Protein 8ZJB (pdb70)

InterPro domains:
  IPR000086 NUDIX hydrolase domain [PF00293] (176-229)
  IPR015797 NUDIX hydrolase-like domain superfamily [SSF55811] (171-240)
  IPR020084 NUDIX hydrolase, conserved site [PS00893] (206-227)

Solvent-accessible surface area: 60121 Å² total; per-residue (Å²): 117,54,30,42,105,42,5,72,94,2,50,68,120,2,63,74,136,23,100,110,79,36,81,63,77,36,4,36,99,36,82,22,18,55,54,28,4,58,70,15,23,129,118,23,47,193,73,13,41,146,119,0,68,123,39,0,88,74,6,0,52,41,14,2,31,4,23,22,78,49,21,97,28,61,127,153,21,11,50,57,41,55,169,78,25,94,105,54,45,21,13,100,41,107,41,74,151,186,9,16,0,0,0,0,0,22,52,37,144,106,130,30,3,16,0,0,0,0,0,27,21,28,9,56,23,24,38,2,19,0,0,66,14,25,27,103,105,54,34,26,4,42,31,0,0,77,69,4,0,38,34,38,0,0,0,112,10,89,58,74,121,73,35,29,20,40,0,13,1,82,71,12,4,13,4,2,2,0,68,17,126,77,53,17,88,27,9,33,28,0,13,15,1,59,0,20,0,35,46,92,10,0,31,62,2,0,125,36,42,169,28,68,29,0,16,46,6,0,116,63,0,82,67,27,21,70,80,209,47,62,81,0,74,96,46,0,63,88,0,44,62,125,8,82,80,55,31,98,105,59,118,73,47,77,39,13,35,128,57,88,19,12,62,57,59,4,74,72,0,30,144,85,25,34,98,66,11,51,134,132,0,57,137,52,1,86,80,6,0,41,44,3,0,36,6,11,22,50,75,22,94,24,44,122,153,61,14,24,55,54,38,116,90,22,105,131,71,54,15,0,76,50,17,92,113,190,7,17,0,0,0,0,0,31,42,29,139,108,90,38,1,16,2,0,0,0,0,17,28,92,9,52,55,9,9,1,22,0,0,70,20,34,21,102,151,38,35,29,3,35,22,0,0,79,63,3,0,35,54,34,0,0,0,112,8,116,49,87,114,88,31,27,17,31,2,10,1,99,59,13,8,10,0,3,3,0,60,5,106,78,34,14,87,0,10,34,36,1,11,16,0,50,0,22,0,43,45,92,6,0,32,52,3,0,53,51,33,79,38,79,28,1,14,51,5,0,100,55,0,85,65,24,16,72,87,220,77,48,94,2,49,124,43,0,61,103,0,25,118,91,0,126,91,119,43,86,184,67,23,78,59,73,33,0,42,129,24,81,0,18,56,107,26,4,57,64,0,26,118,88,12,37,154,69,19,44,76,93,0,55,133,54,0,86,90,5,0,43,46,3,3,30,6,22,10,59,84,23,95,33,70,67,215,91,11,40,71,69,49,171,76,33,93,154,76,53,55,4,74,129,46,134,149,101,123,57,16,1,0,0,0,0,21,43,33,78,11,31,18,1,19,3,0,0,0,0,21,35,53,3,48,22,7,24,2,25,0,0,70,18,42,61,103,111,83,41,124,15,45,21,0,0,75,69,4,0,47,70,33,0,0,0,111,10,122,64,81,106,89,25,32,94,48,132,54,77,112,69,52,8,50,3,3,4,0,78,7,115,72,30,21,83,11,8,24,36,1,15,21,0,47,0,20,0,39,53,86,9,0,24,54,2,0,111,47,36,168,29,85,31,0,3,94,4,0,94,90,0,86,65,23,26,72,82,199,81,58,1,103,87,59,1,42,90,9,38,109,51,0,61,89,76,31,102,112,70,43,77,36,79,42,2,38,130,70,88,33,15,48,60,17,2,66,75,1,30,109,90,20,28,163,73,19,45,142,139,0,74,156,47,1,84,91,6,1,52,48,8,0,25,5,37,21,70,52,8,47,25,44,78,120,34,15,60,64,30,44,131,86,28,90,86,72,75,60,7,78,93,34,52,112,90,144,56,15,0,0,0,0,0,25,46,33,153,102,125,45,7,22,3,0,0,0,0,26,48,42,20,46,97,9,33,2,24,0,0,61,18,37,62,101,213,81,49,124,16,51,22,0,0,89,62,2,0,39,88,35,0,0,0,113,6,31,86,80,109,90,20,30,62,33,0,9,2,69,61,37,10,49,3,4,2,0,76,11,137,60,45,28,87,11,7,37,38,0,21,15,1,50,0,21,1,39,61,89,8,0,17,59,2,0,104,51,54,174,31,67,21,2,2,56,6,0,99,83,0,88,64,16,25,79,103,116,130,93,53,43,77,56,14,73,80,129,50,77,110,130,121,82,71,49,60,89,11,31,88,66,118,92,114,90,253,137,102,123,63,27,134,119,157,202,15,20,0,0,0,0,0,43,74,62,113,77,78,53,57,4,3,2,0,1,15,45,125,222,100,29,38,15,0,0,69,18,38,29,127,194,54,38,30,4,35,21,0,0,86,92,7,0,30,48,55,1,0,8,60,14,137,62,91,99,72,42,20,48,48,135,50,76,93,98,19,17,12,3,3,3,0,28,14,101,64,65,27,76,91,40,42,87,42,111,53,21,30,5,45,19,74,74,119,47,0,32,42,57,0,121,72,48,84,22,107,28,0,26,101,5,0,45,89,0,23,76,32,18,87,100,114,97,99,83,35,66,83,62,48,76,107,61,80,39,91,66,10,59,72,34,30,41,62,14,29,86,66,71,71,112,74,120,93,53,9,14,0,0,0,2,0,45,9,73,92,110,82,68,11,17,7,2,0,9,20,34,107,54,74,96,60,68,40,15,44,0,1,26,31,34,30,115,100,60,38,38,3,64,27,0,0,45,91,9,1,90,54,69,1,0,1,47,17,64,62,88,38,76,30,26,16,24,0,10,0,63,47,10,27,10,0,3,2,0,37,33,83,59,81,53,114,79,38,110,99,88,73,37,11,65,6,72,11,53,57,96,21,0,24,46,28,0,118,50,48,77,30,73,30,8,7,50,2,0,102,72,0,88,68,47,17,90,98,103

Organism: Phytophthora sojae (strain P6497) (NCBI:txid1094619)

B-factor: mean 28.71, std 15.3, range [9.65, 87.64]

Nearest PDB structures (foldseek):
  8zjb-assembly1_A  TM=1.004E+00  e=2.355E-48  Phytophthora sojae strain P6497
  8zjb-assembly4_D  TM=9.872E-01  e=1.864E-42  Phytophthora sojae strain P6497
  8zjb-assembly2_B  TM=9.900E-01  e=1.117E-41  Phytophthora sojae strain P6497
  8zjb-assembly5_E  TM=9.774E-01  e=3.294E-26  Phytophthora sojae strain P6497
  8zjb-assembly6_F  TM=9.778E-01  e=7.350E-26  Phytophthora sojae strain P6497

Sequence (1241 aa):
VKLENILTIFVQRAKAKLPQGFTAAALGNWKGFSRRVDTVMEHYPKGLSEKAIKELRTAETKRFTDYAMLGPSDKYNLLRPMQGVDEAMIAPNLVSLRSVVCNVVMRSEAEGGGILLISSSKLDKQDFILPKGGLEKGEIAYGAAKREVLEEGGVKVKKLKELGVTLVGDKTYESFLMRSKKVYEQWSESRRLRVWLPWDDAILLLKANKHDEMVEIVKQARAAAAAKGVKLENILTIFVQRAKAKLPQGFTAAALGNWKGFSRRVDTVMEHYPKGLSEKAIKELRTAETKRFTDYAMLGPSDKYNLLRPMQGVDEAMIAPNLVSRSVVCNVVMRSEAEGGGILLISSSKLDKQDFILPKGGLEKGEIAYGAAKREVLEEGGVKVKKLKELGVTLVGDKTYESFLMRSKKVYEQWSESRRLRVWLPWDDAILLLKANKHDEMVEIVKQARAAAAAKGVKLENILTIFVQRAKAKLPQGFTAAALGNWKGFSRRVDTVMEHYPKGLSEKAIKELRTAETKRFTDYAMLGPSDKYNLLRPMQGVDEAMIAPNLVSGRSVVCNVVMRSEAEGGGILLISSSKLDKQDFILPKGGLEKGEIAYGAAKREVLEEGGVKVKKLKELGVTLVGDKTYESFLMRSKKVYEQWSESRRLRVWLPWDDAILLLKANKHDEMVEIVKQARAAAAAKVKLENILTIFVQRAKAKLPQGFTAAALGNWKGFSRRVDTVMEHYPKGLSEKAIKELRTAETKRFTDYAMLGPSDKYNLLRPMQGVDEAMIAPNLVSGRSVVCNVVMRSEAEGGGILLISSSKLDKQDFILPKGGLEKGEIAYGAAKREVLEEGGVKVKKLKELGVTLVGDKTYESFLMRSKKVYEQWSESRRLRVWLPWDDAILLLKANKHDEMVEIVKQARAAAAAKSRRVDTVMEHYPKGIKELRTAETKRFTDYEAMIAPNLRSVVCNVVMRSEAEGGGILLISSSKQDFILPKGGLEKGEIAYGAAKREVLEEGGVKVKKLKELGVTLVGDKTYESFLMRSKKVYEQWSESRRLRVWLPWDDAILLLKANKHDEMVEIVKQARAAAAAKVDTVMEHYPKGLSEKAIKELRTAETKRFTDYGRSVVCNVVMRSEAEGGGILLISSSKLDKQDFILPKGGLEKGEIAYGAAKREVLEEGGVKVKKLKELGVTLVGDKTYESFLMRSKKVYEQWSESRRLRVWLPWDDAILLLKANKHDEMVEIVKQARAAAAAK

Structure (mmCIF, N/CA/C/O backbone):
data_8ZJB
#
_entry.id   8ZJB
#
_cell.length_a   73.364
_cell.length_b   164.496
_cell.length_c   169.545
_cell.angle_alpha   90.00
_cell.angle_beta   90.00
_cell.angle_gamma   90.00
#
_symmetry.space_group_name_H-M   'P 21 21 21'
#
loop_
_atom_site.group_PDB
_atom_site.id
_atom_site.type_symbol
_atom_site.label_atom_id
_atom_site.label_alt_id
_atom_site.label_comp_id
_atom_site.label_asym_id
_atom_site.label_entity_id
_atom_site.label_seq_id
_atom_site.pdbx_PDB_ins_code
_atom_site.Cartn_x
_atom_site.Cartn_y
_atom_site.Cartn_z
_atom_site.occupancy
_atom_site.B_iso_or_equiv
_atom_site.auth_seq_id
_atom_site.auth_comp_id
_atom_site.auth_asym_id
_atom_site.auth_atom_id
_atom_site.pdbx_PDB_model_num
ATOM 1 N N . VAL A 1 5 ? -9.566 118.159 82.630 1.00 40.14 5 VAL A N 1
ATOM 2 C CA . VAL A 1 5 ? -8.674 117.355 83.449 1.00 41.01 5 VAL A CA 1
ATOM 3 C C . VAL A 1 5 ? -7.773 118.239 84.316 1.00 37.74 5 VAL A C 1
ATOM 4 O O . VAL A 1 5 ? -8.255 119.104 85.047 1.00 31.23 5 VAL A O 1
ATOM 6 N N . LYS A 1 6 ? -6.462 118.038 84.143 1.00 42.52 6 LYS A N 1
ATOM 7 C CA . LYS A 1 6 ? -5.358 118.429 85.020 1.00 43.01 6 LYS A CA 1
ATOM 8 C C . LYS A 1 6 ? -4.856 119.870 84.778 1.00 40.83 6 LYS A C 1
ATOM 9 O O . LYS A 1 6 ? -5.124 120.506 83.755 1.00 37.12 6 LYS A O 1
ATOM 11 N N . LEU A 1 7 ? -4.079 120.361 85.743 1.00 38.23 7 LEU A N 1
ATOM 12 C CA . LEU A 1 7 ? -3.533 121.712 85.679 1.00 45.19 7 LEU A CA 1
ATOM 13 C C . LEU A 1 7 ? -2.411 121.837 86.705 1.00 48.14 7 LEU A C 1
ATOM 14 O O . LEU A 1 7 ? -2.685 122.008 87.898 1.00 39.49 7 LEU A O 1
ATOM 16 N N . GLU A 1 8 ? -1.154 121.768 86.230 1.00 52.75 8 GLU A N 1
ATOM 17 C CA . GLU A 1 8 ? 0.062 122.037 86.999 1.00 47.89 8 GLU A CA 1
ATOM 18 C C . GLU A 1 8 ? 0.421 123.518 87.031 1.00 47.78 8 GLU A C 1
ATOM 19 O O . GLU A 1 8 ? 1.429 123.886 87.653 1.00 44.53 8 GLU A O 1
ATOM 21 N N . ASN A 1 9 ? -0.386 124.356 86.359 1.00 50.71 9 ASN A N 1
ATOM 22 C CA . ASN A 1 9 ? -0.227 125.806 86.288 1.00 50.97 9 ASN A CA 1
ATOM 23 C C . ASN A 1 9 ? -0.496 126.445 87.636 1.00 51.52 9 ASN A C 1
ATOM 24 O O . ASN A 1 9 ? 0.359 127.132 88.204 1.00 50.95 9 ASN A O 1
ATOM 29 N N . ILE A 1 10 ? -1.738 126.278 88.092 1.00 47.34 10 ILE A N 1
ATOM 30 C CA . ILE A 1 10 ? -2.272 126.732 89.358 1.00 44.29 10 ILE A CA 1
ATOM 31 C C . ILE A 1 10 ? -1.431 126.225 90.508 1.00 45.47 10 ILE A C 1
ATOM 32 O O . ILE A 1 10 ? -1.388 126.846 91.572 1.00 46.21 10 ILE A O 1
ATOM 37 N N . LEU A 1 11 ? -0.756 125.094 90.324 1.00 44.60 11 LEU A N 1
ATOM 38 C CA . LEU A 1 11 ? 0.091 124.613 91.400 1.00 47.39 11 LEU A CA 1
ATOM 39 C C . LEU A 1 11 ? 1.300 125.519 91.576 1.00 48.96 11 LEU A C 1
ATOM 40 O O . LEU A 1 11 ? 1.778 125.699 92.701 1.00 48.57 11 LEU A O 1
ATOM 45 N N . THR A 1 12 ? 1.802 126.099 90.478 1.00 51.46 12 THR A N 1
ATOM 46 C CA . THR A 1 12 ? 2.955 126.996 90.552 1.00 51.35 12 THR A CA 1
ATOM 47 C C . THR A 1 12 ? 2.549 128.414 90.953 1.00 47.89 12 THR A C 1
ATOM 48 O O . THR A 1 12 ? 3.217 129.033 91.790 1.00 45.63 12 THR A O 1
ATOM 52 N N . ILE A 1 13 ? 1.466 128.949 90.375 1.00 47.94 13 ILE A N 1
ATOM 53 C CA . ILE A 1 13 ? 1.040 130.296 90.745 1.00 48.07 13 ILE A CA 1
ATOM 54 C C . ILE A 1 13 ? 0.413 130.320 92.130 1.00 47.75 13 ILE A C 1
ATOM 55 O O . ILE A 1 13 ? 0.188 131.403 92.684 1.00 49.46 13 ILE A O 1
ATOM 60 N N . PHE A 1 14 ? 0.132 129.148 92.708 1.00 46.18 14 PHE A N 1
ATOM 61 C CA . PHE A 1 14 ? -0.258 129.092 94.112 1.00 46.42 14 PHE A CA 1
ATOM 62 C C . PHE A 1 14 ? 0.953 129.157 95.041 1.00 46.57 14 PHE A C 1
ATOM 63 O O . PHE A 1 14 ? 0.895 129.811 96.086 1.00 46.14 14 PHE A O 1
ATOM 71 N N . VAL A 1 15 ? 2.060 128.503 94.685 1.00 44.85 15 VAL A N 1
ATOM 72 C CA . VAL A 1 15 ? 3.223 128.511 95.568 1.00 46.14 15 VAL A CA 1
ATOM 73 C C . VAL A 1 15 ? 4.054 129.784 95.436 1.00 51.24 15 VAL A C 1
ATOM 74 O O . VAL A 1 15 ? 4.871 130.071 96.326 1.00 53.25 15 VAL A O 1
ATOM 78 N N . GLN A 1 16 ? 3.874 130.559 94.356 1.00 50.13 16 GLN A N 1
ATOM 79 C CA . GLN A 1 16 ? 4.518 131.869 94.262 1.00 49.40 16 GLN A CA 1
ATOM 80 C C . GLN A 1 16 ? 3.790 132.904 95.118 1.00 49.81 16 GLN A C 1
ATOM 81 O O . GLN A 1 16 ? 4.422 133.642 95.880 1.00 51.14 16 GLN A O 1
ATOM 83 N N . ARG A 1 17 ? 2.457 132.960 95.024 1.00 48.73 17 ARG A N 1
ATOM 84 C CA . ARG A 1 17 ? 1.693 133.869 95.875 1.00 49.95 17 ARG A CA 1
ATOM 85 C C . ARG A 1 17 ? 1.589 133.392 97.319 1.00 52.62 17 ARG A C 1
ATOM 86 O O . ARG A 1 17 ? 1.266 134.198 98.198 1.00 53.32 17 ARG A O 1
ATOM 94 N N . ALA A 1 18 ? 1.811 132.102 97.589 1.00 53.52 18 ALA A N 1
ATOM 95 C CA . ALA A 1 18 ? 1.798 131.644 98.976 1.00 52.73 18 ALA A CA 1
ATOM 96 C C . ALA A 1 18 ? 3.146 131.855 99.645 1.00 53.85 18 ALA A C 1
ATOM 97 O O . ALA A 1 18 ? 3.197 132.117 100.850 1.00 53.38 18 ALA A O 1
ATOM 99 N N . LYS A 1 19 ? 4.240 131.734 98.887 1.00 54.28 19 LYS A N 1
ATOM 100 C CA . LYS A 1 19 ? 5.540 132.137 99.411 1.00 54.24 19 LYS A CA 1
ATOM 101 C C . LYS A 1 19 ? 5.528 133.614 99.808 1.00 57.51 19 LYS A C 1
ATOM 102 O O . LYS A 1 19 ? 5.952 133.974 100.916 1.00 57.02 19 LYS A O 1
ATOM 104 N N . ALA A 1 20 ? 4.986 134.473 98.935 1.00 56.90 20 ALA A N 1
ATOM 105 C CA . ALA A 1 20 ? 4.932 135.925 99.115 1.00 55.96 20 ALA A CA 1
ATOM 106 C C . ALA A 1 20 ? 4.258 136.369 100.414 1.00 52.00 20 ALA A C 1
ATOM 107 O O . ALA A 1 20 ? 4.925 136.845 101.340 1.00 50.07 20 ALA A O 1
ATOM 109 N N . LYS A 1 21 ? 2.937 136.232 100.485 1.00 48.10 21 LYS A N 1
ATOM 110 C CA . LYS A 1 21 ? 2.143 136.823 101.553 1.00 48.78 21 LYS A CA 1
ATOM 111 C C . LYS A 1 21 ? 2.233 136.057 102.877 1.00 50.10 21 LYS A C 1
ATOM 112 O O . LYS A 1 21 ? 1.448 136.344 103.796 1.00 47.13 21 LYS A O 1
ATOM 118 N N . LEU A 1 22 ? 3.164 135.108 103.010 1.00 51.92 22 LEU A N 1
ATOM 119 C CA . LEU A 1 22 ? 3.190 134.267 104.200 1.00 57.32 22 LEU A CA 1
ATOM 120 C C . LEU A 1 22 ? 4.582 134.243 104.819 1.00 57.65 22 LEU A C 1
ATOM 121 O O . LEU A 1 22 ? 5.590 134.231 104.094 1.00 53.49 22 LEU A O 1
ATOM 126 N N . PRO A 1 23 ? 4.664 134.215 106.155 1.00 60.13 23 PRO A N 1
ATOM 127 C CA . PRO A 1 23 ? 5.970 134.085 106.824 1.00 64.11 23 PRO A CA 1
ATOM 128 C C . PRO A 1 23 ? 6.703 132.800 106.456 1.00 65.07 23 PRO A C 1
ATOM 129 O O . PRO A 1 23 ? 6.116 131.716 106.418 1.00 67.88 23 PRO A O 1
ATOM 133 N N . GLN A 1 24 ? 8.008 132.934 106.202 1.00 63.44 24 GLN A N 1
ATOM 134 C CA . GLN A 1 24 ? 8.821 131.799 105.777 1.00 69.13 24 GLN A CA 1
ATOM 135 C C . GLN A 1 24 ? 8.757 130.662 106.795 1.00 71.96 24 GLN A C 1
ATOM 136 O O . GLN A 1 24 ? 8.808 130.884 108.010 1.00 69.03 24 GLN A O 1
ATOM 138 N N . GLY A 1 25 ? 8.641 129.433 106.283 1.00 71.95 25 GLY A N 1
ATOM 139 C CA . GLY A 1 25 ? 8.431 128.258 107.110 1.00 68.26 25 GLY A CA 1
ATOM 140 C C . GLY A 1 25 ? 6.995 128.018 107.520 1.00 68.33 25 GLY A C 1
ATOM 141 O O . GLY A 1 25 ? 6.758 127.272 108.477 1.00 65.62 25 GLY A O 1
ATOM 142 N N . PHE A 1 26 ? 6.032 128.603 106.800 1.00 67.84 26 PHE A N 1
ATOM 143 C CA . PHE A 1 26 ? 4.649 128.689 107.263 1.00 65.08 26 PHE A CA 1
ATOM 144 C C . PHE A 1 26 ? 4.028 127.323 107.554 1.00 67.10 26 PHE A C 1
ATOM 145 O O . PHE A 1 26 ? 4.192 126.367 106.789 1.00 66.48 26 PHE A O 1
ATOM 153 N N . THR A 1 27 ? 3.291 127.258 108.672 1.00 64.45 27 THR A N 1
ATOM 154 C CA . THR A 1 27 ? 2.755 126.013 109.220 1.00 59.16 27 THR A CA 1
ATOM 155 C C . THR A 1 27 ? 1.768 125.380 108.239 1.00 58.11 27 THR A C 1
ATOM 156 O O . THR A 1 27 ? 1.250 126.029 107.322 1.00 57.51 27 THR A O 1
ATOM 160 N N . ALA A 1 28 ? 1.526 124.082 108.429 1.00 54.93 28 ALA A N 1
ATOM 161 C CA . ALA A 1 28 ? 0.331 123.475 107.859 1.00 54.82 28 ALA A CA 1
ATOM 162 C C . ALA A 1 28 ? -0.903 124.309 108.196 1.00 55.61 28 ALA A C 1
ATOM 163 O O . ALA A 1 28 ? -1.680 124.680 107.309 1.00 51.75 28 ALA A O 1
ATOM 165 N N . ALA A 1 29 ? -1.079 124.638 109.482 1.00 58.02 29 ALA A N 1
ATOM 166 C CA . ALA A 1 29 ? -2.222 125.446 109.906 1.00 53.68 29 ALA A CA 1
ATOM 167 C C . ALA A 1 29 ? -2.155 126.870 109.360 1.00 52.60 29 ALA A C 1
ATOM 168 O O . ALA A 1 29 ? -3.198 127.467 109.063 1.00 51.74 29 ALA A O 1
ATOM 170 N N . ALA A 1 30 ? -0.947 127.424 109.215 1.00 51.24 30 ALA A N 1
ATOM 171 C CA . ALA A 1 30 ? -0.805 128.799 108.742 1.00 52.18 30 ALA A CA 1
ATOM 172 C C . ALA A 1 30 ? -1.335 128.960 107.319 1.00 53.13 30 ALA A C 1
ATOM 173 O O . ALA A 1 30 ? -2.112 129.882 107.031 1.00 48.23 30 ALA A O 1
ATOM 175 N N . LEU A 1 31 ? -0.925 128.066 106.411 1.00 56.89 31 LEU A N 1
ATOM 176 C CA . LEU A 1 31 ? -1.376 128.155 105.024 1.00 54.72 31 LEU A CA 1
ATOM 177 C C . LEU A 1 31 ? -2.891 128.027 104.917 1.00 51.74 31 LEU A C 1
ATOM 178 O O . LEU A 1 31 ? -3.502 128.626 104.026 1.00 50.28 31 LEU A O 1
ATOM 180 N N . GLY A 1 32 ? -3.511 127.276 105.830 1.00 50.38 32 GLY A N 1
ATOM 181 C CA . GLY A 1 32 ? -4.937 127.019 105.719 1.00 50.75 32 GLY A CA 1
ATOM 182 C C . GLY A 1 32 ? -5.784 128.217 106.104 1.00 50.48 32 GLY A C 1
ATOM 183 O O . GLY A 1 32 ? -6.746 128.561 105.409 1.00 48.68 32 GLY A O 1
ATOM 184 N N . ASN A 1 33 ? -5.443 128.868 107.217 1.00 48.25 33 ASN A N 1
ATOM 185 C CA . ASN A 1 33 ? -6.179 130.064 107.604 1.00 51.93 33 ASN A CA 1
ATOM 186 C C . ASN A 1 33 ? -6.082 131.178 106.556 1.00 54.57 33 ASN A C 1
ATOM 187 O O . ASN A 1 33 ? -6.843 132.152 106.646 1.00 50.40 33 ASN A O 1
ATOM 189 N N . TRP A 1 34 ? -5.195 131.042 105.561 1.00 51.75 34 TRP A N 1
ATOM 190 C CA . TRP A 1 34 ? -5.011 132.050 104.522 1.00 48.23 34 TRP A CA 1
ATOM 191 C C . TRP A 1 34 ? -6.265 132.197 103.659 1.00 49.89 34 TRP A C 1
ATOM 192 O O . TRP A 1 34 ? -7.019 131.244 103.444 1.00 50.93 34 TRP A O 1
ATOM 203 N N . LYS A 1 35 ? -6.474 133.408 103.138 1.00 50.97 35 LYS A N 1
ATOM 204 C CA . LYS A 1 35 ? -7.749 133.724 102.499 1.00 54.45 35 LYS A CA 1
ATOM 205 C C . LYS A 1 35 ? -7.789 133.273 101.043 1.00 52.10 35 LYS A C 1
ATOM 206 O O . LYS A 1 35 ? -8.831 132.811 100.564 1.00 49.90 35 LYS A O 1
ATOM 208 N N . GLY A 1 36 ? -6.674 133.412 100.322 1.00 51.85 36 GLY A N 1
ATOM 209 C CA . GLY A 1 36 ? -6.654 133.026 98.923 1.00 53.05 36 GLY A CA 1
ATOM 210 C C . GLY A 1 36 ? -6.584 131.528 98.708 1.00 60.28 36 GLY A C 1
ATOM 211 O O . GLY A 1 36 ? -6.992 131.033 97.650 1.00 61.57 36 GLY A O 1
ATOM 212 N N . PHE A 1 37 ? -6.070 130.786 99.696 1.00 60.40 37 PHE A N 1
ATOM 213 C CA . PHE A 1 37 ? -5.981 129.333 99.569 1.00 54.04 37 PHE A CA 1
ATOM 214 C C . PHE A 1 37 ? -7.365 128.733 99.367 1.00 47.00 37 PHE A C 1
ATOM 215 O O . PHE A 1 37 ? -7.565 127.916 98.463 1.00 46.15 37 PHE A O 1
ATOM 223 N N . SER A 1 38 ? -8.344 129.173 100.159 1.00 45.09 38 SER A N 1
ATOM 224 C CA . SER A 1 38 ? -9.700 128.660 99.997 1.00 47.34 38 SER A CA 1
ATOM 225 C C . SER A 1 38 ? -10.296 129.053 98.655 1.00 48.15 38 SER A C 1
ATOM 226 O O . SER A 1 38 ? -11.143 128.328 98.122 1.00 44.91 38 SER A O 1
ATOM 229 N N . ARG A 1 39 ? -9.888 130.200 98.105 1.00 52.54 39 ARG A N 1
ATOM 230 C CA . ARG A 1 39 ? -10.419 130.619 96.811 1.00 51.31 39 ARG A CA 1
ATOM 231 C C . ARG A 1 39 ? -10.028 129.641 95.713 1.00 48.49 39 ARG A C 1
ATOM 232 O O . ARG A 1 39 ? -10.826 129.382 94.808 1.00 46.59 39 ARG A O 1
ATOM 234 N N . ARG A 1 40 ? -8.824 129.068 95.798 1.00 48.64 40 ARG A N 1
ATOM 235 C CA . ARG A 1 40 ? -8.332 128.181 94.746 1.00 48.27 40 ARG A CA 1
ATOM 236 C C . ARG A 1 40 ? -9.033 126.826 94.782 1.00 46.01 40 ARG A C 1
ATOM 237 O O . ARG A 1 40 ? -9.436 126.297 93.738 1.00 43.68 40 ARG A O 1
ATOM 245 N N . VAL A 1 41 ? -9.157 126.229 95.974 1.00 44.97 41 VAL A N 1
ATOM 246 C CA . VAL A 1 41 ? -9.876 124.963 96.100 1.00 39.89 41 VAL A CA 1
ATOM 247 C C . VAL A 1 41 ? -11.242 125.082 95.447 1.00 41.03 41 VAL A C 1
ATOM 248 O O . VAL A 1 41 ? -11.692 124.178 94.735 1.00 41.00 41 VAL A O 1
ATOM 252 N N . ASP A 1 42 ? -11.905 126.222 95.652 1.00 43.14 42 ASP A N 1
ATOM 253 C CA . ASP A 1 42 ? -13.150 126.511 94.951 1.00 43.67 42 ASP A CA 1
ATOM 254 C C . ASP A 1 42 ? -12.979 126.338 93.451 1.00 44.07 42 ASP A C 1
ATOM 255 O O . ASP A 1 42 ? -13.836 125.751 92.781 1.00 42.59 42 ASP A O 1
ATOM 260 N N . THR A 1 43 ? -11.865 126.851 92.914 1.00 43.14 43 THR A N 1
ATOM 261 C CA . THR A 1 43 ? -11.684 126.948 91.468 1.00 46.15 43 THR A CA 1
ATOM 262 C C . THR A 1 43 ? -11.768 125.578 90.820 1.00 47.63 43 THR A C 1
ATOM 263 O O . THR A 1 43 ? -12.470 125.387 89.817 1.00 49.92 43 THR A O 1
ATOM 267 N N . VAL A 1 44 ? -11.067 124.607 91.395 1.00 46.27 44 VAL A N 1
ATOM 268 C CA . VAL A 1 44 ? -10.979 123.296 90.776 1.00 43.21 44 VAL A CA 1
ATOM 269 C C . VAL A 1 44 ? -12.254 122.492 91.029 1.00 40.89 44 VAL A C 1
ATOM 270 O O . VAL A 1 44 ? -12.737 121.785 90.138 1.00 40.39 44 VAL A O 1
ATOM 274 N N . MET A 1 45 ? -12.852 122.637 92.220 1.00 38.29 45 MET A N 1
ATOM 275 C CA . MET A 1 45 ? -14.115 121.965 92.523 1.00 39.78 45 MET A CA 1
ATOM 276 C C . MET A 1 45 ? -15.170 122.221 91.455 1.00 43.47 45 MET A C 1
ATOM 277 O O . MET A 1 45 ? -16.042 121.375 91.220 1.00 42.49 45 MET A O 1
ATOM 282 N N . GLU A 1 46 ? -15.114 123.387 90.806 1.00 47.81 46 GLU A N 1
ATOM 283 C CA . GLU A 1 46 ? -15.987 123.644 89.667 1.00 47.84 46 GLU A CA 1
ATOM 284 C C . GLU A 1 46 ? -15.747 122.638 88.550 1.00 44.89 46 GLU A C 1
ATOM 285 O O . GLU A 1 46 ? -16.697 122.228 87.873 1.00 44.84 46 GLU A O 1
ATOM 291 N N . HIS A 1 47 ? -14.492 122.217 88.356 1.00 41.52 47 HIS A N 1
ATOM 292 C CA . HIS A 1 47 ? -14.154 121.366 87.221 1.00 45.13 47 HIS A CA 1
ATOM 293 C C . HIS A 1 47 ? -14.801 119.991 87.297 1.00 45.08 47 HIS A C 1
ATOM 294 O O . HIS A 1 47 ? -14.886 119.310 86.270 1.00 46.67 47 HIS A O 1
ATOM 301 N N . TYR A 1 48 ? -15.244 119.567 88.483 1.00 41.82 48 TYR A N 1
ATOM 302 C CA . TYR A 1 48 ? -15.930 118.290 88.618 1.00 37.33 48 TYR A CA 1
ATOM 303 C C . TYR A 1 48 ? -17.337 118.389 88.028 1.00 36.82 48 TYR A C 1
ATOM 304 O O . TYR A 1 48 ? -17.934 119.469 88.005 1.00 39.20 48 TYR A O 1
ATOM 313 N N . PRO A 1 49 ? -17.885 117.282 87.534 1.00 33.32 49 PRO A N 1
ATOM 314 C CA . PRO A 1 49 ? -19.209 117.341 86.910 1.00 33.81 49 PRO A CA 1
ATOM 315 C C . PRO A 1 49 ? -20.294 117.684 87.917 1.00 38.24 49 PRO A C 1
ATOM 316 O O . PRO A 1 49 ? -20.145 117.526 89.132 1.00 38.28 49 PRO A O 1
ATOM 320 N N . LYS A 1 50 ? -21.400 118.192 87.381 1.00 43.52 50 LYS A N 1
ATOM 321 C CA . LYS A 1 50 ? -22.584 118.475 88.176 1.00 43.40 50 LYS A CA 1
ATOM 322 C C . LYS A 1 50 ? -23.254 117.166 88.606 1.00 40.59 50 LYS A C 1
ATOM 323 O O . LYS A 1 50 ? -22.839 116.069 88.221 1.00 38.74 50 LYS A O 1
ATOM 329 N N . GLY A 1 51 ? -24.283 117.286 89.449 1.00 41.34 51 GLY A N 1
ATOM 330 C CA . GLY A 1 51 ? -25.012 116.124 89.929 1.00 38.82 51 GLY A CA 1
ATOM 331 C C . GLY A 1 51 ? -24.309 115.308 90.995 1.00 32.82 51 GLY A C 1
ATOM 332 O O . GLY A 1 51 ? -24.953 114.455 91.621 1.00 30.72 51 GLY A O 1
ATOM 333 N N . LEU A 1 52 ? -23.014 115.526 91.203 1.00 32.05 52 LEU A N 1
ATOM 334 C CA . LEU A 1 52 ? -22.302 114.953 92.335 1.00 32.21 52 LEU A CA 1
ATOM 335 C C . LEU A 1 52 ? -23.035 115.234 93.641 1.00 33.35 52 LEU A C 1
ATOM 336 O O . LEU A 1 52 ? -23.344 116.387 93.955 1.00 35.81 52 LEU A O 1
ATOM 341 N N . SER A 1 53 ? -23.288 114.174 94.409 1.00 32.57 53 SER A N 1
ATOM 342 C CA . SER A 1 53 ? -24.024 114.284 95.661 1.00 31.26 53 SER A CA 1
ATOM 343 C C . SER A 1 53 ? -23.264 115.151 96.666 1.00 31.87 53 SER A C 1
ATOM 344 O O . SER A 1 53 ? -22.056 115.383 96.543 1.00 29.48 53 SER A O 1
ATOM 347 N N . GLU A 1 54 ? -24.000 115.612 97.684 1.00 33.63 54 GLU A N 1
ATOM 348 C CA . GLU A 1 54 ? -23.408 116.410 98.754 1.00 33.96 54 GLU A CA 1
ATOM 349 C C . GLU A 1 54 ? -22.241 115.693 99.416 1.00 32.38 54 GLU A C 1
ATOM 350 O O . GLU A 1 54 ? -21.131 116.235 99.491 1.00 31.41 54 GLU A O 1
ATOM 356 N N . LYS A 1 55 ? -22.475 114.479 99.930 1.00 32.41 55 LYS A N 1
ATOM 357 C CA . LYS A 1 55 ? -21.427 113.838 100.717 1.00 30.64 55 LYS A CA 1
ATOM 358 C C . LYS A 1 55 ? -20.205 113.485 99.879 1.00 27.84 55 LYS A C 1
ATOM 359 O O . LYS A 1 55 ? -19.109 113.358 100.442 1.00 24.67 55 LYS A O 1
ATOM 365 N N . ALA A 1 56 ? -20.375 113.364 98.550 1.00 27.04 56 ALA A N 1
ATOM 366 C CA . ALA A 1 56 ? -19.267 113.156 97.617 1.00 26.00 56 ALA A CA 1
ATOM 367 C C . ALA A 1 56 ? -18.461 114.434 97.378 1.00 25.41 56 ALA A C 1
ATOM 368 O O . ALA A 1 56 ? -17.221 114.418 97.437 1.00 24.55 56 ALA A O 1
ATOM 370 N N . ILE A 1 57 ? -19.160 115.543 97.081 1.00 30.28 57 ILE A N 1
ATOM 371 C CA . ILE A 1 57 ? -18.518 116.849 96.894 1.00 26.70 57 ILE A CA 1
ATOM 372 C C . ILE A 1 57 ? -17.689 117.228 98.115 1.00 25.51 57 ILE A C 1
ATOM 373 O O . ILE A 1 57 ? -16.561 117.729 97.991 1.00 25.28 57 ILE A O 1
ATOM 378 N N . LYS A 1 58 ? -18.223 116.995 99.312 1.00 25.50 58 LYS A N 1
ATOM 379 C CA . LYS A 1 58 ? -17.388 117.151 100.495 1.00 25.74 58 LYS A CA 1
ATOM 380 C C . LYS A 1 58 ? -16.130 116.292 100.396 1.00 24.45 58 LYS A C 1
ATOM 381 O O . LYS A 1 58 ? -15.014 116.768 100.650 1.00 24.19 58 LYS A O 1
ATOM 387 N N . GLU A 1 59 ? -16.306 115.004 100.080 1.00 24.91 59 GLU A N 1
ATOM 388 C CA . GLU A 1 59 ? -15.195 114.056 100.130 1.00 24.27 59 GLU A CA 1
ATOM 389 C C . GLU A 1 59 ? -14.065 114.479 99.193 1.00 23.33 59 GLU A C 1
ATOM 390 O O . GLU A 1 59 ? -12.878 114.403 99.551 1.00 22.92 59 GLU A O 1
ATOM 396 N N . LEU A 1 60 ? -14.424 114.964 98.003 1.00 23.70 60 LEU A N 1
ATOM 397 C CA . LEU A 1 60 ? -13.429 115.453 97.053 1.00 23.76 60 LEU A CA 1
ATOM 398 C C . LEU A 1 60 ? -12.756 116.730 97.540 1.00 24.07 60 LEU A C 1
ATOM 399 O O . LEU A 1 60 ? -11.545 116.921 97.342 1.00 24.01 60 LEU A O 1
ATOM 404 N N . ARG A 1 61 ? -13.536 117.633 98.138 1.00 24.42 61 ARG A N 1
ATOM 405 C CA . ARG A 1 61 ? -12.984 118.919 98.521 1.00 24.77 61 ARG A CA 1
ATOM 406 C C . ARG A 1 61 ? -11.804 118.736 99.474 1.00 24.38 61 ARG A C 1
ATOM 407 O O . ARG A 1 61 ? -10.768 119.399 99.326 1.00 24.52 61 ARG A O 1
ATOM 415 N N . THR A 1 62 ? -11.924 117.793 100.419 1.00 23.89 62 THR A N 1
ATOM 416 C CA . THR A 1 62 ? -10.840 117.494 101.351 1.00 23.50 62 THR A CA 1
ATOM 417 C C . THR A 1 62 ? -9.603 117.015 100.618 1.00 23.29 62 THR A C 1
ATOM 418 O O . THR A 1 62 ? -8.476 117.213 101.095 1.00 23.17 62 THR A O 1
ATOM 422 N N . ALA A 1 63 ? -9.798 116.383 99.458 1.00 23.26 63 ALA A N 1
ATOM 423 C CA . ALA A 1 63 ? -8.699 115.862 98.653 1.00 23.07 63 ALA A CA 1
ATOM 424 C C . ALA A 1 63 ? -7.930 116.978 97.955 1.00 23.53 63 ALA A C 1
ATOM 425 O O . ALA A 1 63 ? -6.693 117.013 98.006 1.00 23.70 63 ALA A O 1
ATOM 427 N N . GLU A 1 64 ? -8.642 117.884 97.279 1.00 24.06 64 GLU A N 1
ATOM 428 C CA . GLU A 1 64 ? -8.002 119.089 96.759 1.00 24.56 64 GLU A CA 1
ATOM 429 C C . GLU A 1 64 ? -7.186 119.783 97.846 1.00 24.55 64 GLU A C 1
ATOM 430 O O . GLU A 1 64 ? -5.986 120.012 97.680 1.00 25.05 64 GLU A O 1
ATOM 436 N N . THR A 1 65 ? -7.824 120.098 98.979 1.00 24.53 65 THR A N 1
ATOM 437 C CA . THR A 1 65 ? -7.118 120.544 100.181 1.00 24.42 65 THR A CA 1
ATOM 438 C C . THR A 1 65 ? -5.827 119.779 100.451 1.00 23.98 65 THR A C 1
ATOM 439 O O . THR A 1 65 ? -4.753 120.372 100.587 1.00 24.09 65 THR A O 1
ATOM 443 N N . LYS A 1 66 ? -5.922 118.459 100.577 1.00 24.11 66 LYS A N 1
ATOM 444 C CA . LYS A 1 66 ? -4.707 117.673 100.742 1.00 25.11 66 LYS A CA 1
ATOM 445 C C . LYS A 1 66 ? -3.704 117.978 99.638 1.00 26.05 66 LYS A C 1
ATOM 446 O O . LYS A 1 66 ? -2.503 118.136 99.900 1.00 27.22 66 LYS A O 1
ATOM 452 N N . ARG A 1 67 ? -4.189 118.074 98.397 1.00 24.49 67 ARG A N 1
ATOM 453 C CA . ARG A 1 67 ? -3.313 118.258 97.245 1.00 24.96 67 ARG A CA 1
ATOM 454 C C . ARG A 1 67 ? -2.560 119.575 97.350 1.00 27.41 67 ARG A C 1
ATOM 455 O O . ARG A 1 67 ? -1.325 119.604 97.399 1.00 28.84 67 ARG A O 1
ATOM 463 N N . PHE A 1 68 ? -3.306 120.677 97.442 1.00 28.38 68 PHE A N 1
ATOM 464 C CA . PHE A 1 68 ? -2.698 121.999 97.473 1.00 28.74 68 PHE A CA 1
ATOM 465 C C . PHE A 1 68 ? -1.775 122.163 98.665 1.00 28.46 68 PHE A C 1
ATOM 466 O O . PHE A 1 68 ? -0.660 122.667 98.519 1.00 29.98 68 PHE A O 1
ATOM 474 N N . THR A 1 69 ? -2.198 121.708 99.842 1.00 26.52 69 THR A N 1
ATOM 475 C CA . THR A 1 69 ? -1.341 121.797 101.020 1.00 26.36 69 THR A CA 1
ATOM 476 C C . THR A 1 69 ? -0.069 120.975 100.856 1.00 28.19 69 THR A C 1
ATOM 477 O O . THR A 1 69 ? 1.033 121.467 101.129 1.00 29.26 69 THR A O 1
ATOM 481 N N . ASP A 1 70 ? -0.201 119.701 100.450 1.00 31.85 70 ASP A N 1
ATOM 482 C CA . ASP A 1 70 ? 0.989 118.884 100.205 1.00 33.40 70 ASP A CA 1
ATOM 483 C C . ASP A 1 70 ? 1.892 119.534 99.173 1.00 34.70 70 ASP A C 1
ATOM 484 O O . ASP A 1 70 ? 3.123 119.438 99.263 1.00 33.79 70 ASP A O 1
ATOM 489 N N . TYR A 1 71 ? 1.294 120.182 98.171 1.00 33.58 71 TYR A N 1
ATOM 490 C CA . TYR A 1 71 ? 2.088 120.802 97.122 1.00 34.76 71 TYR A CA 1
ATOM 491 C C . TYR A 1 71 ? 2.837 122.017 97.651 1.00 34.53 71 TYR A C 1
ATOM 492 O O . TYR A 1 71 ? 4.014 122.217 97.333 1.00 34.29 71 TYR A O 1
ATOM 501 N N . ALA A 1 72 ? 2.164 122.840 98.455 1.00 34.67 72 ALA A N 1
ATOM 502 C CA . ALA A 1 72 ? 2.830 123.959 99.108 1.00 34.61 72 ALA A CA 1
ATOM 503 C C . ALA A 1 72 ? 3.962 123.474 99.994 1.00 34.90 72 ALA A C 1
ATOM 504 O O . ALA A 1 72 ? 5.103 123.924 99.866 1.00 35.77 72 ALA A O 1
ATOM 506 N N . MET A 1 73 ? 3.666 122.547 100.900 1.00 34.36 73 MET A N 1
ATOM 507 C CA . MET A 1 73 ? 4.627 122.211 101.942 1.00 35.55 73 MET A CA 1
ATOM 508 C C . MET A 1 73 ? 5.764 121.311 101.461 1.00 36.68 73 MET A C 1
ATOM 509 O O . MET A 1 73 ? 6.875 121.405 102.000 1.00 37.20 73 MET A O 1
ATOM 514 N N . LEU A 1 74 ? 5.522 120.439 100.469 1.00 35.26 74 LEU A N 1
ATOM 515 C CA . LEU A 1 74 ? 6.498 119.433 100.056 1.00 33.65 74 LEU A CA 1
ATOM 516 C C . LEU A 1 74 ? 6.836 119.460 98.575 1.00 33.56 74 LEU A C 1
ATOM 517 O O . LEU A 1 74 ? 7.628 118.621 98.123 1.00 30.16 74 LEU A O 1
ATOM 522 N N . GLY A 1 75 ? 6.258 120.382 97.809 1.00 35.21 75 GLY A N 1
ATOM 523 C CA . GLY A 1 75 ? 6.644 120.586 96.432 1.00 37.72 75 GLY A CA 1
ATOM 524 C C . GLY A 1 75 ? 5.836 119.762 95.456 1.00 36.31 75 GLY A C 1
ATOM 525 O O . GLY A 1 75 ? 4.695 119.380 95.718 1.00 35.30 75 GLY A O 1
ATOM 526 N N . PRO A 1 76 ? 6.395 119.528 94.285 1.00 39.16 76 PRO A N 1
ATOM 527 C CA . PRO A 1 76 ? 5.852 118.511 93.379 1.00 44.54 76 PRO A CA 1
ATOM 528 C C . PRO A 1 76 ? 6.361 117.120 93.753 1.00 40.37 76 PRO A C 1
ATOM 529 O O . PRO A 1 76 ? 7.193 116.945 94.647 1.00 37.24 76 PRO A O 1
ATOM 533 N N . SER A 1 77 ? 5.861 116.126 93.020 1.00 38.97 77 SER A N 1
ATOM 534 C CA . SER A 1 77 ? 5.909 114.729 93.437 1.00 43.21 77 SER A CA 1
ATOM 535 C C . SER A 1 77 ? 6.432 113.852 92.307 1.00 46.96 77 SER A C 1
ATOM 536 O O . SER A 1 77 ? 5.792 113.751 91.253 1.00 48.15 77 SER A O 1
ATOM 539 N N . ASP A 1 78 ? 7.561 113.178 92.535 1.00 43.13 78 ASP A N 1
ATOM 540 C CA . ASP A 1 78 ? 8.010 112.233 91.523 1.00 43.54 78 ASP A CA 1
ATOM 541 C C . ASP A 1 78 ? 7.282 110.902 91.687 1.00 41.37 78 ASP A C 1
ATOM 542 O O . ASP A 1 78 ? 6.562 110.666 92.660 1.00 39.97 78 ASP A O 1
ATOM 547 N N . LYS A 1 79 ? 7.490 110.014 90.720 1.00 42.77 79 LYS A N 1
ATOM 548 C CA . LYS A 1 79 ? 6.864 108.702 90.801 1.00 40.40 79 LYS A CA 1
ATOM 549 C C . LYS A 1 79 ? 7.671 107.712 91.638 1.00 36.63 79 LYS A C 1
ATOM 550 O O . LYS A 1 79 ? 7.096 106.769 92.185 1.00 36.91 79 LYS A O 1
ATOM 556 N N . TYR A 1 80 ? 8.987 107.881 91.749 1.00 38.55 80 TYR A N 1
ATOM 557 C CA . TYR A 1 80 ? 9.764 106.888 92.491 1.00 41.09 80 TYR A CA 1
ATOM 558 C C . TYR A 1 80 ? 9.559 106.987 94.003 1.00 37.63 80 TYR A C 1
ATOM 559 O O . TYR A 1 80 ? 9.870 106.027 94.726 1.00 34.00 80 TYR A O 1
ATOM 568 N N . ASN A 1 81 ? 9.051 108.134 94.498 1.00 35.46 81 ASN A N 1
ATOM 569 C CA . ASN A 1 81 ? 8.974 108.430 95.935 1.00 34.41 81 ASN A CA 1
ATOM 570 C C . ASN A 1 81 ? 7.681 109.223 96.195 1.00 32.25 81 ASN A C 1
ATOM 571 O O . ASN A 1 81 ? 7.649 110.456 96.279 1.00 31.83 81 ASN A O 1
ATOM 576 N N . LEU A 1 82 ? 6.588 108.480 96.330 1.00 30.08 82 LEU A N 1
ATOM 577 C CA . LEU A 1 82 ? 5.257 109.021 96.548 1.00 27.62 82 LEU A CA 1
ATOM 578 C C . LEU A 1 82 ? 4.892 109.094 98.023 1.00 25.20 82 LEU A C 1
ATOM 579 O O . LEU A 1 82 ? 3.734 109.353 98.362 1.00 24.09 82 LEU A O 1
ATOM 584 N N . LEU A 1 83 ? 5.849 108.868 98.905 1.00 26.08 83 LEU A N 1
ATOM 585 C CA . LEU A 1 83 ? 5.600 108.968 100.332 1.00 26.45 83 LEU A CA 1
ATOM 586 C C . LEU A 1 83 ? 5.560 110.432 100.783 1.00 29.06 83 LEU A C 1
ATOM 587 O O . LEU A 1 83 ? 6.520 111.188 100.572 1.00 32.01 83 LEU A O 1
ATOM 592 N N . ARG A 1 84 ? 4.400 110.849 101.369 1.00 28.53 84 ARG A N 1
ATOM 593 C CA . ARG A 1 84 ? 4.232 112.084 102.129 1.00 29.59 84 ARG A CA 1
ATOM 594 C C . ARG A 1 84 ? 4.577 111.798 103.587 1.00 31.31 84 ARG A C 1
ATOM 595 O O . ARG A 1 84 ? 4.021 110.855 104.166 1.00 29.45 84 ARG A O 1
ATOM 603 N N . PRO A 1 85 ? 5.491 112.555 104.205 1.00 34.74 85 PRO A N 1
ATOM 604 C CA . PRO A 1 85 ? 5.960 112.202 105.554 1.00 33.44 85 PRO A CA 1
ATOM 605 C C . PRO A 1 85 ? 4.999 112.601 106.666 1.00 31.80 85 PRO A C 1
ATOM 606 O O . PRO A 1 85 ? 4.234 113.562 106.571 1.00 29.38 85 PRO A O 1
ATOM 610 N N . MET A 1 86 ? 5.049 111.827 107.740 1.00 36.35 86 MET A N 1
ATOM 611 C CA . MET A 1 86 ? 4.129 112.008 108.851 1.00 39.65 86 MET A CA 1
ATOM 612 C C . MET A 1 86 ? 4.853 111.733 110.152 1.00 44.14 86 MET A C 1
ATOM 613 O O . MET A 1 86 ? 5.527 110.706 110.289 1.00 44.97 86 MET A O 1
ATOM 618 N N . GLN A 1 87 ? 4.703 112.647 111.099 1.00 43.15 87 GLN A N 1
ATOM 619 C CA . GLN A 1 87 ? 5.074 112.402 112.477 1.00 41.42 87 GLN A CA 1
ATOM 620 C C . GLN A 1 87 ? 3.790 112.241 113.277 1.00 40.86 87 GLN A C 1
ATOM 621 O O . GLN A 1 87 ? 2.803 112.943 113.024 1.00 35.72 87 GLN A O 1
ATOM 627 N N . GLY A 1 88 ? 3.800 111.287 114.214 1.00 43.25 88 GLY A N 1
ATOM 628 C CA . GLY A 1 88 ? 2.701 111.089 115.142 1.00 38.34 88 GLY A CA 1
ATOM 629 C C . GLY A 1 88 ? 1.730 110.023 114.692 1.00 36.41 88 GLY A C 1
ATOM 630 O O . GLY A 1 88 ? 0.513 110.147 114.873 1.00 39.24 88 GLY A O 1
ATOM 631 N N . VAL A 1 89 ? 2.262 108.973 114.092 1.00 36.81 89 VAL A N 1
ATOM 632 C CA . VAL A 1 89 ? 1.473 107.857 113.586 1.00 39.37 89 VAL A CA 1
ATOM 633 C C . VAL A 1 89 ? 1.865 106.635 114.405 1.00 39.59 89 VAL A C 1
ATOM 634 O O . VAL A 1 89 ? 2.925 106.042 114.175 1.00 41.53 89 VAL A O 1
ATOM 638 N N . ASP A 1 90 ? 1.041 106.265 115.394 1.00 39.04 90 ASP A N 1
ATOM 639 C CA . ASP A 1 90 ? 1.315 105.022 116.106 1.00 41.39 90 ASP A CA 1
ATOM 640 C C . ASP A 1 90 ? 1.449 103.895 115.094 1.00 41.23 90 ASP A C 1
ATOM 641 O O . ASP A 1 90 ? 0.849 103.933 114.013 1.00 40.33 90 ASP A O 1
ATOM 646 N N . GLU A 1 91 ? 2.298 102.917 115.405 1.00 41.31 91 GLU A N 1
ATOM 647 C CA . GLU A 1 91 ? 2.618 101.947 114.367 1.00 40.25 91 GLU A CA 1
ATOM 648 C C . GLU A 1 91 ? 1.367 101.210 113.898 1.00 34.90 91 GLU A C 1
ATOM 649 O O . GLU A 1 91 ? 1.256 100.880 112.712 1.00 35.34 91 GLU A O 1
ATOM 655 N N . ALA A 1 92 ? 0.374 101.046 114.773 1.00 32.48 92 ALA A N 1
ATOM 656 C CA . ALA A 1 92 ? -0.904 100.486 114.349 1.00 31.28 92 ALA A CA 1
ATOM 657 C C . ALA A 1 92 ? -1.489 101.166 113.108 1.00 29.93 92 ALA A C 1
ATOM 658 O O . ALA A 1 92 ? -2.344 100.573 112.448 1.00 29.85 92 ALA A O 1
ATOM 660 N N . MET A 1 93 ? -1.045 102.373 112.748 1.00 28.07 93 MET A N 1
ATOM 661 C CA . MET A 1 93 ? -1.657 103.104 111.647 1.00 25.65 93 MET A CA 1
ATOM 662 C C . MET A 1 93 ? -0.750 103.244 110.434 1.00 25.76 93 MET A C 1
ATOM 663 O O . MET A 1 93 ? -1.033 104.070 109.557 1.00 25.43 93 MET A O 1
ATOM 668 N N . ILE A 1 94 ? 0.324 102.460 110.345 1.00 25.75 94 ILE A N 1
ATOM 669 C CA . ILE A 1 94 ? 1.245 102.544 109.215 1.00 24.97 94 ILE A CA 1
ATOM 670 C C . ILE A 1 94 ? 1.351 101.186 108.525 1.00 23.20 94 ILE A C 1
ATOM 671 O O . ILE A 1 94 ? 1.581 100.160 109.179 1.00 22.51 94 ILE A O 1
ATOM 676 N N . ALA A 1 95 ? 1.173 101.198 107.199 1.00 20.20 95 ALA A N 1
ATOM 677 C CA . ALA A 1 95 ? 1.185 99.983 106.389 1.00 21.64 95 ALA A CA 1
ATOM 678 C C . ALA A 1 95 ? 2.490 99.223 106.592 1.00 25.48 95 ALA A C 1
ATOM 679 O O . ALA A 1 95 ? 3.565 99.831 106.519 1.00 31.35 95 ALA A O 1
ATOM 681 N N . PRO A 1 96 ? 2.452 97.909 106.823 1.00 22.77 96 PRO A N 1
ATOM 682 C CA . PRO A 1 96 ? 3.715 97.221 107.186 1.00 22.50 96 PRO A CA 1
ATOM 683 C C . PRO A 1 96 ? 4.558 96.852 105.967 1.00 25.14 96 PRO A C 1
ATOM 684 O O . PRO A 1 96 ? 4.655 95.705 105.540 1.00 28.57 96 PRO A O 1
ATOM 688 N N . ASN A 1 97 ? 5.222 97.846 105.375 1.00 28.40 97 ASN A N 1
ATOM 689 C CA . ASN A 1 97 ? 5.891 97.679 104.087 1.00 29.62 97 ASN A CA 1
ATOM 690 C C . ASN A 1 97 ? 7.392 97.939 104.189 1.00 36.75 97 ASN A C 1
ATOM 691 O O . ASN A 1 97 ? 7.830 99.058 104.506 1.00 31.83 97 ASN A O 1
ATOM 696 N N . LEU A 1 98 ? 8.158 96.873 103.936 1.00 43.20 98 LEU A N 1
ATOM 697 C CA . LEU A 1 98 ? 9.563 96.826 103.508 1.00 39.85 98 LEU A CA 1
ATOM 698 C C . LEU A 1 98 ? 9.549 96.246 102.085 1.00 40.71 98 LEU A C 1
ATOM 699 O O . LEU A 1 98 ? 9.745 95.042 101.893 1.00 35.41 98 LEU A O 1
ATOM 704 N N . VAL A 1 99 ? 9.304 97.116 101.090 1.00 45.11 99 VAL A N 1
ATOM 705 C CA . VAL A 1 99 ? 8.860 96.726 99.744 1.00 43.31 99 VAL A CA 1
ATOM 706 C C . VAL A 1 99 ? 10.020 96.312 98.838 1.00 43.69 99 VAL A C 1
ATOM 707 O O . VAL A 1 99 ? 11.184 96.318 99.251 1.00 43.54 99 VAL A O 1
ATOM 711 N N . SER A 1 100 ? 9.694 95.934 97.596 1.00 43.19 100 SER A N 1
ATOM 712 C CA . SER A 1 100 ? 10.660 95.728 96.519 1.00 41.08 100 SER A CA 1
ATOM 713 C C . SER A 1 100 ? 10.147 96.471 95.294 1.00 41.64 100 SER A C 1
ATOM 714 O O . SER A 1 100 ? 9.064 96.160 94.786 1.00 40.78 100 SER A O 1
ATOM 717 N N . LEU A 1 101 ? 10.908 97.461 94.836 1.00 41.68 101 LEU A N 1
ATOM 718 C CA . LEU A 1 101 ? 10.481 98.303 93.719 1.00 42.83 101 LEU A CA 1
ATOM 719 C C . LEU A 1 101 ? 11.675 98.688 92.850 1.00 38.82 101 LEU A C 1
ATOM 720 O O . LEU A 1 101 ? 12.148 97.885 92.046 1.00 35.80 101 LEU A O 1
ATOM 725 N N . ARG A 1 115 ? -1.396 92.553 77.887 1.00 25.83 115 ARG A N 1
ATOM 726 C CA . ARG A 1 115 ? -1.191 92.684 79.336 1.00 27.68 115 ARG A CA 1
ATOM 727 C C . ARG A 1 115 ? -2.303 92.064 80.217 1.00 24.40 115 ARG A C 1
ATOM 728 O O . ARG A 1 115 ? -3.462 91.889 79.781 1.00 21.11 115 ARG A O 1
ATOM 736 N N . SER A 1 116 ? -1.928 91.710 81.447 1.00 21.05 116 SER A N 1
ATOM 737 C CA . SER A 1 116 ? -2.881 91.334 82.481 1.00 17.79 116 SER A CA 1
ATOM 738 C C . SER A 1 116 ? -3.025 92.491 83.471 1.00 17.19 116 SER A C 1
ATOM 739 O O . SER A 1 116 ? -2.082 93.258 83.686 1.00 17.59 116 SER A O 1
ATOM 742 N N . VAL A 1 117 ? -4.220 92.614 84.067 1.00 16.41 117 VAL A N 1
ATOM 743 C CA . VAL A 1 117 ? -4.572 93.702 84.986 1.00 16.70 117 VAL A CA 1
ATOM 744 C C . VAL A 1 117 ? -5.463 93.160 86.100 1.00 16.65 117 VAL A C 1
ATOM 745 O O . VAL A 1 117 ? -6.457 92.496 85.800 1.00 16.76 117 VAL A O 1
ATOM 749 N N . VAL A 1 118 ? -5.149 93.467 87.375 1.00 16.57 118 VAL A N 1
ATOM 750 C CA . VAL A 1 118 ? -6.112 93.279 88.473 1.00 16.69 118 VAL A CA 1
ATOM 751 C C . VAL A 1 118 ? -6.641 94.629 88.938 1.00 17.05 118 VAL A C 1
ATOM 752 O O . VAL A 1 118 ? -5.991 95.660 88.822 1.00 17.11 118 VAL A O 1
ATOM 756 N N . CYS A 1 119 ? -7.829 94.594 89.528 1.00 17.30 119 CYS A N 1
ATOM 757 C CA . CYS A 1 119 ? -8.668 95.774 89.644 1.00 17.73 119 CYS A CA 1
ATOM 758 C C . CYS A 1 119 ? -9.665 95.564 90.766 1.00 17.90 119 CYS A C 1
ATOM 759 O O . CYS A 1 119 ? -10.343 94.542 90.795 1.00 17.88 119 CYS A O 1
ATOM 762 N N . ASN A 1 120 ? -9.785 96.535 91.659 1.00 18.08 120 ASN A N 1
ATOM 763 C CA . ASN A 1 120 ? -10.533 96.343 92.885 1.00 18.20 120 ASN A CA 1
ATOM 764 C C . ASN A 1 120 ? -11.693 97.322 93.019 1.00 18.72 120 ASN A C 1
ATOM 765 O O . ASN A 1 120 ? -11.620 98.468 92.589 1.00 18.96 120 ASN A O 1
ATOM 770 N N . VAL A 1 121 ? -12.775 96.844 93.617 1.00 18.92 121 VAL A N 1
ATOM 771 C CA . VAL A 1 121 ? -13.825 97.687 94.152 1.00 19.39 121 VAL A CA 1
ATOM 772 C C . VAL A 1 121 ? -13.841 97.402 95.650 1.00 19.29 121 VAL A C 1
ATOM 773 O O . VAL A 1 121 ? -14.359 96.372 96.089 1.00 19.24 121 VAL A O 1
ATOM 777 N N . VAL A 1 122 ? -13.208 98.283 96.432 1.00 19.25 122 VAL A N 1
ATOM 778 C CA . VAL A 1 122 ? -13.150 98.171 97.885 1.00 19.17 122 VAL A CA 1
ATOM 779 C C . VAL A 1 122 ? -14.373 98.856 98.472 1.00 19.67 122 VAL A C 1
ATOM 780 O O . VAL A 1 122 ? -14.569 100.052 98.255 1.00 19.98 122 VAL A O 1
ATOM 784 N N . MET A 1 123 ? -15.203 98.093 99.190 1.00 19.79 123 MET A N 1
ATOM 785 C CA . MET A 1 123 ? -16.321 98.626 99.954 1.00 20.25 123 MET A CA 1
ATOM 786 C C . MET A 1 123 ? -15.942 98.795 101.412 1.00 20.14 123 MET A C 1
ATOM 787 O O . MET A 1 123 ? -15.272 97.942 101.997 1.00 19.77 123 MET A O 1
ATOM 792 N N . ARG A 1 124 ? -16.421 99.878 102.002 1.00 20.50 124 ARG A N 1
ATOM 793 C CA . ARG A 1 124 ? -16.279 100.151 103.418 1.00 20.51 124 ARG A CA 1
ATOM 794 C C . ARG A 1 124 ? -17.650 99.981 104.076 1.00 20.95 124 ARG A C 1
ATOM 795 O O . ARG A 1 124 ? -18.681 100.290 103.469 1.00 21.38 124 ARG A O 1
ATOM 803 N N . SER A 1 125 ? -17.672 99.440 105.291 1.00 20.88 125 SER A N 1
ATOM 804 C CA . SER A 1 125 ? -18.938 99.215 105.981 1.00 21.31 125 SER A CA 1
ATOM 805 C C . SER A 1 125 ? -19.656 100.536 106.194 1.00 21.81 125 SER A C 1
ATOM 806 O O . SER A 1 125 ? -19.018 101.583 106.343 1.00 21.97 125 SER A O 1
ATOM 809 N N . GLU A 1 126 ? -20.998 100.500 106.234 1.00 22.31 126 GLU A N 1
ATOM 810 C CA . GLU A 1 126 ? -21.707 101.767 106.429 1.00 23.19 126 GLU A CA 1
ATOM 811 C C . GLU A 1 126 ? -21.388 102.359 107.798 1.00 22.82 126 GLU A C 1
ATOM 812 O O . GLU A 1 126 ? -21.216 103.578 107.934 1.00 22.98 126 GLU A O 1
ATOM 818 N N . ALA A 1 127 ? -21.277 101.489 108.808 1.00 23.20 127 ALA A N 1
ATOM 819 C CA . ALA A 1 127 ? -20.638 101.787 110.090 1.00 22.85 127 ALA A CA 1
ATOM 820 C C . ALA A 1 127 ? -19.424 102.711 109.976 1.00 22.19 127 ALA A C 1
ATOM 821 O O . ALA A 1 127 ? -19.327 103.724 110.678 1.00 22.35 127 ALA A O 1
ATOM 823 N N . GLU A 1 128 ? -18.468 102.345 109.122 1.00 21.78 128 GLU A N 1
ATOM 824 C CA . GLU A 1 128 ? -17.225 103.083 108.966 1.00 21.43 128 GLU A CA 1
ATOM 825 C C . GLU A 1 128 ? -17.366 104.310 108.065 1.00 21.69 128 GLU A C 1
ATOM 826 O O . GLU A 1 128 ? -16.449 105.144 108.041 1.00 21.53 128 GLU A O 1
ATOM 832 N N . GLY A 1 129 ? -18.471 104.445 107.325 1.00 22.10 129 GLY A N 1
ATOM 833 C CA . GLY A 1 129 ? -18.657 105.628 106.507 1.00 22.40 129 GLY A CA 1
ATOM 834 C C . GLY A 1 129 ? -19.482 105.441 105.245 1.00 22.68 129 GLY A C 1
ATOM 835 O O . GLY A 1 129 ? -20.298 106.306 104.892 1.00 23.17 129 GLY A O 1
ATOM 836 N N . GLY A 1 130 ? -19.281 104.328 104.546 1.00 22.38 130 GLY A N 1
ATOM 837 C CA . GLY A 1 130 ? -19.945 104.071 103.283 1.00 22.59 130 GLY A CA 1
ATOM 838 C C . GLY A 1 130 ? -18.969 104.133 102.122 1.00 22.26 130 GLY A C 1
ATOM 839 O O . GLY A 1 130 ? -17.758 104.267 102.293 1.00 21.84 130 GLY A O 1
ATOM 840 N N . GLY A 1 131 ? -19.532 103.995 100.923 1.00 22.47 131 GLY A N 1
ATOM 841 C CA . GLY A 1 131 ? -18.986 104.075 99.573 1.00 22.33 131 GLY A CA 1
ATOM 842 C C . GLY A 1 131 ? -17.824 103.151 99.258 1.00 21.71 131 GLY A C 1
ATOM 843 O O . GLY A 1 131 ? -17.558 102.164 99.945 1.00 21.38 131 GLY A O 1
ATOM 844 N N . ILE A 1 132 ? -17.118 103.509 98.186 1.00 21.58 132 ILE A N 1
ATOM 845 C CA . ILE A 1 132 ? -16.043 102.692 97.641 1.00 21.05 132 ILE A CA 1
ATOM 846 C C . ILE A 1 132 ? -14.813 103.541 97.355 1.00 20.84 132 ILE A C 1
ATOM 847 O O . ILE A 1 132 ? -14.908 104.635 96.804 1.00 21.16 132 ILE A O 1
ATOM 852 N N . LEU A 1 133 ? -13.657 103.004 97.678 1.00 20.34 133 LEU A N 1
ATOM 853 C CA . LEU A 1 133 ? -12.392 103.686 97.457 1.00 20.11 133 LEU A CA 1
ATOM 854 C C . LEU A 1 133 ? -12.151 104.006 95.994 1.00 20.18 133 LEU A C 1
ATOM 855 O O . LEU A 1 133 ? -12.173 103.113 95.151 1.00 20.03 133 LEU A O 1
ATOM 860 N N . LEU A 1 134 ? -11.902 105.277 95.692 1.00 20.43 134 LEU A N 1
ATOM 861 C CA . LEU A 1 134 ? -11.260 105.714 94.452 1.00 20.44 134 LEU A CA 1
ATOM 862 C C . LEU A 1 134 ? -10.006 106.504 94.794 1.00 20.40 134 LEU A C 1
ATOM 863 O O . LEU A 1 134 ? -9.961 107.192 95.815 1.00 20.50 134 LEU A O 1
ATOM 868 N N . ILE A 1 135 ? -8.987 106.430 93.932 1.00 20.38 135 ILE A N 1
ATOM 869 C CA . ILE A 1 135 ? -7.726 107.099 94.220 1.00 20.46 135 ILE A CA 1
ATOM 870 C C . ILE A 1 135 ? -7.193 107.855 93.009 1.00 20.85 135 ILE A C 1
ATOM 871 O O . ILE A 1 135 ? -7.629 107.674 91.870 1.00 20.99 135 ILE A O 1
ATOM 876 N N . SER A 1 136 ? -6.228 108.721 93.300 1.00 21.05 136 SER A N 1
ATOM 877 C CA . SER A 1 136 ? -5.563 109.590 92.348 1.00 21.47 136 SER A CA 1
ATOM 878 C C . SER A 1 136 ? -4.391 108.873 91.689 1.00 22.63 136 SER A C 1
ATOM 879 O O . SER A 1 136 ? -3.713 108.041 92.309 1.00 21.94 136 SER A O 1
ATOM 882 N N . SER A 1 137 ? -4.143 109.209 90.421 1.00 23.90 137 SER A N 1
ATOM 883 C CA . SER A 1 137 ? -2.923 108.716 89.798 1.00 24.20 137 SER A CA 1
ATOM 884 C C . SER A 1 137 ? -1.726 109.323 90.511 1.00 25.39 137 SER A C 1
ATOM 885 O O . SER A 1 137 ? -1.845 110.305 91.249 1.00 25.90 137 SER A O 1
ATOM 888 N N . SER A 1 138 ? -0.563 108.711 90.314 1.00 24.37 138 SER A N 1
ATOM 889 C CA . SER A 1 138 ? 0.609 109.258 90.981 1.00 25.02 138 SER A CA 1
ATOM 890 C C . SER A 1 138 ? 1.077 110.585 90.375 1.00 27.14 138 SER A C 1
ATOM 891 O O . SER A 1 138 ? 2.015 111.184 90.915 1.00 29.32 138 SER A O 1
ATOM 894 N N . LYS A 1 139 ? 0.447 111.052 89.286 1.00 26.48 139 LYS A N 1
ATOM 895 C CA . LYS A 1 139 ? 0.716 112.367 88.699 1.00 27.73 139 LYS A CA 1
ATOM 896 C C . LYS A 1 139 ? -0.238 113.368 89.339 1.00 28.56 139 LYS A C 1
ATOM 897 O O . LYS A 1 139 ? -1.275 113.730 88.784 1.00 28.11 139 LYS A O 1
ATOM 899 N N . LEU A 1 140 ? 0.138 113.839 90.533 1.00 29.60 140 LEU A N 1
ATOM 900 C CA . LEU A 1 140 ? -0.827 114.536 91.377 1.00 28.88 140 LEU A CA 1
ATOM 901 C C . LEU A 1 140 ? -1.168 115.938 90.892 1.00 31.29 140 LEU A C 1
ATOM 902 O O . LEU A 1 140 ? -2.152 116.510 91.380 1.00 29.30 140 LEU A O 1
ATOM 907 N N . ASP A 1 141 ? -0.380 116.526 89.983 1.00 34.76 141 ASP A N 1
ATOM 908 C CA . ASP A 1 141 ? -0.873 117.703 89.276 1.00 34.67 141 ASP A CA 1
ATOM 909 C C . ASP A 1 141 ? -1.923 117.334 88.239 1.00 36.37 141 ASP A C 1
ATOM 910 O O . ASP A 1 141 ? -2.444 118.222 87.560 1.00 39.29 141 ASP A O 1
ATOM 915 N N . LYS A 1 142 ? -2.229 116.051 88.084 1.00 33.66 142 LYS A N 1
ATOM 916 C CA . LYS A 1 142 ? -3.328 115.621 87.243 1.00 33.58 142 LYS A CA 1
ATOM 917 C C . LYS A 1 142 ? -4.535 115.342 88.132 1.00 32.44 142 LYS A C 1
ATOM 918 O O . LYS A 1 142 ? -4.401 114.724 89.192 1.00 31.27 142 LYS A O 1
ATOM 920 N N . GLN A 1 143 ? -5.710 115.826 87.714 1.00 31.07 143 GLN A N 1
ATOM 921 C CA . GLN A 1 143 ? -6.933 115.645 88.505 1.00 32.45 143 GLN A CA 1
ATOM 922 C C . GLN A 1 143 ? -7.668 114.395 88.017 1.00 35.91 143 GLN A C 1
ATOM 923 O O . GLN A 1 143 ? -8.718 114.462 87.363 1.00 31.89 143 GLN A O 1
ATOM 929 N N . ASP A 1 144 ? -7.112 113.228 88.373 1.00 32.74 144 ASP A N 1
ATOM 930 C CA . ASP A 1 144 ? -7.585 111.944 87.864 1.00 28.95 144 ASP A CA 1
ATOM 931 C C . ASP A 1 144 ? -7.852 110.980 89.006 1.00 26.69 144 ASP A C 1
ATOM 932 O O . ASP A 1 144 ? -6.922 110.600 89.730 1.00 24.51 144 ASP A O 1
ATOM 937 N N . PHE A 1 145 ? -9.112 110.551 89.124 1.00 26.04 145 PHE A N 1
ATOM 938 C CA . PHE A 1 145 ? -9.552 109.576 90.118 1.00 23.18 145 PHE A CA 1
ATOM 939 C C . PHE A 1 145 ? -9.931 108.274 89.431 1.00 21.83 145 PHE A C 1
ATOM 940 O O . PHE A 1 145 ? -10.662 108.287 88.437 1.00 23.08 145 PHE A O 1
ATOM 948 N N . ILE A 1 146 ? -9.445 107.157 89.970 1.00 21.26 146 ILE A N 1
ATOM 949 C CA . ILE A 1 146 ? -9.561 105.846 89.345 1.00 20.87 146 ILE A CA 1
ATOM 950 C C . ILE A 1 146 ? -9.807 104.803 90.432 1.00 20.35 146 ILE A C 1
ATOM 951 O O . ILE A 1 146 ? -9.767 105.104 91.622 1.00 20.29 146 ILE A O 1
ATOM 956 N N . LEU A 1 147 ? -10.070 103.553 90.012 1.00 19.98 147 LEU A N 1
ATOM 957 C CA . LEU A 1 147 ? -10.103 102.414 90.921 1.00 19.53 147 LEU A CA 1
ATOM 958 C C . LEU A 1 147 ? -8.672 101.966 91.214 1.00 19.12 147 LEU A C 1
ATOM 959 O O . LEU A 1 147 ? -7.795 102.127 90.366 1.00 19.21 147 LEU A O 1
ATOM 964 N N . PRO A 1 148 ? -8.395 101.386 92.384 1.00 18.76 148 PRO A N 1
ATOM 965 C CA . PRO A 1 148 ? -7.077 100.770 92.594 1.00 18.42 148 PRO A CA 1
ATOM 966 C C . PRO A 1 148 ? -6.854 99.614 91.625 1.00 18.11 148 PRO A C 1
ATOM 967 O O . PRO A 1 148 ? -7.562 98.605 91.656 1.00 17.94 148 PRO A O 1
ATOM 971 N N . LYS A 1 149 ? -5.858 99.764 90.753 1.00 18.19 149 LYS A N 1
ATOM 972 C CA . LYS A 1 149 ? -5.614 98.783 89.708 1.00 17.96 149 LYS A CA 1
ATOM 973 C C . LYS A 1 149 ? -4.112 98.555 89.571 1.00 17.82 149 LYS A C 1
ATOM 974 O O . LYS A 1 149 ? -3.314 99.491 89.655 1.00 18.09 149 LYS A O 1
ATOM 980 N N . GLY A 1 150 ? -3.732 97.293 89.409 1.00 17.39 150 GLY A N 1
ATOM 981 C CA . GLY A 1 150 ? -2.341 96.906 89.319 1.00 17.21 150 GLY A CA 1
ATOM 982 C C . GLY A 1 150 ? -2.138 95.821 88.277 1.00 16.96 150 GLY A C 1
ATOM 983 O O . GLY A 1 150 ? -3.079 95.368 87.627 1.00 16.91 150 GLY A O 1
ATOM 984 N N . GLY A 1 151 ? -0.879 95.435 88.110 1.00 16.81 151 GLY A N 1
ATOM 985 C CA . GLY A 1 151 ? -0.520 94.297 87.308 1.00 16.51 151 GLY A CA 1
ATOM 986 C C . GLY A 1 151 ? -0.010 93.171 88.178 1.00 16.05 151 GLY A C 1
ATOM 987 O O . GLY A 1 151 ? 0.000 93.253 89.406 1.00 15.96 151 GLY A O 1
ATOM 988 N N . LEU A 1 152 ? 0.449 92.115 87.522 1.00 15.77 152 LEU A N 1
ATOM 989 C CA . LEU A 1 152 ? 0.837 90.917 88.246 1.00 15.32 152 LEU A CA 1
ATOM 990 C C . LEU A 1 152 ? 2.329 90.631 88.123 1.00 15.25 152 LEU A C 1
ATOM 991 O O . LEU A 1 152 ? 2.937 90.835 87.064 1.00 15.42 152 LEU A O 1
ATOM 996 N N . GLU A 1 153 ? 2.897 90.123 89.208 1.00 15.02 153 GLU A N 1
ATOM 997 C CA . GLU A 1 153 ? 4.263 89.646 89.199 1.00 15.29 153 GLU A CA 1
ATOM 998 C C . GLU A 1 153 ? 4.305 88.204 88.715 1.00 14.51 153 GLU A C 1
ATOM 999 O O . GLU A 1 153 ? 3.358 87.442 88.911 1.00 14.57 153 GLU A O 1
ATOM 1005 N N . LYS A 1 154 ? 5.420 87.836 88.079 1.00 15.11 154 LYS A N 1
ATOM 1006 C CA . LYS A 1 154 ? 5.588 86.497 87.514 1.00 14.95 154 LYS A CA 1
ATOM 1007 C C . LYS A 1 154 ? 5.241 85.434 88.543 1.00 14.04 154 LYS A C 1
ATOM 1008 O O . LYS A 1 154 ? 5.906 85.309 89.573 1.00 14.90 154 LYS A O 1
ATOM 1010 N N . GLY A 1 155 ? 4.178 84.688 88.270 1.00 13.95 155 GLY A N 1
ATOM 1011 C CA . GLY A 1 155 ? 3.744 83.630 89.149 1.00 14.08 155 GLY A CA 1
ATOM 1012 C C . GLY A 1 155 ? 2.753 84.024 90.222 1.00 14.97 155 GLY A C 1
ATOM 1013 O O . GLY A 1 155 ? 2.382 83.168 91.031 1.00 19.24 155 GLY A O 1
ATOM 1014 N N . GLU A 1 156 ? 2.302 85.273 90.256 1.00 14.13 156 GLU A N 1
ATOM 1015 C CA . GLU A 1 156 ? 1.513 85.771 91.371 1.00 14.26 156 GLU A CA 1
ATOM 1016 C C . GLU A 1 156 ? 0.045 85.459 91.119 1.00 14.40 156 GLU A C 1
ATOM 1017 O O . GLU A 1 156 ? -0.490 85.802 90.057 1.00 14.52 156 GLU A O 1
ATOM 1023 N N . ILE A 1 157 ? -0.595 84.784 92.080 1.00 14.40 157 ILE A N 1
ATOM 1024 C CA . ILE A 1 157 ? -2.033 84.580 91.996 1.00 14.59 157 ILE A CA 1
ATOM 1025 C C . ILE A 1 157 ? -2.700 85.946 91.911 1.00 14.85 157 ILE A C 1
ATOM 1026 O O . ILE A 1 157 ? -2.303 86.896 92.595 1.00 14.90 157 ILE A O 1
ATOM 1028 N N . ALA A 1 158 ? -3.708 86.067 91.044 1.00 15.04 158 ALA A N 1
ATOM 1029 C CA . ALA A 1 158 ? -4.297 87.380 90.768 1.00 15.32 158 ALA A CA 1
ATOM 1030 C C . ALA A 1 158 ? -4.960 88.003 91.971 1.00 15.52 158 ALA A C 1
ATOM 1031 O O . ALA A 1 158 ? -5.229 89.195 91.938 1.00 15.74 158 ALA A O 1
ATOM 1033 N N . TYR A 1 159 ? -5.269 87.236 93.007 1.00 15.47 159 TYR A N 1
ATOM 1034 C CA . TYR A 1 159 ? -5.819 87.815 94.228 1.00 15.66 159 TYR A CA 1
ATOM 1035 C C . TYR A 1 159 ? -4.717 88.326 95.149 1.00 15.50 159 TYR A C 1
ATOM 1036 O O . TYR A 1 159 ? -4.814 89.435 95.676 1.00 15.67 159 TYR A O 1
ATOM 1045 N N . GLY A 1 160 ? -3.664 87.538 95.361 1.00 15.21 160 GLY A N 1
ATOM 1046 C CA . GLY A 1 160 ? -2.499 88.051 96.065 1.00 15.07 160 GLY A CA 1
ATOM 1047 C C . GLY A 1 160 ? -1.949 89.344 95.475 1.00 15.13 160 GLY A C 1
ATOM 1048 O O . GLY A 1 160 ? -1.387 90.182 96.203 1.00 15.14 160 GLY A O 1
ATOM 1049 N N . ALA A 1 161 ? -2.104 89.530 94.158 1.00 15.18 161 ALA A N 1
ATOM 1050 C CA . ALA A 1 161 ? -1.700 90.767 93.500 1.00 15.29 161 ALA A CA 1
ATOM 1051 C C . ALA A 1 161 ? -2.664 91.899 93.810 1.00 15.61 161 ALA A C 1
ATOM 1052 O O . ALA A 1 161 ? -2.238 93.000 94.166 1.00 15.69 161 ALA A O 1
ATOM 1054 N N . ALA A 1 162 ? -3.970 91.652 93.657 1.00 15.82 162 ALA A N 1
ATOM 1055 C CA . ALA A 1 162 ? -4.950 92.705 93.890 1.00 16.17 162 ALA A CA 1
ATOM 1056 C C . ALA A 1 162 ? -4.894 93.208 95.317 1.00 16.22 162 ALA A C 1
ATOM 1057 O O . ALA A 1 162 ? -5.128 94.395 95.558 1.00 16.45 162 ALA A O 1
ATOM 1059 N N . LYS A 1 163 ? -4.594 92.315 96.271 1.00 16.01 163 LYS A N 1
ATOM 1060 C CA . LYS A 1 163 ? -4.425 92.709 97.667 1.00 16.03 163 LYS A CA 1
ATOM 1061 C C . LYS A 1 163 ? -3.174 93.549 97.836 1.00 15.90 163 LYS A C 1
ATOM 1062 O O . LYS A 1 163 ? -3.198 94.611 98.472 1.00 16.06 163 LYS A O 1
ATOM 1068 N N . ARG A 1 164 ? -2.074 93.084 97.255 1.00 15.64 164 ARG A N 1
ATOM 1069 C CA . ARG A 1 164 ? -0.816 93.804 97.346 1.00 15.60 164 ARG A CA 1
ATOM 1070 C C . ARG A 1 164 ? -0.930 95.214 96.769 1.00 16.03 164 ARG A C 1
ATOM 1071 O O . ARG A 1 164 ? -0.370 96.160 97.322 1.00 16.26 164 ARG A O 1
ATOM 1079 N N . GLU A 1 165 ? -1.667 95.391 95.681 1.00 16.17 165 GLU A N 1
ATOM 1080 C CA . GLU A 1 165 ? -1.661 96.700 95.039 1.00 16.60 165 GLU A CA 1
ATOM 1081 C C . GLU A 1 165 ? -2.390 97.737 95.886 1.00 16.88 165 GLU A C 1
ATOM 1082 O O . GLU A 1 165 ? -1.997 98.906 95.923 1.00 17.22 165 GLU A O 1
ATOM 1088 N N . VAL A 1 166 ? -3.487 97.355 96.530 1.00 16.76 166 VAL A N 1
ATOM 1089 C CA . VAL A 1 166 ? -4.270 98.379 97.206 1.00 17.06 166 VAL A CA 1
ATOM 1090 C C . VAL A 1 166 ? -3.609 98.762 98.522 1.00 17.05 166 VAL A C 1
ATOM 1091 O O . VAL A 1 166 ? -3.695 99.922 98.945 1.00 17.37 166 VAL A O 1
ATOM 1095 N N . LEU A 1 167 ? -2.892 97.831 99.166 1.00 16.71 167 LEU A N 1
ATOM 1096 C CA . LEU A 1 167 ? -2.139 98.200 100.358 1.00 16.72 167 LEU A CA 1
ATOM 1097 C C . LEU A 1 167 ? -1.011 99.164 100.033 1.00 16.97 167 LEU A C 1
ATOM 1098 O O . LEU A 1 167 ? -0.543 99.875 100.929 1.00 19.79 167 LEU A O 1
ATOM 1103 N N . GLU A 1 168 ? -0.575 99.221 98.771 1.00 17.48 168 GLU A N 1
ATOM 1104 C CA . GLU A 1 168 ? 0.481 100.138 98.357 1.00 17.49 168 GLU A CA 1
ATOM 1105 C C . GLU A 1 168 ? -0.076 101.396 97.698 1.00 17.78 168 GLU A C 1
ATOM 1106 O O . GLU A 1 168 ? 0.093 102.480 98.241 1.00 18.38 168 GLU A O 1
ATOM 1112 N N . GLU A 1 169 ? -0.749 101.286 96.552 1.00 17.86 169 GLU A N 1
ATOM 1113 C CA . GLU A 1 169 ? -1.273 102.495 95.921 1.00 18.32 169 GLU A CA 1
ATOM 1114 C C . GLU A 1 169 ? -2.305 103.200 96.815 1.00 18.49 169 GLU A C 1
ATOM 1115 O O . GLU A 1 169 ? -2.346 104.434 96.870 1.00 18.89 169 GLU A O 1
ATOM 1121 N N . GLY A 1 170 ? -3.125 102.448 97.546 1.00 18.22 170 GLY A N 1
ATOM 1122 C CA . GLY A 1 170 ? -4.216 103.069 98.271 1.00 18.41 170 GLY A CA 1
ATOM 1123 C C . GLY A 1 170 ? -4.167 102.845 99.766 1.00 18.21 170 GLY A C 1
ATOM 1124 O O . GLY A 1 170 ? -5.029 103.337 100.499 1.00 18.35 170 GLY A O 1
ATOM 1125 N N . GLY A 1 171 ? -3.177 102.096 100.236 1.00 17.89 171 GLY A N 1
ATOM 1126 C CA . GLY A 1 171 ? -3.014 101.875 101.662 1.00 17.72 171 GLY A CA 1
ATOM 1127 C C . GLY A 1 171 ? -4.244 101.468 102.454 1.00 17.62 171 GLY A C 1
ATOM 1128 O O . GLY A 1 171 ? -4.726 102.227 103.287 1.00 17.82 171 GLY A O 1
ATOM 1129 N N . VAL A 1 172 ? -4.756 100.270 102.202 1.00 17.33 172 VAL A N 1
ATOM 1130 C CA . VAL A 1 172 ? -5.931 99.726 102.869 1.00 17.46 172 VAL A CA 1
ATOM 1131 C C . VAL A 1 172 ? -5.765 98.222 102.889 1.00 17.17 172 VAL A C 1
ATOM 1132 O O . VAL A 1 172 ? -5.526 97.614 101.845 1.00 17.01 172 VAL A O 1
ATOM 1136 N N . LYS A 1 173 ? -5.901 97.608 104.051 1.00 17.12 173 LYS A N 1
ATOM 1137 C CA . LYS A 1 173 ? -5.947 96.152 104.114 1.00 16.92 173 LYS A CA 1
ATOM 1138 C C . LYS A 1 173 ? -7.345 95.686 103.711 1.00 17.17 173 LYS A C 1
ATOM 1139 O O . LYS A 1 173 ? -8.338 96.127 104.299 1.00 17.50 173 LYS A O 1
ATOM 1145 N N . VAL A 1 174 ? -7.424 94.815 102.694 1.00 17.05 174 VAL A N 1
ATOM 1146 C CA . VAL A 1 174 ? -8.690 94.353 102.138 1.00 17.29 174 VAL A CA 1
ATOM 1147 C C . VAL A 1 174 ? -8.719 92.834 102.177 1.00 17.09 174 VAL A C 1
ATOM 1148 O O . VAL A 1 174 ? -7.687 92.168 102.264 1.00 16.75 174 VAL A O 1
ATOM 1152 N N . LYS A 1 175 ? -9.929 92.291 102.071 1.00 17.33 175 LYS A N 1
ATOM 1153 C CA . LYS A 1 175 ? -10.181 90.856 102.052 1.00 17.21 175 LYS A CA 1
ATOM 1154 C C . LYS A 1 175 ? -11.318 90.578 101.067 1.00 17.45 175 LYS A C 1
ATOM 1155 O O . LYS A 1 175 ? -12.333 91.286 101.079 1.00 17.83 175 LYS A O 1
ATOM 1161 N N . LYS A 1 176 ? -11.124 89.561 100.210 1.00 17.25 176 LYS A N 1
ATOM 1162 C CA . LYS A 1 176 ? -12.013 89.224 99.089 1.00 17.42 176 LYS A CA 1
ATOM 1163 C C . LYS A 1 176 ? -13.451 88.907 99.500 1.00 17.81 176 LYS A C 1
ATOM 1164 O O . LYS A 1 176 ? -13.675 87.991 100.300 1.00 17.79 176 LYS A O 1
ATOM 1170 N N . LEU A 1 177 ? -14.431 89.616 98.904 1.00 18.18 177 LEU A N 1
ATOM 1171 C CA . LEU A 1 177 ? -15.839 89.221 98.999 1.00 18.58 177 LEU A CA 1
ATOM 1172 C C . LEU A 1 177 ? -16.279 88.295 97.875 1.00 18.57 177 LEU A C 1
ATOM 1173 O O . LEU A 1 177 ? -16.780 87.197 98.125 1.00 18.60 177 LEU A O 1
ATOM 1178 N N . LYS A 1 178 ? -16.185 88.772 96.638 1.00 18.58 178 LYS A N 1
ATOM 1179 C CA . LYS A 1 178 ? -16.654 88.078 95.448 1.00 18.62 178 LYS A CA 1
ATOM 1180 C C . LYS A 1 178 ? -15.611 88.293 94.374 1.00 18.31 178 LYS A C 1
ATOM 1181 O O . LYS A 1 178 ? -15.195 89.427 94.150 1.00 18.35 178 LYS A O 1
ATOM 1187 N N . GLU A 1 179 ? -15.174 87.211 93.742 1.00 18.02 179 GLU A N 1
ATOM 1188 C CA . GLU A 1 179 ? -14.321 87.274 92.566 1.00 17.76 179 GLU A CA 1
ATOM 1189 C C . GLU A 1 179 ? -15.174 87.635 91.366 1.00 18.09 179 GLU A C 1
ATOM 1190 O O . GLU A 1 179 ? -16.139 86.931 91.070 1.00 18.29 179 GLU A O 1
ATOM 1196 N N . LEU A 1 180 ? -14.861 88.723 90.677 1.00 18.17 180 LEU A N 1
ATOM 1197 C CA . LEU A 1 180 ? -15.742 89.090 89.578 1.00 18.53 180 LEU A CA 1
ATOM 1198 C C . LEU A 1 180 ? -15.307 88.477 88.266 1.00 18.32 180 LEU A C 1
ATOM 1199 O O . LEU A 1 180 ? -16.077 88.522 87.303 1.00 18.61 180 LEU A O 1
ATOM 1204 N N . GLY A 1 181 ? -14.098 87.926 88.204 1.00 17.86 181 GLY A N 1
ATOM 1205 C CA . GLY A 1 181 ? -13.696 87.129 87.068 1.00 17.64 181 GLY A CA 1
ATOM 1206 C C . GLY A 1 181 ? -13.081 87.932 85.953 1.00 17.63 181 GLY A C 1
ATOM 1207 O O . GLY A 1 181 ? -12.952 89.160 86.008 1.00 17.81 181 GLY A O 1
ATOM 1208 N N . VAL A 1 182 ? -12.697 87.212 84.890 1.00 17.44 182 VAL A N 1
ATOM 1209 C CA . VAL A 1 182 ? -11.857 87.819 83.868 1.00 17.35 182 VAL A CA 1
ATOM 1210 C C . VAL A 1 182 ? -12.740 88.400 82.784 1.00 17.76 182 VAL A C 1
ATOM 1211 O O . VAL A 1 182 ? -13.772 87.828 82.412 1.00 17.98 182 VAL A O 1
ATOM 1215 N N . THR A 1 183 ? -12.339 89.572 82.308 1.00 17.90 183 THR A N 1
ATOM 1216 C CA . THR A 1 183 ? -12.950 90.223 81.164 1.00 18.29 183 THR A CA 1
ATOM 1217 C C . THR A 1 183 ? -11.878 90.913 80.329 1.00 18.19 183 THR A C 1
ATOM 1218 O O . THR A 1 183 ? -10.720 91.055 80.743 1.00 17.86 183 THR A O 1
ATOM 1222 N N . LEU A 1 184 ? -12.305 91.411 79.169 1.00 18.51 184 LEU A N 1
ATOM 1223 C CA . LEU A 1 184 ? -11.410 91.782 78.081 1.00 18.44 184 LEU A CA 1
ATOM 1224 C C . LEU A 1 184 ? -11.623 93.235 77.691 1.00 18.88 184 LEU A C 1
ATOM 1225 O O . LEU A 1 184 ? -12.690 93.577 77.167 1.00 20.19 184 LEU A O 1
ATOM 1230 N N . VAL A 1 185 ? -10.606 94.080 77.883 1.00 18.98 185 VAL A N 1
ATOM 1231 C CA . VAL A 1 185 ? -10.598 95.419 77.289 1.00 22.89 185 VAL A CA 1
ATOM 1232 C C . VAL A 1 185 ? -9.378 95.541 76.387 1.00 23.08 185 VAL A C 1
ATOM 1233 O O . VAL A 1 185 ? -8.244 95.281 76.820 1.00 21.88 185 VAL A O 1
ATOM 1237 N N . GLY A 1 186 ? -9.629 95.932 75.133 1.00 21.89 186 GLY A N 1
ATOM 1238 C CA . GLY A 1 186 ? -8.640 95.896 74.079 1.00 22.55 186 GLY A CA 1
ATOM 1239 C C . GLY A 1 186 ? -7.795 94.642 74.092 1.00 20.90 186 GLY A C 1
ATOM 1240 O O . GLY A 1 186 ? -8.308 93.521 74.206 1.00 19.10 186 GLY A O 1
ATOM 1241 N N . ASP A 1 187 ? -6.479 94.839 74.005 1.00 23.03 187 ASP A N 1
ATOM 1242 C CA . ASP A 1 187 ? -5.468 93.789 74.051 1.00 22.40 187 ASP A CA 1
ATOM 1243 C C . ASP A 1 187 ? -5.308 93.144 75.427 1.00 21.77 187 ASP A C 1
ATOM 1244 O O . ASP A 1 187 ? -4.529 92.189 75.541 1.00 20.91 187 ASP A O 1
ATOM 1246 N N . LYS A 1 188 ? -6.012 93.622 76.458 1.00 22.47 188 LYS A N 1
ATOM 1247 C CA . LYS A 1 188 ? -5.704 93.318 77.850 1.00 20.15 188 LYS A CA 1
ATOM 1248 C C . LYS A 1 188 ? -6.805 92.492 78.503 1.00 18.51 188 LYS A C 1
ATOM 1249 O O . LYS A 1 188 ? -7.997 92.700 78.233 1.00 18.68 188 LYS A O 1
ATOM 1255 N N . THR A 1 189 ? -6.397 91.549 79.359 1.00 17.00 189 THR A N 1
ATOM 1256 C CA . THR A 1 189 ? -7.326 90.808 80.211 1.00 16.99 189 THR A CA 1
ATOM 1257 C C . THR A 1 189 ? -7.312 91.382 81.634 1.00 17.00 189 THR A C 1
ATOM 1258 O O . THR A 1 189 ? -6.245 91.522 82.250 1.00 16.74 189 THR A O 1
ATOM 1262 N N . TYR A 1 190 ? -8.505 91.722 82.139 1.00 17.32 190 TYR A N 1
ATOM 1263 C CA . TYR A 1 190 ? -8.716 92.334 83.450 1.00 17.41 190 TYR A CA 1
ATOM 1264 C C . TYR A 1 190 ? -9.397 91.332 84.375 1.00 17.33 190 TYR A C 1
ATOM 1265 O O . TYR A 1 190 ? -10.417 90.747 84.000 1.00 17.50 190 TYR A O 1
ATOM 1274 N N . GLU A 1 191 ? -8.848 91.132 85.572 1.00 17.08 191 GLU A N 1
ATOM 1275 C CA . GLU A 1 191 ? -9.486 90.323 86.608 1.00 17.05 191 GLU A CA 1
ATOM 1276 C C . GLU A 1 191 ? -9.895 91.217 87.782 1.00 17.26 191 GLU A C 1
ATOM 1277 O O . GLU A 1 191 ? -9.056 91.854 88.422 1.00 17.14 191 GLU A O 1
ATOM 1283 N N . SER A 1 192 ? -11.182 91.243 88.077 1.00 17.60 192 SER A N 1
ATOM 1284 C CA . SER A 1 192 ? -11.742 92.215 88.982 1.00 17.90 192 SER A CA 1
ATOM 1285 C C . SER A 1 192 ? -12.225 91.524 90.245 1.00 17.87 192 SER A C 1
ATOM 1286 O O . SER A 1 192 ? -12.653 90.370 90.203 1.00 17.79 192 SER A O 1
ATOM 1289 N N . PHE A 1 193 ? -12.151 92.241 91.371 1.00 17.94 193 PHE A N 1
ATOM 1290 C CA . PHE A 1 193 ? -12.611 91.759 92.660 1.00 17.96 193 PHE A CA 1
ATOM 1291 C C . PHE A 1 193 ? -13.524 92.770 93.304 1.00 18.39 193 PHE A C 1
ATOM 1292 O O . PHE A 1 193 ? -13.472 93.956 92.997 1.00 18.60 193 PHE A O 1
ATOM 1300 N N . LEU A 1 194 ? -14.374 92.260 94.189 1.00 18.55 194 LEU A N 1
ATOM 1301 C CA . LEU A 1 194 ? -15.224 93.040 95.083 1.00 18.94 194 LEU A CA 1
ATOM 1302 C C . LEU A 1 194 ? -14.740 92.764 96.493 1.00 18.73 194 LEU A C 1
ATOM 1303 O O . LEU A 1 194 ? -14.683 91.605 96.909 1.00 18.53 194 LEU A O 1
ATOM 1308 N N . MET A 1 195 ? -14.369 93.808 97.224 1.00 18.78 195 MET A N 1
ATOM 1309 C CA . MET A 1 195 ? -13.574 93.582 98.411 1.00 18.50 195 MET A CA 1
ATOM 1310 C C . MET A 1 195 ? -14.097 94.358 99.594 1.00 18.79 195 MET A C 1
ATOM 1311 O O . MET A 1 195 ? -14.892 95.282 99.463 1.00 19.19 195 MET A O 1
ATOM 1316 N N . ARG A 1 196 ? -13.635 93.941 100.757 1.00 18.59 196 ARG A N 1
ATOM 1317 C CA . ARG A 1 196 ? -14.026 94.511 102.028 1.00 18.82 196 ARG A CA 1
ATOM 1318 C C . ARG A 1 196 ? -12.774 95.109 102.621 1.00 18.54 196 ARG A C 1
ATOM 1319 O O . ARG A 1 196 ? -11.785 94.396 102.776 1.00 18.15 196 ARG A O 1
ATOM 1327 N N . SER A 1 197 ? -12.798 96.397 102.945 1.00 18.75 197 SER A N 1
ATOM 1328 C CA . SER A 1 197 ? -11.679 96.951 103.688 1.00 18.52 197 SER A CA 1
ATOM 1329 C C . SER A 1 197 ? -11.735 96.454 105.126 1.00 18.49 197 SER A C 1
ATOM 1330 O O . SER A 1 197 ? -12.800 96.435 105.751 1.00 18.82 197 SER A O 1
ATOM 1333 N N . LYS A 1 198 ? -10.584 96.011 105.631 1.00 18.12 198 LYS A N 1
ATOM 1334 C CA . LYS A 1 198 ? -10.426 95.592 107.019 1.00 18.07 198 LYS A CA 1
ATOM 1335 C C . LYS A 1 198 ? -9.880 96.744 107.857 1.00 18.11 198 LYS A C 1
ATOM 1336 O O . LYS A 1 198 ? -10.553 97.243 108.764 1.00 19.00 198 LYS A O 1
ATOM 1342 N N . LYS A 1 199 ? -8.677 97.193 107.538 1.00 17.84 199 LYS A N 1
ATOM 1343 C CA . LYS A 1 199 ? -8.007 98.259 108.259 1.00 17.84 199 LYS A CA 1
ATOM 1344 C C . LYS A 1 199 ? -7.605 99.325 107.263 1.00 17.86 199 LYS A C 1
ATOM 1345 O O . LYS A 1 199 ? -7.157 98.994 106.168 1.00 17.67 199 LYS A O 1
ATOM 1351 N N . VAL A 1 200 ? -7.782 100.597 107.610 1.00 18.11 200 VAL A N 1
ATOM 1352 C CA . VAL A 1 200 ? -7.335 101.700 106.759 1.00 18.17 200 VAL A CA 1
ATOM 1353 C C . VAL A 1 200 ? -6.182 102.404 107.456 1.00 18.01 200 VAL A C 1
ATOM 1354 O O . VAL A 1 200 ? -6.347 102.933 108.559 1.00 18.33 200 VAL A O 1
ATOM 1358 N N . TYR A 1 201 ? -5.019 102.405 106.816 1.00 17.73 201 TYR A N 1
ATOM 1359 C CA . TYR A 1 201 ? -3.791 102.879 107.419 1.00 18.48 201 TYR A CA 1
ATOM 1360 C C . TYR A 1 201 ? -3.626 104.375 107.189 1.00 21.63 201 TYR A C 1
ATOM 1361 O O . TYR A 1 201 ? -3.953 104.886 106.110 1.00 20.09 201 TYR A O 1
ATOM 1370 N N . GLU A 1 202 ? -3.119 105.077 108.222 1.00 26.27 202 GLU A N 1
ATOM 1371 C CA . GLU A 1 202 ? -2.892 106.519 108.121 1.00 26.47 202 GLU A CA 1
ATOM 1372 C C . GLU A 1 202 ? -1.710 106.823 107.226 1.00 25.42 202 GLU A C 1
ATOM 1373 O O . GLU A 1 202 ? -1.683 107.862 106.556 1.00 27.57 202 GLU A O 1
ATOM 1379 N N . GLN A 1 203 ? -0.746 105.916 107.191 1.00 26.24 203 GLN A N 1
ATOM 1380 C CA . GLN A 1 203 ? 0.513 106.104 106.487 1.00 28.18 203 GLN A CA 1
ATOM 1381 C C . GLN A 1 203 ? 0.795 104.864 105.648 1.00 27.29 203 GLN A C 1
ATOM 1382 O O . GLN A 1 203 ? 0.884 103.749 106.178 1.00 28.18 203 GLN A O 1
ATOM 1388 N N . TRP A 1 204 ? 0.920 105.056 104.342 1.00 23.30 204 TRP A N 1
ATOM 1389 C CA . TRP A 1 204 ? 1.212 103.971 103.434 1.00 20.55 204 TRP A CA 1
ATOM 1390 C C . TRP A 1 204 ? 2.247 104.457 102.430 1.00 21.61 204 TRP A C 1
ATOM 1391 O O . TRP A 1 204 ? 2.610 105.632 102.402 1.00 21.93 204 TRP A O 1
ATOM 1402 N N . SER A 1 205 ? 2.728 103.538 101.597 1.00 21.88 205 SER A N 1
ATOM 1403 C CA . SER A 1 205 ? 3.939 103.791 100.823 1.00 20.68 205 SER A CA 1
ATOM 1404 C C . SER A 1 205 ? 3.751 104.775 99.671 1.00 20.27 205 SER A C 1
ATOM 1405 O O . SER A 1 205 ? 4.751 105.266 99.136 1.00 22.18 205 SER A O 1
ATOM 1408 N N . GLU A 1 206 ? 2.519 105.064 99.257 1.00 20.19 206 GLU A N 1
ATOM 1409 C CA . GLU A 1 206 ? 2.291 106.136 98.293 1.00 20.98 206 GLU A CA 1
ATOM 1410 C C . GLU A 1 206 ? 1.324 107.152 98.889 1.00 21.42 206 GLU A C 1
ATOM 1411 O O . GLU A 1 206 ? 0.249 107.417 98.331 1.00 20.78 206 GLU A O 1
ATOM 1417 N N . SER A 1 207 ? 1.744 107.743 100.016 1.00 21.46 207 SER A N 1
ATOM 1418 C CA . SER A 1 207 ? 0.887 108.614 100.816 1.00 21.25 207 SER A CA 1
ATOM 1419 C C . SER A 1 207 ? 0.455 109.859 100.058 1.00 21.14 207 SER A C 1
ATOM 1420 O O . SER A 1 207 ? -0.647 110.366 100.270 1.00 20.78 207 SER A O 1
ATOM 1423 N N . ARG A 1 208 ? 1.318 110.401 99.209 1.00 21.14 208 ARG A N 1
ATOM 1424 C CA . ARG A 1 208 ? 0.935 111.628 98.532 1.00 24.12 208 ARG A CA 1
ATOM 1425 C C . ARG A 1 208 ? -0.402 111.486 97.811 1.00 23.79 208 ARG A C 1
ATOM 1426 O O . ARG A 1 208 ? -1.165 112.455 97.752 1.00 25.56 208 ARG A O 1
ATOM 1434 N N . ARG A 1 209 ? -0.746 110.289 97.325 1.00 22.44 209 ARG A N 1
ATOM 1435 C CA . ARG A 1 209 ? -1.981 110.175 96.559 1.00 21.93 209 ARG A CA 1
ATOM 1436 C C . ARG A 1 209 ? -3.209 110.459 97.411 1.00 21.19 209 ARG A C 1
ATOM 1437 O O . ARG A 1 209 ? -3.187 110.404 98.641 1.00 20.84 209 ARG A O 1
ATOM 1445 N N . LEU A 1 210 ? -4.306 110.787 96.742 1.00 21.17 210 LEU A N 1
ATOM 1446 C CA . LEU A 1 210 ? -5.533 111.178 97.471 1.00 21.28 210 LEU A CA 1
ATOM 1447 C C . LEU A 1 210 ? -6.552 110.050 97.431 1.00 20.97 210 LEU A C 1
ATOM 1448 O O . LEU A 1 210 ? -6.914 109.642 96.357 1.00 21.00 210 LEU A O 1
ATOM 1453 N N . ARG A 1 211 ? -7.040 109.665 98.601 1.00 20.73 211 ARG A N 1
ATOM 1454 C CA . ARG A 1 211 ? -8.022 108.586 98.787 1.00 20.43 211 ARG A CA 1
ATOM 1455 C C . ARG A 1 211 ? -9.365 109.223 99.057 1.00 20.74 211 ARG A C 1
ATOM 1456 O O . ARG A 1 211 ? -9.464 109.979 99.966 1.00 20.90 211 ARG A O 1
ATOM 1464 N N . VAL A 1 212 ? -10.368 108.821 98.312 1.00 20.81 212 VAL A N 1
ATOM 1465 C CA . VAL A 1 212 ? -11.745 109.349 98.447 1.00 21.25 212 VAL A CA 1
ATOM 1466 C C . VAL A 1 212 ? -12.667 108.136 98.505 1.00 21.21 212 VAL A C 1
ATOM 1467 O O . VAL A 1 212 ? -12.387 107.209 97.826 1.00 20.93 212 VAL A O 1
ATOM 1471 N N . TRP A 1 213 ? -13.692 108.127 99.341 1.00 21.48 213 TRP A N 1
ATOM 1472 C CA . TRP A 1 213 ? -14.659 107.009 99.356 1.00 21.52 213 TRP A CA 1
ATOM 1473 C C . TRP A 1 213 ? -16.003 107.547 98.910 1.00 22.12 213 TRP A C 1
ATOM 1474 O O . TRP A 1 213 ? -16.679 108.083 99.724 1.00 22.44 213 TRP A O 1
ATOM 1485 N N . LEU A 1 214 ? -16.434 107.238 97.708 1.00 22.26 214 LEU A N 1
ATOM 1486 C CA . LEU A 1 214 ? -17.675 107.851 97.215 1.00 22.89 214 LEU A CA 1
ATOM 1487 C C . LEU A 1 214 ? -18.776 106.817 97.128 1.00 23.03 214 LEU A C 1
ATOM 1488 O O . LEU A 1 214 ? -18.492 105.663 97.144 1.00 22.63 214 LEU A O 1
ATOM 1493 N N . PRO A 1 215 ? -20.047 107.216 97.159 1.00 23.60 215 PRO A N 1
ATOM 1494 C CA . PRO A 1 215 ? -21.139 106.297 96.960 1.00 23.80 215 PRO A CA 1
ATOM 1495 C C . PRO A 1 215 ? -21.185 105.693 95.557 1.00 23.76 215 PRO A C 1
ATOM 1496 O O . PRO A 1 215 ? -20.750 106.291 94.671 1.00 23.81 215 PRO A O 1
ATOM 1500 N N . TRP A 1 216 ? -21.780 104.520 95.434 1.00 23.71 216 TRP A N 1
ATOM 1501 C CA . TRP A 1 216 ? -21.906 103.782 94.161 1.00 23.65 216 TRP A CA 1
ATOM 1502 C C . TRP A 1 216 ? -22.331 104.667 93.002 1.00 24.13 216 TRP A C 1
ATOM 1503 O O . TRP A 1 216 ? -21.749 104.513 91.982 1.00 23.94 216 TRP A O 1
ATOM 1514 N N . ASP A 1 217 ? -23.271 105.583 93.164 1.00 24.74 217 ASP A N 1
ATOM 1515 C CA . ASP A 1 217 ? -23.708 106.337 91.997 1.00 25.23 217 ASP A CA 1
ATOM 1516 C C . ASP A 1 217 ? -22.782 107.489 91.660 1.00 25.20 217 ASP A C 1
ATOM 1517 O O . ASP A 1 217 ? -22.787 107.973 90.525 1.00 25.46 217 ASP A O 1
ATOM 1522 N N . ASP A 1 218 ? -21.985 107.931 92.615 1.00 24.91 218 ASP A N 1
ATOM 1523 C CA . ASP A 1 218 ? -21.074 109.034 92.350 1.00 24.90 218 ASP A CA 1
ATOM 1524 C C . ASP A 1 218 ? -19.778 108.553 91.726 1.00 24.32 218 ASP A C 1
ATOM 1525 O O . ASP A 1 218 ? -19.296 109.162 90.769 1.00 24.42 218 ASP A O 1
ATOM 1530 N N . ALA A 1 219 ? -19.207 107.475 92.264 1.00 23.74 219 ALA A N 1
ATOM 1531 C CA . ALA A 1 219 ? -18.073 106.826 91.628 1.00 23.20 219 ALA A CA 1
ATOM 1532 C C . ALA A 1 219 ? -18.350 106.584 90.149 1.00 23.38 219 ALA A C 1
ATOM 1533 O O . ALA A 1 219 ? -17.527 106.913 89.289 1.00 23.27 219 ALA A O 1
ATOM 1535 N N . ILE A 1 220 ? -19.514 106.035 89.825 1.00 23.69 220 ILE A N 1
ATOM 1536 C CA . ILE A 1 220 ? -19.826 105.801 88.422 1.00 23.88 220 ILE A CA 1
ATOM 1537 C C . ILE A 1 220 ? -19.735 107.101 87.648 1.00 24.32 220 ILE A C 1
ATOM 1538 O O . ILE A 1 220 ? -19.168 107.154 86.553 1.00 24.25 220 ILE A O 1
ATOM 1543 N N . LEU A 1 221 ? -20.271 108.177 88.227 1.00 24.78 221 LEU A N 1
ATOM 1544 C CA . LEU A 1 221 ? -20.323 109.473 87.554 1.00 25.29 221 LEU A CA 1
ATOM 1545 C C . LEU A 1 221 ? -18.928 109.996 87.259 1.00 24.97 221 LEU A C 1
ATOM 1546 O O . LEU A 1 221 ? -18.619 110.414 86.140 1.00 25.14 221 LEU A O 1
ATOM 1551 N N . LEU A 1 222 ? -18.077 109.969 88.274 1.00 24.51 222 LEU A N 1
ATOM 1552 C CA . LEU A 1 222 ? -16.753 110.550 88.217 1.00 24.23 222 LEU A CA 1
ATOM 1553 C C . LEU A 1 222 ? -15.819 109.751 87.321 1.00 23.77 222 LEU A C 1
ATOM 1554 O O . LEU A 1 222 ? -14.916 110.324 86.702 1.00 24.12 222 LEU A O 1
ATOM 1559 N N . LEU A 1 223 ? -16.003 108.426 87.247 1.00 23.43 223 LEU A N 1
ATOM 1560 C CA . LEU A 1 223 ? -15.168 107.594 86.373 1.00 23.00 223 LEU A CA 1
ATOM 1561 C C . LEU A 1 223 ? -15.592 107.736 84.915 1.00 23.37 223 LEU A C 1
ATOM 1562 O O . LEU A 1 223 ? -14.742 107.809 84.026 1.00 24.02 223 LEU A O 1
ATOM 1567 N N . LYS A 1 224 ? -16.900 107.792 84.650 1.00 23.88 224 LYS A N 1
ATOM 1568 C CA . LYS A 1 224 ? -17.366 108.129 83.309 1.00 27.32 224 LYS A CA 1
ATOM 1569 C C . LYS A 1 224 ? -16.925 109.539 82.896 1.00 28.93 224 LYS A C 1
ATOM 1570 O O . LYS A 1 224 ? -16.667 109.798 81.711 1.00 29.57 224 LYS A O 1
ATOM 1576 N N . ALA A 1 225 ? -16.804 110.449 83.862 1.00 27.15 225 ALA A N 1
ATOM 1577 C CA . ALA A 1 225 ? -16.366 111.812 83.586 1.00 28.07 225 ALA A CA 1
ATOM 1578 C C . ALA A 1 225 ? -14.962 111.889 83.000 1.00 28.89 225 ALA A C 1
ATOM 1579 O O . ALA A 1 225 ? -14.607 112.916 82.411 1.00 31.54 225 ALA A O 1
ATOM 1581 N N . ASN A 1 226 ? -14.142 110.855 83.160 1.00 27.46 226 ASN A N 1
ATOM 1582 C CA . ASN A 1 226 ? -12.789 110.911 82.620 1.00 28.87 226 ASN A CA 1
ATOM 1583 C C . ASN A 1 226 ? -12.534 109.732 81.701 1.00 30.51 226 ASN A C 1
ATOM 1584 O O . ASN A 1 226 ? -11.384 109.285 81.547 1.00 29.96 226 ASN A O 1
ATOM 1589 N N . LYS A 1 227 ? -13.608 109.199 81.120 1.00 29.51 227 LYS A N 1
ATOM 1590 C CA . LYS A 1 227 ? -13.490 108.253 80.026 1.00 32.36 227 LYS A CA 1
ATOM 1591 C C . LYS A 1 227 ? -12.782 106.971 80.488 1.00 32.87 227 LYS A C 1
ATOM 1592 O O . LYS A 1 227 ? -12.000 106.355 79.754 1.00 36.70 227 LYS A O 1
ATOM 1598 N N . HIS A 1 228 ? -13.055 106.573 81.727 1.00 27.44 228 HIS A N 1
ATOM 1599 C CA . HIS A 1 228 ? -12.542 105.325 82.278 1.00 24.95 228 HIS A CA 1
ATOM 1600 C C . HIS A 1 228 ? -13.585 104.222 82.144 1.00 24.02 228 HIS A C 1
ATOM 1601 O O . HIS A 1 228 ? -14.042 103.647 83.128 1.00 22.47 228 HIS A O 1
ATOM 1608 N N . ASP A 1 229 ? -13.928 103.909 80.895 1.00 26.42 229 ASP A N 1
ATOM 1609 C CA . ASP A 1 229 ? -15.120 103.111 80.609 1.00 26.23 229 ASP A CA 1
ATOM 1610 C C . ASP A 1 229 ? -14.998 101.654 81.079 1.00 22.30 229 ASP A C 1
ATOM 1611 O O . ASP A 1 229 ? -16.011 101.011 81.398 1.00 21.93 229 ASP A O 1
ATOM 1616 N N . GLU A 1 230 ? -13.787 101.112 81.147 1.00 21.25 230 GLU A N 1
ATOM 1617 C CA . GLU A 1 230 ? -13.668 99.784 81.722 1.00 20.77 230 GLU A CA 1
ATOM 1618 C C . GLU A 1 230 ? -14.101 99.811 83.180 1.00 21.45 230 GLU A C 1
ATOM 1619 O O . GLU A 1 230 ? -14.963 99.023 83.589 1.00 23.84 230 GLU A O 1
ATOM 1625 N N . MET A 1 231 ? -13.597 100.790 83.951 1.00 21.81 231 MET A N 1
ATOM 1626 C CA . MET A 1 231 ? -13.875 100.855 85.386 1.00 20.74 231 MET A CA 1
ATOM 1627 C C . MET A 1 231 ? -15.353 101.123 85.686 1.00 21.27 231 MET A C 1
ATOM 1628 O O . MET A 1 231 ? -15.833 100.699 86.736 1.00 21.22 231 MET A O 1
ATOM 1633 N N . VAL A 1 232 ? -16.100 101.790 84.790 1.00 21.79 232 VAL A N 1
ATOM 1634 C CA . VAL A 1 232 ? -17.544 101.939 84.998 1.00 22.31 232 VAL A CA 1
ATOM 1635 C C . VAL A 1 232 ? -18.242 100.597 84.888 1.00 22.21 232 VAL A C 1
ATOM 1636 O O . VAL A 1 232 ? -19.240 100.338 85.569 1.00 22.44 232 VAL A O 1
ATOM 1640 N N . GLU A 1 233 ? -17.767 99.735 83.998 1.00 21.90 233 GLU A N 1
ATOM 1641 C CA . GLU A 1 233 ? -18.411 98.439 83.880 1.00 21.80 233 GLU A CA 1
ATOM 1642 C C . GLU A 1 233 ? -18.085 97.569 85.083 1.00 21.35 233 GLU A C 1
ATOM 1643 O O . GLU A 1 233 ? -18.990 96.958 85.655 1.00 21.48 233 GLU A O 1
ATOM 1649 N N . ILE A 1 234 ? -16.816 97.533 85.514 1.00 20.86 234 ILE A N 1
ATOM 1650 C CA . ILE A 1 234 ? -16.467 96.836 86.755 1.00 20.47 234 ILE A CA 1
ATOM 1651 C C . ILE A 1 234 ? -17.301 97.349 87.929 1.00 20.80 234 ILE A C 1
ATOM 1652 O O . ILE A 1 234 ? -17.783 96.562 88.748 1.00 20.73 234 ILE A O 1
ATOM 1657 N N . VAL A 1 235 ? -17.466 98.668 88.051 1.00 21.16 235 VAL A N 1
ATOM 1658 C CA . VAL A 1 235 ? -18.221 99.199 89.181 1.00 21.47 235 VAL A CA 1
ATOM 1659 C C . VAL A 1 235 ? -19.677 98.764 89.090 1.00 21.91 235 VAL A C 1
ATOM 1660 O O . VAL A 1 235 ? -20.261 98.291 90.073 1.00 21.95 235 VAL A O 1
ATOM 1664 N N . LYS A 1 236 ? -20.280 98.890 87.905 1.00 22.25 236 LYS A N 1
ATOM 1665 C CA . LYS A 1 236 ? -21.615 98.348 87.698 1.00 22.65 236 LYS A CA 1
ATOM 1666 C C . LYS A 1 236 ? -21.641 96.864 88.051 1.00 22.28 236 LYS A C 1
ATOM 1667 O O . LYS A 1 236 ? -22.507 96.407 88.799 1.00 22.47 236 LYS A O 1
ATOM 1673 N N . GLN A 1 237 ? -20.652 96.110 87.558 1.00 21.76 237 GLN A N 1
ATOM 1674 C CA . GLN A 1 237 ? -20.431 94.687 87.843 1.00 21.33 237 GLN A CA 1
ATOM 1675 C C . GLN A 1 237 ? -20.447 94.383 89.324 1.00 21.19 237 GLN A C 1
ATOM 1676 O O . GLN A 1 237 ? -21.325 93.671 89.807 1.00 21.36 237 GLN A O 1
ATOM 1682 N N . ALA A 1 238 ? -19.426 94.881 90.028 1.00 20.89 238 ALA A N 1
ATOM 1683 C CA . ALA A 1 238 ? -19.278 94.656 91.456 1.00 20.72 238 ALA A CA 1
ATOM 1684 C C . ALA A 1 238 ? -20.413 95.250 92.239 1.00 21.23 238 ALA A C 1
ATOM 1685 O O . ALA A 1 238 ? -20.627 94.877 93.390 1.00 21.20 238 ALA A O 1
ATOM 1687 N N . ARG A 1 239 ? -21.130 96.195 91.668 1.00 21.73 239 ARG A N 1
ATOM 1688 C CA . ARG A 1 239 ? -22.191 96.812 92.437 1.00 22.24 239 ARG A CA 1
ATOM 1689 C C . ARG A 1 239 ? -23.332 95.837 92.625 1.00 22.48 239 ARG A C 1
ATOM 1690 O O . ARG A 1 239 ? -23.763 95.576 93.752 1.00 22.57 239 ARG A O 1
ATOM 1698 N N . ALA A 1 240 ? -23.794 95.253 91.520 1.00 22.59 240 ALA A N 1
ATOM 1699 C CA . ALA A 1 240 ? -24.840 94.250 91.566 1.00 22.82 240 ALA A CA 1
ATOM 1700 C C . ALA A 1 240 ? -24.412 92.991 92.304 1.00 22.36 240 ALA A C 1
ATOM 1701 O O . ALA A 1 240 ? -25.266 92.251 92.811 1.00 22.57 240 ALA A O 1
ATOM 1703 N N . ALA A 1 241 ? -23.115 92.704 92.353 1.00 21.78 241 ALA A N 1
ATOM 1704 C CA . ALA A 1 241 ? -22.686 91.549 93.127 1.00 21.38 241 ALA A CA 1
ATOM 1705 C C . ALA A 1 241 ? -22.879 91.797 94.607 1.00 21.48 241 ALA A C 1
ATOM 1706 O O . ALA A 1 241 ? -23.411 90.937 95.315 1.00 21.54 241 ALA A O 1
ATOM 1708 N N . ALA A 1 242 ? -22.471 92.974 95.092 1.00 21.52 242 ALA A N 1
ATOM 1709 C CA . ALA A 1 242 ? -22.732 93.313 96.480 1.00 21.67 242 ALA A CA 1
ATOM 1710 C C . ALA A 1 242 ? -24.221 93.251 96.768 1.00 22.26 242 ALA A C 1
ATOM 1711 O O . ALA A 1 242 ? -24.642 92.578 97.712 1.00 22.32 242 ALA A O 1
ATOM 1713 N N . ALA A 1 243 ? -25.038 93.893 95.935 1.00 22.72 243 ALA A N 1
ATOM 1714 C CA . ALA A 1 243 ? -26.473 93.843 96.160 1.00 23.33 243 ALA A CA 1
ATOM 1715 C C . ALA A 1 243 ? -26.950 92.413 96.281 1.00 23.28 243 ALA A C 1
ATOM 1716 O O . ALA A 1 243 ? -27.730 92.091 97.177 1.00 23.57 243 ALA A O 1
ATOM 1718 N N . ALA A 1 244 ? -26.440 91.525 95.422 1.00 22.90 244 ALA A N 1
ATOM 1719 C CA . ALA A 1 244 ? -26.834 90.110 95.456 1.00 22.83 244 ALA A CA 1
ATOM 1720 C C . ALA A 1 244 ? -26.624 89.466 96.840 1.00 22.65 244 ALA A C 1
ATOM 1721 O O . ALA A 1 244 ? -27.474 88.675 97.283 1.00 22.91 244 ALA A O 1
ATOM 1723 N N . LYS A 1 245 ? -25.534 89.838 97.558 1.00 22.25 245 LYS A N 1
ATOM 1724 C CA . LYS A 1 245 ? -25.123 89.149 98.775 1.00 22.00 245 LYS A CA 1
ATOM 1725 C C . LYS A 1 245 ? -25.153 87.607 98.451 1.00 21.79 245 LYS A C 1
ATOM 1726 O O . LYS A 1 245 ? -25.917 86.724 99.045 1.00 22.01 245 LYS A O 1
ATOM 1732 N N . GLY B 1 4 ? 10.998 70.883 94.131 1.00 28.20 4 GLY B N 1
ATOM 1733 C CA . GLY B 1 4 ? 11.400 69.939 95.164 1.00 30.29 4 GLY B CA 1
ATOM 1734 C C . GLY B 1 4 ? 12.910 69.856 95.342 1.00 36.05 4 GLY B C 1
ATOM 1735 O O . GLY B 1 4 ? 13.660 70.473 94.572 1.00 36.34 4 GLY B O 1
ATOM 1736 N N . VAL B 1 5 ? 13.356 69.094 96.352 1.00 35.70 5 VAL B N 1
ATOM 1737 C CA . VAL B 1 5 ? 14.787 68.956 96.632 1.00 35.74 5 VAL B CA 1
ATOM 1738 C C . VAL B 1 5 ? 15.485 68.250 95.469 1.00 33.79 5 VAL B C 1
ATOM 1739 O O . VAL B 1 5 ? 14.868 67.485 94.708 1.00 31.78 5 VAL B O 1
ATOM 1743 N N . LYS B 1 6 ? 16.787 68.508 95.323 1.00 33.22 6 LYS B N 1
ATOM 1744 C CA . LYS B 1 6 ? 17.575 67.914 94.243 1.00 30.98 6 LYS B CA 1
ATOM 1745 C C . LYS B 1 6 ? 18.077 66.552 94.722 1.00 32.43 6 LYS B C 1
ATOM 1746 O O . LYS B 1 6 ? 19.035 66.461 95.498 1.00 34.75 6 LYS B O 1
ATOM 1748 N N . LEU B 1 7 ? 17.403 65.486 94.272 1.00 33.41 7 LEU B N 1
ATOM 1749 C CA . LEU B 1 7 ? 17.729 64.103 94.612 1.00 33.22 7 LEU B CA 1
ATOM 1750 C C . LEU B 1 7 ? 18.743 63.502 93.658 1.00 33.50 7 LEU B C 1
ATOM 1751 O O . LEU B 1 7 ? 18.852 62.272 93.585 1.00 31.24 7 LEU B O 1
ATOM 1756 N N . GLU B 1 8 ? 19.457 64.342 92.902 1.00 36.67 8 GLU B N 1
ATOM 1757 C CA . GLU B 1 8 ? 20.368 63.839 91.879 1.00 38.40 8 GLU B CA 1
ATOM 1758 C C . GLU B 1 8 ? 21.543 63.089 92.500 1.00 38.12 8 GLU B C 1
ATOM 1759 O O . GLU B 1 8 ? 21.829 61.943 92.129 1.00 34.89 8 GLU B O 1
ATOM 1765 N N . ASN B 1 9 ? 22.239 63.715 93.450 1.00 37.23 9 ASN B N 1
ATOM 1766 C CA . ASN B 1 9 ? 23.375 63.037 94.060 1.00 34.33 9 ASN B CA 1
ATOM 1767 C C . ASN B 1 9 ? 22.950 61.777 94.810 1.00 33.81 9 ASN B C 1
ATOM 1768 O O . ASN B 1 9 ? 23.669 60.777 94.772 1.00 37.34 9 ASN B O 1
ATOM 1773 N N . ILE B 1 10 ? 21.785 61.778 95.462 1.00 32.42 10 ILE B N 1
ATOM 1774 C CA . ILE B 1 10 ? 21.336 60.582 96.176 1.00 30.83 10 ILE B CA 1
ATOM 1775 C C . ILE B 1 10 ? 21.103 59.411 95.223 1.00 30.20 10 ILE B C 1
ATOM 1776 O O . ILE B 1 10 ? 21.194 58.247 95.642 1.00 28.22 10 ILE B O 1
ATOM 1781 N N . LEU B 1 11 ? 20.837 59.689 93.938 1.00 30.62 11 LEU B N 1
ATOM 1782 C CA . LEU B 1 11 ? 20.459 58.641 92.989 1.00 30.56 11 LEU B CA 1
ATOM 1783 C C . LEU B 1 11 ? 21.670 57.953 92.368 1.00 30.46 11 LEU B C 1
ATOM 1784 O O . LEU B 1 11 ? 21.795 56.724 92.424 1.00 30.26 11 LEU B O 1
ATOM 1789 N N . THR B 1 12 ? 22.541 58.723 91.713 1.00 31.11 12 THR B N 1
ATOM 1790 C CA . THR B 1 12 ? 23.766 58.143 91.171 1.00 31.50 12 THR B CA 1
ATOM 1791 C C . THR B 1 12 ? 24.556 57.383 92.241 1.00 29.84 12 THR B C 1
ATOM 1792 O O . THR B 1 12 ? 25.156 56.341 91.945 1.00 28.63 12 THR B O 1
ATOM 1796 N N . ILE B 1 13 ? 24.527 57.859 93.494 1.00 30.50 13 ILE B N 1
ATOM 1797 C CA . ILE B 1 13 ? 25.007 57.052 94.620 1.00 32.08 13 ILE B CA 1
ATOM 1798 C C . ILE B 1 13 ? 24.237 55.740 94.710 1.00 31.09 13 ILE B C 1
ATOM 1799 O O . ILE B 1 13 ? 24.822 54.672 94.925 1.00 32.27 13 ILE B O 1
ATOM 1804 N N . PHE B 1 14 ? 22.911 55.802 94.575 1.00 30.89 14 PHE B N 1
ATOM 1805 C CA . PHE B 1 14 ? 22.093 54.606 94.743 1.00 31.37 14 PHE B CA 1
ATOM 1806 C C . PHE B 1 14 ? 22.529 53.511 93.772 1.00 31.85 14 PHE B C 1
ATOM 1807 O O . PHE B 1 14 ? 22.801 52.377 94.186 1.00 32.94 14 PHE B O 1
ATOM 1815 N N . VAL B 1 15 ? 22.650 53.841 92.479 1.00 30.79 15 VAL B N 1
ATOM 1816 C CA . VAL B 1 15 ? 23.107 52.840 91.514 1.00 30.70 15 VAL B CA 1
ATOM 1817 C C . VAL B 1 15 ? 24.554 52.446 91.781 1.00 35.66 15 VAL B C 1
ATOM 1818 O O . VAL B 1 15 ? 24.941 51.295 91.526 1.00 34.60 15 VAL B O 1
ATOM 1822 N N . GLN B 1 16 ? 25.372 53.380 92.296 1.00 35.44 16 GLN B N 1
ATOM 1823 C CA . GLN B 1 16 ? 26.754 53.059 92.644 1.00 31.46 16 GLN B CA 1
ATOM 1824 C C . GLN B 1 16 ? 26.800 51.855 93.576 1.00 34.01 16 GLN B C 1
ATOM 1825 O O . GLN B 1 16 ? 27.425 50.836 93.261 1.00 39.22 16 GLN B O 1
ATOM 1827 N N . ARG B 1 17 ? 26.104 51.934 94.713 1.00 31.11 17 ARG B N 1
ATOM 1828 C CA . ARG B 1 17 ? 25.962 50.755 95.562 1.00 32.87 17 ARG B CA 1
ATOM 1829 C C . ARG B 1 17 ? 25.142 49.664 94.884 1.00 33.64 17 ARG B C 1
ATOM 1830 O O . ARG B 1 17 ? 25.328 48.479 95.181 1.00 32.75 17 ARG B O 1
ATOM 1838 N N . ALA B 1 18 ? 24.236 50.033 93.980 1.00 35.21 18 ALA B N 1
ATOM 1839 C CA . ALA B 1 18 ? 23.300 49.057 93.430 1.00 38.16 18 ALA B CA 1
ATOM 1840 C C . ALA B 1 18 ? 24.006 48.021 92.560 1.00 36.51 18 ALA B C 1
ATOM 1841 O O . ALA B 1 18 ? 24.028 46.833 92.909 1.00 34.74 18 ALA B O 1
ATOM 1843 N N . LYS B 1 19 ? 24.574 48.467 91.430 1.00 34.40 19 LYS B N 1
ATOM 1844 C CA . LYS B 1 19 ? 25.266 47.558 90.519 1.00 29.87 19 LYS B CA 1
ATOM 1845 C C . LYS B 1 19 ? 26.390 46.821 91.242 1.00 33.55 19 LYS B C 1
ATOM 1846 O O . LYS B 1 19 ? 26.517 45.594 91.144 1.00 31.99 19 LYS B O 1
ATOM 1848 N N . ALA B 1 20 ? 27.179 47.557 92.026 1.00 34.37 20 ALA B N 1
ATOM 1849 C CA . ALA B 1 20 ? 28.287 46.960 92.761 1.00 32.43 20 ALA B CA 1
ATOM 1850 C C . ALA B 1 20 ? 27.814 45.889 93.739 1.00 33.69 20 ALA B C 1
ATOM 1851 O O . ALA B 1 20 ? 28.154 44.710 93.593 1.00 35.78 20 ALA B O 1
ATOM 1853 N N . LYS B 1 21 ? 27.012 46.275 94.733 1.00 33.27 21 LYS B N 1
ATOM 1854 C CA . LYS B 1 21 ? 26.733 45.420 95.886 1.00 35.01 21 LYS B CA 1
ATOM 1855 C C . LYS B 1 21 ? 25.643 44.379 95.646 1.00 33.92 21 LYS B C 1
ATOM 1856 O O . LYS B 1 21 ? 25.272 43.671 96.591 1.00 31.03 21 LYS B O 1
ATOM 1858 N N . LEU B 1 22 ? 25.125 44.262 94.430 1.00 33.34 22 LEU B N 1
ATOM 1859 C CA . LEU B 1 22 ? 24.149 43.253 94.052 1.00 33.31 22 LEU B CA 1
ATOM 1860 C C . LEU B 1 22 ? 24.682 42.417 92.901 1.00 31.24 22 LEU B C 1
ATOM 1861 O O . LEU B 1 22 ? 25.675 42.799 92.260 1.00 32.89 22 LEU B O 1
ATOM 1863 N N . PRO B 1 23 ? 24.072 41.271 92.624 1.00 31.65 23 PRO B N 1
ATOM 1864 C CA . PRO B 1 23 ? 24.555 40.425 91.518 1.00 35.62 23 PRO B CA 1
ATOM 1865 C C . PRO B 1 23 ? 24.453 41.115 90.169 1.00 39.32 23 PRO B C 1
ATOM 1866 O O . PRO B 1 23 ? 23.790 42.141 90.002 1.00 41.28 23 PRO B O 1
ATOM 1870 N N . GLN B 1 24 ? 25.149 40.526 89.193 1.00 41.28 24 GLN B N 1
ATOM 1871 C CA . GLN B 1 24 ? 25.192 41.105 87.857 1.00 38.57 24 GLN B CA 1
ATOM 1872 C C . GLN B 1 24 ? 23.802 41.146 87.249 1.00 38.03 24 GLN B C 1
ATOM 1873 O O . GLN B 1 24 ? 23.446 42.107 86.556 1.00 38.75 24 GLN B O 1
ATOM 1875 N N . GLY B 1 25 ? 22.991 40.127 87.534 1.00 41.43 25 GLY B N 1
ATOM 1876 C CA . GLY B 1 25 ? 21.619 40.058 87.062 1.00 45.87 25 GLY B CA 1
ATOM 1877 C C . GLY B 1 25 ? 20.642 40.837 87.924 1.00 44.34 25 GLY B C 1
ATOM 1878 O O . GLY B 1 25 ? 20.009 40.289 88.837 1.00 44.16 25 GLY B O 1
ATOM 1879 N N . PHE B 1 26 ? 20.510 42.127 87.631 1.00 40.83 26 PHE B N 1
ATOM 1880 C CA . PHE B 1 26 ? 19.658 43.029 88.401 1.00 34.84 26 PHE B CA 1
ATOM 1881 C C . PHE B 1 26 ? 18.221 42.812 87.924 1.00 30.00 26 PHE B C 1
ATOM 1882 O O . PHE B 1 26 ? 17.784 43.318 86.888 1.00 28.61 26 PHE B O 1
ATOM 1890 N N . THR B 1 27 ? 17.506 41.953 88.651 1.00 28.36 27 THR B N 1
ATOM 1891 C CA . THR B 1 27 ? 16.067 41.797 88.476 1.00 26.59 27 THR B CA 1
ATOM 1892 C C . THR B 1 27 ? 15.338 42.784 89.374 1.00 25.75 27 THR B C 1
ATOM 1893 O O . THR B 1 27 ? 15.761 43.038 90.509 1.00 26.64 27 THR B O 1
ATOM 1897 N N . ALA B 1 28 ? 14.259 43.370 88.844 1.00 24.05 28 ALA B N 1
ATOM 1898 C CA . ALA B 1 28 ? 13.564 44.420 89.580 1.00 23.67 28 ALA B CA 1
ATOM 1899 C C . ALA B 1 28 ? 13.143 43.927 90.954 1.00 24.54 28 ALA B C 1
ATOM 1900 O O . ALA B 1 28 ? 13.251 44.658 91.948 1.00 22.76 28 ALA B O 1
ATOM 1902 N N . ALA B 1 29 ? 12.700 42.666 91.026 1.00 25.97 29 ALA B N 1
ATOM 1903 C CA . ALA B 1 29 ? 12.317 42.042 92.290 1.00 26.74 29 ALA B CA 1
ATOM 1904 C C . ALA B 1 29 ? 13.433 42.140 93.337 1.00 26.93 29 ALA B C 1
ATOM 1905 O O . ALA B 1 29 ? 13.235 42.707 94.426 1.00 23.91 29 ALA B O 1
ATOM 1907 N N . ALA B 1 30 ? 14.625 41.604 93.001 1.00 26.56 30 ALA B N 1
ATOM 1908 C CA . ALA B 1 30 ? 15.717 41.461 93.970 1.00 26.68 30 ALA B CA 1
ATOM 1909 C C . ALA B 1 30 ? 16.265 42.810 94.425 1.00 25.98 30 ALA B C 1
ATOM 1910 O O . ALA B 1 30 ? 16.646 42.968 95.595 1.00 26.29 30 ALA B O 1
ATOM 1912 N N . LEU B 1 31 ? 16.358 43.775 93.510 1.00 21.78 31 LEU B N 1
ATOM 1913 C CA . LEU B 1 31 ? 16.635 45.142 93.920 1.00 21.77 31 LEU B CA 1
ATOM 1914 C C . LEU B 1 31 ? 15.777 45.524 95.110 1.00 22.87 31 LEU B C 1
ATOM 1915 O O . LEU B 1 31 ? 16.289 45.982 96.137 1.00 23.70 31 LEU B O 1
ATOM 1920 N N . GLY B 1 32 ? 14.460 45.305 94.991 1.00 24.58 32 GLY B N 1
ATOM 1921 C CA . GLY B 1 32 ? 13.553 45.614 96.082 1.00 24.57 32 GLY B CA 1
ATOM 1922 C C . GLY B 1 32 ? 13.859 44.843 97.352 1.00 28.91 32 GLY B C 1
ATOM 1923 O O . GLY B 1 32 ? 13.678 45.367 98.458 1.00 29.27 32 GLY B O 1
ATOM 1924 N N . ASN B 1 33 ? 14.324 43.594 97.214 1.00 29.13 33 ASN B N 1
ATOM 1925 C CA . ASN B 1 33 ? 14.735 42.805 98.375 1.00 29.07 33 ASN B CA 1
ATOM 1926 C C . ASN B 1 33 ? 15.854 43.488 99.153 1.00 31.44 33 ASN B C 1
ATOM 1927 O O . ASN B 1 33 ? 15.790 43.593 100.384 1.00 31.06 33 ASN B O 1
ATOM 1932 N N . TRP B 1 34 ? 16.893 43.944 98.448 1.00 29.85 34 TRP B N 1
ATOM 1933 C CA . TRP B 1 34 ? 18.109 44.466 99.063 1.00 30.39 34 TRP B CA 1
ATOM 1934 C C . TRP B 1 34 ? 17.809 45.369 100.258 1.00 33.00 34 TRP B C 1
ATOM 1935 O O . TRP B 1 34 ? 16.906 46.208 100.209 1.00 32.39 34 TRP B O 1
ATOM 1946 N N . LYS B 1 35 ? 18.549 45.149 101.355 1.00 36.96 35 LYS B N 1
ATOM 1947 C CA . LYS B 1 35 ? 18.365 45.917 102.588 1.00 39.81 35 LYS B CA 1
ATOM 1948 C C . LYS B 1 35 ? 18.764 47.389 102.435 1.00 36.66 35 LYS B C 1
ATOM 1949 O O . LYS B 1 35 ? 18.276 48.242 103.189 1.00 33.64 35 LYS B O 1
ATOM 1951 N N . GLY B 1 36 ? 19.636 47.706 101.482 1.00 35.29 36 GLY B N 1
ATOM 1952 C CA . GLY B 1 36 ? 19.957 49.089 101.194 1.00 35.20 36 GLY B CA 1
ATOM 1953 C C . GLY B 1 36 ? 18.978 49.797 100.285 1.00 35.08 36 GLY B C 1
ATOM 1954 O O . GLY B 1 36 ? 19.101 51.014 100.106 1.00 35.86 36 GLY B O 1
ATOM 1955 N N . PHE B 1 37 ? 18.018 49.062 99.704 1.00 34.05 37 PHE B N 1
ATOM 1956 C CA . PHE B 1 37 ? 16.969 49.684 98.892 1.00 32.21 37 PHE B CA 1
ATOM 1957 C C . PHE B 1 37 ? 15.982 50.456 99.763 1.00 31.41 37 PHE B C 1
ATOM 1958 O O . PHE B 1 37 ? 15.657 51.618 99.482 1.00 29.44 37 PHE B O 1
ATOM 1966 N N . SER B 1 38 ? 15.482 49.808 100.815 1.00 30.58 38 SER B N 1
ATOM 1967 C CA . SER B 1 38 ? 14.505 50.406 101.717 1.00 30.71 38 SER B CA 1
ATOM 1968 C C . SER B 1 38 ? 15.005 51.723 102.311 1.00 32.23 38 SER B C 1
ATOM 1969 O O . SER B 1 38 ? 14.366 52.773 102.163 1.00 29.76 38 SER B O 1
ATOM 1972 N N . ARG B 1 39 ? 16.159 51.673 102.992 1.00 35.20 39 ARG B N 1
ATOM 1973 C CA . ARG B 1 39 ? 16.668 52.805 103.765 1.00 33.93 39 ARG B CA 1
ATOM 1974 C C . ARG B 1 39 ? 16.948 54.034 102.905 1.00 33.01 39 ARG B C 1
ATOM 1975 O O . ARG B 1 39 ? 17.022 55.149 103.437 1.00 32.62 39 ARG B O 1
ATOM 1977 N N . ARG B 1 40 ? 17.106 53.866 101.594 1.00 31.33 40 ARG B N 1
ATOM 1978 C CA . ARG B 1 40 ? 17.246 55.028 100.729 1.00 32.89 40 ARG B CA 1
ATOM 1979 C C . ARG B 1 40 ? 15.891 55.615 100.343 1.00 32.41 40 ARG B C 1
ATOM 1980 O O . ARG B 1 40 ? 15.819 56.800 99.983 1.00 29.51 40 ARG B O 1
ATOM 1988 N N . VAL B 1 41 ? 14.817 54.818 100.435 1.00 32.69 41 VAL B N 1
ATOM 1989 C CA . VAL B 1 41 ? 13.468 55.355 100.283 1.00 27.94 41 VAL B CA 1
ATOM 1990 C C . VAL B 1 41 ? 13.117 56.217 101.480 1.00 29.00 41 VAL B C 1
ATOM 1991 O O . VAL B 1 41 ? 12.555 57.308 101.335 1.00 29.82 41 VAL B O 1
ATOM 1995 N N . ASP B 1 42 ? 13.479 55.756 102.679 1.00 28.75 42 ASP B N 1
ATOM 1996 C CA . ASP B 1 42 ? 13.124 56.438 103.918 1.00 27.70 42 ASP B CA 1
ATOM 1997 C C . ASP B 1 42 ? 13.769 57.804 104.053 1.00 27.55 42 ASP B C 1
ATOM 1998 O O . ASP B 1 42 ? 13.236 58.656 104.768 1.00 26.79 42 ASP B O 1
ATOM 2003 N N . THR B 1 43 ? 14.905 58.030 103.407 1.00 29.69 43 THR B N 1
ATOM 2004 C CA . THR B 1 43 ? 15.572 59.315 103.539 1.00 31.07 43 THR B CA 1
ATOM 2005 C C . THR B 1 43 ? 15.062 60.339 102.541 1.00 31.44 43 THR B C 1
ATOM 2006 O O . THR B 1 43 ? 15.076 61.539 102.847 1.00 33.38 43 THR B O 1
ATOM 2010 N N . VAL B 1 44 ? 14.597 59.913 101.363 1.00 29.23 44 VAL B N 1
ATOM 2011 C CA . VAL B 1 44 ? 13.881 60.875 100.530 1.00 31.58 44 VAL B CA 1
ATOM 2012 C C . VAL B 1 44 ? 12.486 61.124 101.096 1.00 31.85 44 VAL B C 1
ATOM 2013 O O . VAL B 1 44 ? 11.956 62.241 100.986 1.00 30.99 44 VAL B O 1
ATOM 2017 N N . MET B 1 45 ? 11.877 60.105 101.722 1.00 28.42 45 MET B N 1
ATOM 2018 C CA . MET B 1 45 ? 10.553 60.274 102.313 1.00 25.53 45 MET B CA 1
ATOM 2019 C C . MET B 1 45 ? 10.565 61.309 103.429 1.00 26.63 45 MET B C 1
ATOM 2020 O O . MET B 1 45 ? 9.565 62.002 103.641 1.00 28.25 45 MET B O 1
ATOM 2025 N N . GLU B 1 46 ? 11.682 61.433 104.149 1.00 29.05 46 GLU B N 1
ATOM 2026 C CA . GLU B 1 46 ? 11.796 62.441 105.199 1.00 29.60 46 GLU B CA 1
ATOM 2027 C C . GLU B 1 46 ? 11.693 63.859 104.652 1.00 27.31 46 GLU B C 1
ATOM 2028 O O . GLU B 1 46 ? 11.359 64.774 105.415 1.00 27.22 46 GLU B O 1
ATOM 2034 N N . HIS B 1 47 ? 11.979 64.053 103.354 1.00 25.57 47 HIS B N 1
ATOM 2035 C CA . HIS B 1 47 ? 11.923 65.376 102.726 1.00 27.69 47 HIS B CA 1
ATOM 2036 C C . HIS B 1 47 ? 10.503 65.935 102.616 1.00 28.43 47 HIS B C 1
ATOM 2037 O O . HIS B 1 47 ? 10.319 67.160 102.689 1.00 30.83 47 HIS B O 1
ATOM 2044 N N . TYR B 1 48 ? 9.494 65.075 102.463 1.00 23.79 48 TYR B N 1
ATOM 2045 C CA . TYR B 1 48 ? 8.129 65.546 102.274 1.00 20.71 48 TYR B CA 1
ATOM 2046 C C . TYR B 1 48 ? 7.647 66.346 103.487 1.00 20.69 48 TYR B C 1
ATOM 2047 O O . TYR B 1 48 ? 8.143 66.154 104.600 1.00 20.37 48 TYR B O 1
ATOM 2056 N N . PRO B 1 49 ? 6.686 67.260 103.290 1.00 23.23 49 PRO B N 1
ATOM 2057 C CA . PRO B 1 49 ? 6.104 67.997 104.428 1.00 23.88 49 PRO B CA 1
ATOM 2058 C C . PRO B 1 49 ? 5.433 67.090 105.453 1.00 20.05 49 PRO B C 1
ATOM 2059 O O . PRO B 1 49 ? 4.866 66.043 105.121 1.00 19.97 49 PRO B O 1
ATOM 2063 N N . LYS B 1 50 ? 5.492 67.514 106.714 1.00 18.66 50 LYS B N 1
ATOM 2064 C CA . LYS B 1 50 ? 4.833 66.755 107.764 1.00 18.97 50 LYS B CA 1
ATOM 2065 C C . LYS B 1 50 ? 3.367 67.161 107.824 1.00 19.43 50 LYS B C 1
ATOM 2066 O O . LYS B 1 50 ? 2.973 68.227 107.344 1.00 20.14 50 LYS B O 1
ATOM 2068 N N . GLY B 1 51 ? 2.555 66.295 108.414 1.00 18.19 51 GLY B N 1
ATOM 2069 C CA . GLY B 1 51 ? 1.126 66.482 108.345 1.00 17.02 51 GLY B CA 1
ATOM 2070 C C . GLY B 1 51 ? 0.480 65.816 107.157 1.00 17.82 51 GLY B C 1
ATOM 2071 O O . GLY B 1 51 ? -0.664 66.145 106.818 1.00 18.62 51 GLY B O 1
ATOM 2072 N N . LEU B 1 52 ? 1.175 64.892 106.506 1.00 17.17 52 LEU B N 1
ATOM 2073 C CA . LEU B 1 52 ? 0.582 64.097 105.445 1.00 15.63 52 LEU B CA 1
ATOM 2074 C C . LEU B 1 52 ? -0.064 62.866 106.064 1.00 15.39 52 LEU B C 1
ATOM 2075 O O . LEU B 1 52 ? 0.584 62.123 106.804 1.00 16.17 52 LEU B O 1
ATOM 2080 N N . SER B 1 53 ? -1.344 62.670 105.775 1.00 16.31 53 SER B N 1
ATOM 2081 C CA . SER B 1 53 ? -2.102 61.540 106.298 1.00 20.13 53 SER B CA 1
ATOM 2082 C C . SER B 1 53 ? -1.458 60.209 105.928 1.00 21.66 53 SER B C 1
ATOM 2083 O O . SER B 1 53 ? -0.676 60.109 104.985 1.00 20.89 53 SER B O 1
ATOM 2086 N N . GLU B 1 54 ? -1.842 59.157 106.651 1.00 23.69 54 GLU B N 1
ATOM 2087 C CA . GLU B 1 54 ? -1.180 57.872 106.445 1.00 26.11 54 GLU B CA 1
ATOM 2088 C C . GLU B 1 54 ? -1.455 57.293 105.063 1.00 24.61 54 GLU B C 1
ATOM 2089 O O . GLU B 1 54 ? -0.663 56.475 104.570 1.00 24.55 54 GLU B O 1
ATOM 2095 N N . LYS B 1 55 ? -2.544 57.714 104.425 1.00 22.06 55 LYS B N 1
ATOM 2096 C CA . LYS B 1 55 ? -2.829 57.283 103.062 1.00 19.94 55 LYS B CA 1
ATOM 2097 C C . LYS B 1 55 ? -1.810 57.891 102.105 1.00 18.48 55 LYS B C 1
ATOM 2098 O O . LYS B 1 55 ? -1.161 57.178 101.329 1.00 17.40 55 LYS B O 1
ATOM 2104 N N . ALA B 1 56 ? -1.621 59.212 102.188 1.00 17.25 56 ALA B N 1
ATOM 2105 C CA . ALA B 1 56 ? -0.699 59.898 101.292 1.00 16.86 56 ALA B CA 1
ATOM 2106 C C . ALA B 1 56 ? 0.740 59.493 101.534 1.00 17.04 56 ALA B C 1
ATOM 2107 O O . ALA B 1 56 ? 1.595 59.722 100.670 1.00 15.73 56 ALA B O 1
ATOM 2109 N N . ILE B 1 57 ? 1.032 58.920 102.698 1.00 19.47 57 ILE B N 1
ATOM 2110 C CA . ILE B 1 57 ? 2.350 58.341 102.908 1.00 19.03 57 ILE B CA 1
ATOM 2111 C C . ILE B 1 57 ? 2.493 57.078 102.061 1.00 17.60 57 ILE B C 1
ATOM 2112 O O . ILE B 1 57 ? 3.358 57.005 101.177 1.00 15.99 57 ILE B O 1
ATOM 2117 N N . LYS B 1 58 ? 1.613 56.085 102.283 1.00 17.63 58 LYS B N 1
ATOM 2118 C CA . LYS B 1 58 ? 1.653 54.882 101.449 1.00 19.54 58 LYS B CA 1
ATOM 2119 C C . LYS B 1 58 ? 1.682 55.250 99.979 1.00 18.09 58 LYS B C 1
ATOM 2120 O O . LYS B 1 58 ? 2.453 54.680 99.201 1.00 18.10 58 LYS B O 1
ATOM 2126 N N . GLU B 1 59 ? 0.874 56.241 99.598 1.00 17.30 59 GLU B N 1
ATOM 2127 C CA . GLU B 1 59 ? 0.765 56.671 98.210 1.00 15.48 59 GLU B CA 1
ATOM 2128 C C . GLU B 1 59 ? 2.045 57.341 97.721 1.00 13.98 59 GLU B C 1
ATOM 2129 O O . GLU B 1 59 ? 2.383 57.239 96.542 1.00 13.64 59 GLU B O 1
ATOM 2135 N N . LEU B 1 60 ? 2.769 58.028 98.594 1.00 14.81 60 LEU B N 1
ATOM 2136 C CA . LEU B 1 60 ? 4.020 58.623 98.159 1.00 13.18 60 LEU B CA 1
ATOM 2137 C C . LEU B 1 60 ? 5.172 57.636 98.216 1.00 14.92 60 LEU B C 1
ATOM 2138 O O . LEU B 1 60 ? 6.046 57.657 97.342 1.00 14.41 60 LEU B O 1
ATOM 2143 N N . ARG B 1 61 ? 5.198 56.764 99.226 1.00 18.18 61 ARG B N 1
ATOM 2144 C CA . ARG B 1 61 ? 6.301 55.814 99.311 1.00 18.77 61 ARG B CA 1
ATOM 2145 C C . ARG B 1 61 ? 6.282 54.825 98.151 1.00 17.72 61 ARG B C 1
ATOM 2146 O O . ARG B 1 61 ? 7.346 54.356 97.725 1.00 18.54 61 ARG B O 1
ATOM 2154 N N . THR B 1 62 ? 5.105 54.488 97.622 1.00 16.62 62 THR B N 1
ATOM 2155 C CA . THR B 1 62 ? 5.101 53.569 96.490 1.00 16.70 62 THR B CA 1
ATOM 2156 C C . THR B 1 62 ? 5.493 54.267 95.197 1.00 15.23 62 THR B C 1
ATOM 2157 O O . THR B 1 62 ? 5.907 53.600 94.242 1.00 15.38 62 THR B O 1
ATOM 2161 N N . ALA B 1 63 ? 5.384 55.587 95.152 1.00 13.35 63 ALA B N 1
ATOM 2162 C CA . ALA B 1 63 ? 5.870 56.304 93.989 1.00 13.09 63 ALA B CA 1
ATOM 2163 C C . ALA B 1 63 ? 7.377 56.456 94.041 1.00 13.51 63 ALA B C 1
ATOM 2164 O O . ALA B 1 63 ? 8.047 56.392 93.004 1.00 13.74 63 ALA B O 1
ATOM 2166 N N . GLU B 1 64 ? 7.926 56.674 95.234 1.00 14.20 64 GLU B N 1
ATOM 2167 C CA . GLU B 1 64 ? 9.369 56.814 95.348 1.00 14.06 64 GLU B CA 1
ATOM 2168 C C . GLU B 1 64 ? 10.095 55.497 95.079 1.00 14.42 64 GLU B C 1
ATOM 2169 O O . GLU B 1 64 ? 11.252 55.517 94.650 1.00 14.49 64 GLU B O 1
ATOM 2175 N N . THR B 1 65 ? 9.451 54.346 95.306 1.00 12.65 65 THR B N 1
ATOM 2176 C CA . THR B 1 65 ? 10.109 53.104 94.914 1.00 13.03 65 THR B CA 1
ATOM 2177 C C . THR B 1 65 ? 10.052 52.894 93.408 1.00 13.70 65 THR B C 1
ATOM 2178 O O . THR B 1 65 ? 10.908 52.195 92.863 1.00 14.25 65 THR B O 1
ATOM 2182 N N . LYS B 1 66 ? 9.056 53.464 92.720 1.00 14.77 66 LYS B N 1
ATOM 2183 C CA . LYS B 1 66 ? 9.120 53.555 91.263 1.00 11.80 66 LYS B CA 1
ATOM 2184 C C . LYS B 1 66 ? 10.291 54.423 90.853 1.00 13.28 66 LYS B C 1
ATOM 2185 O O . LYS B 1 66 ? 11.120 54.023 90.032 1.00 14.10 66 LYS B O 1
ATOM 2191 N N . ARG B 1 67 ? 10.395 55.611 91.445 1.00 12.10 67 ARG B N 1
ATOM 2192 C CA . ARG B 1 67 ? 11.453 56.535 91.066 1.00 13.50 67 ARG B CA 1
ATOM 2193 C C . ARG B 1 67 ? 12.827 55.888 91.162 1.00 15.14 67 ARG B C 1
ATOM 2194 O O . ARG B 1 67 ? 13.702 56.165 90.330 1.00 15.09 67 ARG B O 1
ATOM 2202 N N . PHE B 1 68 ? 13.023 55.001 92.147 1.00 16.39 68 PHE B N 1
ATOM 2203 C CA . PHE B 1 68 ? 14.292 54.297 92.299 1.00 16.36 68 PHE B CA 1
ATOM 2204 C C . PHE B 1 68 ? 14.364 53.084 91.380 1.00 16.35 68 PHE B C 1
ATOM 2205 O O . PHE B 1 68 ? 15.250 53.010 90.520 1.00 17.20 68 PHE B O 1
ATOM 2213 N N . THR B 1 69 ? 13.435 52.131 91.530 1.00 14.74 69 THR B N 1
ATOM 2214 C CA . THR B 1 69 ? 13.388 50.989 90.616 1.00 13.32 69 THR B CA 1
ATOM 2215 C C . THR B 1 69 ? 13.605 51.409 89.171 1.00 13.74 69 THR B C 1
ATOM 2216 O O . THR B 1 69 ? 14.488 50.890 88.490 1.00 14.33 69 THR B O 1
ATOM 2220 N N . ASP B 1 70 ? 12.827 52.377 88.696 1.00 14.91 70 ASP B N 1
ATOM 2221 C CA . ASP B 1 70 ? 12.972 52.824 87.317 1.00 15.84 70 ASP B CA 1
ATOM 2222 C C . ASP B 1 70 ? 14.374 53.364 87.056 1.00 15.87 70 ASP B C 1
ATOM 2223 O O . ASP B 1 70 ? 14.940 53.142 85.978 1.00 15.47 70 ASP B O 1
ATOM 2228 N N . TYR B 1 71 ? 14.945 54.087 88.026 1.00 15.80 71 TYR B N 1
ATOM 2229 C CA . TYR B 1 71 ? 16.272 54.663 87.834 1.00 15.76 71 TYR B CA 1
ATOM 2230 C C . TYR B 1 71 ? 17.303 53.569 87.659 1.00 15.92 71 TYR B C 1
ATOM 2231 O O . TYR B 1 71 ? 18.021 53.533 86.659 1.00 17.14 71 TYR B O 1
ATOM 2240 N N . ALA B 1 72 ? 17.366 52.645 88.605 1.00 14.76 72 ALA B N 1
ATOM 2241 C CA . ALA B 1 72 ? 18.283 51.522 88.487 1.00 15.49 72 ALA B CA 1
ATOM 2242 C C . ALA B 1 72 ? 18.044 50.693 87.206 1.00 15.85 72 ALA B C 1
ATOM 2243 O O . ALA B 1 72 ? 18.838 50.754 86.264 1.00 16.12 72 ALA B O 1
ATOM 2245 N N . MET B 1 73 ? 16.945 49.947 87.130 1.00 15.87 73 MET B N 1
ATOM 2246 C CA . MET B 1 73 ? 16.697 49.092 85.974 1.00 15.45 73 MET B CA 1
ATOM 2247 C C . MET B 1 73 ? 16.890 49.808 84.651 1.00 15.43 73 MET B C 1
ATOM 2248 O O . MET B 1 73 ? 17.203 49.168 83.645 1.00 17.53 73 MET B O 1
ATOM 2253 N N . LEU B 1 74 ? 16.670 51.121 84.609 1.00 15.27 74 LEU B N 1
ATOM 2254 C CA . LEU B 1 74 ? 16.637 51.818 83.332 1.00 16.28 74 LEU B CA 1
ATOM 2255 C C . LEU B 1 74 ? 17.521 53.054 83.256 1.00 16.24 74 LEU B C 1
ATOM 2256 O O . LEU B 1 74 ? 17.527 53.724 82.217 1.00 16.33 74 LEU B O 1
ATOM 2261 N N . GLY B 1 75 ? 18.245 53.394 84.305 1.00 16.30 75 GLY B N 1
ATOM 2262 C CA . GLY B 1 75 ? 19.092 54.558 84.234 1.00 18.80 75 GLY B CA 1
ATOM 2263 C C . GLY B 1 75 ? 18.303 55.821 84.480 1.00 20.52 75 GLY B C 1
ATOM 2264 O O . GLY B 1 75 ? 17.185 55.780 85.002 1.00 20.26 75 GLY B O 1
ATOM 2265 N N . PRO B 1 76 ? 18.886 56.983 84.136 1.00 22.59 76 PRO B N 1
ATOM 2266 C CA . PRO B 1 76 ? 18.128 58.236 84.209 1.00 24.11 76 PRO B CA 1
ATOM 2267 C C . PRO B 1 76 ? 17.081 58.366 83.116 1.00 23.55 76 PRO B C 1
ATOM 2268 O O . PRO B 1 76 ? 16.910 57.499 82.247 1.00 21.90 76 PRO B O 1
ATOM 2272 N N . SER B 1 77 ? 16.372 59.480 83.174 1.00 23.67 77 SER B N 1
ATOM 2273 C CA . SER B 1 77 ? 15.265 59.766 82.286 1.00 24.34 77 SER B CA 1
ATOM 2274 C C . SER B 1 77 ? 15.551 61.085 81.596 1.00 26.45 77 SER B C 1
ATOM 2275 O O . SER B 1 77 ? 15.913 62.067 82.255 1.00 29.55 77 SER B O 1
ATOM 2278 N N . ASP B 1 78 ? 15.405 61.111 80.284 1.00 26.05 78 ASP B N 1
ATOM 2279 C CA . ASP B 1 78 ? 15.486 62.359 79.548 1.00 30.57 78 ASP B CA 1
ATOM 2280 C C . ASP B 1 78 ? 14.109 62.781 79.058 1.00 28.89 78 ASP B C 1
ATOM 2281 O O . ASP B 1 78 ? 13.202 61.960 78.887 1.00 27.68 78 ASP B O 1
ATOM 2286 N N . LYS B 1 79 ? 13.961 64.086 78.873 1.00 29.17 79 LYS B N 1
ATOM 2287 C CA . LYS B 1 79 ? 12.705 64.679 78.446 1.00 27.41 79 LYS B CA 1
ATOM 2288 C C . LYS B 1 79 ? 12.467 64.488 76.953 1.00 27.68 79 LYS B C 1
ATOM 2289 O O . LYS B 1 79 ? 11.469 64.985 76.431 1.00 26.36 79 LYS B O 1
ATOM 2295 N N . TYR B 1 80 ? 13.398 63.829 76.255 1.00 30.63 80 TYR B N 1
ATOM 2296 C CA . TYR B 1 80 ? 13.119 63.323 74.913 1.00 34.04 80 TYR B CA 1
ATOM 2297 C C . TYR B 1 80 ? 12.029 62.267 74.959 1.00 28.61 80 TYR B C 1
ATOM 2298 O O . TYR B 1 80 ? 11.136 62.241 74.103 1.00 31.58 80 TYR B O 1
ATOM 2307 N N . ASN B 1 81 ? 12.110 61.372 75.954 1.00 26.17 81 ASN B N 1
ATOM 2308 C CA . ASN B 1 81 ? 11.473 60.054 75.940 1.00 22.83 81 ASN B CA 1
ATOM 2309 C C . ASN B 1 81 ? 11.165 59.681 77.387 1.00 21.51 81 ASN B C 1
ATOM 2310 O O . ASN B 1 81 ? 12.001 59.091 78.080 1.00 20.10 81 ASN B O 1
ATOM 2315 N N . LEU B 1 82 ? 9.952 60.024 77.820 1.00 20.61 82 LEU B N 1
ATOM 2316 C CA . LEU B 1 82 ? 9.450 59.637 79.133 1.00 16.93 82 LEU B CA 1
ATOM 2317 C C . LEU B 1 82 ? 8.669 58.324 79.105 1.00 12.05 82 LEU B C 1
ATOM 2318 O O . LEU B 1 82 ? 8.241 57.859 80.167 1.00 11.57 82 LEU B O 1
ATOM 2323 N N . LEU B 1 83 ? 8.503 57.711 77.927 1.00 12.78 83 LEU B N 1
ATOM 2324 C CA . LEU B 1 83 ? 7.919 56.375 77.831 1.00 11.62 83 LEU B CA 1
ATOM 2325 C C . LEU B 1 83 ? 8.717 55.399 78.662 1.00 11.95 83 LEU B C 1
ATOM 2326 O O . LEU B 1 83 ? 9.944 55.330 78.540 1.00 13.25 83 LEU B O 1
ATOM 2331 N N . ARG B 1 84 ? 8.038 54.598 79.463 1.00 11.36 84 ARG B N 1
ATOM 2332 C CA . ARG B 1 84 ? 8.791 53.500 80.055 1.00 14.16 84 ARG B CA 1
ATOM 2333 C C . ARG B 1 84 ? 8.241 52.202 79.485 1.00 14.86 84 ARG B C 1
ATOM 2334 O O . ARG B 1 84 ? 7.079 51.847 79.752 1.00 14.71 84 ARG B O 1
ATOM 2342 N N . PRO B 1 85 ? 9.021 51.515 78.652 1.00 14.52 85 PRO B N 1
ATOM 2343 C CA . PRO B 1 85 ? 8.477 50.479 77.766 1.00 14.03 85 PRO B CA 1
ATOM 2344 C C . PRO B 1 85 ? 8.134 49.185 78.491 1.00 16.89 85 PRO B C 1
ATOM 2345 O O . PRO B 1 85 ? 8.801 48.771 79.448 1.00 18.01 85 PRO B O 1
ATOM 2349 N N . MET B 1 86 ? 7.074 48.543 77.999 1.00 16.11 86 MET B N 1
ATOM 2350 C CA . MET B 1 86 ? 6.377 47.487 78.720 1.00 18.55 86 MET B CA 1
ATOM 2351 C C . MET B 1 86 ? 5.741 46.583 77.686 1.00 19.65 86 MET B C 1
ATOM 2352 O O . MET B 1 86 ? 5.253 47.079 76.672 1.00 18.59 86 MET B O 1
ATOM 2357 N N . GLN B 1 87 ? 5.709 45.271 77.950 1.00 23.61 87 GLN B N 1
ATOM 2358 C CA . GLN B 1 87 ? 5.256 44.326 76.929 1.00 26.63 87 GLN B CA 1
ATOM 2359 C C . GLN B 1 87 ? 3.981 43.579 77.289 1.00 24.63 87 GLN B C 1
ATOM 2360 O O . GLN B 1 87 ? 2.979 43.712 76.571 1.00 24.64 87 GLN B O 1
ATOM 2366 N N . GLY B 1 88 ? 3.977 42.790 78.354 1.00 22.17 88 GLY B N 1
ATOM 2367 C CA . GLY B 1 88 ? 2.837 41.920 78.580 1.00 22.57 88 GLY B CA 1
ATOM 2368 C C . GLY B 1 88 ? 1.542 42.635 78.911 1.00 22.08 88 GLY B C 1
ATOM 2369 O O . GLY B 1 88 ? 0.742 42.125 79.704 1.00 23.08 88 GLY B O 1
ATOM 2370 N N . VAL B 1 89 ? 1.310 43.803 78.307 1.00 19.93 89 VAL B N 1
ATOM 2371 C CA . VAL B 1 89 ? 0.289 44.734 78.772 1.00 17.91 89 VAL B CA 1
ATOM 2372 C C . VAL B 1 89 ? -0.986 44.463 77.986 1.00 17.46 89 VAL B C 1
ATOM 2373 O O . VAL B 1 89 ? -0.987 44.530 76.752 1.00 17.60 89 VAL B O 1
ATOM 2377 N N . ASP B 1 90 ? -2.057 44.119 78.703 1.00 18.47 90 ASP B N 1
ATOM 2378 C CA . ASP B 1 90 ? -3.367 43.936 78.094 1.00 18.33 90 ASP B CA 1
ATOM 2379 C C . ASP B 1 90 ? -3.717 45.167 77.272 1.00 17.54 90 ASP B C 1
ATOM 2380 O O . ASP B 1 90 ? -3.660 46.292 77.769 1.00 16.59 90 ASP B O 1
ATOM 2385 N N . GLU B 1 91 ? -4.080 44.944 76.007 1.00 18.17 91 GLU B N 1
ATOM 2386 C CA . GLU B 1 91 ? -4.072 46.016 75.016 1.00 18.85 91 GLU B CA 1
ATOM 2387 C C . GLU B 1 91 ? -5.103 47.110 75.296 1.00 17.02 91 GLU B C 1
ATOM 2388 O O . GLU B 1 91 ? -5.005 48.200 74.719 1.00 16.73 91 GLU B O 1
ATOM 2394 N N . ALA B 1 92 ? -6.067 46.881 76.181 1.00 17.45 92 ALA B N 1
ATOM 2395 C CA . ALA B 1 92 ? -6.983 47.942 76.581 1.00 15.50 92 ALA B CA 1
ATOM 2396 C C . ALA B 1 92 ? -6.562 48.612 77.883 1.00 13.73 92 ALA B C 1
ATOM 2397 O O . ALA B 1 92 ? -7.362 49.334 78.486 1.00 13.06 92 ALA B O 1
ATOM 2399 N N . MET B 1 93 ? -5.337 48.358 78.346 1.00 14.66 93 MET B N 1
ATOM 2400 C CA . MET B 1 93 ? -4.738 49.122 79.429 1.00 13.17 93 MET B CA 1
ATOM 2401 C C . MET B 1 93 ? -3.611 50.002 78.903 1.00 12.05 93 MET B C 1
ATOM 2402 O O . MET B 1 93 ? -2.709 50.380 79.666 1.00 11.98 93 MET B O 1
ATOM 2407 N N . ILE B 1 94 ? -3.655 50.336 77.609 1.00 12.02 94 ILE B N 1
ATOM 2408 C CA . ILE B 1 94 ? -2.639 51.142 76.939 1.00 11.89 94 ILE B CA 1
ATOM 2409 C C . ILE B 1 94 ? -3.333 52.349 76.345 1.00 12.03 94 ILE B C 1
ATOM 2410 O O . ILE B 1 94 ? -4.292 52.194 75.587 1.00 12.13 94 ILE B O 1
ATOM 2415 N N . ALA B 1 95 ? -2.852 53.534 76.670 1.00 12.04 95 ALA B N 1
ATOM 2416 C CA . ALA B 1 95 ? -3.537 54.741 76.246 1.00 12.19 95 ALA B CA 1
ATOM 2417 C C . ALA B 1 95 ? -3.713 54.756 74.728 1.00 12.18 95 ALA B C 1
ATOM 2418 O O . ALA B 1 95 ? -2.757 54.489 74.001 1.00 12.03 95 ALA B O 1
ATOM 2420 N N . PRO B 1 96 ? -4.901 55.055 74.209 1.00 12.37 96 PRO B N 1
ATOM 2421 C CA . PRO B 1 96 ? -5.043 55.160 72.751 1.00 12.37 96 PRO B CA 1
ATOM 2422 C C . PRO B 1 96 ? -4.198 56.236 72.096 1.00 12.33 96 PRO B C 1
ATOM 2423 O O . PRO B 1 96 ? -4.094 56.208 70.871 1.00 14.13 96 PRO B O 1
ATOM 2427 N N . ASN B 1 97 ? -3.588 57.170 72.832 1.00 12.32 97 ASN B N 1
ATOM 2428 C CA . ASN B 1 97 ? -2.683 58.118 72.170 1.00 12.27 97 ASN B CA 1
ATOM 2429 C C . ASN B 1 97 ? -1.427 57.431 71.644 1.00 13.03 97 ASN B C 1
ATOM 2430 O O . ASN B 1 97 ? -0.795 57.929 70.703 1.00 13.52 97 ASN B O 1
ATOM 2435 N N . LEU B 1 98 ? -1.043 56.310 72.261 1.00 12.17 98 LEU B N 1
ATOM 2436 C CA . LEU B 1 98 ? 0.052 55.496 71.756 1.00 12.64 98 LEU B CA 1
ATOM 2437 C C . LEU B 1 98 ? -0.369 54.754 70.499 1.00 16.10 98 LEU B C 1
ATOM 2438 O O . LEU B 1 98 ? 0.236 54.916 69.430 1.00 18.50 98 LEU B O 1
ATOM 2443 N N . VAL B 1 99 ? -1.443 53.961 70.613 1.00 17.87 99 VAL B N 1
ATOM 2444 C CA . VAL B 1 99 ? -1.735 52.895 69.654 1.00 20.04 99 VAL B CA 1
ATOM 2445 C C . VAL B 1 99 ? -1.829 53.437 68.220 1.00 25.22 99 VAL B C 1
ATOM 2446 O O . VAL B 1 99 ? -1.311 52.822 67.273 1.00 24.51 99 VAL B O 1
ATOM 2450 N N . SER B 1 100 ? -2.466 54.601 68.036 1.00 24.49 100 SER B N 1
ATOM 2451 C CA . SER B 1 100 ? -2.561 55.209 66.701 1.00 26.00 100 SER B CA 1
ATOM 2452 C C . SER B 1 100 ? -1.471 56.259 66.500 1.00 24.90 100 SER B C 1
ATOM 2453 O O . SER B 1 100 ? -0.410 56.185 67.111 1.00 21.94 100 SER B O 1
ATOM 2456 N N . ARG B 1 115 ? 0.312 83.879 77.268 1.00 14.62 115 ARG B N 1
ATOM 2457 C CA . ARG B 1 115 ? 0.305 82.456 76.924 1.00 19.76 115 ARG B CA 1
ATOM 2458 C C . ARG B 1 115 ? -0.726 81.682 77.717 1.00 19.50 115 ARG B C 1
ATOM 2459 O O . ARG B 1 115 ? -0.765 81.793 78.939 1.00 20.26 115 ARG B O 1
ATOM 2467 N N . SER B 1 116 ? -1.523 80.867 77.027 1.00 17.53 116 SER B N 1
ATOM 2468 C CA . SER B 1 116 ? -2.655 80.174 77.625 1.00 14.45 116 SER B CA 1
ATOM 2469 C C . SER B 1 116 ? -2.249 78.815 78.212 1.00 14.19 116 SER B C 1
ATOM 2470 O O . SER B 1 116 ? -1.401 78.114 77.657 1.00 14.01 116 SER B O 1
ATOM 2473 N N . VAL B 1 117 ? -2.862 78.452 79.345 1.00 14.19 117 VAL B N 1
ATOM 2474 C CA . VAL B 1 117 ? -2.603 77.207 80.059 1.00 13.98 117 VAL B CA 1
ATOM 2475 C C . VAL B 1 117 ? -3.935 76.611 80.493 1.00 14.10 117 VAL B C 1
ATOM 2476 O O . VAL B 1 117 ? -4.875 77.340 80.819 1.00 14.34 117 VAL B O 1
ATOM 2480 N N . VAL B 1 118 ? -4.022 75.272 80.491 1.00 13.97 118 VAL B N 1
ATOM 2481 C CA . VAL B 1 118 ? -5.140 74.541 81.079 1.00 14.06 118 VAL B CA 1
ATOM 2482 C C . VAL B 1 118 ? -4.618 73.683 82.223 1.00 13.88 118 VAL B C 1
ATOM 2483 O O . VAL B 1 118 ? -3.437 73.353 82.296 1.00 13.66 118 VAL B O 1
ATOM 2487 N N . CYS B 1 119 ? -5.524 73.279 83.105 1.00 13.99 119 CYS B N 1
ATOM 2488 C CA . CYS B 1 119 ? -5.094 72.730 84.381 1.00 13.87 119 CYS B CA 1
ATOM 2489 C C . CYS B 1 119 ? -6.231 71.898 84.969 1.00 14.00 119 CYS B C 1
ATOM 2490 O O . CYS B 1 119 ? -7.388 72.301 84.881 1.00 14.26 119 CYS B O 1
ATOM 2493 N N . ASN B 1 120 ? -5.912 70.737 85.548 1.00 13.86 120 ASN B N 1
ATOM 2494 C CA . ASN B 1 120 ? -6.916 69.709 85.808 1.00 13.97 120 ASN B CA 1
ATOM 2495 C C . ASN B 1 120 ? -6.839 69.160 87.215 1.00 13.96 120 ASN B C 1
ATOM 2496 O O . ASN B 1 120 ? -5.832 68.563 87.605 1.00 13.75 120 ASN B O 1
ATOM 2501 N N . VAL B 1 121 ? -7.951 69.271 87.933 1.00 14.21 121 VAL B N 1
ATOM 2502 C CA . VAL B 1 121 ? -8.181 68.539 89.165 1.00 14.26 121 VAL B CA 1
ATOM 2503 C C . VAL B 1 121 ? -8.926 67.271 88.777 1.00 14.32 121 VAL B C 1
ATOM 2504 O O . VAL B 1 121 ? -10.109 67.319 88.456 1.00 14.56 121 VAL B O 1
ATOM 2508 N N . VAL B 1 122 ? -8.224 66.137 88.777 1.00 14.10 122 VAL B N 1
ATOM 2509 C CA . VAL B 1 122 ? -8.805 64.863 88.376 1.00 14.13 122 VAL B CA 1
ATOM 2510 C C . VAL B 1 122 ? -9.182 64.068 89.617 1.00 14.25 122 VAL B C 1
ATOM 2511 O O . VAL B 1 122 ? -8.324 63.703 90.426 1.00 14.10 122 VAL B O 1
ATOM 2515 N N . MET B 1 123 ? -10.472 63.770 89.725 1.00 14.53 123 MET B N 1
ATOM 2516 C CA . MET B 1 123 ? -11.088 63.145 90.880 1.00 14.72 123 MET B CA 1
ATOM 2517 C C . MET B 1 123 ? -11.326 61.678 90.584 1.00 14.70 123 MET B C 1
ATOM 2518 O O . MET B 1 123 ? -12.047 61.353 89.646 1.00 14.79 123 MET B O 1
ATOM 2523 N N . ARG B 1 124 ? -10.752 60.797 91.370 1.00 14.60 124 ARG B N 1
ATOM 2524 C CA . ARG B 1 124 ? -11.040 59.385 91.187 1.00 14.61 124 ARG B CA 1
ATOM 2525 C C . ARG B 1 124 ? -12.196 58.957 92.079 1.00 14.96 124 ARG B C 1
ATOM 2526 O O . ARG B 1 124 ? -12.299 59.395 93.230 1.00 15.11 124 ARG B O 1
ATOM 2534 N N . SER B 1 125 ? -13.063 58.090 91.560 1.00 15.11 125 SER B N 1
ATOM 2535 C CA . SER B 1 125 ? -14.180 57.640 92.374 1.00 15.48 125 SER B CA 1
ATOM 2536 C C . SER B 1 125 ? -13.674 57.031 93.674 1.00 15.47 125 SER B C 1
ATOM 2537 O O . SER B 1 125 ? -12.585 56.463 93.734 1.00 15.19 125 SER B O 1
ATOM 2540 N N . GLU B 1 126 ? -14.475 57.162 94.735 1.00 15.81 126 GLU B N 1
ATOM 2541 C CA . GLU B 1 126 ? -14.088 56.563 96.010 1.00 15.86 126 GLU B CA 1
ATOM 2542 C C . GLU B 1 126 ? -14.072 55.050 95.954 1.00 15.85 126 GLU B C 1
ATOM 2543 O O . GLU B 1 126 ? -13.378 54.433 96.759 1.00 15.78 126 GLU B O 1
ATOM 2549 N N . ALA B 1 127 ? -14.810 54.442 95.024 1.00 15.93 127 ALA B N 1
ATOM 2550 C CA . ALA B 1 127 ? -14.778 52.990 94.905 1.00 15.91 127 ALA B CA 1
ATOM 2551 C C . ALA B 1 127 ? -13.436 52.518 94.392 1.00 15.48 127 ALA B C 1
ATOM 2552 O O . ALA B 1 127 ? -13.037 51.383 94.662 1.00 15.42 127 ALA B O 1
ATOM 2554 N N . GLU B 1 128 ? -12.723 53.384 93.675 1.00 15.20 128 GLU B N 1
ATOM 2555 C CA . GLU B 1 128 ? -11.433 53.078 93.082 1.00 14.81 128 GLU B CA 1
ATOM 2556 C C . GLU B 1 128 ? -10.256 53.446 93.983 1.00 14.64 128 GLU B C 1
ATOM 2557 O O . GLU B 1 128 ? -9.117 53.170 93.619 1.00 14.34 128 GLU B O 1
ATOM 2563 N N . GLY B 1 129 ? -10.483 54.075 95.129 1.00 14.84 129 GLY B N 1
ATOM 2564 C CA . GLY B 1 129 ? -9.407 54.566 95.972 1.00 14.70 129 GLY B CA 1
ATOM 2565 C C . GLY B 1 129 ? -9.434 56.063 96.219 1.00 14.74 129 GLY B C 1
ATOM 2566 O O . GLY B 1 129 ? -8.600 56.566 96.985 1.00 14.65 129 GLY B O 1
ATOM 2567 N N . GLY B 1 130 ? -10.343 56.804 95.592 1.00 14.87 130 GLY B N 1
ATOM 2568 C CA . GLY B 1 130 ? -10.453 58.217 95.850 1.00 14.93 130 GLY B CA 1
ATOM 2569 C C . GLY B 1 130 ? -9.240 59.005 95.402 1.00 14.61 130 GLY B C 1
ATOM 2570 O O . GLY B 1 130 ? -8.543 58.642 94.467 1.00 14.35 130 GLY B O 1
ATOM 2571 N N . GLY B 1 131 ? -9.010 60.125 96.074 1.00 14.65 131 GLY B N 1
ATOM 2572 C CA . GLY B 1 131 ? -7.886 60.989 95.788 1.00 14.39 131 GLY B CA 1
ATOM 2573 C C . GLY B 1 131 ? -7.980 61.811 94.525 1.00 14.30 131 GLY B C 1
ATOM 2574 O O . GLY B 1 131 ? -8.714 61.473 93.599 1.00 14.36 131 GLY B O 1
ATOM 2575 N N . ILE B 1 132 ? -7.219 62.887 94.453 1.00 14.17 132 ILE B N 1
ATOM 2576 C CA . ILE B 1 132 ? -7.083 63.604 93.202 1.00 14.05 132 ILE B CA 1
ATOM 2577 C C . ILE B 1 132 ? -5.703 63.332 92.600 1.00 13.74 132 ILE B C 1
ATOM 2578 O O . ILE B 1 132 ? -4.747 62.954 93.276 1.00 13.61 132 ILE B O 1
ATOM 2583 N N . LEU B 1 133 ? -5.603 63.535 91.301 1.00 13.63 133 LEU B N 1
ATOM 2584 C CA . LEU B 1 133 ? -4.405 63.150 90.579 1.00 13.37 133 LEU B CA 1
ATOM 2585 C C . LEU B 1 133 ? -3.400 64.279 90.585 1.00 13.26 133 LEU B C 1
ATOM 2586 O O . LEU B 1 133 ? -3.719 65.404 90.185 1.00 13.33 133 LEU B O 1
ATOM 2591 N N . LEU B 1 134 ? -2.188 63.949 91.039 1.00 13.09 134 LEU B N 1
ATOM 2592 C CA . LEU B 1 134 ? -0.972 64.753 90.924 1.00 12.96 134 LEU B CA 1
ATOM 2593 C C . LEU B 1 134 ? 0.104 63.957 90.180 1.00 12.75 134 LEU B C 1
ATOM 2594 O O . LEU B 1 134 ? 0.485 62.871 90.623 1.00 12.69 134 LEU B O 1
ATOM 2599 N N . ILE B 1 135 ? 0.613 64.492 89.072 1.00 12.67 135 ILE B N 1
ATOM 2600 C CA . ILE B 1 135 ? 1.750 63.871 88.399 1.00 12.49 135 ILE B CA 1
ATOM 2601 C C . ILE B 1 135 ? 3.051 64.549 88.819 1.00 12.43 135 ILE B C 1
ATOM 2602 O O . ILE B 1 135 ? 3.083 65.713 89.222 1.00 12.51 135 ILE B O 1
ATOM 2607 N N . SER B 1 136 ? 4.151 63.807 88.702 1.00 12.31 136 SER B N 1
ATOM 2608 C CA . SER B 1 136 ? 5.480 64.326 88.977 1.00 12.27 136 SER B CA 1
ATOM 2609 C C . SER B 1 136 ? 5.953 65.205 87.834 1.00 12.26 136 SER B C 1
ATOM 2610 O O . SER B 1 136 ? 5.456 65.114 86.713 1.00 12.24 136 SER B O 1
ATOM 2613 N N . SER B 1 137 ? 6.939 66.054 88.127 1.00 12.28 137 SER B N 1
ATOM 2614 C CA . SER B 1 137 ? 7.617 66.817 87.086 1.00 13.54 137 SER B CA 1
ATOM 2615 C C . SER B 1 137 ? 8.194 65.859 86.043 1.00 13.28 137 SER B C 1
ATOM 2616 O O . SER B 1 137 ? 8.335 64.653 86.287 1.00 12.77 137 SER B O 1
ATOM 2619 N N . SER B 1 138 ? 8.508 66.394 84.852 1.00 14.20 138 SER B N 1
ATOM 2620 C CA . SER B 1 138 ? 9.179 65.562 83.851 1.00 13.83 138 SER B CA 1
ATOM 2621 C C . SER B 1 138 ? 10.664 65.372 84.160 1.00 15.70 138 SER B C 1
ATOM 2622 O O . SER B 1 138 ? 11.334 64.563 83.507 1.00 16.09 138 SER B O 1
ATOM 2625 N N . LYS B 1 139 ? 11.179 66.069 85.161 1.00 16.21 139 LYS B N 1
ATOM 2626 C CA . LYS B 1 139 ? 12.518 65.838 85.675 1.00 17.49 139 LYS B CA 1
ATOM 2627 C C . LYS B 1 139 ? 12.390 64.912 86.876 1.00 15.35 139 LYS B C 1
ATOM 2628 O O . LYS B 1 139 ? 11.863 65.313 87.915 1.00 17.38 139 LYS B O 1
ATOM 2634 N N . LEU B 1 140 ? 12.850 63.672 86.727 1.00 14.03 140 LEU B N 1
ATOM 2635 C CA . LEU B 1 140 ? 12.618 62.636 87.724 1.00 14.50 140 LEU B CA 1
ATOM 2636 C C . LEU B 1 140 ? 13.756 62.472 88.712 1.00 15.88 140 LEU B C 1
ATOM 2637 O O . LEU B 1 140 ? 13.750 61.510 89.489 1.00 15.08 140 LEU B O 1
ATOM 2642 N N . ASP B 1 141 ? 14.736 63.371 88.682 1.00 19.89 141 ASP B N 1
ATOM 2643 C CA . ASP B 1 141 ? 15.767 63.498 89.702 1.00 21.14 141 ASP B CA 1
ATOM 2644 C C . ASP B 1 141 ? 15.411 64.5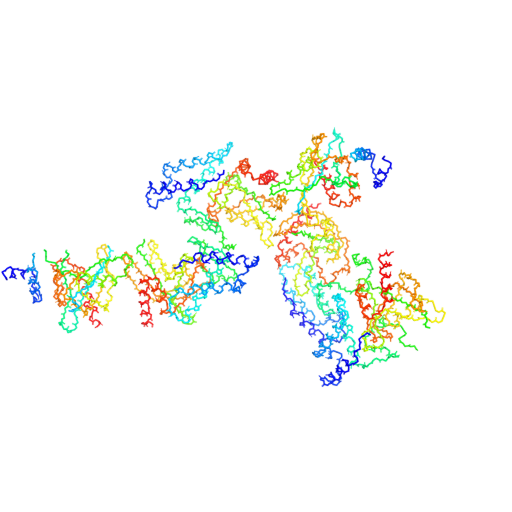42 90.756 1.00 26.62 141 ASP B C 1
ATOM 2645 O O . ASP B 1 141 ? 16.057 64.587 91.809 1.00 29.66 141 ASP B O 1
ATOM 2650 N N . LYS B 1 142 ? 14.402 65.375 90.471 1.00 27.72 142 LYS B N 1
ATOM 2651 C CA . LYS B 1 142 ? 13.754 66.320 91.378 1.00 26.17 142 LYS B CA 1
ATOM 2652 C C . LYS B 1 142 ? 12.523 65.687 92.024 1.00 23.66 142 LYS B C 1
ATOM 2653 O O . LYS B 1 142 ? 11.864 64.816 91.440 1.00 20.84 142 LYS B O 1
ATOM 2659 N N . GLN B 1 143 ? 12.197 66.149 93.228 1.00 24.06 143 GLN B N 1
ATOM 2660 C CA . GLN B 1 143 ? 11.087 65.584 93.992 1.00 22.20 143 GLN B CA 1
ATOM 2661 C C . GLN B 1 143 ? 9.914 66.559 93.983 1.00 21.38 143 GLN B C 1
ATOM 2662 O O . GLN B 1 143 ? 9.505 67.086 95.017 1.00 23.83 143 GLN B O 1
ATOM 2668 N N . ASP B 1 144 ? 9.359 66.791 92.800 1.00 19.50 144 ASP B N 1
ATOM 2669 C CA . ASP B 1 144 ? 8.278 67.747 92.623 1.00 16.87 144 ASP B CA 1
ATOM 2670 C C . ASP B 1 144 ? 7.030 67.018 92.163 1.00 15.37 144 ASP B C 1
ATOM 2671 O O . ASP B 1 144 ? 7.116 66.116 91.328 1.00 17.79 144 ASP B O 1
ATOM 2676 N N . PHE B 1 145 ? 5.874 67.406 92.708 1.00 13.64 145 PHE B N 1
ATOM 2677 C CA . PHE B 1 145 ? 4.575 66.938 92.240 1.00 12.59 145 PHE B CA 1
ATOM 2678 C C . PHE B 1 145 ? 3.709 68.131 91.888 1.00 12.70 145 PHE B C 1
ATOM 2679 O O . PHE B 1 145 ? 3.764 69.162 92.569 1.00 12.78 145 PHE B O 1
ATOM 2687 N N . ILE B 1 146 ? 2.915 67.989 90.819 1.00 12.71 146 ILE B N 1
ATOM 2688 C CA . ILE B 1 146 ? 2.122 69.077 90.259 1.00 12.82 146 ILE B CA 1
ATOM 2689 C C . ILE B 1 146 ? 0.787 68.524 89.780 1.00 12.90 146 ILE B C 1
ATOM 2690 O O . ILE B 1 146 ? 0.569 67.316 89.724 1.00 12.85 146 ILE B O 1
ATOM 2695 N N . LEU B 1 147 ? -0.096 69.442 89.402 1.00 13.03 147 LEU B N 1
ATOM 2696 C CA . LEU B 1 147 ? -1.347 69.209 88.716 1.00 13.14 147 LEU B CA 1
ATOM 2697 C C . LEU B 1 147 ? -1.083 69.028 87.226 1.00 13.05 147 LEU B C 1
ATOM 2698 O O . LEU B 1 147 ? -0.279 69.764 86.655 1.00 13.00 147 LEU B O 1
ATOM 2703 N N . PRO B 1 148 ? -1.730 68.074 86.562 1.00 13.05 148 PRO B N 1
ATOM 2704 C CA . PRO B 1 148 ? -1.595 68.002 85.110 1.00 13.00 148 PRO B CA 1
ATOM 2705 C C . PRO B 1 148 ? -1.903 69.322 84.432 1.00 13.12 148 PRO B C 1
ATOM 2706 O O . PRO B 1 148 ? -3.038 69.791 84.475 1.00 13.31 148 PRO B O 1
ATOM 2710 N N . LYS B 1 149 ? -0.905 69.943 83.811 1.00 13.04 149 LYS B N 1
ATOM 2711 C CA . LYS B 1 149 ? -1.143 71.177 83.078 1.00 13.16 149 LYS B CA 1
ATOM 2712 C C . LYS B 1 149 ? -0.481 71.150 81.702 1.00 13.08 149 LYS B C 1
ATOM 2713 O O . LYS B 1 149 ? 0.330 70.280 81.372 1.00 12.93 149 LYS B O 1
ATOM 2719 N N . GLY B 1 150 ? -0.866 72.114 80.883 1.00 13.22 150 GLY B N 1
ATOM 2720 C CA . GLY B 1 150 ? -0.224 72.296 79.596 1.00 13.18 150 GLY B CA 1
ATOM 2721 C C . GLY B 1 150 ? -0.939 73.366 78.805 1.00 13.38 150 GLY B C 1
ATOM 2722 O O . GLY B 1 150 ? -1.964 73.892 79.224 1.00 13.55 150 GLY B O 1
ATOM 2723 N N . GLY B 1 151 ? -0.399 73.678 77.638 1.00 13.38 151 GLY B N 1
ATOM 2724 C CA . GLY B 1 151 ? -0.975 74.689 76.778 1.00 13.58 151 GLY B CA 1
ATOM 2725 C C . GLY B 1 151 ? -1.991 74.120 75.806 1.00 13.66 151 GLY B C 1
ATOM 2726 O O . GLY B 1 151 ? -2.387 72.955 75.881 1.00 13.58 151 GLY B O 1
ATOM 2727 N N . LEU B 1 152 ? -2.410 74.973 74.864 1.00 13.85 152 LEU B N 1
ATOM 2728 C CA . LEU B 1 152 ? -3.389 74.618 73.841 1.00 13.98 152 LEU B CA 1
ATOM 2729 C C . LEU B 1 152 ? -2.744 74.607 72.466 1.00 13.95 152 LEU B C 1
ATOM 2730 O O . LEU B 1 152 ? -2.033 75.551 72.101 1.00 14.00 152 LEU B O 1
ATOM 2735 N N . GLU B 1 153 ? -3.027 73.569 71.687 1.00 16.21 153 GLU B N 1
ATOM 2736 C CA . GLU B 1 153 ? -2.590 73.588 70.299 1.00 15.85 153 GLU B CA 1
ATOM 2737 C C . GLU B 1 153 ? -3.420 74.615 69.524 1.00 15.22 153 GLU B C 1
ATOM 2738 O O . GLU B 1 153 ? -4.534 74.983 69.924 1.00 14.40 153 GLU B O 1
ATOM 2744 N N . LYS B 1 154 ? -2.860 75.103 68.417 1.00 15.54 154 LYS B N 1
ATOM 2745 C CA . LYS B 1 154 ? -3.496 76.222 67.736 1.00 18.03 154 LYS B CA 1
ATOM 2746 C C . LYS B 1 154 ? -4.933 75.873 67.373 1.00 16.53 154 LYS B C 1
ATOM 2747 O O . LYS B 1 154 ? -5.214 74.775 66.891 1.00 17.10 154 LYS B O 1
ATOM 2753 N N . GLY B 1 155 ? -5.851 76.794 67.654 1.00 15.78 155 GLY B N 1
ATOM 2754 C CA . GLY B 1 155 ? -7.237 76.587 67.306 1.00 16.18 155 GLY B CA 1
ATOM 2755 C C . GLY B 1 155 ? -7.950 75.530 68.113 1.00 15.22 155 GLY B C 1
ATOM 2756 O O . GLY B 1 155 ? -9.148 75.297 67.875 1.00 15.92 155 GLY B O 1
ATOM 2757 N N . GLU B 1 156 ? -7.260 74.900 69.069 1.00 14.92 156 GLU B N 1
ATOM 2758 C CA . GLU B 1 156 ? -7.845 73.887 69.946 1.00 14.84 156 GLU B CA 1
ATOM 2759 C C . GLU B 1 156 ? -8.696 74.530 71.046 1.00 15.05 156 GLU B C 1
ATOM 2760 O O . GLU B 1 156 ? -8.342 75.574 71.599 1.00 15.10 156 GLU B O 1
ATOM 2766 N N . ILE B 1 157 ? -9.820 73.913 71.378 1.00 15.19 157 ILE B N 1
ATOM 2767 C CA . ILE B 1 157 ? -10.574 74.449 72.503 1.00 15.39 157 ILE B CA 1
ATOM 2768 C C . ILE B 1 157 ? -10.026 73.888 73.817 1.00 15.13 157 ILE B C 1
ATOM 2769 O O . ILE B 1 157 ? -9.332 72.875 73.869 1.00 14.84 157 ILE B O 1
ATOM 2774 N N . ALA B 1 158 ? -10.310 74.596 74.907 1.00 15.25 158 ALA B N 1
ATOM 2775 C CA . ALA B 1 158 ? -9.586 74.290 76.126 1.00 15.01 158 ALA B CA 1
ATOM 2776 C C . ALA B 1 158 ? -10.010 72.954 76.692 1.00 14.92 158 ALA B C 1
ATOM 2777 O O . ALA B 1 158 ? -9.193 72.279 77.323 1.00 14.65 158 ALA B O 1
ATOM 2779 N N . TYR B 1 159 ? -11.265 72.542 76.474 1.00 15.17 159 TYR B N 1
ATOM 2780 C CA . TYR B 1 159 ? -11.686 71.258 77.028 1.00 15.11 159 TYR B CA 1
ATOM 2781 C C . TYR B 1 159 ? -10.973 70.105 76.329 1.00 14.82 159 TYR B C 1
ATOM 2782 O O . TYR B 1 159 ? -10.692 69.078 76.955 1.00 14.63 159 TYR B O 1
ATOM 2791 N N . GLY B 1 160 ? -10.635 70.266 75.055 1.00 14.78 160 GLY B N 1
ATOM 2792 C CA . GLY B 1 160 ? -9.888 69.250 74.348 1.00 14.51 160 GLY B CA 1
ATOM 2793 C C . GLY B 1 160 ? -8.429 69.238 74.728 1.00 14.19 160 GLY B C 1
ATOM 2794 O O . GLY B 1 160 ? -7.834 68.171 74.839 1.00 13.96 160 GLY B O 1
ATOM 2795 N N . ALA B 1 161 ? -7.837 70.414 74.931 1.00 14.20 161 ALA B N 1
ATOM 2796 C CA . ALA B 1 161 ? -6.438 70.474 75.350 1.00 13.94 161 ALA B CA 1
ATOM 2797 C C . ALA B 1 161 ? -6.231 69.794 76.690 1.00 13.81 161 ALA B C 1
ATOM 2798 O O . ALA B 1 161 ? -5.163 69.229 76.953 1.00 13.57 161 ALA B O 1
ATOM 2800 N N . ALA B 1 162 ? -7.235 69.863 77.557 1.00 13.99 162 ALA B N 1
ATOM 2801 C CA . ALA B 1 162 ? -7.119 69.316 78.894 1.00 13.90 162 ALA B CA 1
ATOM 2802 C C . ALA B 1 162 ? -7.304 67.812 78.883 1.00 13.79 162 ALA B C 1
ATOM 2803 O O . ALA B 1 162 ? -6.554 67.098 79.540 1.00 13.60 162 ALA B O 1
ATOM 2805 N N . LYS B 1 163 ? -8.305 67.313 78.165 1.00 13.94 163 LYS B N 1
ATOM 2806 C CA . LYS B 1 163 ? -8.476 65.874 78.053 1.00 13.85 163 LYS B CA 1
ATOM 2807 C C . LYS B 1 163 ? -7.228 65.249 77.453 1.00 13.55 163 LYS B C 1
ATOM 2808 O O . LYS B 1 163 ? -6.767 64.190 77.900 1.00 13.38 163 LYS B O 1
ATOM 2814 N N . ARG B 1 164 ? -6.646 65.944 76.470 1.00 13.51 164 ARG B N 1
ATOM 2815 C CA . ARG B 1 164 ? -5.456 65.494 75.754 1.00 13.27 164 ARG B CA 1
ATOM 2816 C C . ARG B 1 164 ? -4.223 65.477 76.645 1.00 13.07 164 ARG B C 1
ATOM 2817 O O . ARG B 1 164 ? -3.458 64.509 76.643 1.00 12.88 164 ARG B O 1
ATOM 2825 N N . GLU B 1 165 ? -3.987 66.558 77.383 1.00 13.13 165 GLU B N 1
ATOM 2826 C CA . GLU B 1 165 ? -2.742 66.642 78.116 1.00 12.97 165 GLU B CA 1
ATOM 2827 C C . GLU B 1 165 ? -2.721 65.669 79.266 1.00 12.89 165 GLU B C 1
ATOM 2828 O O . GLU B 1 165 ? -1.661 65.148 79.606 1.00 12.72 165 GLU B O 1
ATOM 2834 N N . VAL B 1 166 ? -3.864 65.413 79.887 1.00 13.03 166 VAL B N 1
ATOM 2835 C CA . VAL B 1 166 ? -3.852 64.467 80.990 1.00 12.97 166 VAL B CA 1
ATOM 2836 C C . VAL B 1 166 ? -3.753 63.043 80.471 1.00 12.85 166 VAL B C 1
ATOM 2837 O O . VAL B 1 166 ? -3.125 62.212 81.122 1.00 12.71 166 VAL B O 1
ATOM 2841 N N . LEU B 1 167 ? -4.243 62.752 79.253 1.00 12.88 167 LEU B N 1
ATOM 2842 C CA . LEU B 1 167 ? -3.996 61.434 78.649 1.00 12.74 167 LEU B CA 1
ATOM 2843 C C . LEU B 1 167 ? -2.512 61.215 78.333 1.00 12.52 167 LEU B C 1
ATOM 2844 O O . LEU B 1 167 ? -1.959 60.144 78.619 1.00 12.38 167 LEU B O 1
ATOM 2849 N N . GLU B 1 168 ? -1.854 62.203 77.710 1.00 12.50 168 GLU B N 1
ATOM 2850 C CA . GLU B 1 168 ? -0.440 62.054 77.385 1.00 12.33 168 GLU B CA 1
ATOM 2851 C C . GLU B 1 168 ? 0.434 62.079 78.626 1.00 12.26 168 GLU B C 1
ATOM 2852 O O . GLU B 1 168 ? 1.298 61.222 78.798 1.00 12.12 168 GLU B O 1
ATOM 2858 N N . GLU B 1 169 ? 0.269 63.086 79.477 1.00 12.35 169 GLU B N 1
ATOM 2859 C CA . GLU B 1 169 ? 1.168 63.233 80.610 1.00 12.29 169 GLU B CA 1
ATOM 2860 C C . GLU B 1 169 ? 0.757 62.397 81.809 1.00 12.29 169 GLU B C 1
ATOM 2861 O O . GLU B 1 169 ? 1.630 61.929 82.542 1.00 12.20 169 GLU B O 1
ATOM 2867 N N . GLY B 1 170 ? -0.538 62.179 82.024 1.00 12.42 170 GLY B N 1
ATOM 2868 C CA . GLY B 1 170 ? -0.978 61.517 83.242 1.00 12.46 170 GLY B CA 1
ATOM 2869 C C . GLY B 1 170 ? -1.565 60.145 83.030 1.00 12.44 170 GLY B C 1
ATOM 2870 O O . GLY B 1 170 ? -1.802 59.411 83.986 1.00 12.47 170 GLY B O 1
ATOM 2871 N N . GLY B 1 171 ? -1.821 59.807 81.772 1.00 12.41 171 GLY B N 1
ATOM 2872 C CA . GLY B 1 171 ? -2.274 58.485 81.401 1.00 12.38 171 GLY B CA 1
ATOM 2873 C C . GLY B 1 171 ? -3.655 58.131 81.891 1.00 12.57 171 GLY B C 1
ATOM 2874 O O . GLY B 1 171 ? -3.876 56.999 82.329 1.00 12.56 171 GLY B O 1
ATOM 2875 N N . VAL B 1 172 ? -4.588 59.071 81.831 1.00 12.76 172 VAL B N 1
ATOM 2876 C CA . VAL B 1 172 ? -5.930 58.890 82.355 1.00 12.99 172 VAL B CA 1
ATOM 2877 C C . VAL B 1 172 ? -6.889 59.482 81.338 1.00 13.15 172 VAL B C 1
ATOM 2878 O O . VAL B 1 172 ? -6.687 60.607 80.871 1.00 13.16 172 VAL B O 1
ATOM 2882 N N . LYS B 1 173 ? -7.901 58.705 80.965 1.00 13.28 173 LYS B N 1
ATOM 2883 C CA . LYS B 1 173 ? -9.050 59.209 80.237 1.00 13.51 173 LYS B CA 1
ATOM 2884 C C . LYS B 1 173 ? -9.906 59.966 81.223 1.00 13.76 173 LYS B C 1
ATOM 2885 O O . LYS B 1 173 ? -10.130 59.470 82.322 1.00 13.83 173 LYS B O 1
ATOM 2891 N N . VAL B 1 174 ? -10.363 61.166 80.872 1.00 13.93 174 VAL B N 1
ATOM 2892 C CA . VAL B 1 174 ? -11.142 61.970 81.797 1.00 14.18 174 VAL B CA 1
ATOM 2893 C C . VAL B 1 174 ? -12.383 62.476 81.102 1.00 14.49 174 VAL B C 1
ATOM 2894 O O . VAL B 1 174 ? -12.607 62.224 79.923 1.00 14.49 174 VAL B O 1
ATOM 2898 N N . LYS B 1 175 ? -13.161 63.247 81.857 1.00 14.76 175 LYS B N 1
ATOM 2899 C CA . LYS B 1 175 ? -14.460 63.751 81.431 1.00 15.12 175 LYS B CA 1
ATOM 2900 C C . LYS B 1 175 ? -14.866 64.865 82.388 1.00 15.35 175 LYS B C 1
ATOM 2901 O O . LYS B 1 175 ? -14.806 64.687 83.612 1.00 15.36 175 LYS B O 1
ATOM 2907 N N . LYS B 1 176 ? -15.265 66.001 81.820 1.00 15.53 176 LYS B N 1
ATOM 2908 C CA . LYS B 1 176 ? -15.525 67.228 82.566 1.00 15.73 176 LYS B CA 1
ATOM 2909 C C . LYS B 1 176 ? -16.596 67.035 83.632 1.00 16.05 176 LYS B C 1
ATOM 2910 O O . LYS B 1 176 ? -17.548 66.285 83.437 1.00 16.27 176 LYS B O 1
ATOM 2916 N N . LEU B 1 177 ? -16.432 67.706 84.777 1.00 16.09 177 LEU B N 1
ATOM 2917 C CA . LEU B 1 177 ? -17.516 67.864 85.750 1.00 16.46 177 LEU B CA 1
ATOM 2918 C C . LEU B 1 177 ? -17.971 69.307 85.937 1.00 16.73 177 LEU B C 1
ATOM 2919 O O . LEU B 1 177 ? -19.084 69.528 86.419 1.00 17.13 177 LEU B O 1
ATOM 2924 N N . LYS B 1 178 ? -17.144 70.287 85.576 1.00 16.55 178 LYS B N 1
ATOM 2925 C CA . LYS B 1 178 ? -17.402 71.686 85.870 1.00 16.77 178 LYS B CA 1
ATOM 2926 C C . LYS B 1 178 ? -16.276 72.483 85.230 1.00 16.49 178 LYS B C 1
ATOM 2927 O O . LYS B 1 178 ? -15.120 72.081 85.331 1.00 16.11 178 LYS B O 1
ATOM 2933 N N . GLU B 1 179 ? -16.589 73.575 84.538 1.00 16.69 179 GLU B N 1
ATOM 2934 C CA . GLU B 1 179 ? -15.574 74.527 84.093 1.00 16.49 179 GLU B CA 1
ATOM 2935 C C . GLU B 1 179 ? -15.321 75.488 85.241 1.00 16.53 179 GLU B C 1
ATOM 2936 O O . GLU B 1 179 ? -16.235 76.210 85.637 1.00 16.89 179 GLU B O 1
ATOM 2942 N N . LEU B 1 180 ? -14.094 75.513 85.771 1.00 16.18 180 LEU B N 1
ATOM 2943 C CA . LEU B 1 180 ? -13.792 76.401 86.890 1.00 16.21 180 LEU B CA 1
ATOM 2944 C C . LEU B 1 180 ? -13.473 77.828 86.456 1.00 16.28 180 LEU B C 1
ATOM 2945 O O . LEU B 1 180 ? -13.478 78.725 87.310 1.00 16.39 180 LEU B O 1
ATOM 2950 N N . GLY B 1 181 ? -13.193 78.064 85.173 1.00 16.23 181 GLY B N 1
ATOM 2951 C CA . GLY B 1 181 ? -13.128 79.401 84.624 1.00 16.38 181 GLY B CA 1
ATOM 2952 C C . GLY B 1 181 ? -11.712 79.890 84.420 1.00 16.07 181 GLY B C 1
ATOM 2953 O O . GLY B 1 181 ? -10.736 79.286 84.854 1.00 15.74 181 GLY B O 1
ATOM 2954 N N . VAL B 1 182 ? -11.611 80.993 83.766 1.00 16.20 182 VAL B N 1
ATOM 2955 C CA . VAL B 1 182 ? -10.316 81.574 83.457 1.00 15.96 182 VAL B CA 1
ATOM 2956 C C . VAL B 1 182 ? -9.870 82.468 84.603 1.00 15.96 182 VAL B C 1
ATOM 2957 O O . VAL B 1 182 ? -10.680 83.130 85.258 1.00 16.24 182 VAL B O 1
ATOM 2961 N N . THR B 1 183 ? -8.561 82.501 84.847 1.00 15.65 183 THR B N 1
ATOM 2962 C CA . THR B 1 183 ? -7.993 83.232 85.968 1.00 15.60 183 THR B CA 1
ATOM 2963 C C . THR B 1 183 ? -6.544 83.581 85.663 1.00 15.34 183 THR B C 1
ATOM 2964 O O . THR B 1 183 ? -5.801 82.743 85.186 1.00 15.09 183 THR B O 1
ATOM 2968 N N . LEU B 1 184 ? -6.152 84.816 85.931 1.00 15.42 184 LEU B N 1
ATOM 2969 C CA . LEU B 1 184 ? -4.828 85.299 85.581 1.00 15.24 184 LEU B CA 1
ATOM 2970 C C . LEU B 1 184 ? -3.830 84.920 86.658 1.00 14.98 184 LEU B C 1
ATOM 2971 O O . LEU B 1 184 ? -4.159 84.909 87.846 1.00 15.01 184 LEU B O 1
ATOM 2976 N N . VAL B 1 185 ? -2.608 84.604 86.234 1.00 14.75 185 VAL B N 1
ATOM 2977 C CA . VAL B 1 185 ? -1.493 84.327 87.140 1.00 14.52 185 VAL B CA 1
ATOM 2978 C C . VAL B 1 185 ? -0.174 84.677 86.455 1.00 14.41 185 VAL B C 1
ATOM 2979 O O . VAL B 1 185 ? 0.208 84.066 85.452 1.00 14.31 185 VAL B O 1
ATOM 2983 N N . GLY B 1 186 ? 0.524 85.681 86.984 1.00 14.43 186 GLY B N 1
ATOM 2984 C CA . GLY B 1 186 ? 1.463 86.397 86.156 1.00 14.45 186 GLY B CA 1
ATOM 2985 C C . GLY B 1 186 ? 0.885 86.728 84.784 1.00 14.97 186 GLY B C 1
ATOM 2986 O O . GLY B 1 186 ? -0.318 86.974 84.616 1.00 14.79 186 GLY B O 1
ATOM 2987 N N . ASP B 1 187 ? 1.757 86.705 83.780 1.00 16.76 187 ASP B N 1
ATOM 2988 C CA . ASP B 1 187 ? 1.385 86.991 82.399 1.00 16.96 187 ASP B CA 1
ATOM 2989 C C . ASP B 1 187 ? 0.564 85.883 81.741 1.00 17.42 187 ASP B C 1
ATOM 2990 O O . ASP B 1 187 ? 0.001 86.116 80.660 1.00 18.44 187 ASP B O 1
ATOM 2995 N N . LYS B 1 188 ? 0.520 84.680 82.331 1.00 15.34 188 LYS B N 1
ATOM 2996 C CA . LYS B 1 188 ? -0.301 83.582 81.837 1.00 14.43 188 LYS B CA 1
ATOM 2997 C C . LYS B 1 188 ? -1.765 83.766 82.247 1.00 14.63 188 LYS B C 1
ATOM 2998 O O . LYS B 1 188 ? -2.089 84.421 83.249 1.00 14.73 188 LYS B O 1
ATOM 3004 N N . THR B 1 189 ? -2.657 83.162 81.466 1.00 14.71 189 THR B N 1
ATOM 3005 C CA . THR B 1 189 ? -4.073 83.099 81.802 1.00 14.92 189 THR B CA 1
ATOM 3006 C C . THR B 1 189 ? -4.490 81.635 81.789 1.00 14.79 189 THR B C 1
ATOM 3007 O O . THR B 1 189 ? -4.494 81.015 80.728 1.00 14.74 189 THR B O 1
ATOM 3011 N N . TYR B 1 190 ? -4.847 81.089 82.959 1.00 14.75 190 TYR B N 1
ATOM 3012 C CA . TYR B 1 190 ? -5.216 79.681 83.160 1.00 14.63 190 TYR B CA 1
ATOM 3013 C C . TYR B 1 190 ? -6.701 79.434 82.925 1.00 14.89 190 TYR B C 1
ATOM 3014 O O . TYR B 1 190 ? -7.530 80.248 83.315 1.00 15.15 190 TYR B O 1
ATOM 3023 N N . GLU B 1 191 ? -7.045 78.273 82.359 1.00 14.82 191 GLU B N 1
ATOM 3024 C CA . GLU B 1 191 ? -8.420 77.764 82.380 1.00 15.05 191 GLU B CA 1
ATOM 3025 C C . GLU B 1 191 ? -8.421 76.379 83.021 1.00 14.88 191 GLU B C 1
ATOM 3026 O O . GLU B 1 191 ? -7.595 75.532 82.675 1.00 14.61 191 GLU B O 1
ATOM 3032 N N . SER B 1 192 ? -9.316 76.154 83.973 1.00 15.04 192 SER B N 1
ATOM 3033 C CA . SER B 1 192 ? -9.233 74.961 84.797 1.00 14.90 192 SER B CA 1
ATOM 3034 C C . SER B 1 192 ? -10.529 74.173 84.746 1.00 15.11 192 SER B C 1
ATOM 3035 O O . SER B 1 192 ? -11.580 74.697 84.358 1.00 15.42 192 SER B O 1
ATOM 3038 N N . PHE B 1 193 ? -10.421 72.898 85.135 1.00 14.97 193 PHE B N 1
ATOM 3039 C CA . PHE B 1 193 ? -11.480 71.918 84.981 1.00 15.13 193 PHE B CA 1
ATOM 3040 C C . PHE B 1 193 ? -11.466 70.966 86.150 1.00 15.06 193 PHE B C 1
ATOM 3041 O O . PHE B 1 193 ? -10.415 70.435 86.488 1.00 14.78 193 PHE B O 1
ATOM 3049 N N . LEU B 1 194 ? -12.629 70.720 86.733 1.00 15.35 194 LEU B N 1
ATOM 3050 C CA . LEU B 1 194 ? -12.807 69.596 87.631 1.00 15.34 194 LEU B CA 1
ATOM 3051 C C . LEU B 1 194 ? -13.275 68.411 86.799 1.00 15.34 194 LEU B C 1
ATOM 3052 O O . LEU B 1 194 ? -14.217 68.536 86.017 1.00 15.57 194 LEU B O 1
ATOM 3057 N N . MET B 1 195 ? -12.597 67.275 86.938 1.00 15.09 195 MET B N 1
ATOM 3058 C CA . MET B 1 195 ? -12.781 66.176 86.009 1.00 15.02 195 MET B CA 1
ATOM 3059 C C . MET B 1 195 ? -12.907 64.842 86.729 1.00 15.00 195 MET B C 1
ATOM 3060 O O . MET B 1 195 ? -12.382 64.646 87.824 1.00 14.91 195 MET B O 1
ATOM 3065 N N . ARG B 1 196 ? -13.632 63.930 86.107 1.00 15.10 196 ARG B N 1
ATOM 3066 C CA . ARG B 1 196 ? -13.860 62.607 86.660 1.00 15.11 196 ARG B CA 1
ATOM 3067 C C . ARG B 1 196 ? -12.943 61.643 85.930 1.00 14.78 196 ARG B C 1
ATOM 3068 O O . ARG B 1 196 ? -12.752 61.766 84.725 1.00 14.68 196 ARG B O 1
ATOM 3076 N N . SER B 1 197 ? -12.317 60.734 86.662 1.00 14.63 197 SER B N 1
ATOM 3077 C CA . SER B 1 197 ? -11.449 59.733 86.053 1.00 14.33 197 SER B CA 1
ATOM 3078 C C . SER B 1 197 ? -12.285 58.595 85.457 1.00 14.45 197 SER B C 1
ATOM 3079 O O . SER B 1 197 ? -12.894 57.804 86.186 1.00 14.61 197 SER B O 1
ATOM 3082 N N . LYS B 1 198 ? -12.297 58.482 84.134 1.00 14.36 198 LYS B N 1
ATOM 3083 C CA . LYS B 1 198 ? -13.037 57.409 83.494 1.00 14.46 198 LYS B CA 1
ATOM 3084 C C . LYS B 1 198 ? -12.211 56.149 83.253 1.00 14.18 198 LYS B C 1
ATOM 3085 O O . LYS B 1 198 ? -12.755 55.047 83.329 1.00 14.27 198 LYS B O 1
ATOM 3091 N N . LYS B 1 199 ? -10.919 56.259 82.971 1.00 13.87 199 LYS B N 1
ATOM 3092 C CA . LYS B 1 199 ? -10.091 55.065 82.907 1.00 13.64 199 LYS B CA 1
ATOM 3093 C C . LYS B 1 199 ? -8.651 55.440 83.177 1.00 13.37 199 LYS B C 1
ATOM 3094 O O . LYS B 1 199 ? -8.195 56.485 82.719 1.00 13.30 199 LYS B O 1
ATOM 3100 N N . VAL B 1 200 ? -7.954 54.606 83.942 1.00 13.24 200 VAL B N 1
ATOM 3101 C CA . VAL B 1 200 ? -6.554 54.814 84.271 1.00 13.01 200 VAL B CA 1
ATOM 3102 C C . VAL B 1 200 ? -5.762 53.718 83.589 1.00 12.79 200 VAL B C 1
ATOM 3103 O O . VAL B 1 200 ? -5.883 52.544 83.953 1.00 12.79 200 VAL B O 1
ATOM 3107 N N . TYR B 1 201 ? -4.929 54.102 82.619 1.00 12.61 201 TYR B N 1
ATOM 3108 C CA . TYR B 1 201 ? -4.134 53.170 81.836 1.00 12.41 201 TYR B CA 1
ATOM 3109 C C . TYR B 1 201 ? -2.833 52.819 82.540 1.00 12.24 201 TYR B C 1
ATOM 3110 O O . TYR B 1 201 ? -2.310 53.599 83.343 1.00 12.25 201 TYR B O 1
ATOM 3119 N N . GLU B 1 202 ? -2.315 51.620 82.241 1.00 12.11 202 GLU B N 1
ATOM 3120 C CA . GLU B 1 202 ? -1.020 51.197 82.770 1.00 11.96 202 GLU B CA 1
ATOM 3121 C C . GLU B 1 202 ? 0.137 51.637 81.896 1.00 11.80 202 GLU B C 1
ATOM 3122 O O . GLU B 1 202 ? 1.295 51.575 82.337 1.00 11.70 202 GLU B O 1
ATOM 3128 N N . GLN B 1 203 ? -0.155 52.043 80.661 1.00 11.79 203 GLN B N 1
ATOM 3129 C CA . GLN B 1 203 ? 0.849 52.443 79.694 1.00 11.66 203 GLN B CA 1
ATOM 3130 C C . GLN B 1 203 ? 0.412 53.733 79.043 1.00 11.75 203 GLN B C 1
ATOM 3131 O O . GLN B 1 203 ? -0.692 53.818 78.497 1.00 11.85 203 GLN B O 1
ATOM 3137 N N . TRP B 1 204 ? 1.285 54.723 79.072 1.00 11.72 204 TRP B N 1
ATOM 3138 C CA . TRP B 1 204 ? 0.931 55.989 78.465 1.00 11.81 204 TRP B CA 1
ATOM 3139 C C . TRP B 1 204 ? 2.197 56.651 77.961 1.00 11.73 204 TRP B C 1
ATOM 3140 O O . TRP B 1 204 ? 3.307 56.251 78.318 1.00 11.64 204 TRP B O 1
ATOM 3151 N N . SER B 1 205 ? 2.010 57.648 77.095 1.00 11.80 205 SER B N 1
ATOM 3152 C CA . SER B 1 205 ? 3.123 58.330 76.450 1.00 11.77 205 SER B CA 1
ATOM 3153 C C . SER B 1 205 ? 4.264 58.603 77.406 1.00 11.73 205 SER B C 1
ATOM 3154 O O . SER B 1 205 ? 5.423 58.441 77.039 1.00 11.67 205 SER B O 1
ATOM 3157 N N . GLU B 1 206 ? 3.963 58.976 78.638 1.00 11.78 206 GLU B N 1
ATOM 3158 C CA . GLU B 1 206 ? 5.036 59.409 79.509 1.00 11.77 206 GLU B CA 1
ATOM 3159 C C . GLU B 1 206 ? 4.831 58.510 80.727 1.00 11.74 206 GLU B C 1
ATOM 3160 O O . GLU B 1 206 ? 4.503 58.994 81.811 1.00 11.80 206 GLU B O 1
ATOM 3166 N N . SER B 1 207 ? 5.101 57.210 80.575 1.00 11.64 207 SER B N 1
ATOM 3167 C CA . SER B 1 207 ? 5.082 56.235 81.666 1.00 11.61 207 SER B CA 1
ATOM 3168 C C . SER B 1 207 ? 6.201 56.330 82.693 1.00 11.59 207 SER B C 1
ATOM 3169 O O . SER B 1 207 ? 6.199 55.538 83.636 1.00 11.58 207 SER B O 1
ATOM 3172 N N . ARG B 1 208 ? 7.163 57.240 82.549 1.00 11.60 208 ARG B N 1
ATOM 3173 C CA . ARG B 1 208 ? 8.179 57.348 83.591 1.00 11.61 208 ARG B CA 1
ATOM 3174 C C . ARG B 1 208 ? 7.775 58.281 84.720 1.00 11.70 208 ARG B C 1
ATOM 3175 O O . ARG B 1 208 ? 8.339 58.168 85.816 1.00 11.72 208 ARG B O 1
ATOM 3183 N N . ARG B 1 209 ? 6.806 59.171 84.476 1.00 11.78 209 ARG B N 1
ATOM 3184 C CA . ARG B 1 209 ? 6.282 60.088 85.479 1.00 11.88 209 ARG B CA 1
ATOM 3185 C C . ARG B 1 209 ? 5.636 59.325 86.620 1.00 11.91 209 ARG B C 1
ATOM 3186 O O . ARG B 1 209 ? 4.970 58.308 86.420 1.00 11.89 209 ARG B O 1
ATOM 3194 N N . LEU B 1 210 ? 5.729 59.840 87.838 1.00 11.98 210 LEU B N 1
ATOM 3195 C CA . LEU B 1 210 ? 5.081 59.115 88.957 1.00 12.05 210 LEU B CA 1
ATOM 3196 C C . LEU B 1 210 ? 3.646 59.613 89.100 1.00 12.17 210 LEU B C 1
ATOM 3197 O O . LEU B 1 210 ? 3.432 60.777 88.949 1.00 12.23 210 LEU B O 1
ATOM 3202 N N . ARG B 1 211 ? 2.706 58.736 89.412 1.00 12.24 211 ARG B N 1
ATOM 3203 C CA . ARG B 1 211 ? 1.285 59.123 89.544 1.00 12.40 211 ARG B CA 1
ATOM 3204 C C . ARG B 1 211 ? 0.840 58.934 90.992 1.00 12.54 211 ARG B C 1
ATOM 3205 O O . ARG B 1 211 ? 0.957 57.860 91.512 1.00 12.53 211 ARG B O 1
ATOM 3213 N N . VAL B 1 212 ? 0.275 59.960 91.598 1.00 12.67 212 VAL B N 1
ATOM 3214 C CA . VAL B 1 212 ? -0.088 59.845 93.028 1.00 12.83 212 VAL B CA 1
ATOM 3215 C C . VAL B 1 212 ? -1.519 60.358 93.172 1.00 13.04 212 VAL B C 1
ATOM 3216 O O . VAL B 1 212 ? -1.819 61.355 92.589 1.00 13.06 212 VAL B O 1
ATOM 3220 N N . TRP B 1 213 ? -2.386 59.624 93.855 1.00 13.20 213 TRP B N 1
ATOM 3221 C CA . TRP B 1 213 ? -3.795 60.031 94.050 1.00 13.45 213 TRP B CA 1
ATOM 3222 C C . TRP B 1 213 ? -3.975 60.378 95.513 1.00 13.62 213 TRP B C 1
ATOM 3223 O O . TRP B 1 213 ? -4.244 59.485 96.273 1.00 13.73 213 TRP B O 1
ATOM 3234 N N . LEU B 1 214 ? -4.012 61.661 95.817 1.00 13.68 214 LEU B N 1
ATOM 3235 C CA . LEU B 1 214 ? -3.966 62.148 97.204 1.00 13.82 214 LEU B CA 1
ATOM 3236 C C . LEU B 1 214 ? -5.258 62.833 97.585 1.00 14.10 214 LEU B C 1
ATOM 3237 O O . LEU B 1 214 ? -5.876 63.411 96.748 1.00 14.14 214 LEU B O 1
ATOM 3242 N N . PRO B 1 215 ? -5.660 62.778 98.857 1.00 14.31 215 PRO B N 1
ATOM 3243 C CA . PRO B 1 215 ? -6.854 63.447 99.307 1.00 14.60 215 PRO B CA 1
ATOM 3244 C C . PRO B 1 215 ? -6.670 64.963 99.288 1.00 14.58 215 PRO B C 1
ATOM 3245 O O . PRO B 1 215 ? -5.603 65.402 99.484 1.00 14.40 215 PRO B O 1
ATOM 3249 N N . TRP B 1 216 ? -7.752 65.696 99.077 1.00 14.79 216 TRP B N 1
ATOM 3250 C CA . TRP B 1 216 ? -7.786 67.172 98.975 1.00 14.82 216 TRP B CA 1
ATOM 3251 C C . TRP B 1 216 ? -6.863 67.864 99.955 1.00 14.75 216 TRP B C 1
ATOM 3252 O O . TRP B 1 216 ? -6.309 68.828 99.577 1.00 14.62 216 TRP B O 1
ATOM 3263 N N . ASP B 1 217 ? -6.725 67.379 101.178 1.00 14.84 217 ASP B N 1
ATOM 3264 C CA . ASP B 1 217 ? -5.917 68.078 102.170 1.00 14.80 217 ASP B CA 1
ATOM 3265 C C . ASP B 1 217 ? -4.440 67.785 101.996 1.00 14.50 217 ASP B C 1
ATOM 3266 O O . ASP B 1 217 ? -3.594 68.633 102.317 1.00 14.40 217 ASP B O 1
ATOM 3271 N N . ASP B 1 218 ? -4.118 66.614 101.462 1.00 14.37 218 ASP B N 1
ATOM 3272 C CA . ASP B 1 218 ? -2.732 66.272 101.216 1.00 14.10 218 ASP B CA 1
ATOM 3273 C C . ASP B 1 218 ? -2.263 66.878 99.902 1.00 13.90 218 ASP B C 1
ATOM 3274 O O . ASP B 1 218 ? -1.155 67.422 99.811 1.00 13.74 218 ASP B O 1
ATOM 3279 N N . ALA B 1 219 ? -3.118 66.843 98.893 1.00 13.94 219 ALA B N 1
ATOM 3280 C CA . ALA B 1 219 ? -2.768 67.480 97.637 1.00 13.79 219 ALA B CA 1
ATOM 3281 C C . ALA B 1 219 ? -2.467 68.961 97.824 1.00 13.80 219 ALA B C 1
ATOM 3282 O O . ALA B 1 219 ? -1.600 69.512 97.139 1.00 13.64 219 ALA B O 1
ATOM 3284 N N . ILE B 1 220 ? -3.165 69.614 98.753 1.00 14.01 220 ILE B N 1
ATOM 3285 C CA . ILE B 1 220 ? -2.954 71.038 98.997 1.00 14.04 220 ILE B CA 1
ATOM 3286 C C . ILE B 1 220 ? -1.671 71.258 99.794 1.00 13.92 220 ILE B C 1
ATOM 3287 O O . ILE B 1 220 ? -0.888 72.178 99.511 1.00 13.82 220 ILE B O 1
ATOM 3292 N N . LEU B 1 221 ? -1.449 70.401 100.792 1.00 13.95 221 LEU B N 1
ATOM 3293 C CA . LEU B 1 221 ? -0.233 70.437 101.587 1.00 13.85 221 LEU B CA 1
ATOM 3294 C C . LEU B 1 221 ? 1.008 70.273 100.719 1.00 13.61 221 LEU B C 1
ATOM 3295 O O . LEU B 1 221 ? 2.031 70.930 100.953 1.00 13.72 221 LEU B O 1
ATOM 3300 N N . LEU B 1 222 ? 0.937 69.393 99.714 1.00 13.51 222 LEU B N 1
ATOM 3301 C CA . LEU B 1 222 ? 2.066 69.111 98.831 1.00 13.30 222 LEU B CA 1
ATOM 3302 C C . LEU B 1 222 ? 2.295 70.205 97.792 1.00 13.24 222 LEU B C 1
ATOM 3303 O O . LEU B 1 222 ? 3.438 70.588 97.533 1.00 13.13 222 LEU B O 1
ATOM 3308 N N . LEU B 1 223 ? 1.231 70.689 97.156 1.00 13.33 223 LEU B N 1
ATOM 3309 C CA . LEU B 1 223 ? 1.389 71.799 96.231 1.00 13.31 223 LEU B CA 1
ATOM 3310 C C . LEU B 1 223 ? 1.904 73.031 96.956 1.00 13.50 223 LEU B C 1
ATOM 3311 O O . LEU B 1 223 ? 2.739 73.771 96.414 1.00 15.06 223 LEU B O 1
ATOM 3316 N N . LYS B 1 224 ? 1.426 73.265 98.191 1.00 13.77 224 LYS B N 1
ATOM 3317 C CA . LYS B 1 224 ? 1.934 74.382 98.990 1.00 13.53 224 LYS B CA 1
ATOM 3318 C C . LYS B 1 224 ? 3.374 74.253 99.475 1.00 14.98 224 LYS B C 1
ATOM 3319 O O . LYS B 1 224 ? 4.131 75.232 99.483 1.00 16.60 224 LYS B O 1
ATOM 3321 N N . ALA B 1 225 ? 3.785 73.029 99.820 1.00 14.21 225 ALA B N 1
ATOM 3322 C CA . ALA B 1 225 ? 5.179 72.684 100.081 1.00 14.94 225 ALA B CA 1
ATOM 3323 C C . ALA B 1 225 ? 6.124 72.976 98.919 1.00 16.22 225 ALA B C 1
ATOM 3324 O O . ALA B 1 225 ? 7.341 72.948 99.108 1.00 18.32 225 ALA B O 1
ATOM 3326 N N . ASN B 1 226 ? 5.617 73.219 97.717 1.00 15.19 226 ASN B N 1
ATOM 3327 C CA . ASN B 1 226 ? 6.491 73.569 96.605 1.00 17.75 226 ASN B CA 1
ATOM 3328 C C . ASN B 1 226 ? 6.161 74.933 96.031 1.00 19.48 226 ASN B C 1
ATOM 3329 O O . ASN B 1 226 ? 6.495 75.193 94.869 1.00 22.85 226 ASN B O 1
ATOM 3334 N N . LYS B 1 227 ? 5.493 75.796 96.800 1.00 19.93 227 LYS B N 1
ATOM 3335 C CA . LYS B 1 227 ? 5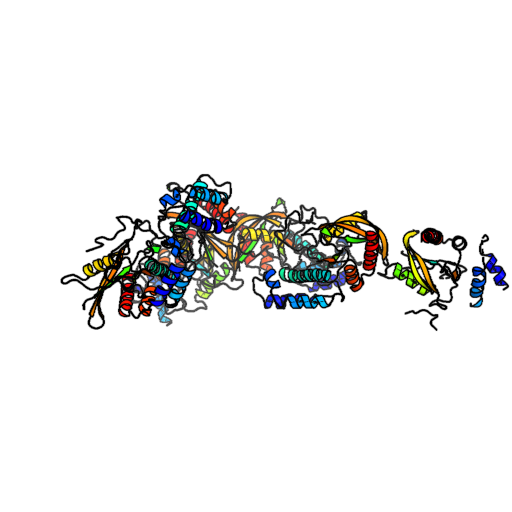.203 77.179 96.372 1.00 25.35 227 LYS B CA 1
ATOM 3336 C C . LYS B 1 227 ? 4.457 77.231 95.024 1.00 19.87 227 LYS B C 1
ATOM 3337 O O . LYS B 1 227 ? 4.528 78.231 94.281 1.00 16.43 227 LYS B O 1
ATOM 3339 N N . HIS B 1 228 ? 3.741 76.145 94.702 1.00 17.11 228 HIS B N 1
ATOM 3340 C CA . HIS B 1 228 ? 2.804 76.127 93.581 1.00 15.83 228 HIS B CA 1
ATOM 3341 C C . HIS B 1 228 ? 1.481 76.736 94.049 1.00 15.45 228 HIS B C 1
ATOM 3342 O O . HIS B 1 228 ? 0.485 76.058 94.327 1.00 14.96 228 HIS B O 1
ATOM 3349 N N . ASP B 1 229 ? 1.486 78.063 94.144 1.00 15.29 229 ASP B N 1
ATOM 3350 C CA . ASP B 1 229 ? 0.374 78.761 94.756 1.00 13.78 229 ASP B CA 1
ATOM 3351 C C . ASP B 1 229 ? -0.787 78.930 93.791 1.00 13.91 229 ASP B C 1
ATOM 3352 O O . ASP B 1 229 ? -1.939 78.868 94.218 1.00 15.81 229 ASP B O 1
ATOM 3357 N N . GLU B 1 230 ? -0.517 79.121 92.495 1.00 13.86 230 GLU B N 1
ATOM 3358 C CA . GLU B 1 230 ? -1.592 79.111 91.505 1.00 13.98 230 GLU B CA 1
ATOM 3359 C C . GLU B 1 230 ? -2.303 77.773 91.483 1.00 13.97 230 GLU B C 1
ATOM 3360 O O . GLU B 1 230 ? -3.480 77.706 91.141 1.00 14.14 230 GLU B O 1
ATOM 3366 N N . MET B 1 231 ? -1.607 76.695 91.833 1.00 13.79 231 MET B N 1
ATOM 3367 C CA . MET B 1 231 ? -2.239 75.385 91.816 1.00 13.78 231 MET B CA 1
ATOM 3368 C C . MET B 1 231 ? -2.973 75.091 93.102 1.00 13.91 231 MET B C 1
ATOM 3369 O O . MET B 1 231 ? -3.959 74.352 93.076 1.00 14.02 231 MET B O 1
ATOM 3374 N N . VAL B 1 232 ? -2.513 75.636 94.232 1.00 13.93 232 VAL B N 1
ATOM 3375 C CA . VAL B 1 232 ? -3.255 75.421 95.473 1.00 14.08 232 VAL B CA 1
ATOM 3376 C C . VAL B 1 232 ? -4.581 76.158 95.433 1.00 14.35 232 VAL B C 1
ATOM 3377 O O . VAL B 1 232 ? -5.583 75.690 95.984 1.00 14.53 232 VAL B O 1
ATOM 3381 N N . GLU B 1 233 ? -4.621 77.297 94.753 1.00 14.41 233 GLU B N 1
ATOM 3382 C CA . GLU B 1 233 ? -5.860 78.041 94.664 1.00 14.69 233 GLU B CA 1
ATOM 3383 C C . GLU B 1 233 ? -6.898 77.260 93.869 1.00 14.80 233 GLU B C 1
ATOM 3384 O O . GLU B 1 233 ? -8.080 77.217 94.246 1.00 15.06 233 GLU B O 1
ATOM 3390 N N . ILE B 1 234 ? -6.449 76.586 92.800 1.00 14.62 234 ILE B N 1
ATOM 3391 C CA . ILE B 1 234 ? -7.325 75.811 91.921 1.00 14.71 234 ILE B CA 1
ATOM 3392 C C . ILE B 1 234 ? -7.834 74.548 92.613 1.00 14.74 234 ILE B C 1
ATOM 3393 O O . ILE B 1 234 ? -8.977 74.127 92.396 1.00 14.95 234 ILE B O 1
ATOM 3398 N N . VAL B 1 235 ? -7.003 73.897 93.428 1.00 14.56 235 VAL B N 1
ATOM 3399 C CA . VAL B 1 235 ? -7.521 72.720 94.115 1.00 14.63 235 VAL B CA 1
ATOM 3400 C C . VAL B 1 235 ? -8.592 73.135 95.104 1.00 14.94 235 VAL B C 1
ATOM 3401 O O . VAL B 1 235 ? -9.626 72.470 95.243 1.00 15.14 235 VAL B O 1
ATOM 3405 N N . LYS B 1 236 ? -8.362 74.249 95.798 1.00 14.99 236 LYS B N 1
ATOM 3406 C CA . LYS B 1 236 ? -9.364 74.803 96.694 1.00 15.31 236 LYS B CA 1
ATOM 3407 C C . LYS B 1 236 ? -10.662 75.082 95.931 1.00 15.59 236 LYS B C 1
ATOM 3408 O O . LYS B 1 236 ? -11.747 74.620 96.317 1.00 15.85 236 LYS B O 1
ATOM 3414 N N . GLN B 1 237 ? -10.556 75.884 94.857 1.00 15.56 237 GLN B N 1
ATOM 3415 C CA . GLN B 1 237 ? -11.657 76.160 93.942 1.00 15.81 237 GLN B CA 1
ATOM 3416 C C . GLN B 1 237 ? -12.422 74.894 93.608 1.00 15.90 237 GLN B C 1
ATOM 3417 O O . GLN B 1 237 ? -13.633 74.801 93.817 1.00 16.23 237 GLN B O 1
ATOM 3423 N N . ALA B 1 238 ? -11.701 73.902 93.085 1.00 15.61 238 ALA B N 1
ATOM 3424 C CA . ALA B 1 238 ? -12.325 72.650 92.702 1.00 15.66 238 ALA B CA 1
ATOM 3425 C C . ALA B 1 238 ? -13.005 71.997 93.890 1.00 15.86 238 ALA B C 1
ATOM 3426 O O . ALA B 1 238 ? -14.137 71.521 93.775 1.00 16.14 238 ALA B O 1
ATOM 3428 N N . ARG B 1 239 ? -12.344 71.976 95.047 1.00 15.76 239 ARG B N 1
ATOM 3429 C CA . ARG B 1 239 ? -12.964 71.402 96.242 1.00 15.98 239 ARG B CA 1
ATOM 3430 C C . ARG B 1 239 ? -14.384 71.922 96.416 1.00 16.41 239 ARG B C 1
ATOM 3431 O O . ARG B 1 239 ? -15.326 71.150 96.639 1.00 16.66 239 ARG B O 1
ATOM 3439 N N . ALA B 1 240 ? -14.538 73.246 96.285 1.00 16.52 240 ALA B N 1
ATOM 3440 C CA . ALA B 1 240 ? -15.835 73.913 96.367 1.00 16.95 240 ALA B CA 1
ATOM 3441 C C . ALA B 1 240 ? -16.803 73.381 95.323 1.00 17.14 240 ALA B C 1
ATOM 3442 O O . ALA B 1 240 ? -17.869 72.855 95.657 1.00 17.47 240 ALA B O 1
ATOM 3444 N N . ALA B 1 241 ? -16.456 73.538 94.047 1.00 16.97 241 ALA B N 1
ATOM 3445 C CA . ALA B 1 241 ? -17.323 73.051 92.986 1.00 17.14 241 ALA B CA 1
ATOM 3446 C C . ALA B 1 241 ? -17.718 71.609 93.208 1.00 17.17 241 ALA B C 1
ATOM 3447 O O . ALA B 1 241 ? -18.886 71.254 93.034 1.00 17.52 241 ALA B O 1
ATOM 3449 N N . ALA B 1 242 ? -16.768 70.768 93.623 1.00 16.85 242 ALA B N 1
ATOM 3450 C CA . ALA B 1 242 ? -17.056 69.348 93.787 1.00 16.86 242 ALA B CA 1
ATOM 3451 C C . ALA B 1 242 ? -18.032 69.116 94.927 1.00 18.50 242 ALA B C 1
ATOM 3452 O O . ALA B 1 242 ? -18.990 68.347 94.785 1.00 20.57 242 ALA B O 1
ATOM 3454 N N . ALA B 1 243 ? -17.807 69.788 96.066 1.00 19.69 243 ALA B N 1
ATOM 3455 C CA . ALA B 1 243 ? -18.726 69.698 97.200 1.00 20.34 243 ALA B CA 1
ATOM 3456 C C . ALA B 1 243 ? -20.114 70.218 96.843 1.00 22.98 243 ALA B C 1
ATOM 3457 O O . ALA B 1 243 ? -21.116 69.539 97.107 1.00 24.28 243 ALA B O 1
ATOM 3459 N N . ALA B 1 244 ? -20.181 71.418 96.231 1.00 22.04 244 ALA B N 1
ATOM 3460 C CA . ALA B 1 244 ? -21.419 71.955 95.655 1.00 23.96 244 ALA B CA 1
ATOM 3461 C C . ALA B 1 244 ? -22.279 70.876 94.999 1.00 28.03 244 ALA B C 1
ATOM 3462 O O . ALA B 1 244 ? -23.480 70.793 95.272 1.00 32.30 244 ALA B O 1
ATOM 3464 N N . LYS B 1 245 ? -21.692 70.055 94.125 1.00 27.95 245 LYS B N 1
ATOM 3465 C CA . LYS B 1 245 ? -22.403 68.943 93.477 1.00 33.95 245 LYS B CA 1
ATOM 3466 C C . LYS B 1 245 ? -23.661 69.392 92.719 1.00 43.53 245 LYS B C 1
ATOM 3467 O O . LYS B 1 245 ? -24.357 68.576 92.102 1.00 43.86 245 LYS B O 1
ATOM 3473 N N . GLY C 1 4 ? 29.496 49.446 54.624 1.00 28.20 4 GLY C N 1
ATOM 3474 C CA . GLY C 1 4 ? 29.439 50.902 54.734 1.00 29.37 4 GLY C CA 1
ATOM 3475 C C . GLY C 1 4 ? 30.779 51.553 55.085 1.00 34.48 4 GLY C C 1
ATOM 3476 O O . GLY C 1 4 ? 31.501 52.031 54.204 1.00 40.05 4 GLY C O 1
ATOM 3477 N N . VAL C 1 5 ? 31.104 51.581 56.380 1.00 28.60 5 VAL C N 1
ATOM 3478 C CA . VAL C 1 5 ? 32.395 52.037 56.885 1.00 25.78 5 VAL C CA 1
ATOM 3479 C C . VAL C 1 5 ? 33.167 50.811 57.356 1.00 26.92 5 VAL C C 1
ATOM 3480 O O . VAL C 1 5 ? 32.579 49.876 57.919 1.00 24.73 5 VAL C O 1
ATOM 3484 N N . LYS C 1 6 ? 34.481 50.804 57.112 1.00 29.41 6 LYS C N 1
ATOM 3485 C CA . LYS C 1 6 ? 35.358 49.732 57.573 1.00 24.60 6 LYS C CA 1
ATOM 3486 C C . LYS C 1 6 ? 35.978 50.107 58.927 1.00 25.36 6 LYS C C 1
ATOM 3487 O O . LYS C 1 6 ? 36.674 51.128 59.044 1.00 26.60 6 LYS C O 1
ATOM 3489 N N . LEU C 1 7 ? 35.717 49.283 59.950 1.00 22.88 7 LEU C N 1
ATOM 3490 C CA . LEU C 1 7 ? 36.212 49.498 61.305 1.00 21.72 7 LEU C CA 1
ATOM 3491 C C . LEU C 1 7 ? 37.254 48.472 61.734 1.00 24.18 7 LEU C C 1
ATOM 3492 O O . LEU C 1 7 ? 37.516 48.356 62.938 1.00 24.32 7 LEU C O 1
ATOM 3497 N N . GLU C 1 8 ? 37.824 47.693 60.805 1.00 26.04 8 GLU C N 1
ATOM 3498 C CA . GLU C 1 8 ? 38.773 46.656 61.209 1.00 25.59 8 GLU C CA 1
ATOM 3499 C C . GLU C 1 8 ? 39.910 47.257 62.022 1.00 25.54 8 GLU C C 1
ATOM 3500 O O . GLU C 1 8 ? 40.240 46.771 63.108 1.00 24.99 8 GLU C O 1
ATOM 3502 N N . ASN C 1 9 ? 40.484 48.354 61.529 1.00 27.75 9 ASN C N 1
ATOM 3503 C CA . ASN C 1 9 ? 41.542 49.047 62.258 1.00 30.84 9 ASN C CA 1
ATOM 3504 C C . ASN C 1 9 ? 41.085 49.449 63.653 1.00 29.29 9 ASN C C 1
ATOM 3505 O O . ASN C 1 9 ? 41.612 48.953 64.660 1.00 28.14 9 ASN C O 1
ATOM 3510 N N . ILE C 1 10 ? 40.098 50.350 63.731 1.00 25.97 10 ILE C N 1
ATOM 3511 C CA . ILE C 1 10 ? 39.704 50.912 65.020 1.00 24.02 10 ILE C CA 1
ATOM 3512 C C . ILE C 1 10 ? 39.433 49.820 66.046 1.00 23.79 10 ILE C C 1
ATOM 3513 O O . ILE C 1 10 ? 39.694 50.003 67.245 1.00 23.51 10 ILE C O 1
ATOM 3518 N N . LEU C 1 11 ? 38.956 48.653 65.596 1.00 24.56 11 LEU C N 1
ATOM 3519 C CA . LEU C 1 11 ? 38.613 47.586 66.531 1.00 24.15 11 LEU C CA 1
ATOM 3520 C C . LEU C 1 11 ? 39.847 46.884 67.063 1.00 24.21 11 LEU C C 1
ATOM 3521 O O . LEU C 1 11 ? 39.931 46.608 68.267 1.00 23.28 11 LEU C O 1
ATOM 3526 N N . THR C 1 12 ? 40.803 46.583 66.178 1.00 24.81 12 THR C N 1
ATOM 3527 C CA . THR C 1 12 ? 41.999 45.858 66.596 1.00 25.11 12 THR C CA 1
ATOM 3528 C C . THR C 1 12 ? 42.878 46.715 67.479 1.00 24.28 12 THR C C 1
ATOM 3529 O O . THR C 1 12 ? 43.449 46.227 68.458 1.00 23.94 12 THR C O 1
ATOM 3533 N N . ILE C 1 13 ? 43.021 47.988 67.125 1.00 22.59 13 ILE C N 1
ATOM 3534 C CA . ILE C 1 13 ? 43.676 48.932 68.018 1.00 26.20 13 ILE C CA 1
ATOM 3535 C C . ILE C 1 13 ? 43.006 48.879 69.386 1.00 28.96 13 ILE C C 1
ATOM 3536 O O . ILE C 1 13 ? 43.665 48.700 70.418 1.00 32.55 13 ILE C O 1
ATOM 3541 N N . PHE C 1 14 ? 41.673 48.986 69.401 1.00 27.83 14 PHE C N 1
ATOM 3542 C CA . PHE C 1 14 ? 40.924 48.941 70.652 1.00 25.08 14 PHE C CA 1
ATOM 3543 C C . PHE C 1 14 ? 41.289 47.720 71.492 1.00 24.60 14 PHE C C 1
ATOM 3544 O O . PHE C 1 14 ? 41.653 47.856 72.662 1.00 25.53 14 PHE C O 1
ATOM 3552 N N . VAL C 1 15 ? 41.218 46.517 70.913 1.00 24.38 15 VAL C N 1
ATOM 3553 C CA . VAL C 1 15 ? 41.426 45.312 71.722 1.00 23.95 15 VAL C CA 1
ATOM 3554 C C . VAL C 1 15 ? 42.841 45.297 72.308 1.00 26.43 15 VAL C C 1
ATOM 3555 O O . VAL C 1 15 ? 43.023 45.148 73.524 1.00 26.94 15 VAL C O 1
ATOM 3559 N N . GLN C 1 16 ? 43.866 45.477 71.467 1.00 26.49 16 GLN C N 1
ATOM 3560 C CA . GLN C 1 16 ? 45.226 45.438 71.990 1.00 25.72 16 GLN C CA 1
ATOM 3561 C C . GLN C 1 16 ? 45.415 46.501 73.061 1.00 25.84 16 GLN C C 1
ATOM 3562 O O . GLN C 1 16 ? 45.790 46.199 74.200 1.00 24.57 16 GLN C O 1
ATOM 3568 N N . ARG C 1 17 ? 45.101 47.751 72.729 1.00 26.14 17 ARG C N 1
ATOM 3569 C CA . ARG C 1 17 ? 45.224 48.818 73.705 1.00 27.97 17 ARG C CA 1
ATOM 3570 C C . ARG C 1 17 ? 44.374 48.555 74.946 1.00 26.30 17 ARG C C 1
ATOM 3571 O O . ARG C 1 17 ? 44.617 49.176 75.986 1.00 31.29 17 ARG C O 1
ATOM 3579 N N . ALA C 1 18 ? 43.438 47.611 74.899 1.00 24.53 18 ALA C N 1
ATOM 3580 C CA . ALA C 1 18 ? 42.617 47.320 76.068 1.00 25.51 18 ALA C CA 1
ATOM 3581 C C . ALA C 1 18 ? 43.064 46.097 76.846 1.00 25.14 18 ALA C C 1
ATOM 3582 O O . ALA C 1 18 ? 42.883 46.068 78.066 1.00 25.78 18 ALA C O 1
ATOM 3584 N N . LYS C 1 19 ? 43.607 45.071 76.184 1.00 24.99 19 LYS C N 1
ATOM 3585 C CA . LYS C 1 19 ? 44.191 43.968 76.937 1.00 25.49 19 LYS C CA 1
ATOM 3586 C C . LYS C 1 19 ? 45.426 44.442 77.685 1.00 27.92 19 LYS C C 1
ATOM 3587 O O . LYS C 1 19 ? 45.760 43.926 78.762 1.00 28.71 19 LYS C O 1
ATOM 3593 N N . ALA C 1 20 ? 46.100 45.445 77.121 1.00 28.45 20 ALA C N 1
ATOM 3594 C CA . ALA C 1 20 ? 47.358 45.924 77.662 1.00 26.86 20 ALA C CA 1
ATOM 3595 C C . ALA C 1 20 ? 47.180 46.734 78.920 1.00 25.79 20 ALA C C 1
ATOM 3596 O O . ALA C 1 20 ? 48.142 46.884 79.685 1.00 29.10 20 ALA C O 1
ATOM 3598 N N . LYS C 1 21 ? 45.994 47.260 79.147 1.00 23.95 21 LYS C N 1
ATOM 3599 C CA . LYS C 1 21 ? 45.848 48.157 80.264 1.00 24.62 21 LYS C CA 1
ATOM 3600 C C . LYS C 1 21 ? 44.766 47.648 81.221 1.00 25.78 21 LYS C C 1
ATOM 3601 O O . LYS C 1 21 ? 44.148 48.421 81.956 1.00 28.22 21 LYS C O 1
ATOM 3607 N N . LEU C 1 22 ? 44.514 46.339 81.231 1.00 24.49 22 LEU C N 1
ATOM 3608 C CA . LEU C 1 22 ? 43.421 45.757 82.007 1.00 24.25 22 LEU C CA 1
ATOM 3609 C C . LEU C 1 22 ? 43.773 44.351 82.477 1.00 27.39 22 LEU C C 1
ATOM 3610 O O . LEU C 1 22 ? 44.532 43.648 81.792 1.00 28.93 22 LEU C O 1
ATOM 3615 N N . PRO C 1 23 ? 43.193 43.899 83.596 1.00 25.38 23 PRO C N 1
ATOM 3616 C CA . PRO C 1 23 ? 43.412 42.524 84.079 1.00 24.77 23 PRO C CA 1
ATOM 3617 C C . PRO C 1 23 ? 43.206 41.396 83.087 1.00 26.26 23 PRO C C 1
ATOM 3618 O O . PRO C 1 23 ? 42.430 41.523 82.143 1.00 28.43 23 PRO C O 1
ATOM 3622 N N . GLN C 1 24 ? 43.951 40.293 83.281 1.00 22.94 24 GLN C N 1
ATOM 3623 C CA . GLN C 1 24 ? 43.829 39.184 82.331 1.00 31.83 24 GLN C CA 1
ATOM 3624 C C . GLN C 1 24 ? 42.389 38.796 81.931 1.00 35.39 24 GLN C C 1
ATOM 3625 O O . GLN C 1 24 ? 42.025 38.792 80.740 1.00 30.52 24 GLN C O 1
ATOM 3631 N N . GLY C 1 25 ? 41.556 38.450 82.920 1.00 32.03 25 GLY C N 1
ATOM 3632 C CA . GLY C 1 25 ? 40.192 38.061 82.637 1.00 28.82 25 GLY C CA 1
ATOM 3633 C C . GLY C 1 25 ? 39.251 39.207 82.932 1.00 31.06 25 GLY C C 1
ATOM 3634 O O . GLY C 1 25 ? 38.381 39.110 83.808 1.00 33.27 25 GLY C O 1
ATOM 3635 N N . PHE C 1 26 ? 39.479 40.327 82.253 1.00 30.14 26 PHE C N 1
ATOM 3636 C CA . PHE C 1 26 ? 38.586 41.471 82.335 1.00 29.80 26 PHE C CA 1
ATOM 3637 C C . PHE C 1 26 ? 37.171 41.136 81.895 1.00 26.52 26 PHE C C 1
ATOM 3638 O O . PHE C 1 26 ? 36.954 40.538 80.840 1.00 22.69 26 PHE C O 1
ATOM 3646 N N . THR C 1 27 ? 36.220 41.492 82.767 1.00 26.59 27 THR C N 1
ATOM 3647 C CA . THR C 1 27 ? 34.793 41.236 82.638 1.00 25.85 27 THR C CA 1
ATOM 3648 C C . THR C 1 27 ? 34.148 42.314 81.785 1.00 26.85 27 THR C C 1
ATOM 3649 O O . THR C 1 27 ? 34.651 43.439 81.683 1.00 26.75 27 THR C O 1
ATOM 3653 N N . ALA C 1 28 ? 33.015 41.952 81.173 1.00 26.34 28 ALA C N 1
ATOM 3654 C CA . ALA C 1 28 ? 32.203 42.923 80.449 1.00 22.85 28 ALA C CA 1
ATOM 3655 C C . ALA C 1 28 ? 32.045 44.201 81.261 1.00 24.46 28 ALA C C 1
ATOM 3656 O O . ALA C 1 28 ? 32.268 45.308 80.750 1.00 24.88 28 ALA C O 1
ATOM 3658 N N . ALA C 1 29 ? 31.701 44.053 82.546 1.00 23.39 29 ALA C N 1
ATOM 3659 C CA . ALA C 1 29 ? 31.603 45.197 83.445 1.00 23.68 29 ALA C CA 1
ATOM 3660 C C . ALA C 1 29 ? 32.890 46.015 83.447 1.00 26.52 29 ALA C C 1
ATOM 3661 O O . ALA C 1 29 ? 32.865 47.241 83.256 1.00 24.76 29 ALA C O 1
ATOM 3663 N N . ALA C 1 30 ? 34.028 45.336 83.662 1.00 27.30 30 ALA C N 1
ATOM 3664 C CA . ALA C 1 30 ? 35.323 46.004 83.786 1.00 25.67 30 ALA C CA 1
ATOM 3665 C C . ALA C 1 30 ? 35.657 46.783 82.524 1.00 24.95 30 ALA C C 1
ATOM 3666 O O . ALA C 1 30 ? 36.046 47.957 82.581 1.00 26.50 30 ALA C O 1
ATOM 3668 N N . LEU C 1 31 ? 35.509 46.136 81.372 1.00 24.28 31 LEU C N 1
ATOM 3669 C CA . LEU C 1 31 ? 35.733 46.800 80.093 1.00 24.59 31 LEU C CA 1
ATOM 3670 C C . LEU C 1 31 ? 34.855 48.039 79.938 1.00 24.25 31 LEU C C 1
ATOM 3671 O O . LEU C 1 31 ? 35.322 49.087 79.467 1.00 22.97 31 LEU C O 1
ATOM 3676 N N . GLY C 1 32 ? 33.576 47.932 80.324 1.00 23.20 32 GLY C N 1
ATOM 3677 C CA . GLY C 1 32 ? 32.677 49.058 80.197 1.00 21.67 32 GLY C CA 1
ATOM 3678 C C . GLY C 1 32 ? 33.160 50.265 80.963 1.00 24.79 32 GLY C C 1
ATOM 3679 O O . GLY C 1 32 ? 32.909 51.405 80.561 1.00 27.36 32 GLY C O 1
ATOM 3680 N N . ASN C 1 33 ? 33.898 50.038 82.047 1.00 25.92 33 ASN C N 1
ATOM 3681 C CA . ASN C 1 33 ? 34.263 51.119 82.949 1.00 25.73 33 ASN C CA 1
ATOM 3682 C C . ASN C 1 33 ? 35.512 51.863 82.497 1.00 25.56 33 ASN C C 1
ATOM 3683 O O . ASN C 1 33 ? 35.716 53.012 82.915 1.00 25.60 33 ASN C O 1
ATOM 3688 N N . TRP C 1 34 ? 36.325 51.245 81.634 1.00 24.02 34 TRP C N 1
ATOM 3689 C CA . TRP C 1 34 ? 37.543 51.875 81.131 1.00 28.14 34 TRP C CA 1
ATOM 3690 C C . TRP C 1 34 ? 37.239 53.221 80.471 1.00 28.89 34 TRP C C 1
ATOM 3691 O O . TRP C 1 34 ? 36.339 53.324 79.633 1.00 29.26 34 TRP C O 1
ATOM 3702 N N . LYS C 1 35 ? 37.984 54.265 80.860 1.00 28.77 35 LYS C N 1
ATOM 3703 C CA . LYS C 1 35 ? 37.776 55.575 80.243 1.00 29.60 35 LYS C CA 1
ATOM 3704 C C . LYS C 1 35 ? 38.184 55.570 78.771 1.00 30.87 35 LYS C C 1
ATOM 3705 O O . LYS C 1 35 ? 37.613 56.316 77.965 1.00 31.79 35 LYS C O 1
ATOM 3707 N N . GLY C 1 36 ? 39.137 54.727 78.391 1.00 29.86 36 GLY C N 1
ATOM 3708 C CA . GLY C 1 36 ? 39.459 54.598 76.981 1.00 31.43 36 GLY C CA 1
ATOM 3709 C C . GLY C 1 36 ? 38.419 53.884 76.144 1.00 29.61 36 GLY C C 1
ATOM 3710 O O . GLY C 1 36 ? 38.636 53.671 74.947 1.00 28.45 36 GLY C O 1
ATOM 3711 N N . PHE C 1 37 ? 37.298 53.501 76.750 1.00 30.06 37 PHE C N 1
ATOM 3712 C CA . PHE C 1 37 ? 36.196 52.837 76.037 1.00 28.28 37 PHE C CA 1
ATOM 3713 C C . PHE C 1 37 ? 35.261 53.866 75.413 1.00 26.02 37 PHE C C 1
ATOM 3714 O O . PHE C 1 37 ? 35.200 53.984 74.186 1.00 25.32 37 PHE C O 1
ATOM 3722 N N . SER C 1 38 ? 34.530 54.617 76.246 1.00 24.23 38 SER C N 1
ATOM 3723 C CA . SER C 1 38 ? 33.668 55.661 75.711 1.00 25.70 38 SER C CA 1
ATOM 3724 C C . SER C 1 38 ? 34.420 56.510 74.692 1.00 27.36 38 SER C C 1
ATOM 3725 O O . SER C 1 38 ? 33.837 56.947 73.691 1.00 25.69 38 SER C O 1
ATOM 3728 N N . ARG C 1 39 ? 35.726 56.710 74.910 1.00 29.60 39 ARG C N 1
ATOM 3729 C CA . ARG C 1 39 ? 36.645 57.354 73.971 1.00 29.29 39 ARG C CA 1
ATOM 3730 C C . ARG C 1 39 ? 36.376 56.908 72.540 1.00 24.76 39 ARG C C 1
ATOM 3731 O O . ARG C 1 39 ? 36.304 57.730 71.620 1.00 24.69 39 ARG C O 1
ATOM 3739 N N . ARG C 1 40 ? 36.189 55.605 72.361 1.00 25.10 40 ARG C N 1
ATOM 3740 C CA . ARG C 1 40 ? 36.120 55.013 71.037 1.00 25.08 40 ARG C CA 1
ATOM 3741 C C . ARG C 1 40 ? 34.701 54.829 70.528 1.00 21.64 40 ARG C C 1
ATOM 3742 O O . ARG C 1 40 ? 34.504 54.712 69.319 1.00 22.55 40 ARG C O 1
ATOM 3750 N N . VAL C 1 41 ? 33.703 54.805 71.403 1.00 21.36 41 VAL C N 1
ATOM 3751 C CA . VAL C 1 41 ? 32.352 54.713 70.890 1.00 20.17 41 VAL C CA 1
ATOM 3752 C C . VAL C 1 41 ? 31.956 56.049 70.291 1.00 21.59 41 VAL C C 1
ATOM 3753 O O . VAL C 1 41 ? 31.113 56.094 69.398 1.00 21.66 41 VAL C O 1
ATOM 3757 N N . ASP C 1 42 ? 32.592 57.144 70.722 1.00 23.44 42 ASP C N 1
ATOM 3758 C CA . ASP C 1 42 ? 32.245 58.468 70.211 1.00 23.33 42 ASP C CA 1
ATOM 3759 C C . ASP C 1 42 ? 32.806 58.702 68.819 1.00 22.22 42 ASP C C 1
ATOM 3760 O O . ASP C 1 42 ? 32.142 59.292 67.963 1.00 23.02 42 ASP C O 1
ATOM 3765 N N . THR C 1 43 ? 34.030 58.276 68.574 1.00 19.97 43 THR C N 1
ATOM 3766 C CA . THR C 1 43 ? 34.588 58.531 67.264 1.00 23.79 43 THR C CA 1
ATOM 3767 C C . THR C 1 43 ? 33.829 57.777 66.173 1.00 24.12 43 THR C C 1
ATOM 3768 O O . THR C 1 43 ? 33.677 58.293 65.053 1.00 24.97 43 THR C O 1
ATOM 3772 N N . VAL C 1 44 ? 33.323 56.574 66.470 1.00 21.31 44 VAL C N 1
ATOM 3773 C CA . VAL C 1 44 ? 32.564 55.880 65.435 1.00 20.46 44 VAL C CA 1
ATOM 3774 C C . VAL C 1 44 ? 31.173 56.461 65.285 1.00 20.37 44 VAL C C 1
ATOM 3775 O O . VAL C 1 44 ? 30.564 56.310 64.220 1.00 20.11 44 VAL C O 1
ATOM 3779 N N . MET C 1 45 ? 30.662 57.141 66.310 1.00 19.10 45 MET C N 1
ATOM 3780 C CA . MET C 1 45 ? 29.359 57.769 66.184 1.00 17.17 45 MET C CA 1
ATOM 3781 C C . MET C 1 45 ? 29.359 58.834 65.100 1.00 18.02 45 MET C C 1
ATOM 3782 O O . MET C 1 45 ? 28.357 59.025 64.407 1.00 17.36 45 MET C O 1
ATOM 3787 N N . GLU C 1 46 ? 30.470 59.538 64.932 1.00 21.72 46 GLU C N 1
ATOM 3788 C CA . GLU C 1 46 ? 30.513 60.610 63.944 1.00 24.44 46 GLU C CA 1
ATOM 3789 C C . GLU C 1 46 ? 30.421 60.067 62.527 1.00 23.98 46 GLU C C 1
ATOM 3790 O O . GLU C 1 46 ? 29.992 60.784 61.616 1.00 24.41 46 GLU C O 1
ATOM 3796 N N . HIS C 1 47 ? 30.812 58.809 62.324 1.00 20.77 47 HIS C N 1
ATOM 3797 C CA . HIS C 1 47 ? 30.570 58.161 61.047 1.00 19.25 47 HIS C CA 1
ATOM 3798 C C . HIS C 1 47 ? 29.111 58.186 60.660 1.00 18.48 47 HIS C C 1
ATOM 3799 O O . HIS C 1 47 ? 28.795 58.081 59.478 1.00 19.48 47 HIS C O 1
ATOM 3806 N N . TYR C 1 48 ? 28.233 58.323 61.602 1.00 19.30 48 TYR C N 1
ATOM 3807 C CA . TYR C 1 48 ? 26.845 58.235 61.219 1.00 17.95 48 TYR C CA 1
ATOM 3808 C C . TYR C 1 48 ? 26.379 59.549 60.619 1.00 18.74 48 TYR C C 1
ATOM 3809 O O . TYR C 1 48 ? 26.864 60.630 60.986 1.00 18.66 48 TYR C O 1
ATOM 3818 N N . PRO C 1 49 ? 25.457 59.467 59.670 1.00 19.15 49 PRO C N 1
ATOM 3819 C CA . PRO C 1 49 ? 25.051 60.660 58.939 1.00 20.15 49 PRO C CA 1
ATOM 3820 C C . PRO C 1 49 ? 24.306 61.597 59.860 1.00 20.96 49 PRO C C 1
ATOM 3821 O O . PRO C 1 49 ? 23.648 61.170 60.824 1.00 20.71 49 PRO C O 1
ATOM 3825 N N . LYS C 1 50 ? 24.429 62.891 59.548 1.00 22.75 50 LYS C N 1
ATOM 3826 C CA . LYS C 1 50 ? 23.907 63.975 60.369 1.00 21.37 50 LYS C CA 1
ATOM 3827 C C . LYS C 1 50 ? 22.378 64.117 60.227 1.00 18.99 50 LYS C C 1
ATOM 3828 O O . LYS C 1 50 ? 21.756 63.679 59.240 1.00 18.22 50 LYS C O 1
ATOM 3834 N N . GLY C 1 51 ? 21.762 64.656 61.284 1.00 19.33 51 GLY C N 1
ATOM 3835 C CA . GLY C 1 51 ? 20.318 64.884 61.383 1.00 19.47 51 GLY C CA 1
ATOM 3836 C C . GLY C 1 51 ? 19.524 63.685 61.851 1.00 18.87 51 GLY C C 1
ATOM 3837 O O . GLY C 1 51 ? 18.325 63.545 61.517 1.00 18.71 51 GLY C O 1
ATOM 3838 N N . LEU C 1 52 ? 20.195 62.757 62.506 1.00 16.96 52 LEU C N 1
ATOM 3839 C CA . LEU C 1 52 ? 19.516 61.652 63.133 1.00 16.40 52 LEU C CA 1
ATOM 3840 C C . LEU C 1 52 ? 18.861 62.158 64.398 1.00 16.67 52 LEU C C 1
ATOM 3841 O O . LEU C 1 52 ? 19.399 63.047 65.057 1.00 18.70 52 LEU C O 1
ATOM 3846 N N . SER C 1 53 ? 17.698 61.609 64.738 1.00 12.97 53 SER C N 1
ATOM 3847 C CA . SER C 1 53 ? 17.060 62.050 65.967 1.00 13.98 53 SER C CA 1
ATOM 3848 C C . SER C 1 53 ? 17.831 61.550 67.184 1.00 15.45 53 SER C C 1
ATOM 3849 O O . SER C 1 53 ? 18.576 60.574 67.112 1.00 14.84 53 SER C O 1
ATOM 3852 N N . GLU C 1 54 ? 17.613 62.210 68.333 1.00 18.75 54 GLU C N 1
ATOM 3853 C CA . GLU C 1 54 ? 18.249 61.744 69.565 1.00 17.18 54 GLU C CA 1
ATOM 3854 C C . GLU C 1 54 ? 17.713 60.386 69.997 1.00 14.95 54 GLU C C 1
ATOM 3855 O O . GLU C 1 54 ? 18.459 59.581 70.575 1.00 13.93 54 GLU C O 1
ATOM 3861 N N . LYS C 1 55 ? 16.424 60.133 69.746 1.00 14.24 55 LYS C N 1
ATOM 3862 C CA . LYS C 1 55 ? 15.877 58.795 69.900 1.00 12.98 55 LYS C CA 1
ATOM 3863 C C . LYS C 1 55 ? 16.731 57.788 69.142 1.00 13.60 55 LYS C C 1
ATOM 3864 O O . LYS C 1 55 ? 17.157 56.769 69.695 1.00 13.90 55 LYS C O 1
ATOM 3870 N N . ALA C 1 56 ? 17.041 58.094 67.882 1.00 12.86 56 ALA C N 1
ATOM 3871 C CA . ALA C 1 56 ? 17.816 57.172 67.062 1.00 12.28 56 ALA C CA 1
ATOM 3872 C C . ALA C 1 56 ? 19.263 57.099 67.520 1.00 13.05 56 ALA C C 1
ATOM 3873 O O . ALA C 1 56 ? 19.858 56.014 67.532 1.00 13.35 56 ALA C O 1
ATOM 3875 N N . ILE C 1 57 ? 19.850 58.247 67.868 1.00 13.42 57 ILE C N 1
ATOM 3876 C CA . ILE C 1 57 ? 21.255 58.296 68.261 1.00 12.82 57 ILE C CA 1
ATOM 3877 C C . ILE C 1 57 ? 21.497 57.378 69.444 1.00 13.41 57 ILE C C 1
ATOM 3878 O O . ILE C 1 57 ? 22.529 56.695 69.528 1.00 12.68 57 ILE C O 1
ATOM 3883 N N . LYS C 1 58 ? 20.540 57.352 70.377 1.00 13.76 58 LYS C N 1
ATOM 3884 C CA . LYS C 1 58 ? 20.642 56.480 71.534 1.00 13.26 58 LYS C CA 1
ATOM 3885 C C . LYS C 1 58 ? 20.780 55.027 71.096 1.00 12.44 58 LYS C C 1
ATOM 3886 O O . LYS C 1 58 ? 21.737 54.339 71.478 1.00 12.19 58 LYS C O 1
ATOM 3892 N N . GLU C 1 59 ? 19.849 54.562 70.250 1.00 12.13 59 GLU C N 1
ATOM 3893 C CA . GLU C 1 59 ? 19.829 53.161 69.842 1.00 11.92 59 GLU C CA 1
ATOM 3894 C C . GLU C 1 59 ? 21.150 52.779 69.206 1.00 12.06 59 GLU C C 1
ATOM 3895 O O . GLU C 1 59 ? 21.718 51.721 69.501 1.00 12.01 59 GLU C O 1
ATOM 3901 N N . LEU C 1 60 ? 21.667 53.648 68.351 1.00 12.27 60 LEU C N 1
ATOM 3902 C CA . LEU C 1 60 ? 22.906 53.348 67.667 1.00 12.45 60 LEU C CA 1
ATOM 3903 C C . LEU C 1 60 ? 24.087 53.390 68.606 1.00 12.57 60 LEU C C 1
ATOM 3904 O O . LEU C 1 60 ? 25.097 52.739 68.349 1.00 12.67 60 LEU C O 1
ATOM 3909 N N . ARG C 1 61 ? 23.975 54.103 69.712 1.00 12.57 61 ARG C N 1
ATOM 3910 C CA . ARG C 1 61 ? 25.075 54.114 70.664 1.00 13.05 61 ARG C CA 1
ATOM 3911 C C . ARG C 1 61 ? 25.137 52.797 71.432 1.00 12.50 61 ARG C C 1
ATOM 3912 O O . ARG C 1 61 ? 26.185 52.140 71.462 1.00 12.59 61 ARG C O 1
ATOM 3920 N N . THR C 1 62 ? 24.016 52.384 72.034 1.00 12.26 62 THR C N 1
ATOM 3921 C CA . THR C 1 62 ? 23.839 51.019 72.531 1.00 12.07 62 THR C CA 1
ATOM 3922 C C . THR C 1 62 ? 24.424 49.981 71.581 1.00 12.08 62 THR C C 1
ATOM 3923 O O . THR C 1 62 ? 25.236 49.135 71.961 1.00 12.09 62 THR C O 1
ATOM 3927 N N . ALA C 1 63 ? 23.960 50.026 70.334 1.00 12.08 63 ALA C N 1
ATOM 3928 C CA . ALA C 1 63 ? 24.427 49.100 69.316 1.00 12.10 63 ALA C CA 1
ATOM 3929 C C . ALA C 1 63 ? 25.936 49.135 69.193 1.00 12.34 63 ALA C C 1
ATOM 3930 O O . ALA C 1 63 ? 26.584 48.093 69.045 1.00 12.34 63 ALA C O 1
ATOM 3932 N N . GLU C 1 64 ? 26.520 50.332 69.221 1.00 12.57 64 GLU C N 1
ATOM 3933 C CA . GLU C 1 64 ? 27.960 50.401 69.071 1.00 12.83 64 GLU C CA 1
ATOM 3934 C C . GLU C 1 64 ? 28.653 49.849 70.291 1.00 12.81 64 GLU C C 1
ATOM 3935 O O . GLU C 1 64 ? 29.634 49.120 70.159 1.00 12.92 64 GLU C O 1
ATOM 3941 N N . THR C 1 65 ? 28.156 50.164 71.487 1.00 12.69 65 THR C N 1
ATOM 3942 C CA . THR C 1 65 ? 28.820 49.635 72.673 1.00 12.68 65 THR C CA 1
ATOM 3943 C C . THR C 1 65 ? 28.692 48.116 72.770 1.00 12.49 65 THR C C 1
ATOM 3944 O O . THR C 1 65 ? 29.479 47.491 73.490 1.00 12.52 65 THR C O 1
ATOM 3948 N N . LYS C 1 66 ? 27.729 47.510 72.055 1.00 12.30 66 LYS C N 1
ATOM 3949 C CA . LYS C 1 66 ? 27.692 46.055 71.920 1.00 12.15 66 LYS C CA 1
ATOM 3950 C C . LYS C 1 66 ? 28.728 45.568 70.923 1.00 12.32 66 LYS C C 1
ATOM 3951 O O . LYS C 1 66 ? 29.373 44.539 71.145 1.00 12.32 66 LYS C O 1
ATOM 3957 N N . ARG C 1 67 ? 28.875 46.273 69.802 1.00 12.49 67 ARG C N 1
ATOM 3958 C CA . ARG C 1 67 ? 29.878 45.876 68.823 1.00 12.68 67 ARG C CA 1
ATOM 3959 C C . ARG C 1 67 ? 31.242 45.758 69.473 1.00 12.89 67 ARG C C 1
ATOM 3960 O O . ARG C 1 67 ? 31.933 44.745 69.325 1.00 13.47 67 ARG C O 1
ATOM 3968 N N . PHE C 1 68 ? 31.620 46.769 70.242 1.00 13.03 68 PHE C N 1
ATOM 3969 C CA . PHE C 1 68 ? 32.941 46.770 70.835 1.00 13.26 68 PHE C CA 1
ATOM 3970 C C . PHE C 1 68 ? 33.046 45.742 71.940 1.00 13.10 68 PHE C C 1
ATOM 3971 O O . PHE C 1 68 ? 33.995 44.947 71.970 1.00 13.21 68 PHE C O 1
ATOM 3979 N N . THR C 1 69 ? 32.076 45.723 72.850 1.00 12.85 69 THR C N 1
ATOM 3980 C CA . THR C 1 69 ? 32.136 44.726 73.911 1.00 12.70 69 THR C CA 1
ATOM 3981 C C . THR C 1 69 ? 32.293 43.337 73.317 1.00 12.66 69 THR C C 1
ATOM 3982 O O . THR C 1 69 ? 33.274 42.635 73.583 1.00 12.73 69 THR C O 1
ATOM 3986 N N . ASP C 1 70 ? 31.368 42.955 72.447 1.00 12.45 70 ASP C N 1
ATOM 3987 C CA . ASP C 1 70 ? 31.374 41.608 71.922 1.00 12.35 70 ASP C CA 1
ATOM 3988 C C . ASP C 1 70 ? 32.687 41.291 71.235 1.00 12.61 70 ASP C C 1
ATOM 3989 O O . ASP C 1 70 ? 33.076 40.127 71.166 1.00 12.57 70 ASP C O 1
ATOM 3994 N N . TYR C 1 71 ? 33.396 42.311 70.767 1.00 12.88 71 TYR C N 1
ATOM 3995 C CA . TYR C 1 71 ? 34.623 42.088 70.013 1.00 15.14 71 TYR C CA 1
ATOM 3996 C C . TYR C 1 71 ? 35.777 41.771 70.961 1.00 14.79 71 TYR C C 1
ATOM 3997 O O . TYR C 1 71 ? 36.490 40.775 70.789 1.00 13.66 71 TYR C O 1
ATOM 4006 N N . ALA C 1 72 ? 35.950 42.620 71.982 1.00 15.52 72 ALA C N 1
ATOM 4007 C CA . ALA C 1 72 ? 36.992 42.431 72.986 1.00 15.07 72 ALA C CA 1
ATOM 4008 C C . ALA C 1 72 ? 36.810 41.128 73.756 1.00 15.03 72 ALA C C 1
ATOM 4009 O O . ALA C 1 72 ? 37.791 40.471 74.122 1.00 16.70 72 ALA C O 1
ATOM 4011 N N . MET C 1 73 ? 35.566 40.746 74.022 1.00 13.74 73 MET C N 1
ATOM 4012 C CA . MET C 1 73 ? 35.266 39.589 74.848 1.00 12.80 73 MET C CA 1
ATOM 4013 C C . MET C 1 73 ? 35.292 38.285 74.075 1.00 12.87 73 MET C C 1
ATOM 4014 O O . MET C 1 73 ? 35.473 37.228 74.689 1.00 13.62 73 MET C O 1
ATOM 4019 N N . LEU C 1 74 ? 35.128 38.336 72.751 1.00 12.75 74 LEU C N 1
ATOM 4020 C CA . LEU C 1 74 ? 34.886 37.139 71.957 1.00 12.90 74 LEU C CA 1
ATOM 4021 C C . LEU C 1 74 ? 35.576 37.154 70.603 1.00 13.43 74 LEU C C 1
ATOM 4022 O O . LEU C 1 74 ? 35.439 36.182 69.850 1.00 12.77 74 LEU C O 1
ATOM 4027 N N . GLY C 1 75 ? 36.282 38.225 70.254 1.00 15.30 75 GLY C N 1
ATOM 4028 C CA . GLY C 1 75 ? 37.052 38.271 69.030 1.00 17.46 75 GLY C CA 1
ATOM 4029 C C . GLY C 1 75 ? 36.247 38.815 67.875 1.00 17.76 75 GLY C C 1
ATOM 4030 O O . GLY C 1 75 ? 35.190 39.427 68.057 1.00 17.82 75 GLY C O 1
ATOM 4031 N N . PRO C 1 76 ? 36.744 38.614 66.663 1.00 17.89 76 PRO C N 1
ATOM 4032 C CA . PRO C 1 76 ? 35.940 38.890 65.470 1.00 18.84 76 PRO C CA 1
ATOM 4033 C C . PRO C 1 76 ? 34.741 37.955 65.387 1.00 17.78 76 PRO C C 1
ATOM 4034 O O . PRO C 1 76 ? 34.589 37.010 66.164 1.00 16.77 76 PRO C O 1
ATOM 4038 N N . SER C 1 77 ? 33.882 38.227 64.406 1.00 18.54 77 SER C N 1
ATOM 4039 C CA . SER C 1 77 ? 32.731 37.368 64.163 1.00 18.18 77 SER C CA 1
ATOM 4040 C C . SER C 1 77 ? 33.086 36.268 63.179 1.00 18.63 77 SER C C 1
ATOM 4041 O O . SER C 1 77 ? 34.046 36.358 62.414 1.00 20.34 77 SER C O 1
ATOM 4044 N N . ASP C 1 78 ? 32.269 35.237 63.187 1.00 18.18 78 ASP C N 1
ATOM 4045 C CA . ASP C 1 78 ? 32.408 34.105 62.287 1.00 22.25 78 ASP C CA 1
ATOM 4046 C C . ASP C 1 78 ? 31.098 34.047 61.509 1.00 23.28 78 ASP C C 1
ATOM 4047 O O . ASP C 1 78 ? 30.046 33.765 62.090 1.00 22.84 78 ASP C O 1
ATOM 4052 N N . LYS C 1 79 ? 31.139 34.344 60.204 1.00 26.21 79 LYS C N 1
ATOM 4053 C CA . LYS C 1 79 ? 29.900 34.341 59.415 1.00 25.82 79 LYS C CA 1
ATOM 4054 C C . LYS C 1 79 ? 29.162 33.004 59.460 1.00 28.09 79 LYS C C 1
ATOM 4055 O O . LYS C 1 79 ? 28.031 32.928 58.967 1.00 33.21 79 LYS C O 1
ATOM 4057 N N . TYR C 1 80 ? 29.764 31.954 60.029 1.00 26.80 80 TYR C N 1
ATOM 4058 C CA . TYR C 1 80 ? 29.130 30.650 60.128 1.00 23.99 80 TYR C CA 1
ATOM 4059 C C . TYR C 1 80 ? 28.639 30.326 61.527 1.00 23.81 80 TYR C C 1
ATOM 4060 O O . TYR C 1 80 ? 27.724 29.512 61.660 1.00 26.53 80 TYR C O 1
ATOM 4069 N N . ASN C 1 81 ? 29.234 30.927 62.565 1.00 23.02 81 ASN C N 1
ATOM 4070 C CA . ASN C 1 81 ? 28.771 30.874 63.962 1.00 19.94 81 ASN C CA 1
ATOM 4071 C C . ASN C 1 81 ? 28.494 32.296 64.445 1.00 17.76 81 ASN C C 1
ATOM 4072 O O . ASN C 1 81 ? 29.412 33.011 64.883 1.00 13.63 81 ASN C O 1
ATOM 4077 N N . LEU C 1 82 ? 27.225 32.702 64.374 1.00 15.33 82 LEU C N 1
ATOM 4078 C CA . LEU C 1 82 ? 26.856 34.029 64.814 1.00 11.22 82 LEU C CA 1
ATOM 4079 C C . LEU C 1 82 ? 26.214 34.049 66.189 1.00 11.07 82 LEU C C 1
ATOM 4080 O O . LEU C 1 82 ? 25.923 35.121 66.696 1.00 11.10 82 LEU C O 1
ATOM 4085 N N . LEU C 1 83 ? 26.054 32.914 66.839 1.00 10.93 83 LEU C N 1
ATOM 4086 C CA . LEU C 1 83 ? 25.490 32.935 68.180 1.00 10.81 83 LEU C CA 1
ATOM 4087 C C . LEU C 1 83 ? 26.483 33.465 69.204 1.00 10.96 83 LEU C C 1
ATOM 4088 O O . LEU C 1 83 ? 27.575 32.910 69.388 1.00 11.23 83 LEU C O 1
ATOM 4093 N N . ARG C 1 84 ? 26.066 34.529 69.897 1.00 10.97 84 ARG C N 1
ATOM 4094 C CA . ARG C 1 84 ? 26.814 35.104 71.007 1.00 11.09 84 ARG C CA 1
ATOM 4095 C C . ARG C 1 84 ? 26.372 34.428 72.303 1.00 12.13 84 ARG C C 1
ATOM 4096 O O . ARG C 1 84 ? 25.207 34.614 72.724 1.00 10.82 84 ARG C O 1
ATOM 4104 N N . PRO C 1 85 ? 27.244 33.644 72.961 1.00 11.64 85 PRO C N 1
ATOM 4105 C CA . PRO C 1 85 ? 26.821 32.864 74.128 1.00 10.88 85 PRO C CA 1
ATOM 4106 C C . PRO C 1 85 ? 26.304 33.789 75.202 1.00 13.28 85 PRO C C 1
ATOM 4107 O O . PRO C 1 85 ? 26.803 34.903 75.367 1.00 17.55 85 PRO C O 1
ATOM 4111 N N . MET C 1 86 ? 25.299 33.333 75.932 1.00 12.12 86 MET C N 1
ATOM 4112 C CA . MET C 1 86 ? 24.652 34.172 76.928 1.00 14.31 86 MET C CA 1
ATOM 4113 C C . MET C 1 86 ? 24.299 33.289 78.105 1.00 17.09 86 MET C C 1
ATOM 4114 O O . MET C 1 86 ? 23.675 32.240 77.918 1.00 16.04 86 MET C O 1
ATOM 4119 N N . GLN C 1 87 ? 24.699 33.704 79.311 1.00 21.03 87 GLN C N 1
ATOM 4120 C CA . GLN C 1 87 ? 24.778 32.780 80.436 1.00 20.74 87 GLN C CA 1
ATOM 4121 C C . GLN C 1 87 ? 23.693 32.958 81.483 1.00 20.61 87 GLN C C 1
ATOM 4122 O O . GLN C 1 87 ? 23.721 32.242 82.490 1.00 27.56 87 GLN C O 1
ATOM 4128 N N . GLY C 1 88 ? 22.714 33.831 81.272 1.00 18.65 88 GLY C N 1
ATOM 4129 C CA . GLY C 1 88 ? 21.605 33.812 82.210 1.00 20.06 88 GLY C CA 1
ATOM 4130 C C . GLY C 1 88 ? 20.315 34.377 81.673 1.00 22.50 88 GLY C C 1
ATOM 4131 O O . GLY C 1 88 ? 20.011 35.557 81.879 1.00 28.51 88 GLY C O 1
ATOM 4132 N N . VAL C 1 89 ? 19.531 33.557 80.994 1.00 20.21 89 VAL C N 1
ATOM 4133 C CA . VAL C 1 89 ? 18.425 34.076 80.202 1.00 19.16 89 VAL C CA 1
ATOM 4134 C C . VAL C 1 89 ? 17.209 33.165 80.326 1.00 17.90 89 VAL C C 1
ATOM 4135 O O . VAL C 1 89 ? 17.322 31.933 80.299 1.00 16.33 89 VAL C O 1
ATOM 4139 N N . ASP C 1 90 ? 16.049 33.789 80.530 1.00 19.24 90 ASP C N 1
ATOM 4140 C CA . ASP C 1 90 ? 14.774 33.088 80.583 1.00 19.21 90 ASP C CA 1
ATOM 4141 C C . ASP C 1 90 ? 14.689 32.051 79.486 1.00 18.69 90 ASP C C 1
ATOM 4142 O O . ASP C 1 90 ? 14.938 32.349 78.318 1.00 21.31 90 ASP C O 1
ATOM 4147 N N . GLU C 1 91 ? 14.342 30.830 79.858 1.00 18.35 91 GLU C N 1
ATOM 4148 C CA . GLU C 1 91 ? 14.072 29.835 78.831 1.00 20.52 91 GLU C CA 1
ATOM 4149 C C . GLU C 1 91 ? 12.940 30.262 77.891 1.00 18.56 91 GLU C C 1
ATOM 4150 O O . GLU C 1 91 ? 12.922 29.845 76.724 1.00 18.59 91 GLU C O 1
ATOM 4156 N N . ALA C 1 92 ? 12.070 31.170 78.309 1.00 17.30 92 ALA C N 1
ATOM 4157 C CA . ALA C 1 92 ? 11.093 31.703 77.370 1.00 15.88 92 ALA C CA 1
ATOM 4158 C C . ALA C 1 92 ? 11.580 32.935 76.600 1.00 13.39 92 ALA C C 1
ATOM 4159 O O . ALA C 1 92 ? 10.827 33.458 75.773 1.00 12.40 92 ALA C O 1
ATOM 4161 N N . MET C 1 93 ? 12.793 33.437 76.859 1.00 13.28 93 MET C N 1
ATOM 4162 C CA . MET C 1 93 ? 13.353 34.543 76.089 1.00 10.86 93 MET C CA 1
ATOM 4163 C C . MET C 1 93 ? 14.412 34.065 75.128 1.00 10.13 93 MET C C 1
ATOM 4164 O O . MET C 1 93 ? 15.214 34.869 74.655 1.00 10.17 93 MET C O 1
ATOM 4169 N N . ILE C 1 94 ? 14.412 32.771 74.829 1.00 10.46 94 ILE C N 1
ATOM 4170 C CA . ILE C 1 94 ? 15.386 32.115 73.966 1.00 10.02 94 ILE C CA 1
ATOM 4171 C C . ILE C 1 94 ? 14.663 31.723 72.691 1.00 9.95 94 ILE C C 1
ATOM 4172 O O . ILE C 1 94 ? 13.686 30.977 72.743 1.00 10.15 94 ILE C O 1
ATOM 4177 N N . ALA C 1 95 ? 15.111 32.211 71.553 1.00 9.96 95 ALA C N 1
ATOM 4178 C CA . ALA C 1 95 ? 14.425 31.862 70.325 1.00 9.90 95 ALA C CA 1
ATOM 4179 C C . ALA C 1 95 ? 14.599 30.372 70.009 1.00 9.82 95 ALA C C 1
ATOM 4180 O O . ALA C 1 95 ? 15.627 29.779 70.332 1.00 10.13 95 ALA C O 1
ATOM 4182 N N . PRO C 1 96 ? 13.609 29.733 69.385 1.00 9.76 96 PRO C N 1
ATOM 4183 C CA . PRO C 1 96 ? 13.719 28.289 69.140 1.00 10.90 96 PRO C CA 1
ATOM 4184 C C . PRO C 1 96 ? 14.718 27.904 68.046 1.00 12.42 96 PRO C C 1
ATOM 4185 O O . PRO C 1 96 ? 14.999 28.667 67.109 1.00 13.04 96 PRO C O 1
ATOM 4189 N N . ASN C 1 97 ? 15.269 26.690 68.202 1.00 14.14 97 ASN C N 1
ATOM 4190 C CA . ASN C 1 97 ? 16.148 26.035 67.220 1.00 16.83 97 ASN C CA 1
ATOM 4191 C C . ASN C 1 97 ? 17.426 26.842 66.976 1.00 16.19 97 ASN C C 1
ATOM 4192 O O . ASN C 1 97 ? 17.758 27.210 65.844 1.00 17.44 97 ASN C O 1
ATOM 4197 N N . LEU C 1 98 ? 18.169 27.079 68.060 1.00 14.63 98 LEU C N 1
ATOM 4198 C CA . LEU C 1 98 ? 19.331 27.952 67.943 1.00 15.17 98 LEU C CA 1
ATOM 4199 C C . LEU C 1 98 ? 20.440 27.357 67.076 1.00 17.30 98 LEU C C 1
ATOM 4200 O O . LEU C 1 98 ? 21.223 28.107 66.478 1.00 17.38 98 LEU C O 1
ATOM 4205 N N . VAL C 1 99 ? 20.546 26.032 67.005 1.00 19.29 99 VAL C N 1
ATOM 4206 C CA . VAL C 1 99 ? 21.531 25.367 66.158 1.00 22.90 99 VAL C CA 1
ATOM 4207 C C . VAL C 1 99 ? 20.812 24.300 65.351 1.00 26.90 99 VAL C C 1
ATOM 4208 O O . VAL C 1 99 ? 19.885 23.647 65.854 1.00 27.50 99 VAL C O 1
ATOM 4212 N N . SER C 1 100 ? 21.231 24.130 64.098 1.00 25.42 100 SER C N 1
ATOM 4213 C CA . SER C 1 100 ? 20.588 23.165 63.228 1.00 24.25 100 SER C CA 1
ATOM 4214 C C . SER C 1 100 ? 21.588 22.124 62.739 1.00 24.37 100 SER C C 1
ATOM 4215 O O . SER C 1 100 ? 22.071 22.193 61.612 1.00 26.95 100 SER C O 1
ATOM 4218 N N . GLY C 1 114 ? 19.175 32.353 43.648 1.00 16.83 114 GLY C N 1
ATOM 4219 C CA . GLY C 1 114 ? 19.381 33.659 44.242 1.00 21.26 114 GLY C CA 1
ATOM 4220 C C . GLY C 1 114 ? 18.850 34.880 43.490 1.00 23.51 114 GLY C C 1
ATOM 4221 O O . GLY C 1 114 ? 19.550 35.887 43.347 1.00 26.65 114 GLY C O 1
ATOM 4222 N N . ARG C 1 115 ? 17.606 34.811 43.018 1.00 21.74 115 ARG C N 1
ATOM 4223 C CA . ARG C 1 115 ? 17.002 35.968 42.371 1.00 19.56 115 ARG C CA 1
ATOM 4224 C C . ARG C 1 115 ? 15.926 36.523 43.291 1.00 16.55 115 ARG C C 1
ATOM 4225 O O . ARG C 1 115 ? 16.154 37.539 43.947 1.00 15.78 115 ARG C O 1
ATOM 4233 N N . SER C 1 116 ? 14.773 35.850 43.356 1.00 13.01 116 SER C N 1
ATOM 4234 C CA . SER C 1 116 ? 13.705 36.167 44.298 1.00 11.02 116 SER C CA 1
ATOM 4235 C C . SER C 1 116 ? 14.255 36.463 45.695 1.00 11.00 116 SER C C 1
ATOM 4236 O O . SER C 1 116 ? 15.111 35.731 46.204 1.00 11.47 116 SER C O 1
ATOM 4239 N N . VAL C 1 117 ? 13.770 37.556 46.307 1.00 11.03 117 VAL C N 1
ATOM 4240 C CA . VAL C 1 117 ? 14.206 38.041 47.624 1.00 11.03 117 VAL C CA 1
ATOM 4241 C C . VAL C 1 117 ? 12.982 38.472 48.423 1.00 10.92 117 VAL C C 1
ATOM 4242 O O . VAL C 1 117 ? 12.079 39.101 47.867 1.00 10.96 117 VAL C O 1
ATOM 4246 N N . VAL C 1 118 ? 12.933 38.140 49.726 1.00 10.81 118 VAL C N 1
ATOM 4247 C CA . VAL C 1 118 ? 11.864 38.635 50.595 1.00 10.75 118 VAL C CA 1
ATOM 4248 C C . VAL C 1 118 ? 12.432 39.637 51.578 1.00 10.82 118 VAL C C 1
ATOM 4249 O O . VAL C 1 118 ? 13.546 39.492 52.066 1.00 10.85 118 VAL C O 1
ATOM 4253 N N . CYS C 1 119 ? 11.641 40.645 51.900 1.00 10.86 119 CYS C N 1
ATOM 4254 C CA . CYS C 1 119 ? 12.162 41.788 52.625 1.00 10.96 119 CYS C CA 1
ATOM 4255 C C . CYS C 1 119 ? 11.158 42.214 53.693 1.00 10.89 119 CYS C C 1
ATOM 4256 O O . CYS C 1 119 ? 9.953 42.071 53.501 1.00 10.84 119 CYS C O 1
ATOM 4259 N N . ASN C 1 120 ? 11.641 42.733 54.826 1.00 10.91 120 ASN C N 1
ATOM 4260 C CA . ASN C 1 120 ? 10.783 42.861 56.000 1.00 10.83 120 ASN C CA 1
ATOM 4261 C C . ASN C 1 120 ? 10.827 44.245 56.625 1.00 10.93 120 ASN C C 1
ATOM 4262 O O . ASN C 1 120 ? 11.873 44.696 57.091 1.00 11.00 120 ASN C O 1
ATOM 4267 N N . VAL C 1 121 ? 9.668 44.886 56.702 1.00 10.95 121 VAL C N 1
ATOM 4268 C CA . VAL C 1 121 ? 9.539 46.087 57.506 1.00 11.02 121 VAL C CA 1
ATOM 4269 C C . VAL C 1 121 ? 8.750 45.718 58.767 1.00 10.92 121 VAL C C 1
ATOM 4270 O O . VAL C 1 121 ? 7.515 45.631 58.751 1.00 10.90 121 VAL C O 1
ATOM 4274 N N . VAL C 1 122 ? 9.493 45.440 59.855 1.00 10.87 122 VAL C N 1
ATOM 4275 C CA . VAL C 1 122 ? 8.951 44.984 61.124 1.00 10.78 122 VAL C CA 1
ATOM 4276 C C . VAL C 1 122 ? 8.688 46.194 61.995 1.00 10.85 122 VAL C C 1
ATOM 4277 O O . VAL C 1 122 ? 9.594 46.990 62.255 1.00 10.93 122 VAL C O 1
ATOM 4281 N N . MET C 1 123 ? 7.458 46.315 62.482 1.00 10.84 123 MET C N 1
ATOM 4282 C CA . MET C 1 123 ? 7.033 47.448 63.289 1.00 10.92 123 MET C CA 1
ATOM 4283 C C . MET C 1 123 ? 6.845 46.986 64.719 1.00 10.86 123 MET C C 1
ATOM 4284 O O . MET C 1 123 ? 6.127 46.008 64.958 1.00 10.79 123 MET C O 1
ATOM 4289 N N . ARG C 1 124 ? 7.501 47.680 65.658 1.00 10.89 124 ARG C N 1
ATOM 4290 C CA . ARG C 1 124 ? 7.306 47.456 67.085 1.00 10.85 124 ARG C CA 1
ATOM 4291 C C . ARG C 1 124 ? 6.176 48.353 67.590 1.00 10.93 124 ARG C C 1
ATOM 4292 O O . ARG C 1 124 ? 6.023 49.491 67.136 1.00 11.03 124 ARG C O 1
ATOM 4300 N N . SER C 1 125 ? 5.362 47.829 68.504 1.00 10.91 125 SER C N 1
ATOM 4301 C CA . SER C 1 125 ? 4.326 48.646 69.118 1.00 11.01 125 SER C CA 1
ATOM 4302 C C . SER C 1 125 ? 4.953 49.829 69.840 1.00 11.06 125 SER C C 1
ATOM 4303 O O . SER C 1 125 ? 6.084 49.757 70.327 1.00 11.02 125 SER C O 1
ATOM 4306 N N . GLU C 1 126 ? 4.216 50.932 69.922 1.00 11.17 126 GLU C N 1
ATOM 4307 C CA . GLU C 1 126 ? 4.747 52.040 70.697 1.00 11.23 126 GLU C CA 1
ATOM 4308 C C . GLU C 1 126 ? 4.736 51.715 72.182 1.00 11.20 126 GLU C C 1
ATOM 4309 O O . GLU C 1 126 ? 5.569 52.224 72.947 1.00 11.21 126 GLU C O 1
ATOM 4315 N N . ALA C 1 127 ? 3.820 50.852 72.608 1.00 11.19 127 ALA C N 1
ATOM 4316 C CA . ALA C 1 127 ? 3.862 50.409 73.984 1.00 11.18 127 ALA C CA 1
ATOM 4317 C C . ALA C 1 127 ? 5.226 49.822 74.289 1.00 11.07 127 ALA C C 1
ATOM 4318 O O . ALA C 1 127 ? 5.847 50.144 75.307 1.00 11.08 127 ALA C O 1
ATOM 4320 N N . GLU C 1 128 ? 5.739 49.022 73.345 1.00 10.99 128 GLU C N 1
ATOM 4321 C CA . GLU C 1 128 ? 7.010 48.312 73.483 1.00 10.91 128 GLU C CA 1
ATOM 4322 C C . GLU C 1 128 ? 8.215 49.234 73.258 1.00 10.94 128 GLU C C 1
ATOM 4323 O O . GLU C 1 128 ? 9.297 48.975 73.798 1.00 10.92 128 GLU C O 1
ATOM 4329 N N . GLY C 1 129 ? 8.050 50.313 72.483 1.00 11.02 129 GLY C N 1
ATOM 4330 C CA . GLY C 1 129 ? 9.089 51.312 72.298 1.00 11.08 129 GLY C CA 1
ATOM 4331 C C . GLY C 1 129 ? 9.087 51.901 70.899 1.00 11.14 129 GLY C C 1
ATOM 4332 O O . GLY C 1 129 ? 9.862 52.809 70.569 1.00 11.23 129 GLY C O 1
ATOM 4333 N N . GLY C 1 130 ? 8.215 51.375 70.059 1.00 11.11 130 GLY C N 1
ATOM 4334 C CA . GLY C 1 130 ? 8.118 51.856 68.704 1.00 11.17 130 GLY C CA 1
ATOM 4335 C C . GLY C 1 130 ? 9.354 51.550 67.878 1.00 11.16 130 GLY C C 1
ATOM 4336 O O . GLY C 1 130 ? 10.249 50.831 68.297 1.00 11.11 130 GLY C O 1
ATOM 4337 N N . GLY C 1 131 ? 9.386 52.137 66.681 1.00 11.25 131 GLY C N 1
ATOM 4338 C CA . GLY C 1 131 ? 10.475 51.972 65.743 1.00 11.28 131 GLY C CA 1
ATOM 4339 C C . GLY C 1 131 ? 10.288 50.746 64.873 1.00 11.19 131 GLY C C 1
ATOM 4340 O O . GLY C 1 131 ? 9.496 49.851 65.169 1.00 11.09 131 GLY C O 1
ATOM 4341 N N . ILE C 1 132 ? 11.029 50.723 63.761 1.00 11.25 132 ILE C N 1
ATOM 4342 C CA . ILE C 1 132 ? 11.093 49.550 62.891 1.00 11.18 132 ILE C CA 1
ATOM 4343 C C . ILE C 1 132 ? 12.494 48.942 62.984 1.00 11.18 132 ILE C C 1
ATOM 4344 O O . ILE C 1 132 ? 13.472 49.617 63.318 1.00 11.29 132 ILE C O 1
ATOM 4349 N N . LEU C 1 133 ? 12.583 47.649 62.704 1.00 11.08 133 LEU C N 1
ATOM 4350 C CA . LEU C 1 133 ? 13.797 46.891 62.965 1.00 11.06 133 LEU C CA 1
ATOM 4351 C C . LEU C 1 133 ? 14.792 47.003 61.826 1.00 11.19 133 LEU C C 1
ATOM 4352 O O . LEU C 1 133 ? 14.445 46.756 60.670 1.00 11.19 133 LEU C O 1
ATOM 4357 N N . LEU C 1 134 ? 16.031 47.364 62.155 1.00 11.31 134 LEU C N 1
ATOM 4358 C CA . LEU C 1 134 ? 17.173 47.216 61.268 1.00 11.44 134 LEU C CA 1
ATOM 4359 C C . LEU C 1 134 ? 18.205 46.376 61.992 1.00 11.42 134 LEU C C 1
ATOM 4360 O O . LEU C 1 134 ? 18.493 46.629 63.164 1.00 11.42 134 LEU C O 1
ATOM 4365 N N . ILE C 1 135 ? 18.781 45.402 61.295 1.00 11.42 135 ILE C N 1
ATOM 4366 C CA . ILE C 1 135 ? 19.839 44.566 61.848 1.00 11.42 135 ILE C CA 1
ATOM 4367 C C . ILE C 1 135 ? 21.178 44.904 61.188 1.00 11.66 135 ILE C C 1
ATOM 4368 O O . ILE C 1 135 ? 21.275 45.672 60.225 1.00 11.81 135 ILE C O 1
ATOM 4373 N N . SER C 1 136 ? 22.212 44.284 61.709 1.00 11.70 136 SER C N 1
ATOM 4374 C CA . SER C 1 136 ? 23.570 44.535 61.294 1.00 11.95 136 SER C CA 1
ATOM 4375 C C . SER C 1 136 ? 23.978 43.459 60.299 1.00 11.95 136 SER C C 1
ATOM 4376 O O . SER C 1 136 ? 23.432 42.355 60.311 1.00 11.75 136 SER C O 1
ATOM 4379 N N . SER C 1 137 ? 24.931 43.786 59.421 1.00 12.21 137 SER C N 1
ATOM 4380 C CA . SER C 1 137 ? 25.528 42.785 58.546 1.00 12.26 137 SER C CA 1
ATOM 4381 C C . SER C 1 137 ? 26.055 41.628 59.376 1.00 12.15 137 SER C C 1
ATOM 4382 O O . SER C 1 137 ? 26.057 41.694 60.613 1.00 12.08 137 SER C O 1
ATOM 4385 N N . SER C 1 138 ? 26.517 40.562 58.736 1.00 12.16 138 SER C N 1
ATOM 4386 C CA . SER C 1 138 ? 27.134 39.520 59.541 1.00 12.10 138 SER C CA 1
ATOM 4387 C C . SER C 1 138 ? 28.642 39.715 59.656 1.00 12.75 138 SER C C 1
ATOM 4388 O O . SER C 1 138 ? 29.292 39.024 60.464 1.00 12.43 138 SER C O 1
ATOM 4391 N N . LYS C 1 139 ? 29.190 40.674 58.887 1.00 13.30 139 LYS C N 1
ATOM 4392 C CA . LYS C 1 139 ? 30.547 41.213 59.036 1.00 13.40 139 LYS C CA 1
ATOM 4393 C C . LYS C 1 139 ? 30.487 42.283 60.122 1.00 13.03 139 LYS C C 1
ATOM 4394 O O . LYS C 1 139 ? 30.227 43.459 59.861 1.00 14.20 139 LYS C O 1
ATOM 4396 N N . LEU C 1 140 ? 30.715 41.872 61.366 1.00 12.92 140 LEU C N 1
ATOM 4397 C CA . LEU C 1 140 ? 30.469 42.799 62.452 1.00 12.90 140 LEU C CA 1
ATOM 4398 C C . LEU C 1 140 ? 31.460 43.942 62.487 1.00 13.24 140 LEU C C 1
ATOM 4399 O O . LEU C 1 140 ? 31.166 44.967 63.102 1.00 15.19 140 LEU C O 1
ATOM 4404 N N . ASP C 1 141 ? 32.607 43.826 61.849 1.00 13.53 141 ASP C N 1
ATOM 4405 C CA . ASP C 1 141 ? 33.503 44.973 61.893 1.00 16.50 141 ASP C CA 1
ATOM 4406 C C . ASP C 1 141 ? 33.134 46.056 60.892 1.00 17.98 141 ASP C C 1
ATOM 4407 O O . ASP C 1 141 ? 33.902 47.011 60.746 1.00 20.14 141 ASP C O 1
ATOM 4412 N N . LYS C 1 142 ? 32.003 45.920 60.199 1.00 16.15 142 LYS C N 1
ATOM 4413 C CA . LYS C 1 142 ? 31.516 46.905 59.248 1.00 15.82 142 LYS C CA 1
ATOM 4414 C C . LYS C 1 142 ? 30.228 47.535 59.776 1.00 17.99 142 LYS C C 1
ATOM 4415 O O . LYS C 1 142 ? 29.355 46.825 60.316 1.00 14.69 142 LYS C O 1
ATOM 4417 N N . GLN C 1 143 ? 30.128 48.879 59.653 1.00 18.36 143 GLN C N 1
ATOM 4418 C CA . GLN C 1 143 ? 28.878 49.611 59.915 1.00 16.51 143 GLN C CA 1
ATOM 4419 C C . GLN C 1 143 ? 27.961 49.534 58.714 1.00 18.75 143 GLN C C 1
ATOM 4420 O O . GLN C 1 143 ? 27.971 50.403 57.838 1.00 20.46 143 GLN C O 1
ATOM 4426 N N . ASP C 1 144 ? 27.136 48.493 58.692 1.00 16.87 144 ASP C N 1
ATOM 4427 C CA . ASP C 1 144 ? 26.041 48.384 57.748 1.00 14.60 144 ASP C CA 1
ATOM 4428 C C . ASP C 1 144 ? 24.837 48.004 58.584 1.00 12.76 144 ASP C C 1
ATOM 4429 O O . ASP C 1 144 ? 24.953 47.176 59.496 1.00 12.61 144 ASP C O 1
ATOM 4434 N N . PHE C 1 145 ? 23.725 48.696 58.343 1.00 12.68 145 PHE C N 1
ATOM 4435 C CA . PHE C 1 145 ? 22.418 48.358 58.882 1.00 12.38 145 PHE C CA 1
ATOM 4436 C C . PHE C 1 145 ? 21.504 48.174 57.690 1.00 12.31 145 PHE C C 1
ATOM 4437 O O . PHE C 1 145 ? 21.530 48.992 56.762 1.00 12.49 145 PHE C O 1
ATOM 4445 N N . ILE C 1 146 ? 20.745 47.082 57.685 1.00 12.07 146 ILE C N 1
ATOM 4446 C CA . ILE C 1 146 ? 19.858 46.754 56.576 1.00 11.99 146 ILE C CA 1
ATOM 4447 C C . ILE C 1 146 ? 18.529 46.235 57.107 1.00 11.73 146 ILE C C 1
ATOM 4448 O O . ILE C 1 146 ? 18.390 45.871 58.270 1.00 11.60 146 ILE C O 1
ATOM 4453 N N . LEU C 1 147 ? 17.553 46.177 56.225 1.00 11.66 147 LEU C N 1
ATOM 4454 C CA . LEU C 1 147 ? 16.325 45.498 56.556 1.00 11.44 147 LEU C CA 1
ATOM 4455 C C . LEU C 1 147 ? 16.596 44.001 56.686 1.00 11.30 147 LEU C C 1
ATOM 4456 O O . LEU C 1 147 ? 17.574 43.497 56.137 1.00 11.38 147 LEU C O 1
ATOM 4461 N N . PRO C 1 148 ? 15.784 43.283 57.446 1.00 11.11 148 PRO C N 1
ATOM 4462 C CA . PRO C 1 148 ? 15.858 41.822 57.428 1.00 10.97 148 PRO C CA 1
ATOM 4463 C C . PRO C 1 148 ? 15.406 41.267 56.110 1.00 10.95 148 PRO C C 1
ATOM 4464 O O . PRO C 1 148 ? 14.215 41.314 55.817 1.00 10.88 148 PRO C O 1
ATOM 4468 N N . LYS C 1 149 ? 16.334 40.743 55.315 1.00 11.02 149 LYS C N 1
ATOM 4469 C CA . LYS C 1 149 ? 16.039 40.234 53.988 1.00 11.02 149 LYS C CA 1
ATOM 4470 C C . LYS C 1 149 ? 16.618 38.855 53.855 1.00 10.94 149 LYS C C 1
ATOM 4471 O O . LYS C 1 149 ? 17.397 38.404 54.684 1.00 10.93 149 LYS C O 1
ATOM 4477 N N . GLY C 1 150 ? 16.246 38.197 52.778 1.00 10.91 150 GLY C N 1
ATOM 4478 C CA . GLY C 1 150 ? 16.775 36.880 52.512 1.00 10.84 150 GLY C CA 1
ATOM 4479 C C . GLY C 1 150 ? 16.045 36.212 51.378 1.00 10.77 150 GLY C C 1
ATOM 4480 O O . GLY C 1 150 ? 15.041 36.694 50.871 1.00 10.76 150 GLY C O 1
ATOM 4481 N N . GLY C 1 151 ? 16.575 35.067 50.997 1.00 10.74 151 GLY C N 1
ATOM 4482 C CA . GLY C 1 151 ? 16.016 34.275 49.929 1.00 10.67 151 GLY C CA 1
ATOM 4483 C C . GLY C 1 151 ? 14.949 33.349 50.445 1.00 10.47 151 GLY C C 1
ATOM 4484 O O . GLY C 1 151 ? 14.492 33.454 51.585 1.00 10.39 151 GLY C O 1
ATOM 4485 N N . LEU C 1 152 ? 14.560 32.407 49.586 1.00 10.40 152 LEU C N 1
ATOM 4486 C CA . LEU C 1 152 ? 13.494 31.474 49.917 1.00 10.23 152 LEU C CA 1
ATOM 4487 C C . LEU C 1 152 ? 13.763 30.073 49.373 1.00 10.69 152 LEU C C 1
ATOM 4488 O O . LEU C 1 152 ? 14.207 29.897 48.238 1.00 11.43 152 LEU C O 1
ATOM 4493 N N . GLU C 1 153 ? 13.588 29.093 50.262 1.00 11.97 153 GLU C N 1
ATOM 4494 C CA . GLU C 1 153 ? 13.820 27.678 49.998 1.00 11.23 153 GLU C CA 1
ATOM 4495 C C . GLU C 1 153 ? 12.959 27.235 48.832 1.00 11.24 153 GLU C C 1
ATOM 4496 O O . GLU C 1 153 ? 11.858 27.749 48.628 1.00 13.82 153 GLU C O 1
ATOM 4502 N N . LYS C 1 154 ? 13.451 26.263 48.064 1.00 14.42 154 LYS C N 1
ATOM 4503 C CA . LYS C 1 154 ? 12.653 25.746 46.953 1.00 16.85 154 LYS C CA 1
ATOM 4504 C C . LYS C 1 154 ? 11.273 25.316 47.446 1.00 14.53 154 LYS C C 1
ATOM 4505 O O . LYS C 1 154 ? 11.122 24.700 48.509 1.00 12.01 154 LYS C O 1
ATOM 4507 N N . GLY C 1 155 ? 10.257 25.711 46.691 1.00 15.02 155 GLY C N 1
ATOM 4508 C CA . GLY C 1 155 ? 8.897 25.409 47.081 1.00 15.71 155 GLY C CA 1
ATOM 4509 C C . GLY C 1 155 ? 8.332 26.337 48.135 1.00 14.68 155 GLY C C 1
ATOM 4510 O O . GLY C 1 155 ? 7.106 26.447 48.243 1.00 16.51 155 GLY C O 1
ATOM 4511 N N . GLU C 1 156 ? 9.199 27.029 48.884 1.00 12.38 156 GLU C N 1
ATOM 4512 C CA . GLU C 1 156 ? 8.768 27.838 50.023 1.00 12.21 156 GLU C CA 1
ATOM 4513 C C . GLU C 1 156 ? 8.048 29.112 49.580 1.00 11.46 156 GLU C C 1
ATOM 4514 O O . GLU C 1 156 ? 8.493 29.800 48.661 1.00 10.28 156 GLU C O 1
ATOM 4520 N N . ILE C 1 157 ? 6.923 29.443 50.254 1.00 11.25 157 ILE C N 1
ATOM 4521 C CA . ILE C 1 157 ? 6.166 30.641 49.895 1.00 9.99 157 ILE C CA 1
ATOM 4522 C C . ILE C 1 157 ? 6.771 31.859 50.580 1.00 10.05 157 ILE C C 1
ATOM 4523 O O . ILE C 1 157 ? 7.374 31.771 51.652 1.00 10.00 157 ILE C O 1
ATOM 4528 N N . ALA C 1 158 ? 6.565 33.023 49.968 1.00 10.16 158 ALA C N 1
ATOM 4529 C CA . ALA C 1 158 ? 7.172 34.264 50.451 1.00 10.24 158 ALA C CA 1
ATOM 4530 C C . ALA C 1 158 ? 6.903 34.522 51.927 1.00 10.21 158 ALA C C 1
ATOM 4531 O O . ALA C 1 158 ? 7.816 34.876 52.667 1.00 10.21 158 ALA C O 1
ATOM 4533 N N . TYR C 1 159 ? 5.648 34.383 52.369 1.00 10.20 159 TYR C N 1
ATOM 4534 C CA . TYR C 1 159 ? 5.296 34.754 53.740 1.00 10.19 159 TYR C CA 1
ATOM 4535 C C . TYR C 1 159 ? 6.071 33.933 54.749 1.00 10.09 159 TYR C C 1
ATOM 4536 O O . TYR C 1 159 ? 6.570 34.468 55.738 1.00 10.10 159 TYR C O 1
ATOM 4545 N N . GLY C 1 160 ? 6.168 32.626 54.525 1.00 10.00 160 GLY C N 1
ATOM 4546 C CA . GLY C 1 160 ? 6.866 31.772 55.466 1.00 9.91 160 GLY C CA 1
ATOM 4547 C C . GLY C 1 160 ? 8.365 31.868 55.340 1.00 9.91 160 GLY C C 1
ATOM 4548 O O . GLY C 1 160 ? 9.080 31.679 56.329 1.00 9.87 160 GLY C O 1
ATOM 4549 N N . ALA C 1 161 ? 8.863 32.151 54.136 1.00 9.96 161 ALA C N 1
ATOM 4550 C CA . ALA C 1 161 ? 10.277 32.448 53.978 1.00 10.01 161 ALA C CA 1
ATOM 4551 C C . ALA C 1 161 ? 10.691 33.677 54.745 1.00 10.09 161 ALA C C 1
ATOM 4552 O O . ALA C 1 161 ? 11.873 33.826 55.054 1.00 10.13 161 ALA C O 1
ATOM 4554 N N . ALA C 1 162 ? 9.755 34.573 55.020 1.00 10.13 162 ALA C N 1
ATOM 4555 C CA . ALA C 1 162 ? 10.029 35.829 55.689 1.00 10.21 162 ALA C CA 1
ATOM 4556 C C . ALA C 1 162 ? 9.945 35.678 57.184 1.00 10.15 162 ALA C C 1
ATOM 4557 O O . ALA C 1 162 ? 10.745 36.275 57.893 1.00 10.20 162 ALA C O 1
ATOM 4559 N N . LYS C 1 163 ? 8.977 34.896 57.668 1.00 10.07 163 LYS C N 1
ATOM 4560 C CA . LYS C 1 163 ? 8.799 34.693 59.096 1.00 10.03 163 LYS C CA 1
ATOM 4561 C C . LYS C 1 163 ? 9.970 33.940 59.675 1.00 9.97 163 LYS C C 1
ATOM 4562 O O . LYS C 1 163 ? 10.361 34.172 60.819 1.00 9.97 163 LYS C O 1
ATOM 4568 N N . ARG C 1 164 ? 10.559 33.073 58.870 1.00 9.93 164 ARG C N 1
ATOM 4569 C CA . ARG C 1 164 ? 11.686 32.227 59.235 1.00 9.89 164 ARG C CA 1
ATOM 4570 C C . ARG C 1 164 ? 12.976 33.021 59.272 1.00 9.99 164 ARG C C 1
ATOM 4571 O O . ARG C 1 164 ? 13.815 32.830 60.145 1.00 9.99 164 ARG C O 1
ATOM 4579 N N . GLU C 1 165 ? 13.144 33.922 58.346 1.00 10.08 165 GLU C N 1
ATOM 4580 C CA . GLU C 1 165 ? 14.384 34.654 58.271 1.00 10.20 165 GLU C CA 1
ATOM 4581 C C . GLU C 1 165 ? 14.470 35.767 59.305 1.00 10.27 165 GLU C C 1
ATOM 4582 O O . GLU C 1 165 ? 15.568 36.102 59.748 1.00 10.35 165 GLU C O 1
ATOM 4588 N N . VAL C 1 166 ? 13.347 36.369 59.693 1.00 10.24 166 VAL C N 1
ATOM 4589 C CA . VAL C 1 166 ? 13.364 37.343 60.782 1.00 10.29 166 VAL C CA 1
ATOM 4590 C C . VAL C 1 166 ? 13.665 36.654 62.098 1.00 10.22 166 VAL C C 1
ATOM 4591 O O . VAL C 1 166 ? 14.324 37.214 62.974 1.00 10.27 166 VAL C O 1
ATOM 4595 N N . LEU C 1 167 ? 13.182 35.435 62.268 1.00 10.11 167 LEU C N 1
ATOM 4596 C CA . LEU C 1 167 ? 13.516 34.701 63.472 1.00 10.05 167 LEU C CA 1
ATOM 4597 C C . LEU C 1 167 ? 15.010 34.404 63.523 1.00 10.09 167 LEU C C 1
ATOM 4598 O O . LEU C 1 167 ? 15.659 34.718 64.523 1.00 10.13 167 LEU C O 1
ATOM 4603 N N . GLU C 1 168 ? 15.588 33.827 62.442 1.00 10.10 168 GLU C N 1
ATOM 4604 C CA . GLU C 1 168 ? 17.001 33.420 62.472 1.00 10.15 168 GLU C CA 1
ATOM 4605 C C . GLU C 1 168 ? 17.928 34.612 62.606 1.00 10.31 168 GLU C C 1
ATOM 4606 O O . GLU C 1 168 ? 18.798 34.637 63.468 1.00 10.36 168 GLU C O 1
ATOM 4612 N N . GLU C 1 169 ? 17.786 35.595 61.754 1.00 10.40 169 GLU C N 1
ATOM 4613 C CA . GLU C 1 169 ? 18.747 36.680 61.738 1.00 10.58 169 GLU C CA 1
ATOM 4614 C C . GLU C 1 169 ? 18.401 37.778 62.716 1.00 10.60 169 GLU C C 1
ATOM 4615 O O . GLU C 1 169 ? 19.300 38.397 63.282 1.00 10.72 169 GLU C O 1
ATOM 4621 N N . GLY C 1 170 ? 17.124 38.027 62.940 1.00 10.51 170 GLY C N 1
ATOM 4622 C CA . GLY C 1 170 ? 16.721 39.162 63.738 1.00 10.55 170 GLY C CA 1
ATOM 4623 C C . GLY C 1 170 ? 16.237 38.831 65.131 1.00 10.46 170 GLY C C 1
ATOM 4624 O O . GLY C 1 170 ? 16.265 39.699 66.006 1.00 10.51 170 GLY C O 1
ATOM 4625 N N . GLY C 1 171 ? 15.785 37.602 65.357 1.00 10.33 171 GLY C N 1
ATOM 4626 C CA . GLY C 1 171 ? 15.382 37.202 66.687 1.00 10.26 171 GLY C CA 1
ATOM 4627 C C . GLY C 1 171 ? 14.047 37.744 67.110 1.00 10.24 171 GLY C C 1
ATOM 4628 O O . GLY C 1 171 ? 13.837 37.990 68.298 1.00 10.24 171 GLY C O 1
ATOM 4629 N N . VAL C 1 172 ? 13.135 37.934 66.159 1.00 10.23 172 VAL C N 1
ATOM 4630 C CA . VAL C 1 172 ? 11.814 38.490 66.389 1.00 10.23 172 VAL C CA 1
ATOM 4631 C C . VAL C 1 172 ? 10.809 37.543 65.767 1.00 10.16 172 VAL C C 1
ATOM 4632 O O . VAL C 1 172 ? 10.995 37.095 64.633 1.00 10.14 172 VAL C O 1
ATOM 4636 N N . LYS C 1 173 ? 9.760 37.224 66.512 1.00 10.13 173 LYS C N 1
ATOM 4637 C CA . LYS C 1 173 ? 8.607 36.508 65.985 1.00 10.09 173 LYS C CA 1
ATOM 4638 C C . LYS C 1 173 ? 7.605 37.528 65.459 1.00 10.17 173 LYS C C 1
ATOM 4639 O O . LYS C 1 173 ? 7.281 38.495 66.145 1.00 10.24 173 LYS C O 1
ATOM 4645 N N . VAL C 1 174 ? 7.186 37.370 64.213 1.00 10.17 174 VAL C N 1
ATOM 4646 C CA . VAL C 1 174 ? 6.456 38.425 63.517 1.00 10.26 174 VAL C CA 1
ATOM 4647 C C . VAL C 1 174 ? 5.217 37.829 62.880 1.00 10.26 174 VAL C C 1
ATOM 4648 O O . VAL C 1 174 ? 5.185 36.643 62.525 1.00 10.19 174 VAL C O 1
ATOM 4652 N N . LYS C 1 175 ? 4.190 38.680 62.724 1.00 10.36 175 LYS C N 1
ATOM 4653 C CA . LYS C 1 175 ? 2.963 38.323 62.028 1.00 10.41 175 LYS C CA 1
ATOM 4654 C C . LYS C 1 175 ? 2.691 39.396 60.975 1.00 10.50 175 LYS C C 1
ATOM 4655 O O . LYS C 1 175 ? 3.040 40.563 61.162 1.00 10.56 175 LYS C O 1
ATOM 4661 N N . LYS C 1 176 ? 2.101 38.987 59.851 1.00 10.52 176 LYS C N 1
ATOM 4662 C CA . LYS C 1 176 ? 1.830 39.894 58.729 1.00 10.61 176 LYS C CA 1
ATOM 4663 C C . LYS C 1 176 ? 0.862 41.022 59.106 1.00 10.76 176 LYS C C 1
ATOM 4664 O O . LYS C 1 176 ? -0.122 40.809 59.818 1.00 10.81 176 LYS C O 1
ATOM 4670 N N . LEU C 1 177 ? 1.128 42.229 58.605 1.00 10.84 177 LEU C N 1
ATOM 4671 C CA . LEU C 1 177 ? 0.140 43.302 58.634 1.00 10.99 177 LEU C CA 1
ATOM 4672 C C . LEU C 1 177 ? -0.418 43.630 57.270 1.00 11.09 177 LEU C C 1
ATOM 4673 O O . LEU C 1 177 ? -1.550 44.086 57.177 1.00 11.23 177 LEU C O 1
ATOM 4678 N N . LYS C 1 178 ? 0.347 43.396 56.216 1.00 11.04 178 LYS C N 1
ATOM 4679 C CA . LYS C 1 178 ? -0.035 43.828 54.887 1.00 11.14 178 LYS C CA 1
ATOM 4680 C C . LYS C 1 178 ? 1.020 43.355 53.882 1.00 11.06 178 LYS C C 1
ATOM 4681 O O . LYS C 1 178 ? 2.224 43.555 54.092 1.00 11.00 178 LYS C O 1
ATOM 4687 N N . GLU C 1 179 ? 0.582 42.706 52.803 1.00 11.07 179 GLU C N 1
ATOM 4688 C CA . GLU C 1 179 ? 1.476 42.237 51.752 1.00 11.02 179 GLU C CA 1
ATOM 4689 C C . GLU C 1 179 ? 1.813 43.397 50.833 1.00 11.14 179 GLU C C 1
ATOM 4690 O O . GLU C 1 179 ? 0.934 43.890 50.123 1.00 11.27 179 GLU C O 1
ATOM 4696 N N . LEU C 1 180 ? 3.075 43.835 50.816 1.00 11.13 180 LEU C N 1
ATOM 4697 C CA . LEU C 1 180 ? 3.408 45.006 50.006 1.00 11.27 180 LEU C CA 1
ATOM 4698 C C . LEU C 1 180 ? 3.676 44.687 48.540 1.00 11.31 180 LEU C C 1
ATOM 4699 O O . LEU C 1 180 ? 3.918 45.625 47.773 1.00 11.44 180 LEU C O 1
ATOM 4704 N N . GLY C 1 181 ? 3.672 43.416 48.128 1.00 11.21 181 GLY C N 1
ATOM 4705 C CA . GLY C 1 181 ? 3.705 43.072 46.718 1.00 11.25 181 GLY C CA 1
ATOM 4706 C C . GLY C 1 181 ? 5.098 42.878 46.178 1.00 11.24 181 GLY C C 1
ATOM 4707 O O . GLY C 1 181 ? 6.102 43.085 46.848 1.00 11.22 181 GLY C O 1
ATOM 4708 N N . VAL C 1 182 ? 5.160 42.479 44.924 1.00 11.28 182 VAL C N 1
ATOM 4709 C CA . VAL C 1 182 ? 6.431 42.211 44.261 1.00 11.29 182 VAL C CA 1
ATOM 4710 C C . VAL C 1 182 ? 6.898 43.454 43.514 1.00 11.49 182 VAL C C 1
ATOM 4711 O O . VAL C 1 182 ? 6.130 44.096 42.786 1.00 11.60 182 VAL C O 1
ATOM 4715 N N . THR C 1 183 ? 8.164 43.792 43.688 1.00 11.54 183 THR C N 1
ATOM 4716 C CA . THR C 1 183 ? 8.797 44.845 42.925 1.00 11.75 183 THR C CA 1
ATOM 4717 C C . THR C 1 183 ? 10.144 44.361 42.401 1.00 11.80 183 THR C C 1
ATOM 4718 O O . THR C 1 183 ? 10.683 43.359 42.877 1.00 11.68 183 THR C O 1
ATOM 4722 N N . LEU C 1 184 ? 10.687 45.085 41.414 1.00 12.01 184 LEU C N 1
ATOM 4723 C CA . LEU C 1 184 ? 11.889 44.678 40.688 1.00 12.12 184 LEU C CA 1
ATOM 4724 C C . LEU C 1 184 ? 13.084 45.543 41.053 1.00 12.31 184 LEU C C 1
ATOM 4725 O O . LEU C 1 184 ? 12.964 46.764 41.187 1.00 12.45 184 LEU C O 1
ATOM 4730 N N . VAL C 1 185 ? 14.240 44.898 41.200 1.00 12.33 185 VAL C N 1
ATOM 4731 C CA . VAL C 1 185 ? 15.509 45.570 41.462 1.00 12.70 185 VAL C CA 1
ATOM 4732 C C . VAL C 1 185 ? 16.587 44.808 40.709 1.00 14.94 185 VAL C C 1
ATOM 4733 O O . VAL C 1 185 ? 16.813 43.617 40.967 1.00 13.89 185 VAL C O 1
ATOM 4737 N N . GLY C 1 186 ? 17.262 45.496 39.796 1.00 16.08 186 GLY C N 1
ATOM 4738 C CA . GLY C 1 186 ? 18.051 44.806 38.816 1.00 16.17 186 GLY C CA 1
ATOM 4739 C C . GLY C 1 186 ? 17.301 43.608 38.288 1.00 14.74 186 GLY C C 1
ATOM 4740 O O . GLY C 1 186 ? 16.118 43.670 37.946 1.00 14.17 186 GLY C O 1
ATOM 4741 N N . ASP C 1 187 ? 17.994 42.495 38.267 1.00 15.95 187 ASP C N 1
ATOM 4742 C CA . ASP C 1 187 ? 17.524 41.262 37.668 1.00 16.34 187 ASP C CA 1
ATOM 4743 C C . ASP C 1 187 ? 16.742 40.393 38.639 1.00 16.39 187 ASP C C 1
ATOM 4744 O O . ASP C 1 187 ? 16.335 39.283 38.264 1.00 14.58 187 ASP C O 1
ATOM 4749 N N . LYS C 1 188 ? 16.533 40.876 39.869 1.00 14.63 188 LYS C N 1
ATOM 4750 C CA . LYS C 1 188 ? 15.892 40.152 40.957 1.00 12.71 188 LYS C CA 1
ATOM 4751 C C . LYS C 1 188 ? 14.472 40.661 41.176 1.00 11.83 188 LYS C C 1
ATOM 4752 O O . LYS C 1 188 ? 14.131 41.781 40.794 1.00 13.12 188 LYS C O 1
ATOM 4758 N N . THR C 1 189 ? 13.638 39.837 41.795 1.00 11.60 189 THR C N 1
ATOM 4759 C CA . THR C 1 189 ? 12.334 40.293 42.269 1.00 11.50 189 THR C CA 1
ATOM 4760 C C . THR C 1 189 ? 12.293 40.295 43.788 1.00 11.38 189 THR C C 1
ATOM 4761 O O . THR C 1 189 ? 12.780 39.360 44.425 1.00 11.27 189 THR C O 1
ATOM 4765 N N . TYR C 1 190 ? 11.708 41.338 44.366 1.00 11.41 190 TYR C N 1
ATOM 4766 C CA . TYR C 1 190 ? 11.603 41.488 45.812 1.00 11.32 190 TYR C CA 1
ATOM 4767 C C . TYR C 1 190 ? 10.137 41.424 46.201 1.00 11.20 190 TYR C C 1
ATOM 4768 O O . TYR C 1 190 ? 9.342 42.197 45.666 1.00 11.28 190 TYR C O 1
ATOM 4777 N N . GLU C 1 191 ? 9.772 40.532 47.132 1.00 11.03 191 GLU C N 1
ATOM 4778 C CA . GLU C 1 191 ? 8.444 40.550 47.751 1.00 10.95 191 GLU C CA 1
ATOM 4779 C C . GLU C 1 191 ? 8.598 41.020 49.188 1.00 10.92 191 GLU C C 1
ATOM 4780 O O . GLU C 1 191 ? 9.246 40.340 49.972 1.00 10.83 191 GLU C O 1
ATOM 4786 N N . SER C 1 192 ? 8.018 42.172 49.534 1.00 11.00 192 SER C N 1
ATOM 4787 C CA . SER C 1 192 ? 8.119 42.713 50.885 1.00 10.98 192 SER C CA 1
ATOM 4788 C C . SER C 1 192 ? 6.829 42.550 51.661 1.00 10.91 192 SER C C 1
ATOM 4789 O O . SER C 1 192 ? 5.761 42.279 51.109 1.00 10.91 192 SER C O 1
ATOM 4792 N N . PHE C 1 193 ? 6.955 42.777 52.967 1.00 10.87 193 PHE C N 1
ATOM 4793 C CA . PHE C 1 193 ? 5.900 42.571 53.944 1.00 10.81 193 PHE C CA 1
ATOM 4794 C C . PHE C 1 193 ? 5.995 43.640 55.015 1.00 10.87 193 PHE C C 1
ATOM 4795 O O . PHE C 1 193 ? 7.092 43.982 55.449 1.00 10.87 193 PHE C O 1
ATOM 4803 N N . LEU C 1 194 ? 4.848 44.156 55.448 1.00 10.91 194 LEU C N 1
ATOM 4804 C CA . LEU C 1 194 ? 4.781 45.021 56.623 1.00 10.95 194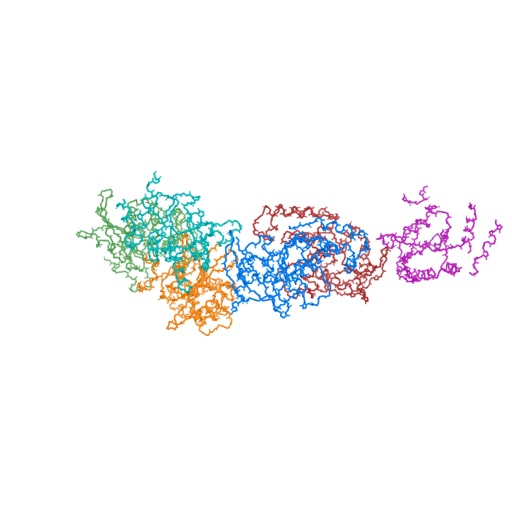 LEU C CA 1
ATOM 4805 C C . LEU C 1 194 ? 4.305 44.178 57.791 1.00 10.85 194 LEU C C 1
ATOM 4806 O O . LEU C 1 194 ? 3.319 43.445 57.659 1.00 10.83 194 LEU C O 1
ATOM 4811 N N . MET C 1 195 ? 5.018 44.249 58.914 1.00 10.80 195 MET C N 1
ATOM 4812 C CA . MET C 1 195 ? 4.858 43.215 59.914 1.00 10.70 195 MET C CA 1
ATOM 4813 C C . MET C 1 195 ? 4.917 43.745 61.325 1.00 10.71 195 MET C C 1
ATOM 4814 O O . MET C 1 195 ? 5.607 44.713 61.627 1.00 10.76 195 MET C O 1
ATOM 4819 N N . ARG C 1 196 ? 4.189 43.058 62.181 1.00 10.67 196 ARG C N 1
ATOM 4820 C CA . ARG C 1 196 ? 4.035 43.399 63.577 1.00 10.68 196 ARG C CA 1
ATOM 4821 C C . ARG C 1 196 ? 4.892 42.453 64.387 1.00 10.58 196 ARG C C 1
ATOM 4822 O O . ARG C 1 196 ? 4.784 41.233 64.231 1.00 10.50 196 ARG C O 1
ATOM 4830 N N . SER C 1 197 ? 5.735 43.015 65.242 1.00 10.58 197 SER C N 1
ATOM 4831 C CA . SER C 1 197 ? 6.520 42.249 66.213 1.00 10.50 197 SER C CA 1
ATOM 4832 C C . SER C 1 197 ? 5.631 41.628 67.284 1.00 10.49 197 SER C C 1
ATOM 4833 O O . SER C 1 197 ? 5.288 42.288 68.262 1.00 10.55 197 SER C O 1
ATOM 4836 N N . LYS C 1 198 ? 5.283 40.348 67.128 1.00 10.42 198 LYS C N 1
ATOM 4837 C CA . LYS C 1 198 ? 4.710 39.575 68.234 1.00 10.42 198 LYS C CA 1
ATOM 4838 C C . LYS C 1 198 ? 5.694 39.425 69.399 1.00 10.38 198 LYS C C 1
ATOM 4839 O O . LYS C 1 198 ? 5.338 39.662 70.558 1.00 10.43 198 LYS C O 1
ATOM 4845 N N . LYS C 1 199 ? 6.930 39.014 69.122 1.00 10.30 199 LYS C N 1
ATOM 4846 C CA . LYS C 1 199 ? 7.826 38.583 70.190 1.00 10.27 199 LYS C CA 1
ATOM 4847 C C . LYS C 1 199 ? 9.275 38.901 69.854 1.00 10.26 199 LYS C C 1
ATOM 4848 O O . LYS C 1 199 ? 9.763 38.460 68.812 1.00 10.22 199 LYS C O 1
ATOM 4854 N N . VAL C 1 200 ? 9.974 39.627 70.732 1.00 10.30 200 VAL C N 1
ATOM 4855 C CA . VAL C 1 200 ? 11.392 39.910 70.527 1.00 10.32 200 VAL C CA 1
ATOM 4856 C C . VAL C 1 200 ? 12.191 39.053 71.491 1.00 10.28 200 VAL C C 1
ATOM 4857 O O . VAL C 1 200 ? 12.216 39.314 72.698 1.00 10.31 200 VAL C O 1
ATOM 4861 N N . TYR C 1 201 ? 12.877 38.054 70.956 1.00 10.23 201 TYR C N 1
ATOM 4862 C CA . TYR C 1 201 ? 13.643 37.131 71.772 1.00 10.20 201 TYR C CA 1
ATOM 4863 C C . TYR C 1 201 ? 14.949 37.756 72.232 1.00 10.27 201 TYR C C 1
ATOM 4864 O O . TYR C 1 201 ? 15.564 38.563 71.533 1.00 10.34 201 TYR C O 1
ATOM 4873 N N . GLU C 1 202 ? 15.370 37.366 73.427 1.00 10.28 202 GLU C N 1
ATOM 4874 C CA . GLU C 1 202 ? 16.530 37.958 74.075 1.00 10.36 202 GLU C CA 1
ATOM 4875 C C . GLU C 1 202 ? 17.829 37.355 73.555 1.00 10.38 202 GLU C C 1
ATOM 4876 O O . GLU C 1 202 ? 18.857 38.043 73.509 1.00 10.48 202 GLU C O 1
ATOM 4882 N N . GLN C 1 203 ? 17.764 36.083 73.143 1.00 10.30 203 GLN C N 1
ATOM 4883 C CA . GLN C 1 203 ? 18.843 35.256 72.627 1.00 10.30 203 GLN C CA 1
ATOM 4884 C C . GLN C 1 203 ? 18.300 34.532 71.405 1.00 10.22 203 GLN C C 1
ATOM 4885 O O . GLN C 1 203 ? 17.166 34.057 71.434 1.00 10.13 203 GLN C O 1
ATOM 4891 N N . TRP C 1 204 ? 19.084 34.464 70.328 1.00 10.26 204 TRP C N 1
ATOM 4892 C CA . TRP C 1 204 ? 18.626 33.931 69.050 1.00 10.20 204 TRP C CA 1
ATOM 4893 C C . TRP C 1 204 ? 19.843 33.478 68.252 1.00 10.26 204 TRP C C 1
ATOM 4894 O O . TRP C 1 204 ? 20.976 33.588 68.705 1.00 10.36 204 TRP C O 1
ATOM 4905 N N . SER C 1 205 ? 19.615 32.966 67.052 1.00 10.23 205 SER C N 1
ATOM 4906 C CA . SER C 1 205 ? 20.672 32.200 66.404 1.00 10.27 205 SER C CA 1
ATOM 4907 C C . SER C 1 205 ? 21.822 33.053 65.919 1.00 10.45 205 SER C C 1
ATOM 4908 O O . SER C 1 205 ? 22.959 32.590 65.909 1.00 10.54 205 SER C O 1
ATOM 4911 N N . GLU C 1 206 ? 21.564 34.257 65.450 1.00 10.53 206 GLU C N 1
ATOM 4912 C CA . GLU C 1 206 ? 22.670 35.116 65.068 1.00 10.74 206 GLU C CA 1
ATOM 4913 C C . GLU C 1 206 ? 22.768 36.293 66.023 1.00 10.81 206 GLU C C 1
ATOM 4914 O O . GLU C 1 206 ? 22.732 37.448 65.607 1.00 10.92 206 GLU C O 1
ATOM 4920 N N . SER C 1 207 ? 22.937 35.987 67.309 1.00 10.77 207 SER C N 1
ATOM 4921 C CA . SER C 1 207 ? 22.952 36.984 68.365 1.00 10.82 207 SER C CA 1
ATOM 4922 C C . SER C 1 207 ? 24.070 37.989 68.232 1.00 11.04 207 SER C C 1
ATOM 4923 O O . SER C 1 207 ? 24.052 38.999 68.933 1.00 11.10 207 SER C O 1
ATOM 4926 N N . ARG C 1 208 ? 25.099 37.712 67.448 1.00 11.18 208 ARG C N 1
ATOM 4927 C CA . ARG C 1 208 ? 26.222 38.639 67.465 1.00 11.42 208 ARG C CA 1
ATOM 4928 C C . ARG C 1 208 ? 25.894 39.901 66.703 1.00 11.52 208 ARG C C 1
ATOM 4929 O O . ARG C 1 208 ? 26.578 40.913 66.895 1.00 11.71 208 ARG C O 1
ATOM 4937 N N . ARG C 1 209 ? 24.832 39.855 65.892 1.00 11.40 209 ARG C N 1
ATOM 4938 C CA . ARG C 1 209 ? 24.363 40.971 65.095 1.00 11.48 209 ARG C CA 1
ATOM 4939 C C . ARG C 1 209 ? 23.815 42.081 65.969 1.00 11.47 209 ARG C C 1
ATOM 4940 O O . ARG C 1 209 ? 23.355 41.869 67.087 1.00 11.34 209 ARG C O 1
ATOM 4948 N N . LEU C 1 210 ? 23.824 43.277 65.415 1.00 11.61 210 LEU C N 1
ATOM 4949 C CA . LEU C 1 210 ? 23.414 44.474 66.125 1.00 11.64 210 LEU C CA 1
ATOM 4950 C C . LEU C 1 210 ? 21.982 44.763 65.706 1.00 11.50 210 LEU C C 1
ATOM 4951 O O . LEU C 1 210 ? 21.684 44.804 64.512 1.00 11.53 210 LEU C O 1
ATOM 4956 N N . ARG C 1 211 ? 21.080 44.931 66.651 1.00 11.37 211 ARG C N 1
ATOM 4957 C CA . ARG C 1 211 ? 19.724 45.229 66.218 1.00 11.27 211 ARG C CA 1
ATOM 4958 C C . ARG C 1 211 ? 19.232 46.495 66.903 1.00 11.31 211 ARG C C 1
ATOM 4959 O O . ARG C 1 211 ? 19.367 46.656 68.115 1.00 11.30 211 ARG C O 1
ATOM 4967 N N . VAL C 1 212 ? 18.793 47.438 66.086 1.00 11.39 212 VAL C N 1
ATOM 4968 C CA . VAL C 1 212 ? 18.360 48.753 66.511 1.00 11.46 212 VAL C CA 1
ATOM 4969 C C . VAL C 1 212 ? 16.914 48.878 66.089 1.00 11.36 212 VAL C C 1
ATOM 4970 O O . VAL C 1 212 ? 16.460 48.202 65.161 1.00 11.29 212 VAL C O 1
ATOM 4974 N N . TRP C 1 213 ? 16.192 49.737 66.793 1.00 11.35 213 TRP C N 1
ATOM 4975 C CA . TRP C 1 213 ? 14.790 50.015 66.521 1.00 11.29 213 TRP C CA 1
ATOM 4976 C C . TRP C 1 213 ? 14.669 51.506 66.246 1.00 11.43 213 TRP C C 1
ATOM 4977 O O . TRP C 1 213 ? 14.705 52.320 67.174 1.00 11.48 213 TRP C O 1
ATOM 4988 N N . LEU C 1 214 ? 14.526 51.863 64.982 1.00 11.51 214 LEU C N 1
ATOM 4989 C CA . LEU C 1 214 ? 14.656 53.249 64.615 1.00 11.68 214 LEU C CA 1
ATOM 4990 C C . LEU C 1 214 ? 13.325 53.818 64.150 1.00 11.66 214 LEU C C 1
ATOM 4991 O O . LEU C 1 214 ? 12.490 53.095 63.588 1.00 11.56 214 LEU C O 1
ATOM 4996 N N . PRO C 1 215 ? 13.103 55.113 64.410 1.00 11.77 215 PRO C N 1
ATOM 4997 C CA . PRO C 1 215 ? 11.950 55.816 63.837 1.00 11.81 215 PRO C CA 1
ATOM 4998 C C . PRO C 1 215 ? 11.998 55.855 62.312 1.00 11.89 215 PRO C C 1
ATOM 4999 O O . PRO C 1 215 ? 13.070 55.957 61.707 1.00 12.01 215 PRO C O 1
ATOM 5003 N N . TRP C 1 216 ? 10.804 55.805 61.702 1.00 11.85 216 TRP C N 1
ATOM 5004 C CA . TRP C 1 216 ? 10.624 55.822 60.256 1.00 11.92 216 TRP C CA 1
ATOM 5005 C C . TRP C 1 216 ? 11.667 56.656 59.547 1.00 12.12 216 TRP C C 1
ATOM 5006 O O . TRP C 1 216 ? 12.438 56.126 58.753 1.00 12.17 216 TRP C O 1
ATOM 5017 N N . ASP C 1 217 ? 11.696 57.959 59.816 1.00 12.26 217 ASP C N 1
ATOM 5018 C CA . ASP C 1 217 ? 12.565 58.846 59.044 1.00 12.49 217 ASP C CA 1
ATOM 5019 C C . ASP C 1 217 ? 14.038 58.498 59.242 1.00 12.56 217 ASP C C 1
ATOM 5020 O O . ASP C 1 217 ? 14.856 58.626 58.319 1.00 12.73 217 ASP C O 1
ATOM 5025 N N . ASP C 1 218 ? 14.391 58.056 60.442 1.00 12.45 218 ASP C N 1
ATOM 5026 C CA . ASP C 1 218 ? 15.773 57.717 60.723 1.00 12.53 218 ASP C CA 1
ATOM 5027 C C . ASP C 1 218 ? 16.184 56.467 59.970 1.00 12.48 218 ASP C C 1
ATOM 5028 O O . ASP C 1 218 ? 17.266 56.429 59.379 1.00 12.64 218 ASP C O 1
ATOM 5033 N N . ALA C 1 219 ? 15.322 55.443 59.961 1.00 12.26 219 ALA C N 1
ATOM 5034 C CA . ALA C 1 219 ? 15.552 54.273 59.119 1.00 12.20 219 ALA C CA 1
ATOM 5035 C C . ALA C 1 219 ? 15.819 54.691 57.682 1.00 12.38 219 ALA C C 1
ATOM 5036 O O . ALA C 1 219 ? 16.783 54.238 57.064 1.00 12.48 219 ALA C O 1
ATOM 5038 N N . ILE C 1 220 ? 14.991 55.574 57.134 1.00 12.44 220 ILE C N 1
ATOM 5039 C CA . ILE C 1 220 ? 15.218 56.006 55.760 1.00 12.63 220 ILE C CA 1
ATOM 5040 C C . ILE C 1 220 ? 16.561 56.704 55.641 1.00 12.90 220 ILE C C 1
ATOM 5041 O O . ILE C 1 220 ? 17.309 56.511 54.675 1.00 13.06 220 ILE C O 1
ATOM 5046 N N . LEU C 1 221 ? 16.900 57.513 56.630 1.00 12.97 221 LEU C N 1
ATOM 5047 C CA . LEU C 1 221 ? 18.124 58.281 56.516 1.00 13.26 221 LEU C CA 1
ATOM 5048 C C . LEU C 1 221 ? 19.318 57.343 56.551 1.00 13.30 221 LEU C C 1
ATOM 5049 O O . LEU C 1 221 ? 20.182 57.378 55.675 1.00 13.53 221 LEU C O 1
ATOM 5054 N N . LEU C 1 222 ? 19.354 56.466 57.543 1.00 13.09 222 LEU C N 1
ATOM 5055 C CA . LEU C 1 222 ? 20.479 55.559 57.717 1.00 13.12 222 LEU C CA 1
ATOM 5056 C C . LEU C 1 222 ? 20.551 54.506 56.612 1.00 13.08 222 LEU C C 1
ATOM 5057 O O . LEU C 1 222 ? 21.640 53.989 56.318 1.00 13.27 222 LEU C O 1
ATOM 5062 N N . LEU C 1 223 ? 19.410 54.166 56.001 1.00 12.92 223 LEU C N 1
ATOM 5063 C CA . LEU C 1 223 ? 19.428 53.260 54.861 1.00 12.90 223 LEU C CA 1
ATOM 5064 C C . LEU C 1 223 ? 19.994 53.952 53.621 1.00 13.20 223 LEU C C 1
ATOM 5065 O O . LEU C 1 223 ? 20.783 53.354 52.880 1.00 15.22 223 LEU C O 1
ATOM 5070 N N . LYS C 1 224 ? 19.591 55.205 53.370 1.00 13.34 224 LYS C N 1
ATOM 5071 C CA . LYS C 1 224 ? 20.172 55.970 52.274 1.00 13.67 224 LYS C CA 1
ATOM 5072 C C . LYS C 1 224 ? 21.687 56.007 52.374 1.00 15.34 224 LYS C C 1
ATOM 5073 O O . LYS C 1 224 ? 22.396 55.769 51.390 1.00 17.79 224 LYS C O 1
ATOM 5079 N N . ALA C 1 225 ? 22.197 56.330 53.563 1.00 13.95 225 ALA C N 1
ATOM 5080 C CA . ALA C 1 225 ? 23.612 56.646 53.712 1.00 15.49 225 ALA C CA 1
ATOM 5081 C C . ALA C 1 225 ? 24.518 55.508 53.224 1.00 16.96 225 ALA C C 1
ATOM 5082 O O . ALA C 1 225 ? 25.578 55.759 52.635 1.00 18.52 225 ALA C O 1
ATOM 5084 N N . ASN C 1 226 ? 24.127 54.255 53.452 1.00 15.87 226 ASN C N 1
ATOM 5085 C CA . ASN C 1 226 ? 24.861 53.116 52.924 1.00 17.44 226 ASN C CA 1
ATOM 5086 C C . ASN C 1 226 ? 24.413 52.706 51.526 1.00 18.99 226 ASN C C 1
ATOM 5087 O O . ASN C 1 226 ? 24.737 51.588 51.085 1.00 16.81 226 ASN C O 1
ATOM 5092 N N . LYS C 1 227 ? 23.692 53.584 50.824 1.00 18.69 227 LYS C N 1
ATOM 5093 C CA . LYS C 1 227 ? 23.165 53.312 49.488 1.00 19.43 227 LYS C CA 1
ATOM 5094 C C . LYS C 1 227 ? 22.450 51.960 49.455 1.00 20.37 227 LYS C C 1
ATOM 5095 O O . LYS C 1 227 ? 22.914 50.990 48.850 1.00 24.93 227 LYS C O 1
ATOM 5101 N N . HIS C 1 228 ? 21.317 51.915 50.163 1.00 16.91 228 HIS C N 1
ATOM 5102 C CA . HIS C 1 228 ? 20.459 50.734 50.121 1.00 15.30 228 HIS C CA 1
ATOM 5103 C C . HIS C 1 228 ? 19.126 51.096 49.477 1.00 13.64 228 HIS C C 1
ATOM 5104 O O . HIS C 1 228 ? 18.074 50.895 50.085 1.00 12.88 228 HIS C O 1
ATOM 5111 N N . ASP C 1 229 ? 19.167 51.576 48.226 1.00 14.37 229 ASP C N 1
ATOM 5112 C CA . ASP C 1 229 ? 18.089 52.400 47.681 1.00 14.66 229 ASP C CA 1
ATOM 5113 C C . ASP C 1 229 ? 16.795 51.616 47.510 1.00 12.98 229 ASP C C 1
ATOM 5114 O O . ASP C 1 229 ? 15.698 52.194 47.585 1.00 12.90 229 ASP C O 1
ATOM 5119 N N . GLU C 1 230 ? 16.906 50.304 47.280 1.00 12.83 230 GLU C N 1
ATOM 5120 C CA . GLU C 1 230 ? 15.716 49.464 47.222 1.00 12.56 230 GLU C CA 1
ATOM 5121 C C . GLU C 1 230 ? 15.110 49.296 48.609 1.00 12.34 230 GLU C C 1
ATOM 5122 O O . GLU C 1 230 ? 13.892 49.406 48.779 1.00 12.21 230 GLU C O 1
ATOM 5128 N N . MET C 1 231 ? 15.948 49.124 49.628 1.00 12.33 231 MET C N 1
ATOM 5129 C CA . MET C 1 231 ? 15.437 49.088 50.991 1.00 12.15 231 MET C CA 1
ATOM 5130 C C . MET C 1 231 ? 14.837 50.415 51.419 1.00 12.22 231 MET C C 1
ATOM 5131 O O . MET C 1 231 ? 13.956 50.435 52.281 1.00 12.07 231 MET C O 1
ATOM 5136 N N . VAL C 1 232 ? 15.278 51.527 50.831 1.00 12.46 232 VAL C N 1
ATOM 5137 C CA . VAL C 1 232 ? 14.608 52.788 51.116 1.00 12.53 232 VAL C CA 1
ATOM 5138 C C . VAL C 1 232 ? 13.202 52.794 50.522 1.00 12.43 232 VAL C C 1
ATOM 5139 O O . VAL C 1 232 ? 12.253 53.246 51.167 1.00 12.35 232 VAL C O 1
ATOM 5143 N N . GLU C 1 233 ? 13.029 52.270 49.302 1.00 12.45 233 GLU C N 1
ATOM 5144 C CA . GLU C 1 233 ? 11.688 52.315 48.710 1.00 12.39 233 GLU C CA 1
ATOM 5145 C C . GLU C 1 233 ? 10.714 51.405 49.444 1.00 12.14 233 GLU C C 1
ATOM 5146 O O . GLU C 1 233 ? 9.538 51.763 49.558 1.00 12.10 233 GLU C O 1
ATOM 5152 N N . ILE C 1 234 ? 11.159 50.247 49.958 1.00 11.99 234 ILE C N 1
ATOM 5153 C CA . ILE C 1 234 ? 10.251 49.439 50.769 1.00 11.78 234 ILE C CA 1
ATOM 5154 C C . ILE C 1 234 ? 9.863 50.178 52.048 1.00 11.76 234 ILE C C 1
ATOM 5155 O O . ILE C 1 234 ? 8.687 50.231 52.414 1.00 11.69 234 ILE C O 1
ATOM 5160 N N . VAL C 1 235 ? 10.828 50.775 52.747 1.00 11.83 235 VAL C N 1
ATOM 5161 C CA . VAL C 1 235 ? 10.472 51.428 54.006 1.00 11.80 235 VAL C CA 1
ATOM 5162 C C . VAL C 1 235 ? 9.492 52.563 53.758 1.00 11.90 235 VAL C C 1
ATOM 5163 O O . VAL C 1 235 ? 8.704 52.917 54.634 1.00 11.85 235 VAL C O 1
ATOM 5167 N N . LYS C 1 236 ? 9.500 53.123 52.550 1.00 12.05 236 LYS C N 1
ATOM 5168 C CA . LYS C 1 236 ? 8.556 54.168 52.161 1.00 12.16 236 LYS C CA 1
ATOM 5169 C C . LYS C 1 236 ? 7.191 53.580 51.832 1.00 12.07 236 LYS C C 1
ATOM 5170 O O . LYS C 1 236 ? 6.179 54.026 52.370 1.00 12.07 236 LYS C O 1
ATOM 5176 N N . GLN C 1 237 ? 7.145 52.599 50.920 1.00 12.01 237 GLN C N 1
ATOM 5177 C CA . GLN C 1 237 ? 5.879 51.952 50.602 1.00 11.94 237 GLN C CA 1
ATOM 5178 C C . GLN C 1 237 ? 5.206 51.453 51.866 1.00 11.80 237 GLN C C 1
ATOM 5179 O O . GLN C 1 237 ? 3.981 51.557 52.018 1.00 11.82 237 GLN C O 1
ATOM 5185 N N . ALA C 1 238 ? 6.000 50.907 52.789 1.00 11.69 238 ALA C N 1
ATOM 5186 C CA . ALA C 1 238 ? 5.439 50.353 54.011 1.00 11.56 238 ALA C CA 1
ATOM 5187 C C . ALA C 1 238 ? 4.804 51.444 54.837 1.00 11.64 238 ALA C C 1
ATOM 5188 O O . ALA C 1 238 ? 3.693 51.274 55.343 1.00 11.62 238 ALA C O 1
ATOM 5190 N N . ARG C 1 239 ? 5.478 52.591 54.923 1.00 11.75 239 ARG C N 1
ATOM 5191 C CA . ARG C 1 239 ? 4.965 53.730 55.676 1.00 11.83 239 ARG C CA 1
ATOM 5192 C C . ARG C 1 239 ? 3.607 54.178 55.159 1.00 11.93 239 ARG C C 1
ATOM 5193 O O . ARG C 1 239 ? 2.734 54.538 55.951 1.00 11.96 239 ARG C O 1
ATOM 5201 N N . ALA C 1 240 ? 3.432 54.206 53.832 1.00 12.02 240 ALA C N 1
ATOM 5202 C CA . ALA C 1 240 ? 2.118 54.389 53.235 1.00 12.12 240 ALA C CA 1
ATOM 5203 C C . ALA C 1 240 ? 1.135 53.357 53.750 1.00 12.03 240 ALA C C 1
ATOM 5204 O O . ALA C 1 240 ? 0.109 53.704 54.343 1.00 12.10 240 ALA C O 1
ATOM 5206 N N . ALA C 1 241 ? 1.440 52.075 53.551 1.00 11.88 241 ALA C N 1
ATOM 5207 C CA . ALA C 1 241 ? 0.506 51.038 53.972 1.00 11.81 241 ALA C CA 1
ATOM 5208 C C . ALA C 1 241 ? 0.149 51.178 55.439 1.00 11.78 241 ALA C C 1
ATOM 5209 O O . ALA C 1 241 ? -1.023 51.087 55.809 1.00 11.85 241 ALA C O 1
ATOM 5211 N N . ALA C 1 242 ? 1.141 51.448 56.281 1.00 11.71 242 ALA C N 1
ATOM 5212 C CA . ALA C 1 242 ? 0.897 51.568 57.711 1.00 11.67 242 ALA C CA 1
ATOM 5213 C C . ALA C 1 242 ? 0.027 52.773 58.041 1.00 13.23 242 ALA C C 1
ATOM 5214 O O . ALA C 1 242 ? -0.824 52.694 58.939 1.00 14.94 242 ALA C O 1
ATOM 5216 N N . ALA C 1 243 ? 0.246 53.900 57.340 1.00 13.60 243 ALA C N 1
ATOM 5217 C CA . ALA C 1 243 ? -0.494 55.131 57.620 1.00 15.02 243 ALA C CA 1
ATOM 5218 C C . ALA C 1 243 ? -1.951 54.977 57.231 1.00 20.00 243 ALA C C 1
ATOM 5219 O O . ALA C 1 243 ? -2.847 55.335 58.010 1.00 16.90 243 ALA C O 1
ATOM 5221 N N . ALA C 1 244 ? -2.200 54.430 56.030 1.00 22.09 244 ALA C N 1
ATOM 5222 C CA . ALA C 1 244 ? -3.554 54.075 55.606 1.00 24.46 244 ALA C CA 1
ATOM 5223 C C . ALA C 1 244 ? -4.261 53.225 56.653 1.00 38.10 244 ALA C C 1
ATOM 5224 O O . ALA C 1 244 ? -5.368 53.558 57.104 1.00 34.26 244 ALA C O 1
ATOM 5226 N N . LYS C 1 245 ? -3.633 52.112 57.045 1.00 39.50 245 LYS C N 1
ATOM 5227 C CA . LYS C 1 245 ? -4.218 51.099 57.968 1.00 39.44 245 LYS C CA 1
ATOM 5228 C C . LYS C 1 245 ? -5.658 50.767 57.641 1.00 39.62 245 LYS C C 1
ATOM 5229 O O . LYS C 1 245 ? -6.005 50.504 56.465 1.00 39.68 245 LYS C O 1
ATOM 5235 N N . VAL D 1 5 ? 30.637 117.019 94.441 1.00 32.92 5 VAL D N 1
ATOM 5236 C CA . VAL D 1 5 ? 30.657 116.671 93.020 1.00 35.74 5 VAL D CA 1
ATOM 5237 C C . VAL D 1 5 ? 29.342 116.034 92.589 1.00 39.01 5 VAL D C 1
ATOM 5238 O O . VAL D 1 5 ? 29.009 114.924 93.035 1.00 39.27 5 VAL D O 1
ATOM 5242 N N . LYS D 1 6 ? 28.610 116.717 91.703 1.00 38.67 6 LYS D N 1
ATOM 5243 C CA . LYS D 1 6 ? 27.268 116.287 91.307 1.00 39.09 6 LYS D CA 1
ATOM 5244 C C . LYS D 1 6 ? 27.366 115.174 90.261 1.00 37.88 6 LYS D C 1
ATOM 5245 O O . LYS D 1 6 ? 27.826 115.397 89.138 1.00 41.00 6 LYS D O 1
ATOM 5247 N N . LEU D 1 7 ? 26.935 113.970 90.620 1.00 33.83 7 LEU D N 1
ATOM 5248 C CA . LEU D 1 7 ? 26.962 112.853 89.689 1.00 37.89 7 LEU D CA 1
ATOM 5249 C C . LEU D 1 7 ? 25.608 112.616 89.027 1.00 41.71 7 LEU D C 1
ATOM 5250 O O . LEU D 1 7 ? 25.305 111.482 88.622 1.00 38.44 7 LEU D O 1
ATOM 5255 N N . GLU D 1 8 ? 24.784 113.665 88.912 1.00 44.25 8 GLU D N 1
ATOM 5256 C CA . GLU D 1 8 ? 23.368 113.462 88.606 1.00 45.91 8 GLU D CA 1
ATOM 5257 C C . GLU D 1 8 ? 23.173 113.038 87.152 1.00 43.45 8 GLU D C 1
ATOM 5258 O O . GLU D 1 8 ? 22.531 112.015 86.874 1.00 39.20 8 GLU D O 1
ATOM 5264 N N . ASN D 1 9 ? 23.742 113.800 86.210 1.00 42.84 9 ASN D N 1
ATOM 5265 C CA . ASN D 1 9 ? 23.630 113.430 84.804 1.00 40.60 9 ASN D CA 1
ATOM 5266 C C . ASN D 1 9 ? 24.318 112.091 84.531 1.00 40.31 9 ASN D C 1
ATOM 5267 O O . ASN D 1 9 ? 23.691 111.165 84.005 1.00 40.43 9 ASN D O 1
ATOM 5272 N N . ILE D 1 10 ? 25.585 111.947 84.937 1.00 40.49 10 ILE D N 1
ATOM 5273 C CA . ILE D 1 10 ? 26.336 110.712 84.683 1.00 39.42 10 ILE D CA 1
ATOM 5274 C C . ILE D 1 10 ? 25.524 109.485 85.088 1.00 37.95 10 ILE D C 1
ATOM 5275 O O . ILE D 1 10 ? 25.566 108.444 84.423 1.00 36.48 10 ILE D O 1
ATOM 5280 N N . LEU D 1 11 ? 24.750 109.604 86.170 1.00 38.34 11 LEU D N 1
ATOM 5281 C CA . LEU D 1 11 ? 23.938 108.498 86.673 1.00 38.87 11 LEU D CA 1
ATOM 5282 C C . LEU D 1 11 ? 22.648 108.309 85.882 1.00 38.64 11 LEU D C 1
ATOM 5283 O O . LEU D 1 11 ? 22.181 107.172 85.730 1.00 36.47 11 LEU D O 1
ATOM 5288 N N . THR D 1 12 ? 22.052 109.400 85.390 1.00 41.23 12 THR D N 1
ATOM 5289 C CA . THR D 1 12 ? 20.899 109.272 84.501 1.00 40.13 12 THR D CA 1
ATOM 5290 C C . THR D 1 12 ? 21.310 108.630 83.173 1.00 37.65 12 THR D C 1
ATOM 5291 O O . THR D 1 12 ? 20.722 107.626 82.752 1.00 36.62 12 THR D O 1
ATOM 5295 N N . ILE D 1 13 ? 22.342 109.181 82.516 1.00 36.14 13 ILE D N 1
ATOM 5296 C CA . ILE D 1 13 ? 22.968 108.528 81.363 1.00 35.48 13 ILE D CA 1
ATOM 5297 C C . ILE D 1 13 ? 23.448 107.115 81.663 1.00 35.64 13 ILE D C 1
ATOM 5298 O O . ILE D 1 13 ? 23.395 106.242 80.787 1.00 36.04 13 ILE D O 1
ATOM 5303 N N . PHE D 1 14 ? 23.916 106.851 82.886 1.00 36.70 14 PHE D N 1
ATOM 5304 C CA . PHE D 1 14 ? 24.355 105.490 83.194 1.00 35.78 14 PHE D CA 1
ATOM 5305 C C . PHE D 1 14 ? 23.280 104.459 82.910 1.00 35.70 14 PHE D C 1
ATOM 5306 O O . PHE D 1 14 ? 23.606 103.341 82.535 1.00 34.33 14 PHE D O 1
ATOM 5314 N N . VAL D 1 15 ? 22.006 104.784 83.095 1.00 36.71 15 VAL D N 1
ATOM 5315 C CA . VAL D 1 15 ? 20.948 103.812 82.853 1.00 39.17 15 VAL D CA 1
ATOM 5316 C C . VAL D 1 15 ? 20.426 103.885 81.421 1.00 43.62 15 VAL D C 1
ATOM 5317 O O . VAL D 1 15 ? 20.192 102.845 80.802 1.00 42.18 15 VAL D O 1
ATOM 5321 N N . GLN D 1 16 ? 20.272 105.097 80.865 1.00 43.90 16 GLN D N 1
ATOM 5322 C CA . GLN D 1 16 ? 19.897 105.232 79.456 1.00 43.83 16 GLN D CA 1
ATOM 5323 C C . GLN D 1 16 ? 20.812 104.390 78.573 1.00 42.98 16 GLN D C 1
ATOM 5324 O O . GLN D 1 16 ? 20.344 103.524 77.821 1.00 40.99 16 GLN D O 1
ATOM 5330 N N . ARG D 1 17 ? 22.130 104.577 78.711 1.00 39.03 17 ARG D N 1
ATOM 5331 C CA . ARG D 1 17 ? 23.070 103.729 77.991 1.00 37.47 17 ARG D CA 1
ATOM 5332 C C . ARG D 1 17 ? 23.003 102.272 78.476 1.00 41.55 17 ARG D C 1
ATOM 5333 O O . ARG D 1 17 ? 23.118 101.340 77.668 1.00 43.75 17 ARG D O 1
ATOM 5335 N N . ALA D 1 18 ? 22.781 102.053 79.782 1.00 41.29 18 ALA D N 1
ATOM 5336 C CA . ALA D 1 18 ? 22.677 100.709 80.359 1.00 40.72 18 ALA D CA 1
ATOM 5337 C C . ALA D 1 18 ? 21.381 100.002 80.027 1.00 40.73 18 ALA D C 1
ATOM 5338 O O . ALA D 1 18 ? 21.409 98.808 79.703 1.00 37.43 18 ALA D O 1
ATOM 5340 N N . LYS D 1 19 ? 20.248 100.690 80.198 1.00 41.90 19 LYS D N 1
ATOM 5341 C CA . LYS D 1 19 ? 18.956 100.076 79.912 1.00 45.84 19 LYS D CA 1
ATOM 5342 C C . LYS D 1 19 ? 18.819 99.776 78.420 1.00 45.00 19 LYS D C 1
ATOM 5343 O O . LYS D 1 19 ? 18.350 98.694 78.032 1.00 36.83 19 LYS D O 1
ATOM 5345 N N . ALA D 1 20 ? 19.267 100.707 77.566 1.00 45.10 20 ALA D N 1
ATOM 5346 C CA . ALA D 1 20 ? 19.158 100.475 76.130 1.00 42.39 20 ALA D CA 1
ATOM 5347 C C . ALA D 1 20 ? 20.019 99.298 75.688 1.00 41.76 20 ALA D C 1
ATOM 5348 O O . ALA D 1 20 ? 19.513 98.371 75.044 1.00 41.08 20 ALA D O 1
ATOM 5350 N N . LYS D 1 21 ? 21.302 99.284 76.070 1.00 40.56 21 LYS D N 1
ATOM 5351 C CA . LYS D 1 21 ? 22.259 98.289 75.588 1.00 40.35 21 LYS D CA 1
ATOM 5352 C C . LYS D 1 21 ? 22.392 97.063 76.515 1.00 38.44 21 LYS D C 1
ATOM 5353 O O . LYS D 1 21 ? 23.479 96.477 76.593 1.00 32.78 21 LYS D O 1
ATOM 5355 N N . LEU D 1 22 ? 21.311 96.640 77.172 1.00 38.12 22 LEU D N 1
ATOM 5356 C CA . LEU D 1 22 ? 21.275 95.456 78.031 1.00 36.10 22 LEU D CA 1
ATOM 5357 C C . LEU D 1 22 ? 19.904 94.815 77.947 1.00 37.07 22 LEU D C 1
ATOM 5358 O O . LEU D 1 22 ? 18.919 95.474 77.580 1.00 37.21 22 LEU D O 1
ATOM 5360 N N . PRO D 1 23 ? 19.782 93.501 78.296 1.00 39.82 23 PRO D N 1
ATOM 5361 C CA . PRO D 1 23 ? 18.500 92.793 78.114 1.00 43.17 23 PRO D CA 1
ATOM 5362 C C . PRO D 1 23 ? 17.313 93.280 78.949 1.00 44.50 23 PRO D C 1
ATOM 5363 O O . PRO D 1 23 ? 17.357 94.321 79.613 1.00 42.09 23 PRO D O 1
ATOM 5367 N N . GLN D 1 24 ? 16.214 92.522 78.865 1.00 49.58 24 GLN D N 1
ATOM 5368 C CA . GLN D 1 24 ? 15.010 92.838 79.631 1.00 52.15 24 GLN D CA 1
ATOM 5369 C C . GLN D 1 24 ? 15.201 92.483 81.095 1.00 52.53 24 GLN D C 1
ATOM 5370 O O . GLN D 1 24 ? 15.048 93.338 81.976 1.00 51.90 24 GLN D O 1
ATOM 5372 N N . GLY D 1 25 ? 15.539 91.215 81.360 1.00 51.11 25 GLY D N 1
ATOM 5373 C CA . GLY D 1 25 ? 15.980 90.800 82.688 1.00 55.04 25 GLY D CA 1
ATOM 5374 C C . GLY D 1 25 ? 16.949 91.545 83.590 1.00 56.47 25 GLY D C 1
ATOM 5375 O O . GLY D 1 25 ? 16.571 91.935 84.710 1.00 53.18 25 GLY D O 1
ATOM 5376 N N . PHE D 1 26 ? 18.210 91.735 83.137 1.00 53.76 26 PHE D N 1
ATOM 5377 C CA . PHE D 1 26 ? 19.120 92.720 83.724 1.00 51.76 26 PHE D CA 1
ATOM 5378 C C . PHE D 1 26 ? 19.111 92.652 85.256 1.00 53.64 26 PHE D C 1
ATOM 5379 O O . PHE D 1 26 ? 18.710 93.562 85.990 1.00 55.12 26 PHE D O 1
ATOM 5387 N N . THR D 1 27 ? 19.590 91.484 85.688 1.00 48.10 27 THR D N 1
ATOM 5388 C CA . THR D 1 27 ? 20.016 91.261 87.054 1.00 43.44 27 THR D CA 1
ATOM 5389 C C . THR D 1 27 ? 21.246 92.102 87.387 1.00 44.12 27 THR D C 1
ATOM 5390 O O . THR D 1 27 ? 22.092 92.417 86.532 1.00 42.10 27 THR D O 1
ATOM 5394 N N . ALA D 1 28 ? 21.317 92.462 88.672 1.00 41.11 28 ALA D N 1
ATOM 5395 C CA . ALA D 1 28 ? 22.412 93.253 89.221 1.00 35.37 28 ALA D CA 1
ATOM 5396 C C . ALA D 1 28 ? 23.776 92.647 88.911 1.00 39.39 28 ALA D C 1
ATOM 5397 O O . ALA D 1 28 ? 24.677 93.354 88.432 1.00 34.15 28 ALA D O 1
ATOM 5399 N N . ALA D 1 29 ? 23.946 91.339 89.189 1.00 44.06 29 ALA D N 1
ATOM 5400 C CA . ALA D 1 29 ? 25.220 90.661 88.946 1.00 37.83 29 ALA D CA 1
ATOM 5401 C C . ALA D 1 29 ? 25.631 90.758 87.485 1.00 36.09 29 ALA D C 1
ATOM 5402 O O . ALA D 1 29 ? 26.821 90.918 87.183 1.00 34.60 29 ALA D O 1
ATOM 5404 N N . ALA D 1 30 ? 24.659 90.690 86.566 1.00 36.18 30 ALA D N 1
ATOM 5405 C CA . ALA D 1 30 ? 24.962 90.917 85.157 1.00 36.68 30 ALA D CA 1
ATOM 5406 C C . ALA D 1 30 ? 25.493 92.329 84.927 1.00 36.38 30 ALA D C 1
ATOM 5407 O O . ALA D 1 30 ? 26.529 92.512 84.272 1.00 35.41 30 ALA D O 1
ATOM 5409 N N . LEU D 1 31 ? 24.797 93.340 85.469 1.00 34.68 31 LEU D N 1
ATOM 5410 C CA . LEU D 1 31 ? 25.232 94.732 85.341 1.00 34.35 31 LEU D CA 1
ATOM 5411 C C . LEU D 1 31 ? 26.698 94.930 85.712 1.00 34.81 31 LEU D C 1
ATOM 5412 O O . LEU D 1 31 ? 27.364 95.834 85.180 1.00 31.83 31 LEU D O 1
ATOM 5417 N N . GLY D 1 32 ? 27.214 94.096 86.622 1.00 36.65 32 GLY D N 1
ATOM 5418 C CA . GLY D 1 32 ? 28.614 94.183 86.994 1.00 37.12 32 GLY D CA 1
ATOM 5419 C C . GLY D 1 32 ? 29.534 93.670 85.913 1.00 36.30 32 GLY D C 1
ATOM 5420 O O . GLY D 1 32 ? 30.661 94.159 85.763 1.00 37.71 32 GLY D O 1
ATOM 5421 N N . ASN D 1 33 ? 29.062 92.701 85.130 1.00 36.28 33 ASN D N 1
ATOM 5422 C CA . ASN D 1 33 ? 29.861 92.183 84.029 1.00 37.87 33 ASN D CA 1
ATOM 5423 C C . ASN D 1 33 ? 29.903 93.154 82.850 1.00 36.16 33 ASN D C 1
ATOM 5424 O O . ASN D 1 33 ? 30.882 93.157 82.092 1.00 37.19 33 ASN D O 1
ATOM 5429 N N . TRP D 1 34 ? 28.873 93.989 82.693 1.00 30.95 34 TRP D N 1
ATOM 5430 C CA . TRP D 1 34 ? 28.844 94.957 81.605 1.00 33.51 34 TRP D CA 1
ATOM 5431 C C . TRP D 1 34 ? 30.127 95.795 81.584 1.00 36.68 34 TRP D C 1
ATOM 5432 O O . TRP D 1 34 ? 30.537 96.354 82.605 1.00 39.81 34 TRP D O 1
ATOM 5443 N N . LYS D 1 35 ? 30.758 95.887 80.409 1.00 34.85 35 LYS D N 1
ATOM 5444 C CA . LYS D 1 35 ? 32.024 96.601 80.282 1.00 35.61 35 LYS D CA 1
ATOM 5445 C C . LYS D 1 35 ? 31.849 98.121 80.299 1.00 39.32 35 LYS D C 1
ATOM 5446 O O . LYS D 1 35 ? 32.824 98.845 80.561 1.00 38.44 35 LYS D O 1
ATOM 5448 N N . GLY D 1 36 ? 30.643 98.624 80.015 1.00 36.14 36 GLY D N 1
ATOM 5449 C CA . GLY D 1 36 ? 30.359 100.038 80.157 1.00 35.07 36 GLY D CA 1
ATOM 5450 C C . GLY D 1 36 ? 30.009 100.448 81.562 1.00 36.27 36 GLY D C 1
ATOM 5451 O O . GLY D 1 36 ? 29.625 101.600 81.811 1.00 33.90 36 GLY D O 1
ATOM 5452 N N . PHE D 1 37 ? 30.108 99.489 82.489 1.00 36.81 37 PHE D N 1
ATOM 5453 C CA . PHE D 1 37 ? 29.963 99.695 83.925 1.00 35.75 37 PHE D CA 1
ATOM 5454 C C . PHE D 1 37 ? 31.279 100.132 84.558 1.00 33.40 37 PHE D C 1
ATOM 5455 O O . PHE D 1 37 ? 31.325 101.141 85.262 1.00 32.71 37 PHE D O 1
ATOM 5463 N N . SER D 1 38 ? 32.365 99.408 84.289 1.00 33.15 38 SER D N 1
ATOM 5464 C CA . SER D 1 38 ? 33.599 99.680 85.009 1.00 31.60 38 SER D CA 1
ATOM 5465 C C . SER D 1 38 ? 34.273 100.969 84.569 1.00 32.75 38 SER D C 1
ATOM 5466 O O . SER D 1 38 ? 35.105 101.488 85.314 1.00 34.34 38 SER D O 1
ATOM 5469 N N . ARG D 1 39 ? 33.949 101.505 83.390 1.00 33.42 39 ARG D N 1
ATOM 5470 C CA . ARG D 1 39 ? 34.523 102.798 83.021 1.00 33.28 39 ARG D CA 1
ATOM 5471 C C . ARG D 1 39 ? 33.841 103.930 83.788 1.00 33.18 39 ARG D C 1
ATOM 5472 O O . ARG D 1 39 ? 34.506 104.863 84.251 1.00 33.89 39 ARG D O 1
ATOM 5474 N N . ARG D 1 40 ? 32.518 103.846 83.961 1.00 32.53 40 ARG D N 1
ATOM 5475 C CA . ARG D 1 40 ? 31.805 104.842 84.756 1.00 31.85 40 ARG D CA 1
ATOM 5476 C C . ARG D 1 40 ? 32.310 104.861 86.195 1.00 31.50 40 ARG D C 1
ATOM 5477 O O . ARG D 1 40 ? 32.485 105.930 86.787 1.00 31.09 40 ARG D O 1
ATOM 5479 N N . VAL D 1 41 ? 32.554 103.681 86.772 1.00 30.98 41 VAL D N 1
ATOM 5480 C CA . VAL D 1 41 ? 33.143 103.602 88.107 1.00 29.34 41 VAL D CA 1
ATOM 5481 C C . VAL D 1 41 ? 34.547 104.195 88.099 1.00 30.74 41 VAL D C 1
ATOM 5482 O O . VAL D 1 41 ? 34.914 104.983 88.978 1.00 30.74 41 VAL D O 1
ATOM 5486 N N . ASP D 1 42 ? 35.360 103.810 87.111 1.00 32.69 42 ASP D N 1
ATOM 5487 C CA . ASP D 1 42 ? 36.684 104.402 86.966 1.00 30.11 42 ASP D CA 1
ATOM 5488 C C . ASP D 1 42 ? 36.592 105.890 86.718 1.00 31.68 42 ASP D C 1
ATOM 5489 O O . ASP D 1 42 ? 37.519 106.629 87.057 1.00 34.66 42 ASP D O 1
ATOM 5494 N N . THR D 1 43 ? 35.481 106.347 86.138 1.00 32.75 43 THR D N 1
ATOM 5495 C CA . THR D 1 43 ? 35.362 107.755 85.774 1.00 34.26 43 THR D CA 1
ATOM 5496 C C . THR D 1 43 ? 35.120 108.629 86.999 1.00 32.91 43 THR D C 1
ATOM 5497 O O . THR D 1 43 ? 35.606 109.764 87.053 1.00 33.86 43 THR D O 1
ATOM 5501 N N . VAL D 1 44 ? 34.384 108.122 87.999 1.00 31.44 44 VAL D N 1
ATOM 5502 C CA . VAL D 1 44 ? 34.119 108.924 89.195 1.00 30.49 44 VAL D CA 1
ATOM 5503 C C . VAL D 1 44 ? 35.311 108.895 90.134 1.00 31.13 44 VAL D C 1
ATOM 5504 O O . VAL D 1 44 ? 35.620 109.896 90.787 1.00 32.20 44 VAL D O 1
ATOM 5508 N N . MET D 1 45 ? 36.005 107.763 90.207 1.00 29.33 45 MET D N 1
ATOM 5509 C CA . MET D 1 45 ? 37.128 107.631 91.120 1.00 28.83 45 MET D CA 1
ATOM 5510 C C . MET D 1 45 ? 38.214 108.675 90.882 1.00 32.80 45 MET D C 1
ATOM 5511 O O . MET D 1 45 ? 39.079 108.863 91.745 1.00 32.47 45 MET D O 1
ATOM 5516 N N . GLU D 1 46 ? 38.190 109.361 89.742 1.00 36.69 46 GLU D N 1
ATOM 5517 C CA . GLU D 1 46 ? 39.152 110.419 89.460 1.00 37.09 46 GLU D CA 1
ATOM 5518 C C . GLU D 1 46 ? 38.813 111.733 90.156 1.00 36.14 46 GLU D C 1
ATOM 5519 O O . GLU D 1 46 ? 39.540 112.720 89.974 1.00 37.32 46 GLU D O 1
ATOM 5525 N N . HIS D 1 47 ? 37.736 111.776 90.941 1.00 31.64 47 HIS D N 1
ATOM 5526 C CA . HIS D 1 47 ? 37.417 112.962 91.717 1.00 31.11 47 HIS D CA 1
ATOM 5527 C C . HIS D 1 47 ? 37.982 112.908 93.124 1.00 31.18 47 HIS D C 1
ATOM 5528 O O . HIS D 1 47 ? 38.181 113.962 93.741 1.00 33.53 47 HIS D O 1
ATOM 5535 N N . TYR D 1 48 ? 38.284 111.721 93.636 1.00 29.34 48 TYR D N 1
ATOM 5536 C CA . TYR D 1 48 ? 38.772 111.624 94.995 1.00 27.86 48 TYR D CA 1
ATOM 5537 C C . TYR D 1 48 ? 40.127 112.319 95.137 1.00 28.06 48 TYR D C 1
ATOM 5538 O O . TYR D 1 48 ? 40.808 112.586 94.141 1.00 28.57 48 TYR D O 1
ATOM 5547 N N . PRO D 1 49 ? 40.508 112.679 96.365 1.00 28.10 49 PRO D N 1
ATOM 5548 C CA . PRO D 1 49 ? 41.822 113.300 96.581 1.00 28.72 49 PRO D CA 1
ATOM 5549 C C . PRO D 1 49 ? 42.959 112.354 96.210 1.00 28.87 49 PRO D C 1
ATOM 5550 O O . PRO D 1 49 ? 42.995 111.193 96.638 1.00 28.42 49 PRO D O 1
ATOM 5554 N N . LYS D 1 50 ? 43.889 112.860 95.399 1.00 29.52 50 LYS D N 1
ATOM 5555 C CA . LYS D 1 50 ? 45.010 112.043 94.958 1.00 29.74 50 LYS D CA 1
ATOM 5556 C C . LYS D 1 50 ? 45.812 111.530 96.149 1.00 30.19 50 LYS D C 1
ATOM 5557 O O . LYS D 1 50 ? 46.067 112.258 97.114 1.00 29.84 50 LYS D O 1
ATOM 5563 N N . GLY D 1 51 ? 46.206 110.265 96.080 1.00 29.96 51 GLY D N 1
ATOM 5564 C CA . GLY D 1 51 ? 47.152 109.746 97.049 1.00 30.46 51 GLY D CA 1
ATOM 5565 C C . GLY D 1 51 ? 46.527 109.168 98.299 1.00 29.17 51 GLY D C 1
ATOM 5566 O O . GLY D 1 51 ? 47.038 109.365 99.404 1.00 29.74 51 GLY D O 1
ATOM 5567 N N . LEU D 1 52 ? 45.416 108.459 98.129 1.00 28.20 52 LEU D N 1
ATOM 5568 C CA . LEU D 1 52 ? 44.820 107.667 99.192 1.00 27.58 52 LEU D CA 1
ATOM 5569 C C . LEU D 1 52 ? 45.533 106.326 99.330 1.00 27.44 52 LEU D C 1
ATOM 5570 O O . LEU D 1 52 ? 46.081 105.797 98.359 1.00 27.82 52 LEU D O 1
ATOM 5575 N N . SER D 1 53 ? 45.499 105.759 100.537 1.00 27.11 53 SER D N 1
ATOM 5576 C CA . SER D 1 53 ? 46.065 104.430 100.735 1.00 26.93 53 SER D CA 1
ATOM 5577 C C . SER D 1 53 ? 45.376 103.416 99.827 1.00 26.48 53 SER D C 1
ATOM 5578 O O . SER D 1 53 ? 44.250 103.621 99.362 1.00 26.16 53 SER D O 1
ATOM 5581 N N . GLU D 1 54 ? 46.058 102.292 99.590 1.00 26.45 54 GLU D N 1
ATOM 5582 C CA . GLU D 1 54 ? 45.454 101.261 98.757 1.00 26.01 54 GLU D CA 1
ATOM 5583 C C . GLU D 1 54 ? 44.233 100.664 99.425 1.00 25.32 54 GLU D C 1
ATOM 5584 O O . GLU D 1 54 ? 43.217 100.405 98.771 1.00 24.93 54 GLU D O 1
ATOM 5590 N N . LYS D 1 55 ? 44.334 100.421 100.724 1.00 25.18 55 LYS D N 1
ATOM 5591 C CA . LYS D 1 55 ? 43.211 99.879 101.470 1.00 24.56 55 LYS D CA 1
ATOM 5592 C C . LYS D 1 55 ? 41.983 100.776 101.351 1.00 24.36 55 LYS D C 1
ATOM 5593 O O . LYS D 1 55 ? 40.852 100.288 101.268 1.00 23.85 55 LYS D O 1
ATOM 5599 N N . ALA D 1 56 ? 42.189 102.094 101.342 1.00 24.79 56 ALA D N 1
ATOM 5600 C CA . ALA D 1 56 ? 41.065 103.021 101.238 1.00 24.66 56 ALA D CA 1
ATOM 5601 C C . ALA D 1 56 ? 40.455 102.984 99.851 1.00 24.57 56 ALA D C 1
ATOM 5602 O O . ALA D 1 56 ? 39.230 102.960 99.700 1.00 24.17 56 ALA D O 1
ATOM 5604 N N . ILE D 1 57 ? 41.300 102.991 98.821 1.00 24.97 57 ILE D N 1
ATOM 5605 C CA . ILE D 1 57 ? 40.797 103.007 97.454 1.00 24.95 57 ILE D CA 1
ATOM 5606 C C . ILE D 1 57 ? 39.910 101.804 97.207 1.00 24.32 57 ILE D C 1
ATOM 5607 O O . ILE D 1 57 ? 38.969 101.873 96.411 1.00 24.12 57 ILE D O 1
ATOM 5612 N N . LYS D 1 58 ? 40.170 100.701 97.913 1.00 24.02 58 LYS D N 1
ATOM 5613 C CA . LYS D 1 58 ? 39.355 99.504 97.759 1.00 23.43 58 LYS D CA 1
ATOM 5614 C C . LYS D 1 58 ? 37.969 99.709 98.354 1.00 22.98 58 LYS D C 1
ATOM 5615 O O . LYS D 1 58 ? 36.960 99.381 97.718 1.00 22.62 58 LYS D O 1
ATOM 5621 N N . GLU D 1 59 ? 37.903 100.254 99.577 1.00 23.00 59 GLU D N 1
ATOM 5622 C CA . GLU D 1 59 ? 36.620 100.557 100.211 1.00 22.62 59 GLU D CA 1
ATOM 5623 C C . GLU D 1 59 ? 35.814 101.514 99.360 1.00 22.72 59 GLU D C 1
ATOM 5624 O O . GLU D 1 59 ? 34.638 101.287 99.086 1.00 22.33 59 GLU D O 1
ATOM 5630 N N . LEU D 1 60 ? 36.448 102.601 98.937 1.00 23.26 60 LEU D N 1
ATOM 5631 C CA . LEU D 1 60 ? 35.759 103.630 98.175 1.00 23.43 60 LEU D CA 1
ATOM 5632 C C . LEU D 1 60 ? 35.209 103.062 96.882 1.00 23.25 60 LEU D C 1
ATOM 5633 O O . LEU D 1 60 ? 34.058 103.331 96.521 1.00 23.04 60 LEU D O 1
ATOM 5638 N N . ARG D 1 61 ? 35.995 102.228 96.199 1.00 23.31 61 ARG D N 1
ATOM 5639 C CA . ARG D 1 61 ? 35.505 101.598 94.975 1.00 23.12 61 ARG D CA 1
ATOM 5640 C C . ARG D 1 61 ? 34.397 100.575 95.258 1.00 22.45 61 ARG D C 1
ATOM 5641 O O . ARG D 1 61 ? 33.383 100.552 94.545 1.00 22.23 61 ARG D O 1
ATOM 5649 N N . THR D 1 62 ? 34.540 99.742 96.299 1.00 22.13 62 THR D N 1
ATOM 5650 C CA . THR D 1 62 ? 33.398 98.930 96.705 1.00 21.53 62 THR D CA 1
ATOM 5651 C C . THR D 1 62 ? 32.147 99.784 96.767 1.00 21.43 62 THR D C 1
ATOM 5652 O O . THR D 1 62 ? 31.069 99.343 96.370 1.00 21.05 62 THR D O 1
ATOM 5656 N N . ALA D 1 63 ? 32.282 101.037 97.214 1.00 21.79 63 ALA D N 1
ATOM 5657 C CA . ALA D 1 63 ? 31.118 101.855 97.555 1.00 21.68 63 ALA D CA 1
ATOM 5658 C C . ALA D 1 63 ? 30.515 102.537 96.336 1.00 21.86 63 ALA D C 1
ATOM 5659 O O . ALA D 1 63 ? 29.287 102.651 96.239 1.00 21.61 63 ALA D O 1
ATOM 5661 N N . GLU D 1 64 ? 31.345 103.023 95.406 1.00 22.34 64 GLU D N 1
ATOM 5662 C CA . GLU D 1 64 ? 30.753 103.607 94.211 1.00 22.52 64 GLU D CA 1
ATOM 5663 C C . GLU D 1 64 ? 30.125 102.540 93.326 1.00 23.08 64 GLU D C 1
ATOM 5664 O O . GLU D 1 64 ? 29.114 102.809 92.661 1.00 23.65 64 GLU D O 1
ATOM 5670 N N . THR D 1 65 ? 30.681 101.326 93.319 1.00 21.89 65 THR D N 1
ATOM 5671 C CA . THR D 1 65 ? 29.906 100.191 92.840 1.00 21.70 65 THR D CA 1
ATOM 5672 C C . THR D 1 65 ? 28.483 100.231 93.373 1.00 22.54 65 THR D C 1
ATOM 5673 O O . THR D 1 65 ? 27.516 100.207 92.602 1.00 23.85 65 THR D O 1
ATOM 5677 N N . LYS D 1 66 ? 28.351 100.286 94.706 1.00 20.83 66 LYS D N 1
ATOM 5678 C CA . LYS D 1 66 ? 27.031 100.283 95.322 1.00 20.65 66 LYS D CA 1
ATOM 5679 C C . LYS D 1 66 ? 26.195 101.451 94.820 1.00 21.68 66 LYS D C 1
ATOM 5680 O O . LYS D 1 66 ? 25.004 101.292 94.526 1.00 21.83 66 LYS D O 1
ATOM 5686 N N . ARG D 1 67 ? 26.808 102.634 94.701 1.00 23.17 67 ARG D N 1
ATOM 5687 C CA . ARG D 1 67 ? 26.048 103.813 94.302 1.00 23.57 67 ARG D CA 1
ATOM 5688 C C . ARG D 1 67 ? 25.436 103.612 92.926 1.00 24.80 67 ARG D C 1
ATOM 5689 O O . ARG D 1 67 ? 24.263 103.933 92.708 1.00 25.37 67 ARG D O 1
ATOM 5697 N N . PHE D 1 68 ? 26.202 103.034 92.000 1.00 25.12 68 PHE D N 1
ATOM 5698 C CA . PHE D 1 68 ? 25.703 102.820 90.648 1.00 24.72 68 PHE D CA 1
ATOM 5699 C C . PHE D 1 68 ? 24.697 101.678 90.603 1.00 24.69 68 PHE D C 1
ATOM 5700 O O . PHE D 1 68 ? 23.537 101.881 90.226 1.00 25.85 68 PHE D O 1
ATOM 5708 N N . THR D 1 69 ? 25.120 100.473 90.994 1.00 22.89 69 THR D N 1
ATOM 5709 C CA . THR D 1 69 ? 24.220 99.327 90.994 1.00 23.45 69 THR D CA 1
ATOM 5710 C C . THR D 1 69 ? 22.852 99.680 91.543 1.00 24.03 69 THR D C 1
ATOM 5711 O O . THR D 1 69 ? 21.822 99.388 90.926 1.00 23.84 69 THR D O 1
ATOM 5715 N N . ASP D 1 70 ? 22.841 100.334 92.706 1.00 24.87 70 ASP D N 1
ATOM 5716 C CA . ASP D 1 70 ? 21.589 100.630 93.396 1.00 25.17 70 ASP D CA 1
ATOM 5717 C C . ASP D 1 70 ? 20.733 101.605 92.602 1.00 24.41 70 ASP D C 1
ATOM 5718 O O . ASP D 1 70 ? 19.516 101.415 92.488 1.00 24.10 70 ASP D O 1
ATOM 5723 N N . TYR D 1 71 ? 21.342 102.671 92.072 1.00 25.48 71 TYR D N 1
ATOM 5724 C CA . TYR D 1 71 ? 20.592 103.588 91.225 1.00 25.96 71 TYR D CA 1
ATOM 5725 C C . TYR D 1 71 ? 19.949 102.834 90.074 1.00 27.40 71 TYR D C 1
ATOM 5726 O O . TYR D 1 71 ? 18.729 102.902 89.869 1.00 27.25 71 TYR D O 1
ATOM 5735 N N . ALA D 1 72 ? 20.767 102.081 89.334 1.00 26.72 72 ALA D N 1
ATOM 5736 C CA . ALA D 1 72 ? 20.287 101.314 88.194 1.00 25.56 72 ALA D CA 1
ATOM 5737 C C . ALA D 1 72 ? 19.152 100.381 88.593 1.00 24.72 72 ALA D C 1
ATOM 5738 O O . ALA D 1 72 ? 18.028 100.505 88.102 1.00 24.00 72 ALA D O 1
ATOM 5740 N N . MET D 1 73 ? 19.422 99.453 89.507 1.00 25.17 73 MET D N 1
ATOM 5741 C CA . MET D 1 73 ? 18.428 98.453 89.863 1.00 23.94 73 MET D CA 1
ATOM 5742 C C . MET D 1 73 ? 17.248 98.990 90.658 1.00 24.21 73 MET D C 1
ATOM 5743 O O . MET D 1 73 ? 16.277 98.246 90.819 1.00 24.49 73 MET D O 1
ATOM 5748 N N . LEU D 1 74 ? 17.299 100.236 91.181 1.00 24.72 74 LEU D N 1
ATOM 5749 C CA . LEU D 1 74 ? 16.302 100.678 92.164 1.00 24.69 74 LEU D CA 1
ATOM 5750 C C . LEU D 1 74 ? 15.809 102.109 91.998 1.00 25.28 74 LEU D C 1
ATOM 5751 O O . LEU D 1 74 ? 14.662 102.375 92.371 1.00 26.07 74 LEU D O 1
ATOM 5756 N N . GLY D 1 75 ? 16.609 103.048 91.499 1.00 26.03 75 GLY D N 1
ATOM 5757 C CA . GLY D 1 75 ? 16.098 104.377 91.225 1.00 29.04 75 GLY D CA 1
ATOM 5758 C C . GLY D 1 75 ? 16.823 105.481 91.966 1.00 30.06 75 GLY D C 1
ATOM 5759 O O . GLY D 1 75 ? 17.842 105.250 92.612 1.00 30.66 75 GLY D O 1
ATOM 5760 N N . PRO D 1 76 ? 16.329 106.715 91.863 1.00 31.12 76 PRO D N 1
ATOM 5761 C CA . PRO D 1 76 ? 16.935 107.819 92.624 1.00 32.31 76 PRO D CA 1
ATOM 5762 C C . PRO D 1 76 ? 16.338 107.885 94.024 1.00 36.20 76 PRO D C 1
ATOM 5763 O O . PRO D 1 76 ? 15.116 107.946 94.187 1.00 39.46 76 PRO D O 1
ATOM 5767 N N . SER D 1 77 ? 17.203 107.891 95.036 1.00 35.61 77 SER D N 1
ATOM 5768 C CA . SER D 1 77 ? 16.743 107.961 96.417 1.00 34.76 77 SER D CA 1
ATOM 5769 C C . SER D 1 77 ? 16.181 109.352 96.731 1.00 35.34 77 SER D C 1
ATOM 5770 O O . SER D 1 77 ? 16.144 110.261 95.892 1.00 34.18 77 SER D O 1
ATOM 5773 N N . ASP D 1 78 ? 15.766 109.536 97.977 1.00 34.73 78 ASP D N 1
ATOM 5774 C CA . ASP D 1 78 ? 15.196 110.815 98.356 1.00 37.07 78 ASP D CA 1
ATOM 5775 C C . ASP D 1 78 ? 15.518 111.105 99.814 1.00 36.19 78 ASP D C 1
ATOM 5776 O O . ASP D 1 78 ? 15.762 110.189 100.602 1.00 32.00 78 ASP D O 1
ATOM 5781 N N . LYS D 1 79 ? 15.530 112.398 100.159 1.00 40.96 79 LYS D N 1
ATOM 5782 C CA . LYS D 1 79 ? 15.707 112.800 101.555 1.00 39.38 79 LYS D CA 1
ATOM 5783 C C . LYS D 1 79 ? 14.697 112.107 102.463 1.00 33.97 79 LYS D C 1
ATOM 5784 O O . LYS D 1 79 ? 15.014 111.763 103.604 1.00 33.93 79 LYS D O 1
ATOM 5786 N N . TYR D 1 80 ? 13.476 111.897 101.976 1.00 34.68 80 TYR D N 1
ATOM 5787 C CA . TYR D 1 80 ? 12.454 111.156 102.709 1.00 34.28 80 TYR D CA 1
ATOM 5788 C C . TYR D 1 80 ? 12.502 109.653 102.440 1.00 30.69 80 TYR D C 1
ATOM 5789 O O . TYR D 1 80 ? 11.846 108.888 103.157 1.00 24.81 80 TYR D O 1
ATOM 5798 N N . ASN D 1 81 ? 13.255 109.212 101.433 1.00 30.21 81 ASN D N 1
ATOM 5799 C CA . ASN D 1 81 ? 13.274 107.810 101.009 1.00 30.75 81 ASN D CA 1
ATOM 5800 C C . ASN D 1 81 ? 14.724 107.351 100.880 1.00 27.24 81 ASN D C 1
ATOM 5801 O O . ASN D 1 81 ? 15.355 107.540 99.831 1.00 28.32 81 ASN D O 1
ATOM 5806 N N . LEU D 1 82 ? 15.237 106.725 101.949 1.00 23.91 82 LEU D N 1
ATOM 5807 C CA . LEU D 1 82 ? 16.627 106.287 102.025 1.00 21.97 82 LEU D CA 1
ATOM 5808 C C . LEU D 1 82 ? 16.753 104.823 102.420 1.00 19.70 82 LEU D C 1
ATOM 5809 O O . LEU D 1 82 ? 17.833 104.399 102.826 1.00 19.30 82 LEU D O 1
ATOM 5814 N N . LEU D 1 83 ? 15.689 104.034 102.304 1.00 20.18 83 LEU D N 1
ATOM 5815 C CA . LEU D 1 83 ? 15.776 102.606 102.597 1.00 20.45 83 LEU D CA 1
ATOM 5816 C C . LEU D 1 83 ? 16.019 101.778 101.327 1.00 20.82 83 LEU D C 1
ATOM 5817 O O . LEU D 1 83 ? 15.235 101.837 100.366 1.00 20.60 83 LEU D O 1
ATOM 5822 N N . ARG D 1 84 ? 17.114 101.010 101.328 1.00 21.87 84 ARG D N 1
ATOM 5823 C CA . ARG D 1 84 ? 17.392 100.033 100.279 1.00 22.48 84 ARG D CA 1
ATOM 5824 C C . ARG D 1 84 ? 16.653 98.747 100.597 1.00 23.24 84 ARG D C 1
ATOM 5825 O O . ARG D 1 84 ? 16.875 98.172 101.672 1.00 22.84 84 ARG D O 1
ATOM 5833 N N . PRO D 1 85 ? 15.769 98.268 99.727 1.00 23.93 85 PRO D N 1
ATOM 5834 C CA . PRO D 1 85 ? 15.237 96.922 99.921 1.00 25.22 85 PRO D CA 1
ATOM 5835 C C . PRO D 1 85 ? 16.371 95.922 99.804 1.00 26.79 85 PRO D C 1
ATOM 5836 O O . PRO D 1 85 ? 17.329 96.138 99.053 1.00 27.98 85 PRO D O 1
ATOM 5840 N N . MET D 1 86 ? 16.291 94.854 100.597 1.00 25.27 86 MET D N 1
ATOM 5841 C CA . MET D 1 86 ? 17.181 93.714 100.415 1.00 28.64 86 MET D CA 1
ATOM 5842 C C . MET D 1 86 ? 16.556 92.487 101.061 1.00 29.65 86 MET D C 1
ATOM 5843 O O . MET D 1 86 ? 15.737 92.590 101.982 1.00 28.82 86 MET D O 1
ATOM 5848 N N . GLN D 1 87 ? 16.960 91.320 100.551 1.00 29.96 87 GLN D N 1
ATOM 5849 C CA . GLN D 1 87 ? 16.301 90.047 100.807 1.00 28.55 87 GLN D CA 1
ATOM 5850 C C . GLN D 1 87 ? 17.321 89.024 101.291 1.00 29.94 87 GLN D C 1
ATOM 5851 O O . GLN D 1 87 ? 18.529 89.177 101.092 1.00 30.02 87 GLN D O 1
ATOM 5857 N N . GLY D 1 88 ? 16.816 87.975 101.945 1.00 30.24 88 GLY D N 1
ATOM 5858 C CA . GLY D 1 88 ? 17.648 86.943 102.542 1.00 32.66 88 GLY D CA 1
ATOM 5859 C C . GLY D 1 88 ? 18.419 87.353 103.781 1.00 38.62 88 GLY D C 1
ATOM 5860 O O . GLY D 1 88 ? 19.065 86.493 104.406 1.00 38.33 88 GLY D O 1
ATOM 5861 N N . VAL D 1 89 ? 18.379 88.635 104.157 1.00 39.02 89 VAL D N 1
ATOM 5862 C CA . VAL D 1 89 ? 19.125 89.122 105.311 1.00 33.41 89 VAL D CA 1
ATOM 5863 C C . VAL D 1 89 ? 18.543 88.535 106.587 1.00 31.21 89 VAL D C 1
ATOM 5864 O O . VAL D 1 89 ? 17.328 88.591 106.819 1.00 32.07 89 VAL D O 1
ATOM 5868 N N . ASP D 1 90 ? 19.411 87.953 107.412 1.00 28.50 90 ASP D N 1
ATOM 5869 C CA . ASP D 1 90 ? 19.002 87.441 108.714 1.00 28.86 90 ASP D CA 1
ATOM 5870 C C . ASP D 1 90 ? 18.423 88.551 109.595 1.00 27.64 90 ASP D C 1
ATOM 5871 O O . ASP D 1 90 ? 18.835 89.712 109.520 1.00 27.46 90 ASP D O 1
ATOM 5876 N N . GLU D 1 91 ? 17.467 88.178 110.462 1.00 28.14 91 GLU D N 1
ATOM 5877 C CA . GLU D 1 91 ? 16.837 89.157 111.355 1.00 29.41 91 GLU D CA 1
ATOM 5878 C C . GLU D 1 91 ? 17.775 89.645 112.458 1.00 28.32 91 GLU D C 1
ATOM 5879 O O . GLU D 1 91 ? 17.507 90.696 113.058 1.00 27.27 91 GLU D O 1
ATOM 5881 N N . ALA D 1 92 ? 18.852 88.906 112.744 1.00 27.94 92 ALA D N 1
ATOM 5882 C CA . ALA D 1 92 ? 19.871 89.332 113.696 1.00 27.77 92 ALA D CA 1
ATOM 5883 C C . ALA D 1 92 ? 20.954 90.188 113.054 1.00 27.37 92 ALA D C 1
ATOM 5884 O O . ALA D 1 92 ? 21.892 90.598 113.750 1.00 27.79 92 ALA D O 1
ATOM 5886 N N . MET D 1 93 ? 20.854 90.445 111.747 1.00 26.29 93 MET D N 1
ATOM 5887 C CA . MET D 1 93 ? 21.671 91.435 111.060 1.00 24.89 93 MET D CA 1
ATOM 5888 C C . MET D 1 93 ? 20.836 92.605 110.539 1.00 23.92 93 MET D C 1
ATOM 5889 O O . MET D 1 93 ? 21.279 93.337 109.643 1.00 22.09 93 MET D O 1
ATOM 5894 N N . ILE D 1 94 ? 19.640 92.797 111.095 1.00 22.99 94 ILE D N 1
ATOM 5895 C CA . ILE D 1 94 ? 18.746 93.887 110.729 1.00 22.10 94 ILE D CA 1
ATOM 5896 C C . ILE D 1 94 ? 18.659 94.830 111.919 1.00 22.62 94 ILE D C 1
ATOM 5897 O O . ILE D 1 94 ? 18.382 94.390 113.043 1.00 24.07 94 ILE D O 1
ATOM 5902 N N . ALA D 1 95 ? 18.888 96.126 111.675 1.00 21.08 95 ALA D N 1
ATOM 5903 C CA . ALA D 1 95 ? 18.815 97.102 112.743 1.00 21.15 95 ALA D CA 1
ATOM 5904 C C . ALA D 1 95 ? 17.460 97.001 113.426 1.00 23.55 95 ALA D C 1
ATOM 5905 O O . ALA D 1 95 ? 16.503 96.483 112.850 1.00 24.86 95 ALA D O 1
ATOM 5907 N N . PRO D 1 96 ? 17.366 97.421 114.683 1.00 25.12 96 PRO D N 1
ATOM 5908 C CA . PRO D 1 96 ? 16.062 97.414 115.356 1.00 25.46 96 PRO D CA 1
ATOM 5909 C C . PRO D 1 96 ? 15.201 98.641 115.080 1.00 26.76 96 PRO D C 1
ATOM 5910 O O . PRO D 1 96 ? 15.688 99.769 114.956 1.00 26.33 96 PRO D O 1
ATOM 5914 N N . ASN D 1 97 ? 13.893 98.367 114.928 1.00 27.04 97 ASN D N 1
ATOM 5915 C CA . ASN D 1 97 ? 12.799 99.349 115.003 1.00 29.26 97 ASN D CA 1
ATOM 5916 C C . ASN D 1 97 ? 12.674 100.200 113.728 1.00 31.39 97 ASN D C 1
ATOM 5917 O O . ASN D 1 97 ? 12.492 101.419 113.788 1.00 30.70 97 ASN D O 1
ATOM 5919 N N . LEU D 1 98 ? 12.717 99.534 112.563 1.00 32.68 98 LEU D N 1
ATOM 5920 C CA . LEU D 1 98 ? 12.633 100.196 111.257 1.00 32.21 98 LEU D CA 1
ATOM 5921 C C . LEU D 1 98 ? 11.215 100.587 110.846 1.00 36.86 98 LEU D C 1
ATOM 5922 O O . LEU D 1 98 ? 11.002 100.895 109.663 1.00 37.09 98 LEU D O 1
ATOM 5927 N N . VAL D 1 99 ? 10.253 100.587 111.775 1.00 41.64 99 VAL D N 1
ATOM 5928 C CA . VAL D 1 99 ? 8.866 100.868 111.406 1.00 43.06 99 VAL D CA 1
ATOM 5929 C C . VAL D 1 99 ? 8.663 102.364 111.180 1.00 41.06 99 VAL D C 1
ATOM 5930 O O . VAL D 1 99 ? 7.972 102.773 110.236 1.00 37.89 99 VAL D O 1
ATOM 5932 N N . SER D 1 100 ? 9.258 103.201 112.029 1.00 36.66 100 SER D N 1
ATOM 5933 C CA . SER D 1 100 ? 9.307 104.634 111.763 1.00 34.18 100 SER D CA 1
ATOM 5934 C C . SER D 1 100 ? 10.768 105.086 111.621 1.00 30.59 100 SER D C 1
ATOM 5935 O O . SER D 1 100 ? 11.372 104.963 110.548 1.00 26.95 100 SER D O 1
ATOM 5937 N N . GLY D 1 114 ? 19.304 125.055 113.990 1.00 33.02 114 GLY D N 1
ATOM 5938 C CA . GLY D 1 114 ? 19.685 124.125 115.045 1.00 33.74 114 GLY D CA 1
ATOM 5939 C C . GLY D 1 114 ? 21.142 124.284 115.453 1.00 35.56 114 GLY D C 1
ATOM 5940 O O . GLY D 1 114 ? 22.057 123.935 114.697 1.00 33.90 114 GLY D O 1
ATOM 5941 N N . ARG D 1 115 ? 21.363 124.803 116.663 1.00 35.65 115 ARG D N 1
ATOM 5942 C CA . ARG D 1 115 ? 22.700 125.210 117.089 1.00 34.57 115 ARG D CA 1
ATOM 5943 C C . ARG D 1 115 ? 23.528 124.074 117.678 1.00 30.97 115 ARG D C 1
ATOM 5944 O O . ARG D 1 115 ? 24.763 124.141 117.632 1.00 31.16 115 ARG D O 1
ATOM 5952 N N . SER D 1 116 ? 22.896 123.035 118.212 1.00 24.80 116 SER D N 1
ATOM 5953 C CA . SER D 1 116 ? 23.600 121.946 118.864 1.00 23.67 116 SER D CA 1
ATOM 5954 C C . SER D 1 116 ? 23.761 120.815 117.862 1.00 23.49 116 SER D C 1
ATOM 5955 O O . SER D 1 116 ? 22.763 120.345 117.308 1.00 23.24 116 SER D O 1
ATOM 5958 N N . VAL D 1 117 ? 25.012 120.382 117.636 1.00 23.62 117 VAL D N 1
ATOM 5959 C CA . VAL D 1 117 ? 25.359 119.249 116.768 1.00 23.46 117 VAL D CA 1
ATOM 5960 C C . VAL D 1 117 ? 26.151 118.227 117.569 1.00 23.28 117 VAL D C 1
ATOM 5961 O O . VAL D 1 117 ? 27.097 118.601 118.269 1.00 23.51 117 VAL D O 1
ATOM 5965 N N . VAL D 1 118 ? 25.800 116.945 117.453 1.00 22.89 118 VAL D N 1
ATOM 5966 C CA . VAL D 1 118 ? 26.646 115.877 117.987 1.00 22.76 118 VAL D CA 1
ATOM 5967 C C . VAL D 1 118 ? 27.290 115.160 116.818 1.00 22.79 118 VAL D C 1
ATOM 5968 O O . VAL D 1 118 ? 26.838 115.255 115.683 1.00 22.79 118 VAL D O 1
ATOM 5972 N N . CYS D 1 119 ? 28.347 114.408 117.106 1.00 22.81 119 CYS D N 1
ATOM 5973 C CA . CYS D 1 119 ? 29.283 114.053 116.051 1.00 23.00 119 CYS D CA 1
ATOM 5974 C C . CYS D 1 119 ? 30.151 112.873 116.490 1.00 22.89 119 CYS D C 1
ATOM 5975 O O . CYS D 1 119 ? 30.493 112.761 117.664 1.00 22.88 119 CYS D O 1
ATOM 5978 N N . ASN D 1 120 ? 30.494 111.985 115.565 1.00 22.81 120 ASN D N 1
ATOM 5979 C CA . ASN D 1 120 ? 30.985 110.680 115.979 1.00 22.60 120 ASN D CA 1
ATOM 5980 C C . ASN D 1 120 ? 32.232 110.276 115.214 1.00 22.85 120 ASN D C 1
ATOM 5981 O O . ASN D 1 120 ? 32.268 110.354 113.987 1.00 22.94 120 ASN D O 1
ATOM 5986 N N . VAL D 1 121 ? 33.229 109.791 115.936 1.00 22.97 121 VAL D N 1
ATOM 5987 C CA . VAL D 1 121 ? 34.355 109.078 115.354 1.00 23.14 121 VAL D CA 1
ATOM 5988 C C . VAL D 1 121 ? 34.222 107.621 115.792 1.00 22.76 121 VAL D C 1
ATOM 5989 O O . VAL D 1 121 ? 34.503 107.279 116.942 1.00 22.73 121 VAL D O 1
ATOM 5993 N N . VAL D 1 122 ? 33.754 106.761 114.889 1.00 22.47 122 VAL D N 1
ATOM 5994 C CA . VAL D 1 122 ? 33.371 105.389 115.213 1.00 22.07 122 VAL D CA 1
ATOM 5995 C C . VAL D 1 122 ? 34.493 104.470 114.769 1.00 22.19 122 VAL D C 1
ATOM 5996 O O . VAL D 1 122 ? 34.563 104.083 113.604 1.00 22.15 122 VAL D O 1
ATOM 6000 N N . MET D 1 123 ? 35.354 104.089 115.705 1.00 22.34 123 MET D N 1
ATOM 6001 C CA . MET D 1 123 ? 36.459 103.195 115.396 1.00 22.49 123 MET D CA 1
ATOM 6002 C C . MET D 1 123 ? 35.990 101.754 115.290 1.00 22.07 123 MET D C 1
ATOM 6003 O O . MET D 1 123 ? 35.118 101.301 116.042 1.00 21.73 123 MET D O 1
ATOM 6008 N N . ARG D 1 124 ? 36.598 101.014 114.379 1.00 22.34 124 ARG D N 1
ATOM 6009 C CA . ARG D 1 124 ? 36.343 99.588 114.317 1.00 25.04 124 ARG D CA 1
ATOM 6010 C C . ARG D 1 124 ? 37.513 98.837 114.946 1.00 28.17 124 ARG D C 1
ATOM 6011 O O . ARG D 1 124 ? 38.675 99.238 114.794 1.00 27.42 124 ARG D O 1
ATOM 6019 N N . SER D 1 125 ? 37.200 97.758 115.669 1.00 28.87 125 SER D N 1
ATOM 6020 C CA . SER D 1 125 ? 38.267 96.941 116.233 1.00 31.49 125 SER D CA 1
ATOM 6021 C C . SER D 1 125 ? 39.146 96.406 115.107 1.00 30.83 125 SER D C 1
ATOM 6022 O O . SER D 1 125 ? 38.641 95.911 114.096 1.00 29.42 125 SER D O 1
ATOM 6025 N N . GLU D 1 126 ? 40.468 96.531 115.288 1.00 33.23 126 GLU D N 1
ATOM 6026 C CA . GLU D 1 126 ? 41.440 96.001 114.330 1.00 34.20 126 GLU D CA 1
ATOM 6027 C C . GLU D 1 126 ? 41.134 94.565 113.933 1.00 34.71 126 GLU D C 1
ATOM 6028 O O . GLU D 1 126 ? 41.400 94.159 112.790 1.00 31.12 126 GLU D O 1
ATOM 6034 N N . ALA D 1 127 ? 40.601 93.782 114.879 1.00 35.21 127 ALA D N 1
ATOM 6035 C CA . ALA D 1 127 ? 40.139 92.432 114.581 1.00 34.96 127 ALA D CA 1
ATOM 6036 C C . ALA D 1 127 ? 39.090 92.437 113.477 1.00 31.71 127 ALA D C 1
ATOM 6037 O O . ALA D 1 127 ? 39.088 91.560 112.603 1.00 29.68 127 ALA D O 1
ATOM 6039 N N . GLU D 1 128 ? 38.194 93.417 113.500 1.00 31.07 128 GLU D N 1
ATOM 6040 C CA . GLU D 1 128 ? 37.044 93.421 112.615 1.00 28.90 128 GLU D CA 1
ATOM 6041 C C . GLU D 1 128 ? 37.348 94.093 111.277 1.00 27.94 128 GLU D C 1
ATOM 6042 O O . GLU D 1 128 ? 36.460 94.157 110.417 1.00 27.05 128 GLU D O 1
ATOM 6048 N N . GLY D 1 129 ? 38.582 94.575 111.079 1.00 25.85 129 GLY D N 1
ATOM 6049 C CA . GLY D 1 129 ? 38.966 95.276 109.869 1.00 23.62 129 GLY D CA 1
ATOM 6050 C C . GLY D 1 129 ? 39.660 96.591 110.163 1.00 24.72 129 GLY D C 1
ATOM 6051 O O . GLY D 1 129 ? 40.692 96.905 109.560 1.00 25.77 129 GLY D O 1
ATOM 6052 N N . GLY D 1 130 ? 39.099 97.370 111.091 1.00 25.59 130 GLY D N 1
ATOM 6053 C CA . GLY D 1 130 ? 39.659 98.642 111.498 1.00 25.58 130 GLY D CA 1
ATOM 6054 C C . GLY D 1 130 ? 39.106 99.808 110.696 1.00 22.95 130 GLY D C 1
ATOM 6055 O O . GLY D 1 130 ? 38.343 99.645 109.744 1.00 22.43 130 GLY D O 1
ATOM 6056 N N . GLY D 1 131 ? 39.490 101.016 111.105 1.00 23.06 131 GLY D N 1
ATOM 6057 C CA . GLY D 1 131 ? 39.189 102.224 110.356 1.00 23.25 131 GLY D CA 1
ATOM 6058 C C . GLY D 1 131 ? 38.114 103.085 111.006 1.00 23.07 131 GLY D C 1
ATOM 6059 O O . GLY D 1 131 ? 37.506 102.741 112.023 1.00 22.77 131 GLY D O 1
ATOM 6060 N N . ILE D 1 132 ? 37.882 104.225 110.363 1.00 23.28 132 ILE D N 1
ATOM 6061 C CA . ILE D 1 132 ? 36.990 105.263 110.859 1.00 23.23 132 ILE D CA 1
ATOM 6062 C C . ILE D 1 132 ? 35.759 105.275 109.971 1.00 22.91 132 ILE D C 1
ATOM 6063 O O . ILE D 1 132 ? 35.867 105.491 108.763 1.00 23.06 132 ILE D O 1
ATOM 6068 N N . LEU D 1 133 ? 34.596 105.037 110.568 1.00 22.49 133 LEU D N 1
ATOM 6069 C CA . LEU D 1 133 ? 33.344 105.035 109.827 1.00 22.18 133 LEU D CA 1
ATOM 6070 C C . LEU D 1 133 ? 33.043 106.418 109.293 1.00 22.46 133 LEU D C 1
ATOM 6071 O O . LEU D 1 133 ? 32.967 107.376 110.067 1.00 22.63 133 LEU D O 1
ATOM 6076 N N . LEU D 1 134 ? 32.876 106.504 107.969 1.00 22.53 134 LEU D N 1
ATOM 6077 C CA . LEU D 1 134 ? 32.390 107.673 107.246 1.00 22.76 134 LEU D CA 1
ATOM 6078 C C . LEU D 1 134 ? 31.162 107.283 106.445 1.00 22.40 134 LEU D C 1
ATOM 6079 O O . LEU D 1 134 ? 31.077 106.167 105.944 1.00 22.12 134 LEU D O 1
ATOM 6084 N N . ILE D 1 135 ? 30.213 108.192 106.309 1.00 22.42 135 ILE D N 1
ATOM 6085 C CA . ILE D 1 135 ? 29.011 107.870 105.556 1.00 22.11 135 ILE D CA 1
ATOM 6086 C C . ILE D 1 135 ? 28.803 108.903 104.454 1.00 22.46 135 ILE D C 1
ATOM 6087 O O . ILE D 1 135 ? 29.372 110.004 104.461 1.00 22.91 135 ILE D O 1
ATOM 6092 N N . SER D 1 136 ? 27.970 108.515 103.489 1.00 22.26 136 SER D N 1
ATOM 6093 C CA . SER D 1 136 ? 27.638 109.374 102.372 1.00 22.56 136 SER D CA 1
ATOM 6094 C C . SER D 1 136 ? 26.515 110.316 102.745 1.00 22.56 136 SER D C 1
ATOM 6095 O O . SER D 1 136 ? 25.682 110.030 103.608 1.00 22.20 136 SER D O 1
ATOM 6098 N N . SER D 1 137 ? 26.496 111.444 102.058 1.00 22.99 137 SER D N 1
ATOM 6099 C CA . SER D 1 137 ? 25.466 112.430 102.237 1.00 23.07 137 SER D CA 1
ATOM 6100 C C . SER D 1 137 ? 24.088 111.808 101.977 1.00 23.70 137 SER D C 1
ATOM 6101 O O . SER D 1 137 ? 23.952 110.710 101.419 1.00 22.51 137 SER D O 1
ATOM 6104 N N . SER D 1 138 ? 23.049 112.517 102.432 1.00 27.08 138 SER D N 1
ATOM 6105 C CA . SER D 1 138 ? 21.676 112.127 102.123 1.00 24.15 138 SER D CA 1
ATOM 6106 C C . SER D 1 138 ? 21.365 112.249 100.635 1.00 27.17 138 SER D C 1
ATOM 6107 O O . SER D 1 138 ? 20.473 111.550 100.145 1.00 29.79 138 SER D O 1
ATOM 6110 N N . LYS D 1 139 ? 22.089 113.111 99.912 1.00 27.29 139 LYS D N 1
ATOM 6111 C CA . LYS D 1 139 ? 21.938 113.295 98.465 1.00 27.72 139 LYS D CA 1
ATOM 6112 C C . LYS D 1 139 ? 22.913 112.360 97.749 1.00 29.08 139 LYS D C 1
ATOM 6113 O O . LYS D 1 139 ? 24.073 112.720 97.517 1.00 30.04 139 LYS D O 1
ATOM 6115 N N . LEU D 1 140 ? 22.437 111.159 97.374 1.00 26.89 140 LEU D N 1
ATOM 6116 C CA . LEU D 1 140 ? 23.323 110.161 96.770 1.00 26.77 140 LEU D CA 1
ATOM 6117 C C . LEU D 1 140 ? 23.862 110.613 95.405 1.00 29.35 140 LEU D C 1
ATOM 6118 O O . LEU D 1 140 ? 24.987 110.251 95.028 1.00 27.71 140 LEU D O 1
ATOM 6123 N N . ASP D 1 141 ? 23.087 111.417 94.661 1.00 32.25 141 ASP D N 1
ATOM 6124 C CA . ASP D 1 141 ? 23.491 111.973 93.368 1.00 30.83 141 ASP D CA 1
ATOM 6125 C C . ASP D 1 141 ? 24.649 112.969 93.492 1.00 35.67 141 ASP D C 1
ATOM 6126 O O . ASP D 1 141 ? 24.974 113.689 92.539 1.00 37.41 141 ASP D O 1
ATOM 6131 N N . LYS D 1 142 ? 25.248 113.050 94.679 1.00 35.48 142 LYS D N 1
ATOM 6132 C CA . LYS D 1 142 ? 26.415 113.878 94.937 1.00 33.69 142 LYS D CA 1
ATOM 6133 C C . LYS D 1 142 ? 27.411 113.044 95.724 1.00 32.58 142 LYS D C 1
ATOM 6134 O O . LYS D 1 142 ? 27.030 112.136 96.476 1.00 31.17 142 LYS D O 1
ATOM 6140 N N . GLN D 1 143 ? 28.692 113.348 95.529 1.00 31.57 143 GLN D N 1
ATOM 6141 C CA . GLN D 1 143 ? 29.785 112.578 96.120 1.00 28.88 143 GLN D CA 1
ATOM 6142 C C . GLN D 1 143 ? 30.356 113.328 97.334 1.00 31.34 143 GLN D C 1
ATOM 6143 O O . GLN D 1 143 ? 31.239 114.190 97.202 1.00 30.70 143 GLN D O 1
ATOM 6149 N N . ASP D 1 144 ? 29.838 112.997 98.536 1.00 28.98 144 ASP D N 1
ATOM 6150 C CA . ASP D 1 144 ? 30.282 113.596 99.794 1.00 24.87 144 ASP D CA 1
ATOM 6151 C C . ASP D 1 144 ? 30.299 112.553 100.896 1.00 24.37 144 ASP D C 1
ATOM 6152 O O . ASP D 1 144 ? 29.401 111.716 100.982 1.00 24.49 144 ASP D O 1
ATOM 6157 N N . PHE D 1 145 ? 31.323 112.617 101.738 1.00 24.52 145 PHE D N 1
ATOM 6158 C CA . PHE D 1 145 ? 31.463 111.733 102.879 1.00 24.13 145 PHE D CA 1
ATOM 6159 C C . PHE D 1 145 ? 31.675 112.588 104.115 1.00 24.29 145 PHE D C 1
ATOM 6160 O O . PHE D 1 145 ? 32.416 113.583 104.077 1.00 24.79 145 PHE D O 1
ATOM 6168 N N . ILE D 1 146 ? 31.008 112.200 105.206 1.00 23.88 146 ILE D N 1
ATOM 6169 C CA . ILE D 1 146 ? 31.037 112.935 106.464 1.00 23.96 146 ILE D CA 1
ATOM 6170 C C . ILE D 1 146 ? 31.072 111.952 107.633 1.00 23.56 146 ILE D C 1
ATOM 6171 O O . ILE D 1 146 ? 30.588 110.822 107.528 1.00 23.13 146 ILE D O 1
ATOM 6176 N N . LEU D 1 147 ? 31.648 112.387 108.748 1.00 23.71 147 LEU D N 1
ATOM 6177 C CA . LEU D 1 147 ? 31.435 111.703 110.008 1.00 23.36 147 LEU D CA 1
ATOM 6178 C C . LEU D 1 147 ? 29.943 111.674 110.318 1.00 22.96 147 LEU D C 1
ATOM 6179 O O . LEU D 1 147 ? 29.242 112.638 110.021 1.00 23.08 147 LEU D O 1
ATOM 6184 N N . PRO D 1 148 ? 29.428 110.620 110.944 1.00 22.51 148 PRO D N 1
ATOM 6185 C CA . PRO D 1 148 ? 27.998 110.591 111.285 1.00 22.15 148 PRO D CA 1
ATOM 6186 C C . PRO D 1 148 ? 27.645 111.695 112.273 1.00 22.29 148 PRO D C 1
ATOM 6187 O O . PRO D 1 148 ? 28.291 111.843 113.308 1.00 22.40 148 PRO D O 1
ATOM 6191 N N . LYS D 1 149 ? 26.602 112.468 111.977 1.00 22.29 149 LYS D N 1
ATOM 6192 C CA . LYS D 1 149 ? 26.301 113.589 112.862 1.00 22.46 149 LYS D CA 1
ATOM 6193 C C . LYS D 1 149 ? 24.814 113.887 112.858 1.00 22.25 149 LYS D C 1
ATOM 6194 O O . LYS D 1 149 ? 24.094 113.559 111.918 1.00 22.10 149 LYS D O 1
ATOM 6200 N N . GLY D 1 150 ? 24.365 114.529 113.918 1.00 22.25 150 GLY D N 1
ATOM 6201 C CA . GLY D 1 150 ? 22.964 114.863 114.071 1.00 22.08 150 GLY D CA 1
ATOM 6202 C C . GLY D 1 150 ? 22.720 116.049 114.986 1.00 22.28 150 GLY D C 1
ATOM 6203 O O . GLY D 1 150 ? 23.648 116.761 115.377 1.00 22.59 150 GLY D O 1
ATOM 6204 N N . GLY D 1 151 ? 21.461 116.294 115.323 1.00 22.11 151 GLY D N 1
ATOM 6205 C CA . GLY D 1 151 ? 21.106 117.314 116.275 1.00 22.25 151 GLY D CA 1
ATOM 6206 C C . GLY D 1 151 ? 20.385 116.652 117.429 1.00 21.89 151 GLY D C 1
ATOM 6207 O O . GLY D 1 151 ? 20.151 115.434 117.434 1.00 21.55 151 GLY D O 1
ATOM 6208 N N . LEU D 1 152 ? 20.019 117.473 118.404 1.00 21.98 152 LEU D N 1
ATOM 6209 C CA . LEU D 1 152 ? 19.508 116.941 119.657 1.00 21.70 152 LEU D CA 1
ATOM 6210 C C . LEU D 1 152 ? 18.010 117.190 119.797 1.00 23.04 152 LEU D C 1
ATOM 6211 O O . LEU D 1 152 ? 17.538 118.337 119.706 1.00 23.06 152 LEU D O 1
ATOM 6216 N N . GLU D 1 153 ? 17.274 116.107 120.040 1.00 24.57 153 GLU D N 1
ATOM 6217 C CA . GLU D 1 153 ? 15.893 116.221 120.465 1.00 25.07 153 GLU D CA 1
ATOM 6218 C C . GLU D 1 153 ? 15.835 117.075 121.730 1.00 26.58 153 GLU D C 1
ATOM 6219 O O . GLU D 1 153 ? 16.765 117.079 122.540 1.00 26.04 153 GLU D O 1
ATOM 6225 N N . LYS D 1 154 ? 14.734 117.809 121.901 1.00 30.69 154 LYS D N 1
ATOM 6226 C CA . LYS D 1 154 ? 14.572 118.636 123.094 1.00 28.71 154 LYS D CA 1
ATOM 6227 C C . LYS D 1 154 ? 14.661 117.766 124.347 1.00 26.00 154 LYS D C 1
ATOM 6228 O O . LYS D 1 154 ? 13.976 116.737 124.458 1.00 20.85 154 LYS D O 1
ATOM 6234 N N . GLY D 1 155 ? 15.536 118.177 125.276 1.00 24.91 155 GLY D N 1
ATOM 6235 C CA . GLY D 1 155 ? 15.785 117.460 126.511 1.00 23.63 155 GLY D CA 1
ATOM 6236 C C . GLY D 1 155 ? 16.660 116.226 126.401 1.00 22.10 155 GLY D C 1
ATOM 6237 O O . GLY D 1 155 ? 16.868 115.547 127.418 1.00 21.43 155 GLY D O 1
ATOM 6238 N N . GLU D 1 156 ? 17.178 115.905 125.212 1.00 21.76 156 GLU D N 1
ATOM 6239 C CA . GLU D 1 156 ? 17.993 114.712 125.039 1.00 20.84 156 GLU D CA 1
ATOM 6240 C C . GLU D 1 156 ? 19.451 115.063 125.250 1.00 21.10 156 GLU D C 1
ATOM 6241 O O . GLU D 1 156 ? 19.893 116.171 124.933 1.00 21.39 156 GLU D O 1
ATOM 6247 N N . ILE D 1 157 ? 20.164 114.146 125.829 1.00 21.01 157 ILE D N 1
ATOM 6248 C CA . ILE D 1 157 ? 21.565 114.335 126.173 1.00 21.25 157 ILE D CA 1
ATOM 6249 C C . ILE D 1 157 ? 22.419 113.934 124.986 1.00 21.31 157 ILE D C 1
ATOM 6250 O O . ILE D 1 157 ? 22.040 113.067 124.190 1.00 21.08 157 ILE D O 1
ATOM 6255 N N . ALA D 1 158 ? 23.586 114.570 124.869 1.00 21.64 158 ALA D N 1
ATOM 6256 C CA . ALA D 1 158 ? 24.368 114.439 123.650 1.00 21.77 158 ALA D CA 1
ATOM 6257 C C . ALA D 1 158 ? 24.750 112.991 123.389 1.00 21.54 158 ALA D C 1
ATOM 6258 O O . ALA D 1 158 ? 24.693 112.525 122.250 1.00 21.46 158 ALA D O 1
ATOM 6260 N N . TYR D 1 159 ? 25.112 112.255 124.434 1.00 21.46 159 TYR D N 1
ATOM 6261 C CA . TYR D 1 159 ? 25.568 110.887 124.240 1.00 21.28 159 TYR D CA 1
ATOM 6262 C C . TYR D 1 159 ? 24.469 110.018 123.670 1.00 20.91 159 TYR D C 1
ATOM 6263 O O . TYR D 1 159 ? 24.725 109.158 122.839 1.00 20.79 159 TYR D O 1
ATOM 6272 N N . GLY D 1 160 ? 23.235 110.226 124.096 1.00 20.73 160 GLY D N 1
ATOM 6273 C CA . GLY D 1 160 ? 22.150 109.407 123.584 1.00 20.39 160 GLY D CA 1
ATOM 6274 C C . GLY D 1 160 ? 21.699 109.765 122.181 1.00 20.38 160 GLY D C 1
ATOM 6275 O O . GLY D 1 160 ? 21.172 108.907 121.467 1.00 20.13 160 GLY D O 1
ATOM 6276 N N . ALA D 1 161 ? 21.875 111.029 121.778 1.00 20.66 161 ALA D N 1
ATOM 6277 C CA . ALA D 1 161 ? 21.645 111.426 120.395 1.00 20.73 161 ALA D CA 1
ATOM 6278 C C . ALA D 1 161 ? 22.641 110.760 119.468 1.00 20.77 161 ALA D C 1
ATOM 6279 O O . ALA D 1 161 ? 22.248 110.142 118.477 1.00 20.59 161 ALA D O 1
ATOM 6281 N N . ALA D 1 162 ? 23.942 110.884 119.774 1.00 21.02 162 ALA D N 1
ATOM 6282 C CA . ALA D 1 162 ? 24.991 110.275 118.956 1.00 21.10 162 ALA D CA 1
ATOM 6283 C C . ALA D 1 162 ? 24.759 108.778 118.761 1.00 20.74 162 ALA D C 1
ATOM 6284 O O . ALA D 1 162 ? 24.914 108.251 117.654 1.00 20.68 162 ALA D O 1
ATOM 6286 N N . LYS D 1 163 ? 24.400 108.074 119.835 1.00 20.52 163 LYS D N 1
ATOM 6287 C CA . LYS D 1 163 ? 24.042 106.667 119.720 1.00 20.17 163 LYS D CA 1
ATOM 6288 C C . LYS D 1 163 ? 22.925 106.485 118.699 1.00 19.93 163 LYS D C 1
ATOM 6289 O O . LYS D 1 163 ? 23.094 105.796 117.684 1.00 19.83 163 LYS D O 1
ATOM 6295 N N . ARG D 1 164 ? 21.784 107.134 118.946 1.00 19.87 164 ARG D N 1
ATOM 6296 C CA . ARG D 1 164 ? 20.618 107.034 118.070 1.00 19.67 164 ARG D CA 1
ATOM 6297 C C . ARG D 1 164 ? 20.971 107.352 116.622 1.00 19.82 164 ARG D C 1
ATOM 6298 O O . ARG D 1 164 ? 20.629 106.591 115.712 1.00 19.61 164 ARG D O 1
ATOM 6306 N N . GLU D 1 165 ? 21.707 108.448 116.400 1.00 20.18 165 GLU D N 1
ATOM 6307 C CA . GLU D 1 165 ? 22.013 108.919 115.048 1.00 20.38 165 GLU D CA 1
ATOM 6308 C C . GLU D 1 165 ? 22.934 107.980 114.277 1.00 20.35 165 GLU D C 1
ATOM 6309 O O . GLU D 1 165 ? 22.729 107.751 113.086 1.00 20.31 165 GLU D O 1
ATOM 6315 N N . VAL D 1 166 ? 23.994 107.479 114.896 1.00 20.40 166 VAL D N 1
ATOM 6316 C CA . VAL D 1 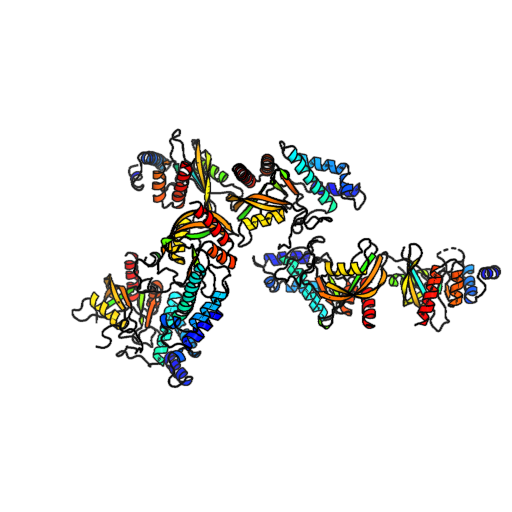166 ? 24.807 106.479 114.202 1.00 20.35 166 VAL D CA 1
ATOM 6317 C C . VAL D 1 166 ? 23.947 105.290 113.795 1.00 19.93 166 VAL D C 1
ATOM 6318 O O . VAL D 1 166 ? 23.970 104.853 112.639 1.00 19.87 166 VAL D O 1
ATOM 6322 N N . LEU D 1 167 ? 23.169 104.745 114.737 1.00 19.65 167 LEU D N 1
ATOM 6323 C CA . LEU D 1 167 ? 22.387 103.555 114.414 1.00 19.26 167 LEU D CA 1
ATOM 6324 C C . LEU D 1 167 ? 21.354 103.838 113.329 1.00 19.17 167 LEU D C 1
ATOM 6325 O O . LEU D 1 167 ? 21.183 103.035 112.411 1.00 18.98 167 LEU D O 1
ATOM 6330 N N . GLU D 1 168 ? 20.669 104.981 113.406 1.00 19.31 168 GLU D N 1
ATOM 6331 C CA . GLU D 1 168 ? 19.657 105.302 112.404 1.00 19.26 168 GLU D CA 1
ATOM 6332 C C . GLU D 1 168 ? 20.287 105.597 111.043 1.00 19.47 168 GLU D C 1
ATOM 6333 O O . GLU D 1 168 ? 19.870 105.029 110.031 1.00 20.94 168 GLU D O 1
ATOM 6339 N N . GLU D 1 169 ? 21.290 106.471 110.977 1.00 19.85 169 GLU D N 1
ATOM 6340 C CA . GLU D 1 169 ? 21.836 106.799 109.665 1.00 20.09 169 GLU D CA 1
ATOM 6341 C C . GLU D 1 169 ? 22.962 105.876 109.207 1.00 20.08 169 GLU D C 1
ATOM 6342 O O . GLU D 1 169 ? 23.281 105.852 108.018 1.00 20.20 169 GLU D O 1
ATOM 6348 N N . GLY D 1 170 ? 23.588 105.134 110.096 1.00 19.96 170 GLY D N 1
ATOM 6349 C CA . GLY D 1 170 ? 24.785 104.419 109.693 1.00 20.03 170 GLY D CA 1
ATOM 6350 C C . GLY D 1 170 ? 24.727 102.963 110.094 1.00 19.66 170 GLY D C 1
ATOM 6351 O O . GLY D 1 170 ? 25.601 102.165 109.730 1.00 19.66 170 GLY D O 1
ATOM 6352 N N . GLY D 1 171 ? 23.681 102.620 110.853 1.00 19.36 171 GLY D N 1
ATOM 6353 C CA . GLY D 1 171 ? 23.404 101.247 111.222 1.00 18.99 171 GLY D CA 1
ATOM 6354 C C . GLY D 1 171 ? 24.567 100.597 111.924 1.00 19.06 171 GLY D C 1
ATOM 6355 O O . GLY D 1 171 ? 24.950 99.470 111.595 1.00 18.90 171 GLY D O 1
ATOM 6356 N N . VAL D 1 172 ? 25.160 101.325 112.868 1.00 19.32 172 VAL D N 1
ATOM 6357 C CA . VAL D 1 172 ? 26.185 100.792 113.747 1.00 19.42 172 VAL D CA 1
ATOM 6358 C C . VAL D 1 172 ? 25.706 100.969 115.180 1.00 19.35 172 VAL D C 1
ATOM 6359 O O . VAL D 1 172 ? 25.325 102.078 115.588 1.00 19.50 172 VAL D O 1
ATOM 6363 N N . LYS D 1 173 ? 25.664 99.860 115.921 1.00 19.14 173 LYS D N 1
ATOM 6364 C CA . LYS D 1 173 ? 25.525 99.919 117.364 1.00 19.15 173 LYS D CA 1
ATOM 6365 C C . LYS D 1 173 ? 26.889 100.261 117.945 1.00 19.51 173 LYS D C 1
ATOM 6366 O O . LYS D 1 173 ? 27.907 99.680 117.556 1.00 19.62 173 LYS D O 1
ATOM 6372 N N . VAL D 1 174 ? 26.905 101.233 118.852 1.00 19.71 174 VAL D N 1
ATOM 6373 C CA . VAL D 1 174 ? 28.106 101.955 119.239 1.00 20.11 174 VAL D CA 1
ATOM 6374 C C . VAL D 1 174 ? 28.077 102.160 120.749 1.00 20.18 174 VAL D C 1
ATOM 6375 O O . VAL D 1 174 ? 27.002 102.244 121.353 1.00 19.98 174 VAL D O 1
ATOM 6379 N N . LYS D 1 175 ? 29.259 102.195 121.379 1.00 20.47 175 LYS D N 1
ATOM 6380 C CA . LYS D 1 175 ? 29.375 102.510 122.806 1.00 20.60 175 LYS D CA 1
ATOM 6381 C C . LYS D 1 175 ? 30.454 103.565 123.029 1.00 21.03 175 LYS D C 1
ATOM 6382 O O . LYS D 1 175 ? 31.521 103.514 122.409 1.00 21.27 175 LYS D O 1
ATOM 6384 N N . LYS D 1 176 ? 30.166 104.514 123.923 1.00 21.15 176 LYS D N 1
ATOM 6385 C CA . LYS D 1 176 ? 31.102 105.589 124.272 1.00 21.56 176 LYS D CA 1
ATOM 6386 C C . LYS D 1 176 ? 32.458 105.073 124.734 1.00 21.83 176 LYS D C 1
ATOM 6387 O O . LYS D 1 176 ? 32.557 104.262 125.657 1.00 21.77 176 LYS D O 1
ATOM 6393 N N . LEU D 1 177 ? 33.505 105.578 124.109 1.00 22.17 177 LEU D N 1
ATOM 6394 C CA . LEU D 1 177 ? 34.870 105.286 124.487 1.00 22.50 177 LEU D CA 1
ATOM 6395 C C . LEU D 1 177 ? 35.520 106.443 125.199 1.00 22.89 177 LEU D C 1
ATOM 6396 O O . LEU D 1 177 ? 36.243 106.235 126.157 1.00 23.10 177 LEU D O 1
ATOM 6401 N N . LYS D 1 178 ? 35.277 107.660 124.732 1.00 23.01 178 LYS D N 1
ATOM 6402 C CA . LYS D 1 178 ? 35.777 108.866 125.369 1.00 23.37 178 LYS D CA 1
ATOM 6403 C C . LYS D 1 178 ? 34.977 110.050 124.834 1.00 23.34 178 LYS D C 1
ATOM 6404 O O . LYS D 1 178 ? 34.760 110.166 123.627 1.00 23.30 178 LYS D O 1
ATOM 6410 N N . GLU D 1 179 ? 34.534 110.912 125.734 1.00 23.38 179 GLU D N 1
ATOM 6411 C CA . GLU D 1 179 ? 33.901 112.170 125.372 1.00 23.44 179 GLU D CA 1
ATOM 6412 C C . GLU D 1 179 ? 34.965 113.140 124.904 1.00 23.91 179 GLU D C 1
ATOM 6413 O O . GLU D 1 179 ? 36.020 113.243 125.526 1.00 24.22 179 GLU D O 1
ATOM 6419 N N . LEU D 1 180 ? 34.710 113.829 123.801 1.00 23.99 180 LEU D N 1
ATOM 6420 C CA . LEU D 1 180 ? 35.673 114.772 123.273 1.00 24.46 180 LEU D CA 1
ATOM 6421 C C . LEU D 1 180 ? 35.252 116.203 123.495 1.00 24.63 180 LEU D C 1
ATOM 6422 O O . LEU D 1 180 ? 36.015 117.105 123.152 1.00 25.05 180 LEU D O 1
ATOM 6427 N N . GLY D 1 181 ? 34.055 116.439 124.025 1.00 24.34 181 GLY D N 1
ATOM 6428 C CA . GLY D 1 181 ? 33.721 117.752 124.531 1.00 24.51 181 GLY D CA 1
ATOM 6429 C C . GLY D 1 181 ? 33.179 118.708 123.490 1.00 24.63 181 GLY D C 1
ATOM 6430 O O . GLY D 1 181 ? 32.918 118.356 122.349 1.00 24.54 181 GLY D O 1
ATOM 6431 N N . VAL D 1 182 ? 33.002 119.947 123.912 1.00 24.84 182 VAL D N 1
ATOM 6432 C CA . VAL D 1 182 ? 32.274 120.926 123.120 1.00 24.93 182 VAL D CA 1
ATOM 6433 C C . VAL D 1 182 ? 33.246 121.851 122.423 1.00 25.44 182 VAL D C 1
ATOM 6434 O O . VAL D 1 182 ? 34.213 122.338 123.016 1.00 25.77 182 VAL D O 1
ATOM 6438 N N . THR D 1 183 ? 32.975 122.088 121.149 1.00 25.52 183 THR D N 1
ATOM 6439 C CA . THR D 1 183 ? 33.772 122.909 120.259 1.00 26.01 183 THR D CA 1
ATOM 6440 C C . THR D 1 183 ? 32.842 123.873 119.556 1.00 26.09 183 THR D C 1
ATOM 6441 O O . THR D 1 183 ? 31.659 123.593 119.384 1.00 25.74 183 THR D O 1
ATOM 6445 N N . LEU D 1 184 ? 33.379 125.014 119.159 1.00 26.58 184 LEU D N 1
ATOM 6446 C CA . LEU D 1 184 ? 32.609 126.058 118.496 1.00 26.75 184 LEU D CA 1
ATOM 6447 C C . LEU D 1 184 ? 32.982 126.117 117.020 1.00 27.04 184 LEU D C 1
ATOM 6448 O O . LEU D 1 184 ? 34.154 126.298 116.675 1.00 27.44 184 LEU D O 1
ATOM 6453 N N . VAL D 1 185 ? 31.988 125.991 116.159 1.00 26.86 185 VAL D N 1
ATOM 6454 C CA . VAL D 1 185 ? 32.188 126.015 114.716 1.00 27.11 185 VAL D CA 1
ATOM 6455 C C . VAL D 1 185 ? 31.284 127.121 114.166 1.00 27.31 185 VAL D C 1
ATOM 6456 O O . VAL D 1 185 ? 30.121 126.903 113.798 1.00 27.02 185 VAL D O 1
ATOM 6460 N N . GLY D 1 186 ? 31.815 128.340 114.120 1.00 27.83 186 GLY D N 1
ATOM 6461 C CA . GLY D 1 186 ? 31.008 129.489 113.773 1.00 28.15 186 GLY D CA 1
ATOM 6462 C C . GLY D 1 186 ? 29.942 129.806 114.806 1.00 30.39 186 GLY D C 1
ATOM 6463 O O . GLY D 1 186 ? 30.237 130.305 115.898 1.00 32.25 186 GLY D O 1
ATOM 6464 N N . ASP D 1 187 ? 28.691 129.511 114.476 1.00 28.67 187 ASP D N 1
ATOM 6465 C CA . ASP D 1 187 ? 27.570 129.833 115.342 1.00 30.30 187 ASP D CA 1
ATOM 6466 C C . ASP D 1 187 ? 27.066 128.637 116.121 1.00 34.02 187 ASP D C 1
ATOM 6467 O O . ASP D 1 187 ? 26.221 128.808 117.014 1.00 38.76 187 ASP D O 1
ATOM 6472 N N . LYS D 1 188 ? 27.531 127.440 115.778 1.00 30.56 188 LYS D N 1
ATOM 6473 C CA . LYS D 1 188 ? 27.019 126.184 116.301 1.00 27.93 188 LYS D CA 1
ATOM 6474 C C . LYS D 1 188 ? 27.967 125.662 117.370 1.00 25.70 188 LYS D C 1
ATOM 6475 O O . LYS D 1 188 ? 29.132 126.062 117.440 1.00 26.06 188 LYS D O 1
ATOM 6481 N N . THR D 1 189 ? 27.455 124.775 118.216 1.00 25.24 189 THR D N 1
ATOM 6482 C CA . THR D 1 189 ? 28.287 124.058 119.169 1.00 25.12 189 THR D CA 1
ATOM 6483 C C . THR D 1 189 ? 28.213 122.569 118.847 1.00 24.73 189 THR D C 1
ATOM 6484 O O . THR D 1 189 ? 27.116 121.999 118.772 1.00 24.36 189 THR D O 1
ATOM 6488 N N . TYR D 1 190 ? 29.377 121.952 118.649 1.00 24.84 190 TYR D N 1
ATOM 6489 C CA . TYR D 1 190 ? 29.503 120.540 118.318 1.00 24.53 190 TYR D CA 1
ATOM 6490 C C . TYR D 1 190 ? 29.987 119.804 119.559 1.00 24.35 190 TYR D C 1
ATOM 6491 O O . TYR D 1 190 ? 30.935 120.248 120.203 1.00 24.63 190 TYR D O 1
ATOM 6500 N N . GLU D 1 191 ? 29.360 118.691 119.905 1.00 23.90 191 GLU D N 1
ATOM 6501 C CA . GLU D 1 191 ? 29.883 117.828 120.957 1.00 23.75 191 GLU D CA 1
ATOM 6502 C C . GLU D 1 191 ? 30.216 116.484 120.331 1.00 23.55 191 GLU D C 1
ATOM 6503 O O . GLU D 1 191 ? 29.326 115.804 119.817 1.00 23.21 191 GLU D O 1
ATOM 6509 N N . SER D 1 192 ? 31.481 116.087 120.405 1.00 23.76 192 SER D N 1
ATOM 6510 C CA . SER D 1 192 ? 31.985 114.935 119.678 1.00 23.65 192 SER D CA 1
ATOM 6511 C C . SER D 1 192 ? 32.378 113.808 120.616 1.00 23.46 192 SER D C 1
ATOM 6512 O O . SER D 1 192 ? 32.720 114.027 121.777 1.00 23.55 192 SER D O 1
ATOM 6515 N N . PHE D 1 193 ? 32.342 112.591 120.076 1.00 23.20 193 PHE D N 1
ATOM 6516 C CA . PHE D 1 193 ? 32.533 111.356 120.819 1.00 22.97 193 PHE D CA 1
ATOM 6517 C C . PHE D 1 193 ? 33.437 110.441 120.023 1.00 23.03 193 PHE D C 1
ATOM 6518 O O . PHE D 1 193 ? 33.177 110.199 118.849 1.00 22.94 193 PHE D O 1
ATOM 6526 N N . LEU D 1 194 ? 34.499 109.950 120.641 1.00 23.21 194 LEU D N 1
ATOM 6527 C CA . LEU D 1 194 ? 35.233 108.828 120.083 1.00 23.20 194 LEU D CA 1
ATOM 6528 C C . LEU D 1 194 ? 34.530 107.563 120.546 1.00 22.75 194 LEU D C 1
ATOM 6529 O O . LEU D 1 194 ? 34.273 107.411 121.736 1.00 22.65 194 LEU D O 1
ATOM 6534 N N . MET D 1 195 ? 34.163 106.679 119.622 1.00 22.48 195 MET D N 1
ATOM 6535 C CA . MET D 1 195 ? 33.243 105.598 119.949 1.00 22.03 195 MET D CA 1
ATOM 6536 C C . MET D 1 195 ? 33.704 104.276 119.362 1.00 21.91 195 MET D C 1
ATOM 6537 O O . MET D 1 195 ? 34.511 104.228 118.441 1.00 22.12 195 MET D O 1
ATOM 6542 N N . ARG D 1 196 ? 33.163 103.196 119.899 1.00 21.57 196 ARG D N 1
ATOM 6543 C CA . ARG D 1 196 ? 33.577 101.845 119.553 1.00 21.44 196 ARG D CA 1
ATOM 6544 C C . ARG D 1 196 ? 32.443 101.099 118.869 1.00 21.00 196 ARG D C 1
ATOM 6545 O O . ARG D 1 196 ? 31.342 100.986 119.423 1.00 20.71 196 ARG D O 1
ATOM 6553 N N . SER D 1 197 ? 32.724 100.557 117.686 1.00 20.95 197 SER D N 1
ATOM 6554 C CA . SER D 1 197 ? 31.725 99.831 116.907 1.00 20.55 197 SER D CA 1
ATOM 6555 C C . SER D 1 197 ? 31.496 98.457 117.521 1.00 20.26 197 SER D C 1
ATOM 6556 O O . SER D 1 197 ? 32.284 97.534 117.313 1.00 21.15 197 SER D O 1
ATOM 6559 N N . LYS D 1 198 ? 30.406 98.303 118.271 1.00 19.99 198 LYS D N 1
ATOM 6560 C CA . LYS D 1 198 ? 30.085 97.002 118.860 1.00 19.73 198 LYS D CA 1
ATOM 6561 C C . LYS D 1 198 ? 29.545 96.027 117.817 1.00 19.39 198 LYS D C 1
ATOM 6562 O O . LYS D 1 198 ? 30.002 94.885 117.720 1.00 21.67 198 LYS D O 1
ATOM 6568 N N . LYS D 1 199 ? 28.569 96.467 117.035 1.00 19.20 199 LYS D N 1
ATOM 6569 C CA . LYS D 1 199 ? 27.754 95.605 116.197 1.00 19.07 199 LYS D CA 1
ATOM 6570 C C . LYS D 1 199 ? 27.452 96.388 114.941 1.00 18.90 199 LYS D C 1
ATOM 6571 O O . LYS D 1 199 ? 26.890 97.483 115.021 1.00 18.94 199 LYS D O 1
ATOM 6577 N N . VAL D 1 200 ? 27.810 95.848 113.791 1.00 18.82 200 VAL D N 1
ATOM 6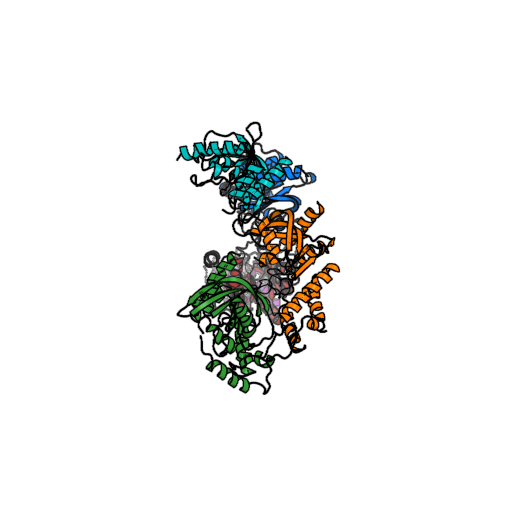578 C CA . VAL D 1 200 ? 27.509 96.513 112.534 1.00 18.85 200 VAL D CA 1
ATOM 6579 C C . VAL D 1 200 ? 26.371 95.777 111.856 1.00 19.03 200 VAL D C 1
ATOM 6580 O O . VAL D 1 200 ? 26.513 94.612 111.467 1.00 22.08 200 VAL D O 1
ATOM 6584 N N . TYR D 1 201 ? 25.246 96.455 111.693 1.00 19.91 201 TYR D N 1
ATOM 6585 C CA . TYR D 1 201 ? 24.095 95.834 111.064 1.00 19.05 201 TYR D CA 1
ATOM 6586 C C . TYR D 1 201 ? 24.240 95.859 109.551 1.00 18.33 201 TYR D C 1
ATOM 6587 O O . TYR D 1 201 ? 24.966 96.689 108.990 1.00 18.33 201 TYR D O 1
ATOM 6596 N N . GLU D 1 202 ? 23.574 94.898 108.896 1.00 21.05 202 GLU D N 1
ATOM 6597 C CA . GLU D 1 202 ? 23.591 94.752 107.441 1.00 22.43 202 GLU D CA 1
ATOM 6598 C C . GLU D 1 202 ? 22.455 95.527 106.769 1.00 19.49 202 GLU D C 1
ATOM 6599 O O . GLU D 1 202 ? 22.649 96.117 105.702 1.00 18.19 202 GLU D O 1
ATOM 6605 N N . GLN D 1 203 ? 21.283 95.564 107.384 1.00 18.89 203 GLN D N 1
ATOM 6606 C CA . GLN D 1 203 ? 20.175 96.382 106.924 1.00 19.50 203 GLN D CA 1
ATOM 6607 C C . GLN D 1 203 ? 19.856 97.443 107.976 1.00 19.35 203 GLN D C 1
ATOM 6608 O O . GLN D 1 203 ? 19.816 97.145 109.172 1.00 20.88 203 GLN D O 1
ATOM 6614 N N . TRP D 1 204 ? 19.623 98.681 107.549 1.00 17.85 204 TRP D N 1
ATOM 6615 C CA . TRP D 1 204 ? 19.236 99.722 108.488 1.00 18.01 204 TRP D CA 1
ATOM 6616 C C . TRP D 1 204 ? 18.353 100.741 107.786 1.00 18.41 204 TRP D C 1
ATOM 6617 O O . TRP D 1 204 ? 18.104 100.651 106.586 1.00 19.30 204 TRP D O 1
ATOM 6628 N N . SER D 1 205 ? 17.884 101.732 108.545 1.00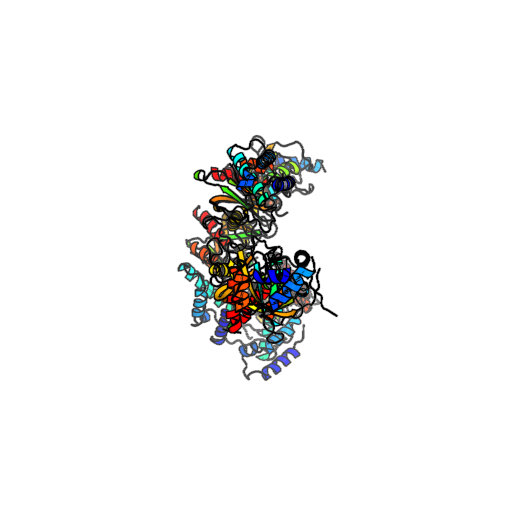 18.29 205 SER D N 1
ATOM 6629 C CA . SER D 1 205 ? 16.815 102.575 108.024 1.00 18.37 205 SER D CA 1
ATOM 6630 C C . SER D 1 205 ? 17.297 103.423 106.853 1.00 18.70 205 SER D C 1
ATOM 6631 O O . SER D 1 205 ? 16.591 103.526 105.842 1.00 19.93 205 SER D O 1
ATOM 6634 N N . GLU D 1 206 ? 18.481 104.027 106.952 1.00 19.01 206 GLU D N 1
ATOM 6635 C CA . GLU D 1 206 ? 19.038 104.761 105.806 1.00 19.35 206 GLU D CA 1
ATOM 6636 C C . GLU D 1 206 ? 20.069 103.931 105.046 1.00 19.34 206 GLU D C 1
ATOM 6637 O O . GLU D 1 206 ? 21.126 104.447 104.682 1.00 19.67 206 GLU D O 1
ATOM 6643 N N . SER D 1 207 ? 19.747 102.657 104.751 1.00 18.97 207 SER D N 1
ATOM 6644 C CA . SER D 1 207 ? 20.665 101.696 104.126 1.00 18.90 207 SER D CA 1
ATOM 6645 C C . SER D 1 207 ? 21.008 102.007 102.678 1.00 19.13 207 SER D C 1
ATOM 6646 O O . SER D 1 207 ? 21.936 101.403 102.127 1.00 19.16 207 SER D O 1
ATOM 6649 N N . ARG D 1 208 ? 20.279 102.907 102.045 1.00 19.31 208 ARG D N 1
ATOM 6650 C CA . ARG D 1 208 ? 20.606 103.309 100.692 1.00 19.95 208 ARG D CA 1
ATOM 6651 C C . ARG D 1 208 ? 21.836 104.230 100.638 1.00 20.41 208 ARG D C 1
ATOM 6652 O O . ARG D 1 208 ? 22.349 104.500 99.540 1.00 20.53 208 ARG D O 1
ATOM 6660 N N . ARG D 1 209 ? 22.316 104.699 101.797 1.00 20.18 209 ARG D N 1
ATOM 6661 C CA . ARG D 1 209 ? 23.501 105.540 101.924 1.00 20.63 209 ARG D CA 1
ATOM 6662 C C . ARG D 1 209 ? 24.756 104.701 101.763 1.00 20.64 209 ARG D C 1
ATOM 6663 O O . ARG D 1 209 ? 24.700 103.481 101.652 1.00 20.29 209 ARG D O 1
ATOM 6671 N N . LEU D 1 210 ? 25.914 105.344 101.837 1.00 21.06 210 LEU D N 1
ATOM 6672 C CA . LEU D 1 210 ? 27.174 104.655 101.590 1.00 21.15 210 LEU D CA 1
ATOM 6673 C C . LEU D 1 210 ? 28.079 104.713 102.817 1.00 21.26 210 LEU D C 1
ATOM 6674 O O . LEU D 1 210 ? 28.191 105.753 103.469 1.00 21.52 210 LEU D O 1
ATOM 6679 N N . ARG D 1 211 ? 28.737 103.591 103.109 1.00 21.08 211 ARG D N 1
ATOM 6680 C CA . ARG D 1 211 ? 29.515 103.369 104.322 1.00 21.11 211 ARG D CA 1
ATOM 6681 C C . ARG D 1 211 ? 30.945 103.008 103.935 1.00 21.40 211 ARG D C 1
ATOM 6682 O O . ARG D 1 211 ? 31.163 102.086 103.146 1.00 21.53 211 ARG D O 1
ATOM 6690 N N . VAL D 1 212 ? 31.931 103.671 104.511 1.00 21.79 212 VAL D N 1
ATOM 6691 C CA . VAL D 1 212 ? 33.302 103.225 104.323 1.00 22.05 212 VAL D CA 1
ATOM 6692 C C . VAL D 1 212 ? 33.952 103.115 105.691 1.00 22.11 212 VAL D C 1
ATOM 6693 O O . VAL D 1 212 ? 33.473 103.677 106.667 1.00 22.06 212 VAL D O 1
ATOM 6697 N N . TRP D 1 213 ? 35.048 102.386 105.773 1.00 22.23 213 TRP D N 1
ATOM 6698 C CA . TRP D 1 213 ? 35.841 102.404 106.998 1.00 22.40 213 TRP D CA 1
ATOM 6699 C C . TRP D 1 213 ? 37.261 102.763 106.598 1.00 22.94 213 TRP D C 1
ATOM 6700 O O . TRP D 1 213 ? 37.978 101.931 106.049 1.00 22.99 213 TRP D O 1
ATOM 6711 N N . LEU D 1 214 ? 37.670 103.979 106.862 1.00 23.35 214 LEU D N 1
ATOM 6712 C CA . LEU D 1 214 ? 38.939 104.368 106.290 1.00 23.89 214 LEU D CA 1
ATOM 6713 C C . LEU D 1 214 ? 39.997 104.571 107.373 1.00 24.21 214 LEU D C 1
ATOM 6714 O O . LEU D 1 214 ? 39.672 104.811 108.541 1.00 24.09 214 LEU D O 1
ATOM 6719 N N . PRO D 1 215 ? 41.272 104.446 107.029 1.00 24.63 215 PRO D N 1
ATOM 6720 C CA . PRO D 1 215 ? 42.326 104.671 108.014 1.00 24.99 215 PRO D CA 1
ATOM 6721 C C . PRO D 1 215 ? 42.379 106.130 108.389 1.00 25.34 215 PRO D C 1
ATOM 6722 O O . PRO D 1 215 ? 41.993 106.990 107.598 1.00 25.48 215 PRO D O 1
ATOM 6726 N N . TRP D 1 216 ? 42.894 106.399 109.596 1.00 25.51 216 TRP D N 1
ATOM 6727 C CA . TRP D 1 216 ? 42.977 107.770 110.098 1.00 25.84 216 TRP D CA 1
ATOM 6728 C C . TRP D 1 216 ? 43.336 108.747 108.993 1.00 26.30 216 TRP D C 1
ATOM 6729 O O . TRP D 1 216 ? 42.536 109.615 108.642 1.00 26.27 216 TRP D O 1
ATOM 6740 N N . ASP D 1 217 ? 44.514 108.584 108.386 1.00 26.73 217 ASP D N 1
ATOM 6741 C CA . ASP D 1 217 ? 45.000 109.614 107.469 1.00 27.27 217 ASP D CA 1
ATOM 6742 C C . ASP D 1 217 ? 44.152 109.737 106.223 1.00 27.11 217 ASP D C 1
ATOM 6743 O O . ASP D 1 217 ? 44.230 110.752 105.531 1.00 27.50 217 ASP D O 1
ATOM 6748 N N . ASP D 1 218 ? 43.366 108.722 105.918 1.00 26.58 218 ASP D N 1
ATOM 6749 C CA . ASP D 1 218 ? 42.571 108.744 104.709 1.00 26.42 218 ASP D CA 1
ATOM 6750 C C . ASP D 1 218 ? 41.269 109.469 104.963 1.00 26.15 218 ASP D C 1
ATOM 6751 O O . ASP D 1 218 ? 40.890 110.356 104.192 1.00 26.36 218 ASP D O 1
ATOM 6756 N N . ALA D 1 219 ? 40.583 109.073 106.040 1.00 25.69 219 ALA D N 1
ATOM 6757 C CA . ALA D 1 219 ? 39.430 109.803 106.547 1.00 25.46 219 ALA D CA 1
ATOM 6758 C C . ALA D 1 219 ? 39.713 111.290 106.567 1.00 25.97 219 ALA D C 1
ATOM 6759 O O . ALA D 1 219 ? 38.932 112.089 106.052 1.00 26.00 219 ALA D O 1
ATOM 6761 N N . ILE D 1 220 ? 40.856 111.672 107.124 1.00 26.39 220 ILE D N 1
ATOM 6762 C CA . ILE D 1 220 ? 41.225 113.078 107.191 1.00 26.91 220 ILE D CA 1
ATOM 6763 C C . ILE D 1 220 ? 41.338 113.674 105.798 1.00 27.28 220 ILE D C 1
ATOM 6764 O O . ILE D 1 220 ? 40.881 114.788 105.541 1.00 27.50 220 ILE D O 1
ATOM 6769 N N . LEU D 1 221 ? 41.926 112.950 104.874 1.00 27.39 221 LEU D N 1
ATOM 6770 C CA . LEU D 1 221 ? 42.194 113.553 103.578 1.00 27.84 221 LEU D CA 1
ATOM 6771 C C . LEU D 1 221 ? 40.925 113.666 102.757 1.00 27.55 221 LEU D C 1
ATOM 6772 O O . LEU D 1 221 ? 40.674 114.699 102.128 1.00 27.88 221 LEU D O 1
ATOM 6777 N N . LEU D 1 222 ? 40.127 112.599 102.757 1.00 26.95 222 LEU D N 1
ATOM 6778 C CA . LEU D 1 222 ? 38.819 112.606 102.120 1.00 26.62 222 LEU D CA 1
ATOM 6779 C C . LEU D 1 222 ? 37.945 113.731 102.669 1.00 26.62 222 LEU D C 1
ATOM 6780 O O . LEU D 1 222 ? 37.128 114.297 101.937 1.00 26.65 222 LEU D O 1
ATOM 6785 N N . LEU D 1 223 ? 38.120 114.078 103.948 1.00 26.60 223 LEU D N 1
ATOM 6786 C CA . LEU D 1 223 ? 37.321 115.110 104.603 1.00 26.58 223 LEU D CA 1
ATOM 6787 C C . LEU D 1 223 ? 37.852 116.496 104.281 1.00 27.23 223 LEU D C 1
ATOM 6788 O O . LEU D 1 223 ? 37.075 117.401 103.966 1.00 27.33 223 LEU D O 1
ATOM 6793 N N . LYS D 1 224 ? 39.175 116.688 104.383 1.00 27.69 224 LYS D N 1
ATOM 6794 C CA . LYS D 1 224 ? 39.769 117.972 104.018 1.00 28.35 224 LYS D CA 1
ATOM 6795 C C . LYS D 1 224 ? 39.386 118.363 102.594 1.00 28.58 224 LYS D C 1
ATOM 6796 O O . LYS D 1 224 ? 39.132 119.542 102.312 1.00 28.95 224 LYS D O 1
ATOM 6802 N N . ALA D 1 225 ? 39.317 117.371 101.695 1.00 28.38 225 ALA D N 1
ATOM 6803 C CA . ALA D 1 225 ? 38.929 117.569 100.301 1.00 28.57 225 ALA D CA 1
ATOM 6804 C C . ALA D 1 225 ? 37.629 118.351 100.168 1.00 28.45 225 ALA D C 1
ATOM 6805 O O . ALA D 1 225 ? 37.575 119.386 99.494 1.00 28.93 225 ALA D O 1
ATOM 6807 N N . ASN D 1 226 ? 36.559 117.856 100.789 1.00 27.85 226 ASN D N 1
ATOM 6808 C CA . ASN D 1 226 ? 35.262 118.520 100.756 1.00 27.70 226 ASN D CA 1
ATOM 6809 C C . ASN D 1 226 ? 35.101 119.571 101.849 1.00 27.83 226 ASN D C 1
ATOM 6810 O O . ASN D 1 226 ? 33.978 119.820 102.318 1.00 27.52 226 ASN D O 1
ATOM 6815 N N . LYS D 1 227 ? 36.208 120.180 102.266 1.00 28.28 227 LYS D N 1
ATOM 6816 C CA . LYS D 1 227 ? 36.224 121.409 103.046 1.00 28.57 227 LYS D CA 1
ATOM 6817 C C . LYS D 1 227 ? 35.414 121.293 104.338 1.00 28.07 227 LYS D C 1
ATOM 6818 O O . LYS D 1 227 ? 35.033 122.305 104.938 1.00 28.20 227 LYS D O 1
ATOM 6824 N N . HIS D 1 228 ? 35.157 120.058 104.770 1.00 27.51 228 HIS D N 1
ATOM 6825 C CA . HIS D 1 228 ? 34.689 119.743 106.112 1.00 27.06 228 HIS D CA 1
ATOM 6826 C C . HIS D 1 228 ? 35.787 119.999 107.130 1.00 27.30 228 HIS D C 1
ATOM 6827 O O . HIS D 1 228 ? 36.245 119.068 107.793 1.00 27.04 228 HIS D O 1
ATOM 6834 N N . ASP D 1 229 ? 36.224 121.248 107.259 1.00 27.80 229 ASP D N 1
ATOM 6835 C CA . ASP D 1 229 ? 37.366 121.527 108.115 1.00 28.10 229 ASP D CA 1
ATOM 6836 C C . ASP D 1 229 ? 37.026 121.410 109.590 1.00 27.74 229 ASP D C 1
ATOM 6837 O O . ASP D 1 229 ? 37.936 121.370 110.417 1.00 27.88 229 ASP D O 1
ATOM 6842 N N . GLU D 1 230 ? 35.750 121.378 109.947 1.00 27.31 230 GLU D N 1
ATOM 6843 C CA . GLU D 1 230 ? 35.450 121.157 111.351 1.00 26.97 230 GLU D CA 1
ATOM 6844 C C . GLU D 1 230 ? 35.562 119.682 111.684 1.00 26.52 230 GLU D C 1
ATOM 6845 O O . GLU D 1 230 ? 36.082 119.322 112.739 1.00 26.44 230 GLU D O 1
ATOM 6851 N N . MET D 1 231 ? 35.099 118.819 110.780 1.00 26.25 231 MET D N 1
ATOM 6852 C CA . MET D 1 231 ? 35.250 117.391 110.980 1.00 25.85 231 MET D CA 1
ATOM 6853 C C . MET D 1 231 ? 36.701 116.983 110.892 1.00 26.16 231 MET D C 1
ATOM 6854 O O . MET D 1 231 ? 37.085 115.982 111.492 1.00 25.93 231 MET D O 1
ATOM 6859 N N . VAL D 1 232 ? 37.520 117.723 110.146 1.00 26.71 232 VAL D N 1
ATOM 6860 C CA . VAL D 1 232 ? 38.923 117.360 110.073 1.00 27.04 232 VAL D CA 1
ATOM 6861 C C . VAL D 1 232 ? 39.544 117.447 111.446 1.00 27.11 232 VAL D C 1
ATOM 6862 O O . VAL D 1 232 ? 40.335 116.588 111.823 1.00 27.08 232 VAL D O 1
ATOM 6866 N N . GLU D 1 233 ? 39.166 118.455 112.239 1.00 27.18 233 GLU D N 1
ATOM 6867 C CA . GLU D 1 233 ? 39.784 118.619 113.560 1.00 27.28 233 GLU D CA 1
ATOM 6868 C C . GLU D 1 233 ? 39.246 117.605 114.565 1.00 26.73 233 GLU D C 1
ATOM 6869 O O . GLU D 1 233 ? 40.020 117.034 115.339 1.00 26.76 233 GLU D O 1
ATOM 6875 N N . ILE D 1 234 ? 37.930 117.376 114.571 1.00 26.26 234 ILE D N 1
ATOM 6876 C CA . ILE D 1 234 ? 37.327 116.354 115.426 1.00 25.74 234 ILE D CA 1
ATOM 6877 C C . ILE D 1 234 ? 38.033 115.013 115.254 1.00 25.63 234 ILE D C 1
ATOM 6878 O O . ILE D 1 234 ? 38.292 114.298 116.230 1.00 25.46 234 ILE D O 1
ATOM 6883 N N . VAL D 1 235 ? 38.353 114.649 114.012 1.00 25.73 235 VAL D N 1
ATOM 6884 C CA . VAL D 1 235 ? 39.099 113.418 113.757 1.00 25.67 235 VAL D CA 1
ATOM 6885 C C . VAL D 1 235 ? 40.493 113.502 114.366 1.00 26.10 235 VAL D C 1
ATOM 6886 O O . VAL D 1 235 ? 40.939 112.590 115.064 1.00 25.97 235 VAL D O 1
ATOM 6890 N N . LYS D 1 236 ? 41.198 114.601 114.106 1.00 26.63 236 LYS D N 1
ATOM 6891 C CA . LYS D 1 236 ? 42.540 114.787 114.642 1.00 27.09 236 LYS D CA 1
ATOM 6892 C C . LYS D 1 236 ? 42.538 114.692 116.164 1.00 26.95 236 LYS D C 1
ATOM 6893 O O . LYS D 1 236 ? 43.416 114.065 116.772 1.00 27.06 236 LYS D O 1
ATOM 6899 N N . GLN D 1 237 ? 41.557 115.318 116.794 1.00 26.72 237 GLN D N 1
ATOM 6900 C CA . GLN D 1 237 ? 41.416 115.231 118.232 1.00 26.56 237 GLN D CA 1
ATOM 6901 C C . GLN D 1 237 ? 41.129 113.800 118.670 1.00 26.11 237 GLN D C 1
ATOM 6902 O O . GLN D 1 237 ? 41.459 113.411 119.795 1.00 26.08 237 GLN D O 1
ATOM 6908 N N . ALA D 1 238 ? 40.559 112.988 117.784 1.00 25.78 238 ALA D N 1
ATOM 6909 C CA . ALA D 1 238 ? 40.195 111.630 118.163 1.00 25.34 238 ALA D CA 1
ATOM 6910 C C . ALA D 1 238 ? 41.359 110.641 118.023 1.00 25.52 238 ALA D C 1
ATOM 6911 O O . ALA D 1 238 ? 41.387 109.642 118.748 1.00 25.29 238 ALA D O 1
ATOM 6913 N N . ARG D 1 239 ? 42.321 110.869 117.115 1.00 25.93 239 ARG D N 1
ATOM 6914 C CA . ARG D 1 239 ? 43.538 110.056 117.140 1.00 26.18 239 ARG D CA 1
ATOM 6915 C C . ARG D 1 239 ? 44.237 110.247 118.463 1.00 26.42 239 ARG D C 1
ATOM 6916 O O . ARG D 1 239 ? 44.543 109.281 119.168 1.00 26.70 239 ARG D O 1
ATOM 6924 N N . ALA D 1 240 ? 44.536 111.508 118.785 1.00 26.79 240 ALA D N 1
ATOM 6925 C CA . ALA D 1 240 ? 45.039 111.875 120.094 1.00 27.00 240 ALA D CA 1
ATOM 6926 C C . ALA D 1 240 ? 44.332 111.083 121.185 1.00 26.55 240 ALA D C 1
ATOM 6927 O O . ALA D 1 240 ? 44.956 110.281 121.889 1.00 26.61 240 ALA D O 1
ATOM 6929 N N . ALA D 1 241 ? 43.010 111.253 121.291 1.00 26.11 241 ALA D N 1
ATOM 6930 C CA . ALA D 1 241 ? 42.256 110.650 122.392 1.00 25.71 241 ALA D CA 1
ATOM 6931 C C . ALA D 1 241 ? 42.420 109.141 122.442 1.00 25.49 241 ALA D C 1
ATOM 6932 O O . ALA D 1 241 ? 42.421 108.538 123.526 1.00 25.38 241 ALA D O 1
ATOM 6934 N N . ALA D 1 242 ? 42.537 108.522 121.276 1.00 25.42 242 ALA D N 1
ATOM 6935 C CA . ALA D 1 242 ? 42.658 107.081 121.188 1.00 25.51 242 ALA D CA 1
ATOM 6936 C C . ALA D 1 242 ? 44.091 106.632 121.387 1.00 28.02 242 ALA D C 1
ATOM 6937 O O . ALA D 1 242 ? 44.319 105.487 121.792 1.00 30.68 242 ALA D O 1
ATOM 6939 N N . ALA D 1 243 ? 45.057 107.507 121.087 1.00 27.56 243 ALA D N 1
ATOM 6940 C CA . ALA D 1 243 ? 46.454 107.235 121.410 1.00 29.54 243 ALA D CA 1
ATOM 6941 C C . ALA D 1 243 ? 46.614 106.944 122.896 1.00 32.73 243 ALA D C 1
ATOM 6942 O O . ALA D 1 243 ? 46.986 105.829 123.283 1.00 35.15 243 ALA D O 1
ATOM 6944 N N . ALA D 1 244 ? 46.320 107.943 123.746 1.00 32.35 244 ALA D N 1
ATOM 6945 C CA . ALA D 1 244 ? 46.445 107.786 125.194 1.00 32.61 244 ALA D CA 1
ATOM 6946 C C . ALA D 1 244 ? 45.939 106.420 125.655 1.00 34.41 244 ALA D C 1
ATOM 6947 O O . ALA D 1 244 ? 46.624 105.722 126.411 1.00 42.57 244 ALA D O 1
ATOM 6949 N N . LYS D 1 245 ? 44.782 105.988 125.147 1.00 32.68 245 LYS D N 1
ATOM 6950 C CA . LYS D 1 245 ? 44.248 104.638 125.425 1.00 35.34 245 LYS D CA 1
ATOM 6951 C C . LYS D 1 245 ? 44.785 103.556 124.464 1.00 33.58 245 LYS D C 1
ATOM 6952 O O . LYS D 1 245 ? 45.998 103.410 124.261 1.00 32.22 245 LYS D O 1
ATOM 6954 N N . SER E 1 38 ? 55.207 165.126 128.798 1.00 67.24 38 SER E N 1
ATOM 6955 C CA . SER E 1 38 ? 55.371 164.288 129.984 1.00 69.31 38 SER E CA 1
ATOM 6956 C C . SER E 1 38 ? 54.444 164.752 131.109 1.00 71.35 38 SER E C 1
ATOM 6957 O O . SER E 1 38 ? 54.216 164.012 132.069 1.00 71.79 38 SER E O 1
ATOM 6960 N N . ARG E 1 39 ? 53.908 165.972 130.977 1.00 74.17 39 ARG E N 1
ATOM 6961 C CA . ARG E 1 39 ? 53.008 166.545 131.976 1.00 79.65 39 ARG E CA 1
ATOM 6962 C C . ARG E 1 39 ? 51.802 165.640 132.204 1.00 79.65 39 ARG E C 1
ATOM 6963 O O . ARG E 1 39 ? 51.652 165.045 133.280 1.00 76.23 39 ARG E O 1
ATOM 6965 N N . ARG E 1 40 ? 50.942 165.532 131.187 1.00 76.17 40 ARG E N 1
ATOM 6966 C CA . ARG E 1 40 ? 49.827 164.598 131.260 1.00 73.16 40 ARG E CA 1
ATOM 6967 C C . ARG E 1 40 ? 50.300 163.178 131.576 1.00 76.32 40 ARG E C 1
ATOM 6968 O O . ARG E 1 40 ? 49.601 162.436 132.275 1.00 76.76 40 ARG E O 1
ATOM 6970 N N . VAL E 1 41 ? 51.501 162.802 131.113 1.00 76.86 41 VAL E N 1
ATOM 6971 C CA . VAL E 1 41 ? 52.006 161.435 131.280 1.00 74.68 41 VAL E CA 1
ATOM 6972 C C . VAL E 1 41 ? 52.323 161.102 132.732 1.00 74.40 41 VAL E C 1
ATOM 6973 O O . VAL E 1 41 ? 52.362 159.918 133.102 1.00 67.09 41 VAL E O 1
ATOM 6975 N N . ASP E 1 42 ? 52.578 162.114 133.565 1.00 76.68 42 ASP E N 1
ATOM 6976 C CA . ASP E 1 42 ? 52.606 161.877 135.002 1.00 78.91 42 ASP E CA 1
ATOM 6977 C C . ASP E 1 42 ? 51.214 161.540 135.523 1.00 79.57 42 ASP E C 1
ATOM 6978 O O . ASP E 1 42 ? 51.072 160.695 136.416 1.00 77.57 42 ASP E O 1
ATOM 6980 N N . THR E 1 43 ? 50.178 162.160 134.944 1.00 79.01 43 THR E N 1
ATOM 6981 C CA . THR E 1 43 ? 48.807 162.000 135.420 1.00 77.28 43 THR E CA 1
ATOM 6982 C C . THR E 1 43 ? 48.179 160.679 134.987 1.00 76.01 43 THR E C 1
ATOM 6983 O O . THR E 1 43 ? 47.337 160.138 135.714 1.00 74.80 43 THR E O 1
ATOM 6985 N N . VAL E 1 44 ? 48.557 160.161 133.814 1.00 75.62 44 VAL E N 1
ATOM 6986 C CA . VAL E 1 44 ? 47.985 158.906 133.328 1.00 68.79 44 VAL E CA 1
ATOM 6987 C C . VAL E 1 44 ? 48.326 157.768 134.279 1.00 71.37 44 VAL E C 1
ATOM 6988 O O . VAL E 1 44 ? 47.437 157.063 134.770 1.00 71.29 44 VAL E O 1
ATOM 6990 N N . MET E 1 45 ? 49.621 157.595 134.582 1.00 71.81 45 MET E N 1
ATOM 6991 C CA . MET E 1 45 ? 50.088 156.468 135.390 1.00 68.68 45 MET E CA 1
ATOM 6992 C C . MET E 1 45 ? 49.446 156.413 136.775 1.00 65.64 45 MET E C 1
ATOM 6993 O O . MET E 1 45 ? 49.605 155.407 137.475 1.00 60.23 45 MET E O 1
ATOM 6995 N N . GLU E 1 46 ? 48.717 157.456 137.174 1.00 69.09 46 GLU E N 1
ATOM 6996 C CA . GLU E 1 46 ? 48.022 157.484 138.453 1.00 72.88 46 GLU E CA 1
ATOM 6997 C C . GLU E 1 46 ? 46.656 156.809 138.410 1.00 71.26 46 GLU E C 1
ATOM 6998 O O . GLU E 1 46 ? 46.038 156.642 139.466 1.00 72.91 46 GLU E O 1
ATOM 7000 N N . HIS E 1 47 ? 46.170 156.420 137.231 1.00 69.94 47 HIS E N 1
ATOM 7001 C CA . HIS E 1 47 ? 44.884 155.745 137.102 1.00 68.85 47 HIS E CA 1
ATOM 7002 C C . HIS E 1 47 ? 45.012 154.226 137.139 1.00 67.26 47 HIS E C 1
ATOM 7003 O O . HIS E 1 47 ? 44.000 153.537 137.295 1.00 64.99 47 HIS E O 1
ATOM 7010 N N . TYR E 1 48 ? 46.225 153.695 136.987 1.00 67.99 48 TYR E N 1
ATOM 7011 C CA . TYR E 1 48 ? 46.489 152.273 137.138 1.00 64.40 48 TYR E CA 1
ATOM 7012 C C . TYR E 1 48 ? 46.577 151.913 138.619 1.00 62.44 48 TYR E C 1
ATOM 7013 O O . TYR E 1 48 ? 46.780 152.787 139.466 1.00 66.25 48 TYR E O 1
ATOM 7015 N N . PRO E 1 49 ? 46.419 150.637 138.965 1.00 62.36 49 PRO E N 1
ATOM 7016 C CA . PRO E 1 49 ? 46.414 150.247 140.380 1.00 60.42 49 PRO E CA 1
ATOM 7017 C C . PRO E 1 49 ? 47.816 150.071 140.958 1.00 57.99 49 PRO E C 1
ATOM 7018 O O . PRO E 1 49 ? 48.819 149.968 140.251 1.00 56.69 49 PRO E O 1
ATOM 7022 N N . LYS E 1 50 ? 47.857 150.036 142.285 1.00 60.80 50 LYS E N 1
ATOM 7023 C CA . LYS E 1 50 ? 49.081 149.836 143.047 1.00 60.96 50 LYS E CA 1
ATOM 7024 C C . LYS E 1 50 ? 49.211 148.370 143.447 1.00 61.62 50 LYS E C 1
ATOM 7025 O O . LYS E 1 50 ? 48.231 147.726 143.835 1.00 62.10 50 LYS E O 1
ATOM 7027 N N . GLY E 1 51 ? 50.426 147.846 143.350 1.00 59.90 51 GLY E N 1
ATOM 7028 C CA . GLY E 1 51 ? 50.668 146.453 143.656 1.00 51.19 51 GLY E CA 1
ATOM 7029 C C . GLY E 1 51 ? 51.553 145.809 142.620 1.00 43.02 51 GLY E C 1
ATOM 7030 O O . GLY E 1 51 ? 52.447 145.053 142.976 1.00 42.10 51 GLY E O 1
ATOM 7031 N N . ILE E 1 57 ? 55.120 148.167 135.767 1.00 74.83 57 ILE E N 1
ATOM 7032 C CA . ILE E 1 57 ? 54.737 149.526 135.406 1.00 73.60 57 ILE E CA 1
ATOM 7033 C C . ILE E 1 57 ? 55.572 150.019 134.224 1.00 80.82 57 ILE E C 1
ATOM 7034 O O . ILE E 1 57 ? 55.153 150.912 133.477 1.00 80.69 57 ILE E O 1
ATOM 7036 N N . LYS E 1 58 ? 56.754 149.418 134.061 1.00 81.88 58 LYS E N 1
ATOM 7037 C CA . LYS E 1 58 ? 57.694 149.860 133.036 1.00 82.34 58 LYS E CA 1
ATOM 7038 C C . LYS E 1 58 ? 57.093 149.711 131.646 1.00 81.95 58 LYS E C 1
ATOM 7039 O O . LYS E 1 58 ? 57.012 150.677 130.876 1.00 80.25 58 LYS E O 1
ATOM 7041 N N . GLU E 1 59 ? 56.667 148.491 131.311 1.00 77.49 59 GLU E N 1
ATOM 7042 C CA . GLU E 1 59 ? 55.996 148.261 130.039 1.00 76.52 59 GLU E CA 1
ATOM 7043 C C . GLU E 1 59 ? 54.743 149.125 129.924 1.00 74.53 59 GLU E C 1
ATOM 7044 O O . GLU E 1 59 ? 54.373 149.550 128.820 1.00 72.34 59 GLU E O 1
ATOM 7050 N N . LEU E 1 60 ? 54.112 149.439 131.059 1.00 71.25 60 LEU E N 1
ATOM 7051 C CA . LEU E 1 60 ? 52.930 150.294 131.043 1.00 72.57 60 LEU E CA 1
ATOM 7052 C C . LEU E 1 60 ? 53.286 151.726 130.647 1.00 75.43 60 LEU E C 1
ATOM 7053 O O . LEU E 1 60 ? 52.670 152.302 129.740 1.00 72.92 60 LEU E O 1
ATOM 7055 N N . ARG E 1 61 ? 54.283 152.313 131.317 1.00 73.07 61 ARG E N 1
ATOM 7056 C CA . ARG E 1 61 ? 54.672 153.693 131.049 1.00 71.72 61 ARG E CA 1
ATOM 7057 C C . ARG E 1 61 ? 54.959 153.916 129.566 1.00 75.86 61 ARG E C 1
ATOM 7058 O O . ARG E 1 61 ? 54.323 154.751 128.908 1.00 72.19 61 ARG E O 1
ATOM 7060 N N . THR E 1 62 ? 55.913 153.151 129.023 1.00 79.18 62 THR E N 1
ATOM 7061 C CA . THR E 1 62 ? 56.317 153.273 127.623 1.00 79.11 62 THR E CA 1
ATOM 7062 C C . THR E 1 62 ? 55.156 153.084 126.649 1.00 76.86 62 THR E C 1
ATOM 7063 O O . THR E 1 62 ? 55.226 153.562 125.507 1.00 70.03 62 THR E O 1
ATOM 7067 N N . ALA E 1 63 ? 54.091 152.400 127.078 1.00 76.36 63 ALA E N 1
ATOM 7068 C CA . ALA E 1 63 ? 52.925 152.217 126.223 1.00 73.39 63 ALA E CA 1
ATOM 7069 C C . ALA E 1 63 ? 52.125 153.506 126.100 1.00 70.36 63 ALA E C 1
ATOM 7070 O O . ALA E 1 63 ? 51.749 153.917 124.993 1.00 67.68 63 ALA E O 1
ATOM 7072 N N . GLU E 1 64 ? 51.842 154.154 127.231 1.00 65.80 64 GLU E N 1
ATOM 7073 C CA . GLU E 1 64 ? 51.115 155.410 127.169 1.00 64.58 64 GLU E CA 1
ATOM 7074 C C . GLU E 1 64 ? 51.943 156.526 126.543 1.00 65.92 64 GLU E C 1
ATOM 7075 O O . GLU E 1 64 ? 51.369 157.525 126.092 1.00 64.73 64 GLU E O 1
ATOM 7081 N N . THR E 1 65 ? 53.270 156.373 126.494 1.00 66.65 65 THR E N 1
ATOM 7082 C CA . THR E 1 65 ? 54.082 157.204 125.608 1.00 68.98 65 THR E CA 1
ATOM 7083 C C . THR E 1 65 ? 53.476 157.222 124.212 1.00 70.28 65 THR E C 1
ATOM 7084 O O . THR E 1 65 ? 53.226 158.288 123.628 1.00 62.66 65 THR E O 1
ATOM 7088 N N . LYS E 1 66 ? 53.209 156.022 123.681 1.00 73.15 66 LYS E N 1
ATOM 7089 C CA . LYS E 1 66 ? 52.687 155.874 122.331 1.00 70.79 66 LYS E CA 1
ATOM 7090 C C . LYS E 1 66 ? 51.245 156.362 122.215 1.00 67.52 66 LYS E C 1
ATOM 7091 O O . LYS E 1 66 ? 50.868 156.897 121.164 1.00 64.36 66 LYS E O 1
ATOM 7093 N N . ARG E 1 67 ? 50.424 156.205 123.262 1.00 62.24 67 ARG E N 1
ATOM 7094 C CA . ARG E 1 67 ? 49.025 156.591 123.117 1.00 60.26 67 ARG E CA 1
ATOM 7095 C C . ARG E 1 67 ? 48.909 158.090 122.865 1.00 67.30 67 ARG E C 1
ATOM 7096 O O . ARG E 1 67 ? 48.348 158.511 121.845 1.00 69.30 67 ARG E O 1
ATOM 7104 N N . PHE E 1 68 ? 49.443 158.910 123.790 1.00 66.32 68 PHE E N 1
ATOM 7105 C CA . PHE E 1 68 ? 49.354 160.367 123.658 1.00 68.09 68 PHE E CA 1
ATOM 7106 C C . PHE E 1 68 ? 49.757 160.830 122.260 1.00 70.37 68 PHE E C 1
ATOM 7107 O O . PHE E 1 68 ? 48.989 161.512 121.564 1.00 67.85 68 PHE E O 1
ATOM 7115 N N . THR E 1 69 ? 50.938 160.389 121.816 1.00 73.36 69 THR E N 1
ATOM 7116 C CA . THR E 1 69 ? 51.701 161.047 120.757 1.00 73.01 69 THR E CA 1
ATOM 7117 C C . THR E 1 69 ? 50.876 161.348 119.505 1.00 67.70 69 THR E C 1
ATOM 7118 O O . THR E 1 69 ? 51.114 162.357 118.829 1.00 66.29 69 THR E O 1
ATOM 7122 N N . ASP E 1 70 ? 49.886 160.514 119.198 1.00 66.32 70 ASP E N 1
ATOM 7123 C CA . ASP E 1 70 ? 49.362 160.471 117.841 1.00 69.72 70 ASP E CA 1
ATOM 7124 C C . ASP E 1 70 ? 48.240 161.464 117.576 1.00 69.61 70 ASP E C 1
ATOM 7125 O O . ASP E 1 70 ? 48.253 162.139 116.539 1.00 69.27 70 ASP E O 1
ATOM 7127 N N . TYR E 1 71 ? 47.289 161.578 118.496 1.00 68.63 71 TYR E N 1
ATOM 7128 C CA . TYR E 1 71 ? 45.908 161.865 118.115 1.00 68.41 71 TYR E CA 1
ATOM 7129 C C . TYR E 1 71 ? 45.746 163.035 117.144 1.00 65.30 71 TYR E C 1
ATOM 7130 O O . TYR E 1 71 ? 45.196 162.850 116.052 1.00 59.51 71 TYR E O 1
ATOM 7139 N N . GLU E 1 91 ? 61.984 145.244 105.058 1.00 69.36 91 GLU E N 1
ATOM 7140 C CA . GLU E 1 91 ? 61.612 143.861 104.797 1.00 69.46 91 GLU E CA 1
ATOM 7141 C C . GLU E 1 91 ? 60.481 143.412 105.707 1.00 71.64 91 GLU E C 1
ATOM 7142 O O . GLU E 1 91 ? 60.488 143.735 106.905 1.00 76.22 91 GLU E O 1
ATOM 7144 N N . ALA E 1 92 ? 59.513 142.675 105.140 1.00 67.25 92 ALA E N 1
ATOM 7145 C CA . ALA E 1 92 ? 58.391 142.033 105.887 1.00 65.47 92 ALA E CA 1
ATOM 7146 C C . ALA E 1 92 ? 57.704 143.100 106.742 1.00 72.64 92 ALA E C 1
ATOM 7147 O O . ALA E 1 92 ? 57.354 144.157 106.207 1.00 77.74 92 ALA E O 1
ATOM 7149 N N . MET E 1 93 ? 57.519 142.880 108.032 1.00 71.33 93 MET E N 1
ATOM 7150 C CA . MET E 1 93 ? 57.142 143.921 108.980 1.00 70.61 93 MET E CA 1
ATOM 7151 C C . MET E 1 93 ? 55.894 144.668 108.510 1.00 66.45 93 MET E C 1
ATOM 7152 O O . MET E 1 93 ? 55.859 145.891 108.374 1.00 61.52 93 MET E O 1
ATOM 7157 N N . ILE E 1 94 ? 54.869 143.877 108.253 1.00 64.75 94 ILE E N 1
ATOM 7158 C CA . ILE E 1 94 ? 53.534 144.304 107.906 1.00 63.75 94 ILE E CA 1
ATOM 7159 C C . ILE E 1 94 ? 52.794 142.977 107.890 1.00 65.49 94 ILE E C 1
ATOM 7160 O O . ILE E 1 94 ? 53.390 141.916 108.128 1.00 62.95 94 ILE E O 1
ATOM 7162 N N . ALA E 1 95 ? 51.505 143.013 107.594 1.00 62.36 95 ALA E N 1
ATOM 7163 C CA . ALA E 1 95 ? 50.764 141.810 107.717 1.00 59.20 95 ALA E CA 1
ATOM 7164 C C . ALA E 1 95 ? 49.752 141.842 106.592 1.00 59.72 95 ALA E C 1
ATOM 7165 O O . ALA E 1 95 ? 49.204 142.909 106.287 1.00 63.61 95 ALA E O 1
ATOM 7167 N N . PRO E 1 96 ? 49.499 140.715 105.955 1.00 57.88 96 PRO E N 1
ATOM 7168 C CA . PRO E 1 96 ? 48.573 140.699 104.825 1.00 61.31 96 PRO E CA 1
ATOM 7169 C C . PRO E 1 96 ? 47.120 140.793 105.244 1.00 65.75 96 PRO E C 1
ATOM 7170 O O . PRO E 1 96 ? 46.766 140.687 106.421 1.00 63.41 96 PRO E O 1
ATOM 7174 N N . ASN E 1 97 ? 46.283 141.027 104.242 1.00 68.77 97 ASN E N 1
ATOM 7175 C CA . ASN E 1 97 ? 44.926 141.501 104.442 1.00 69.21 97 ASN E CA 1
ATOM 7176 C C . ASN E 1 97 ? 44.251 141.449 103.088 1.00 72.38 97 ASN E C 1
ATOM 7177 O O . ASN E 1 97 ? 44.919 141.526 102.054 1.00 75.31 97 ASN E O 1
ATOM 7182 N N . LEU E 1 98 ? 42.929 141.276 103.095 1.00 68.75 98 LEU E N 1
ATOM 7183 C CA . LEU E 1 98 ? 42.165 141.147 101.851 1.00 67.04 98 LEU E CA 1
ATOM 7184 C C . LEU E 1 98 ? 41.654 142.486 101.319 1.00 67.89 98 LEU E C 1
ATOM 7185 O O . LEU E 1 98 ? 41.916 142.842 100.168 1.00 67.41 98 LEU E O 1
ATOM 7187 N N . ARG E 1 115 ? 26.887 135.693 119.899 1.00 29.28 115 ARG E N 1
ATOM 7188 C CA . ARG E 1 115 ? 26.768 134.710 120.989 1.00 33.81 115 ARG E CA 1
ATOM 7189 C C . ARG E 1 115 ? 27.692 133.489 120.789 1.00 31.42 115 ARG E C 1
ATOM 7190 O O . ARG E 1 115 ? 27.239 132.337 120.784 1.00 31.98 115 ARG E O 1
ATOM 7198 N N . SER E 1 116 ? 28.984 133.777 120.631 1.00 27.90 116 SER E N 1
ATOM 7199 C CA . SER E 1 116 ? 30.069 132.816 120.499 1.00 27.87 116 SER E CA 1
ATOM 7200 C C . SER E 1 116 ? 31.329 133.643 120.318 1.00 28.43 116 SER E C 1
ATOM 7201 O O . SER E 1 116 ? 31.385 134.537 119.475 1.00 28.85 116 SER E O 1
ATOM 7204 N N . VAL E 1 117 ? 32.341 133.381 121.113 1.00 28.48 117 VAL E N 1
ATOM 7205 C CA . VAL E 1 117 ? 33.491 134.257 121.217 1.00 29.02 117 VAL E CA 1
ATOM 7206 C C . VAL E 1 117 ? 34.724 133.376 121.287 1.00 29.06 117 VAL E C 1
ATOM 7207 O O . VAL E 1 117 ? 34.684 132.300 121.889 1.00 28.65 117 VAL E O 1
ATOM 7211 N N . VAL E 1 118 ? 35.818 133.807 120.681 1.00 29.57 118 VAL E N 1
ATOM 7212 C CA . VAL E 1 118 ? 37.102 133.182 120.935 1.00 29.71 118 VAL E CA 1
ATOM 7213 C C . VAL E 1 118 ? 37.978 134.187 121.644 1.00 30.16 118 VAL E C 1
ATOM 7214 O O . VAL E 1 118 ? 37.909 135.385 121.370 1.00 30.54 118 VAL E O 1
ATOM 7218 N N . CYS E 1 119 ? 38.786 133.689 122.565 1.00 30.12 119 CYS E N 1
ATOM 7219 C CA . CYS E 1 119 ? 39.623 134.485 123.437 1.00 30.49 119 CYS E CA 1
ATOM 7220 C C . CYS E 1 119 ? 41.038 133.944 123.341 1.00 30.79 119 CYS E C 1
ATOM 7221 O O . CYS E 1 119 ? 41.227 132.750 123.135 1.00 30.64 119 CYS E O 1
ATOM 7224 N N . ASN E 1 120 ? 42.037 134.816 123.498 1.00 31.34 120 ASN E N 1
ATOM 7225 C CA . ASN E 1 120 ? 43.424 134.461 123.194 1.00 31.74 120 ASN E CA 1
ATOM 7226 C C . ASN E 1 120 ? 44.374 134.973 124.270 1.00 35.65 120 ASN E C 1
ATOM 7227 O O . ASN E 1 120 ? 44.587 136.183 124.392 1.00 38.18 120 ASN E O 1
ATOM 7232 N N . VAL E 1 121 ? 44.979 134.056 125.019 1.00 35.13 121 VAL E N 1
ATOM 7233 C CA . VAL E 1 121 ? 46.002 134.382 126.007 1.00 36.00 121 VAL E CA 1
ATOM 7234 C C . VAL E 1 121 ? 47.356 134.111 125.354 1.00 40.66 121 VAL E C 1
ATOM 7235 O O . VAL E 1 121 ? 47.810 132.958 125.309 1.00 39.22 121 VAL E O 1
ATOM 7239 N N . VAL E 1 122 ? 48.015 135.170 124.859 1.00 42.16 122 VAL E N 1
ATOM 7240 C CA . VAL E 1 122 ? 49.222 135.050 124.034 1.00 41.00 122 VAL E CA 1
ATOM 7241 C C . VAL E 1 122 ? 50.463 135.316 124.874 1.00 45.61 122 VAL E C 1
ATOM 7242 O O . VAL E 1 122 ? 50.634 136.415 125.409 1.00 47.48 122 VAL E O 1
ATOM 7246 N N . MET E 1 123 ? 51.372 134.346 124.905 1.00 50.46 123 MET E N 1
ATOM 7247 C CA . MET E 1 123 ? 52.515 134.314 125.811 1.00 55.37 123 MET E CA 1
ATOM 7248 C C . MET E 1 123 ? 53.821 134.594 125.054 1.00 65.09 123 MET E C 1
ATOM 7249 O O . MET E 1 123 ? 54.020 134.079 123.947 1.00 65.13 123 MET E O 1
ATOM 7254 N N . ARG E 1 124 ? 54.711 135.423 125.633 1.00 68.87 124 ARG E N 1
ATOM 7255 C CA . ARG E 1 124 ? 56.046 135.595 125.046 1.00 71.13 124 ARG E CA 1
ATOM 7256 C C . ARG E 1 124 ? 56.815 134.281 125.085 1.00 76.46 124 ARG E C 1
ATOM 7257 O O . ARG E 1 124 ? 56.528 133.379 125.882 1.00 73.96 124 ARG E O 1
ATOM 7265 N N . SER E 1 125 ? 57.821 134.186 124.219 1.00 78.19 125 SER E N 1
ATOM 7266 C CA . SER E 1 125 ? 58.761 133.085 124.321 1.00 78.06 125 SER E CA 1
ATOM 7267 C C . SER E 1 125 ? 59.599 133.241 125.594 1.00 75.69 125 SER E C 1
ATOM 7268 O O . SER E 1 125 ? 59.596 134.292 126.249 1.00 73.02 125 SER E O 1
ATOM 7270 N N . GLU E 1 126 ? 60.306 132.163 125.954 1.00 72.48 126 GLU E N 1
ATOM 7271 C CA . GLU E 1 126 ? 61.104 132.168 127.180 1.00 77.39 126 GLU E CA 1
ATOM 7272 C C . GLU E 1 126 ? 62.110 133.322 127.191 1.00 79.13 126 GLU E C 1
ATOM 7273 O O . GLU E 1 126 ? 62.259 134.019 128.205 1.00 74.04 126 GLU E O 1
ATOM 7275 N N . ALA E 1 127 ? 62.804 133.536 126.070 1.00 82.95 127 ALA E N 1
ATOM 7276 C CA . ALA E 1 127 ? 63.659 134.692 125.856 1.00 73.93 127 ALA E CA 1
ATOM 7277 C C . ALA E 1 127 ? 62.848 135.821 125.214 1.00 75.30 127 ALA E C 1
ATOM 7278 O O . ALA E 1 127 ? 61.654 135.685 124.929 1.00 72.38 127 ALA E O 1
ATOM 7280 N N . GLU E 1 128 ? 63.511 136.951 124.972 1.00 78.84 128 GLU E N 1
ATOM 7281 C CA . GLU E 1 128 ? 62.833 138.191 124.594 1.00 75.38 128 GLU E CA 1
ATOM 7282 C C . GLU E 1 128 ? 61.808 138.582 125.657 1.00 73.52 128 GLU E C 1
ATOM 7283 O O . GLU E 1 128 ? 60.700 139.017 125.351 1.00 76.46 128 GLU E O 1
ATOM 7285 N N . GLY E 1 129 ? 62.180 138.413 126.919 1.00 73.75 129 GLY E N 1
ATOM 7286 C CA . GLY E 1 129 ? 61.297 138.742 128.019 1.00 71.50 129 GLY E CA 1
ATOM 7287 C C . GLY E 1 129 ? 60.361 137.606 128.380 1.00 73.11 129 GLY E C 1
ATOM 7288 O O . GLY E 1 129 ? 60.620 136.421 128.145 1.00 75.22 129 GLY E O 1
ATOM 7289 N N . GLY E 1 130 ? 59.238 137.993 128.971 1.00 72.78 130 GLY E N 1
ATOM 7290 C CA . GLY E 1 130 ? 58.232 137.045 129.403 1.00 71.47 130 GLY E CA 1
ATOM 7291 C C . GLY E 1 130 ? 56.955 137.764 129.782 1.00 75.25 130 GLY E C 1
ATOM 7292 O O . GLY E 1 130 ? 56.867 138.377 130.852 1.00 74.48 130 GLY E O 1
ATOM 7293 N N . GLY E 1 131 ? 55.959 137.697 128.909 1.00 71.16 131 GLY E N 1
ATOM 7294 C CA . GLY E 1 131 ? 54.787 138.531 129.040 1.00 63.13 131 GLY E CA 1
ATOM 7295 C C . GLY E 1 131 ? 53.592 137.881 128.386 1.00 59.96 131 GLY E C 1
ATOM 7296 O O . GLY E 1 131 ? 53.629 136.707 128.012 1.00 61.44 131 GLY E O 1
ATOM 7297 N N . ILE E 1 132 ? 52.524 138.673 128.247 1.00 54.60 132 ILE E N 1
ATOM 7298 C CA . ILE E 1 132 ? 51.213 138.187 127.824 1.00 47.57 132 ILE E CA 1
ATOM 7299 C C . ILE E 1 132 ? 50.467 139.312 127.122 1.00 46.16 132 ILE E C 1
ATOM 7300 O O . ILE E 1 132 ? 50.133 140.324 127.737 1.00 46.66 132 ILE E O 1
ATOM 7305 N N . LEU E 1 133 ? 50.186 139.146 125.837 1.00 44.83 133 LEU E N 1
ATOM 7306 C CA . LEU E 1 133 ? 49.707 140.256 125.024 1.00 44.66 133 LEU E CA 1
ATOM 7307 C C . LEU E 1 133 ? 48.304 140.712 125.435 1.00 45.46 133 LEU E C 1
ATOM 7308 O O . LEU E 1 133 ? 47.346 139.935 125.386 1.00 47.00 133 LEU E O 1
ATOM 7313 N N . LEU E 1 134 ? 48.188 141.988 125.806 1.00 47.18 134 LEU E N 1
ATOM 7314 C CA . LEU E 1 134 ? 46.923 142.687 126.024 1.00 45.76 134 LEU E CA 1
ATOM 7315 C C . LEU E 1 134 ? 46.913 143.940 125.159 1.00 45.17 134 LEU E C 1
ATOM 7316 O O . LEU E 1 134 ? 47.948 144.594 125.006 1.00 49.38 134 LEU E O 1
ATOM 7321 N N . ILE E 1 135 ? 45.764 144.286 124.579 1.00 41.53 135 ILE E N 1
ATOM 7322 C CA . ILE E 1 135 ? 45.745 145.313 123.547 1.00 45.21 135 ILE E CA 1
ATOM 7323 C C . ILE E 1 135 ? 44.714 146.385 123.868 1.00 49.55 135 ILE E C 1
ATOM 7324 O O . ILE E 1 135 ? 43.890 146.245 124.768 1.00 51.36 135 ILE E O 1
ATOM 7329 N N . SER E 1 136 ? 44.769 147.468 123.093 1.00 53.17 136 SER E N 1
ATOM 7330 C CA . SER E 1 136 ? 43.845 148.578 123.241 1.00 50.26 136 SER E CA 1
ATOM 7331 C C . SER E 1 136 ? 42.428 148.158 122.870 1.00 48.69 136 SER E C 1
ATOM 7332 O O . SER E 1 136 ? 42.180 147.082 122.311 1.00 48.57 136 SER E O 1
ATOM 7334 N N . SER E 1 137 ? 41.495 149.041 123.177 1.00 46.15 137 SER E N 1
ATOM 7335 C CA . SER E 1 137 ? 40.091 148.719 123.053 1.00 47.02 137 SER E CA 1
ATOM 7336 C C . SER E 1 137 ? 39.552 149.186 121.711 1.00 44.62 137 SER E C 1
ATOM 7337 O O . SER E 1 137 ? 40.171 149.982 121.000 1.00 41.96 137 SER E O 1
ATOM 7340 N N . SER E 1 138 ? 38.375 148.665 121.382 1.00 45.73 138 SER E N 1
ATOM 7341 C CA . SER E 1 138 ? 37.631 148.987 120.173 1.00 50.26 138 SER E CA 1
ATOM 7342 C C . SER E 1 138 ? 37.653 150.472 119.821 1.00 51.89 138 SER E C 1
ATOM 7343 O O . SER E 1 138 ? 36.995 150.896 118.870 1.00 51.88 138 SER E O 1
ATOM 7345 N N . LYS E 1 142 ? 39.034 156.647 125.938 1.00 60.97 142 LYS E N 1
ATOM 7346 C CA . LYS E 1 142 ? 38.881 155.562 126.904 1.00 53.35 142 LYS E CA 1
ATOM 7347 C C . LYS E 1 142 ? 40.231 154.861 127.128 1.00 52.13 142 LYS E C 1
ATOM 7348 O O . LYS E 1 142 ? 41.114 154.941 126.279 1.00 54.40 142 LYS E O 1
ATOM 7354 N N . GLN E 1 143 ? 40.401 154.208 128.280 1.00 53.37 143 GLN E N 1
ATOM 7355 C CA . GLN E 1 143 ? 41.636 153.499 128.644 1.00 57.68 143 GLN E CA 1
ATOM 7356 C C . GLN E 1 143 ? 41.306 152.045 128.993 1.00 59.39 143 GLN E C 1
ATOM 7357 O O . GLN E 1 143 ? 41.162 151.714 130.174 1.00 58.82 143 GLN E O 1
ATOM 7363 N N . ASP E 1 144 ? 41.234 151.170 127.982 1.00 57.52 144 ASP E N 1
ATOM 7364 C CA . ASP E 1 144 ? 40.739 149.801 128.153 1.00 57.22 144 ASP E CA 1
ATOM 7365 C C . ASP E 1 144 ? 41.656 148.782 127.485 1.00 56.09 144 ASP E C 1
ATOM 7366 O O . ASP E 1 144 ? 41.665 148.668 126.253 1.00 54.72 144 ASP E O 1
ATOM 7371 N N . PHE E 1 145 ? 42.371 147.989 128.290 1.00 55.77 145 PHE E N 1
ATOM 7372 C CA . PHE E 1 145 ? 43.218 146.914 127.767 1.00 52.88 145 PHE E CA 1
ATOM 7373 C C . PHE E 1 145 ? 42.597 145.543 128.018 1.00 49.24 145 PHE E C 1
ATOM 7374 O O . PHE E 1 145 ? 42.780 144.934 129.077 1.00 43.02 145 PHE E O 1
ATOM 7382 N N . ILE E 1 146 ? 41.906 145.056 126.991 1.00 51.05 146 ILE E N 1
ATOM 7383 C CA . ILE E 1 146 ? 41.317 143.729 126.909 1.00 45.42 146 ILE E CA 1
ATOM 7384 C C . ILE E 1 146 ? 42.318 142.712 126.374 1.00 42.94 146 ILE E C 1
ATOM 7385 O O . ILE E 1 146 ? 43.454 143.050 126.022 1.00 42.02 146 ILE E O 1
ATOM 7390 N N . LEU E 1 147 ? 41.888 141.455 126.310 1.00 44.80 147 LEU E N 1
ATOM 7391 C CA . LEU E 1 147 ? 42.518 140.368 125.582 1.00 38.70 147 LEU E CA 1
ATOM 7392 C C . LEU E 1 147 ? 42.025 140.354 124.141 1.00 39.99 147 LEU E C 1
ATOM 7393 O O . LEU E 1 147 ? 40.967 140.918 123.819 1.00 39.07 147 LEU E O 1
ATOM 7398 N N . PRO E 1 148 ? 42.789 139.737 123.233 1.00 40.22 148 PRO E N 1
ATOM 7399 C CA . PRO E 1 148 ? 42.342 139.652 121.837 1.00 38.22 148 PRO E CA 1
ATOM 7400 C C . PRO E 1 148 ? 41.150 138.720 121.690 1.00 36.65 148 PRO E C 1
ATOM 7401 O O . PRO E 1 148 ? 41.326 137.500 121.703 1.00 38.15 148 PRO E O 1
ATOM 7405 N N . LYS E 1 149 ? 39.945 139.263 121.573 1.00 34.27 149 LYS E N 1
ATOM 7406 C CA . LYS E 1 149 ? 38.736 138.463 121.474 1.00 32.23 149 LYS E CA 1
ATOM 7407 C C . LYS E 1 149 ? 38.088 138.662 120.110 1.00 31.83 149 LYS E C 1
ATOM 7408 O O . LYS E 1 149 ? 38.437 139.576 119.367 1.00 34.01 149 LYS E O 1
ATOM 7414 N N . GLY E 1 150 ? 37.141 137.799 119.766 1.00 31.34 150 GLY E N 1
ATOM 7415 C CA . GLY E 1 150 ? 36.365 138.034 118.560 1.00 31.42 150 GLY E CA 1
ATOM 7416 C C . GLY E 1 150 ? 35.394 136.908 118.283 1.00 30.83 150 GLY E C 1
ATOM 7417 O O . GLY E 1 150 ? 35.531 135.801 118.800 1.00 30.41 150 GLY E O 1
ATOM 7418 N N . GLY E 1 151 ? 34.411 137.215 117.449 1.00 30.82 151 GLY E N 1
ATOM 7419 C CA . GLY E 1 151 ? 33.458 136.233 116.973 1.00 30.33 151 GLY E CA 1
ATOM 7420 C C . GLY E 1 151 ? 34.047 135.343 115.897 1.00 30.38 151 GLY E C 1
ATOM 7421 O O . GLY E 1 151 ? 35.265 135.257 115.725 1.00 30.71 151 GLY E O 1
ATOM 7422 N N . LEU E 1 152 ? 33.154 134.692 115.142 1.00 30.15 152 LEU E N 1
ATOM 7423 C CA . LEU E 1 152 ? 33.497 133.577 114.252 1.00 31.19 152 LEU E CA 1
ATOM 7424 C C . LEU E 1 152 ? 32.674 133.696 112.979 1.00 34.08 152 LEU E C 1
ATOM 7425 O O . LEU E 1 152 ? 31.441 133.680 113.058 1.00 36.82 152 LEU E O 1
ATOM 7430 N N . GLU E 1 153 ? 33.313 133.741 111.807 1.00 35.71 153 GLU E N 1
ATOM 7431 C CA . GLU E 1 153 ? 32.463 133.801 110.619 1.00 37.29 153 GLU E CA 1
ATOM 7432 C C . GLU E 1 153 ? 31.871 132.432 110.291 1.00 31.00 153 GLU E C 1
ATOM 7433 O O . GLU E 1 153 ? 32.324 131.403 110.784 1.00 30.80 153 GLU E O 1
ATOM 7439 N N . LYS E 1 154 ? 30.833 132.443 109.453 1.00 30.02 154 LYS E N 1
ATOM 7440 C CA . LYS E 1 154 ? 29.990 131.267 109.246 1.00 32.31 154 LYS E CA 1
ATOM 7441 C C . LYS E 1 154 ? 30.803 130.027 108.884 1.00 31.21 154 LYS E C 1
ATOM 7442 O O . LYS E 1 154 ? 31.725 130.078 108.062 1.00 31.43 154 LYS E O 1
ATOM 7448 N N . GLY E 1 155 ? 30.472 128.915 109.541 1.00 29.41 155 GLY E N 1
ATOM 7449 C CA . GLY E 1 155 ? 31.161 127.657 109.330 1.00 28.24 155 GLY E CA 1
ATOM 7450 C C . GLY E 1 155 ? 32.632 127.578 109.706 1.00 28.51 155 GLY E C 1
ATOM 7451 O O . GLY E 1 155 ? 33.260 126.542 109.473 1.00 28.36 155 GLY E O 1
ATOM 7452 N N . GLU E 1 156 ? 33.192 128.631 110.295 1.00 28.90 156 GLU E N 1
ATOM 7453 C CA . GLU E 1 156 ? 34.623 128.699 110.556 1.00 29.26 156 GLU E CA 1
ATOM 7454 C C . GLU E 1 156 ? 34.939 128.106 111.923 1.00 28.91 156 GLU E C 1
ATOM 7455 O O . GLU E 1 156 ? 34.240 128.386 112.901 1.00 28.68 156 GLU E O 1
ATOM 7461 N N . ILE E 1 157 ? 36.000 127.269 111.992 1.00 28.98 157 ILE E N 1
ATOM 7462 C CA . ILE E 1 157 ? 36.345 126.592 113.244 1.00 28.61 157 ILE E CA 1
ATOM 7463 C C . ILE E 1 157 ? 37.013 127.590 114.175 1.00 28.98 157 ILE E C 1
ATOM 7464 O O . ILE E 1 157 ? 37.675 128.538 113.736 1.00 29.54 157 ILE E O 1
ATOM 7469 N N . ALA E 1 158 ? 36.865 127.353 115.477 1.00 28.67 158 ALA E N 1
ATOM 7470 C CA . ALA E 1 158 ? 37.205 128.378 116.467 1.00 28.94 158 ALA E CA 1
ATOM 7471 C C . ALA E 1 158 ? 38.699 128.721 116.455 1.00 29.49 158 ALA E C 1
ATOM 7472 O O . ALA E 1 158 ? 39.073 129.895 116.522 1.00 29.95 158 ALA E O 1
ATOM 7474 N N . TYR E 1 159 ? 39.567 127.709 116.390 1.00 29.46 159 TYR E N 1
ATOM 7475 C CA . TYR E 1 159 ? 40.994 127.964 116.247 1.00 30.01 159 TYR E CA 1
ATOM 7476 C C . TYR E 1 159 ? 41.269 128.804 115.017 1.00 30.54 159 TYR E C 1
ATOM 7477 O O . TYR E 1 159 ? 42.247 129.561 114.984 1.00 31.11 159 TYR E O 1
ATOM 7486 N N . GLY E 1 160 ? 40.408 128.690 114.002 1.00 30.39 160 GLY E N 1
ATOM 7487 C CA . GLY E 1 160 ? 40.602 129.455 112.780 1.00 30.90 160 GLY E CA 1
ATOM 7488 C C . GLY E 1 160 ? 40.482 130.954 112.991 1.00 32.73 160 GLY E C 1
ATOM 7489 O O . GLY E 1 160 ? 41.308 131.727 112.496 1.00 33.38 160 GLY E O 1
ATOM 7490 N N . ALA E 1 161 ? 39.457 131.384 113.736 1.00 31.00 161 ALA E N 1
ATOM 7491 C CA . ALA E 1 161 ? 39.223 132.795 113.992 1.00 31.52 161 ALA E CA 1
ATOM 7492 C C . ALA E 1 161 ? 40.027 133.345 115.157 1.00 31.57 161 ALA E C 1
ATOM 7493 O O . ALA E 1 161 ? 40.016 134.553 115.375 1.00 33.00 161 ALA E O 1
ATOM 7495 N N . ALA E 1 162 ? 40.708 132.503 115.919 1.00 31.38 162 ALA E N 1
ATOM 7496 C CA . ALA E 1 162 ? 41.622 133.029 116.923 1.00 33.46 162 ALA E CA 1
ATOM 7497 C C . ALA E 1 162 ? 42.940 133.456 116.286 1.00 38.31 162 ALA E C 1
ATOM 7498 O O . ALA E 1 162 ? 43.502 134.499 116.648 1.00 40.34 162 ALA E O 1
ATOM 7500 N N . LYS E 1 163 ? 43.449 132.661 115.339 1.00 38.40 163 LYS E N 1
ATOM 7501 C CA . LYS E 1 163 ? 44.658 133.042 114.613 1.00 38.29 163 LYS E CA 1
ATOM 7502 C C . LYS E 1 163 ? 44.424 134.326 113.827 1.00 39.77 163 LYS E C 1
ATOM 7503 O O . LYS E 1 163 ? 45.190 135.293 113.937 1.00 37.33 163 LYS E O 1
ATOM 7509 N N . ARG E 1 164 ? 43.347 134.336 113.038 1.00 39.52 164 ARG E N 1
ATOM 7510 C CA . ARG E 1 164 ? 42.916 135.490 112.260 1.00 38.96 164 ARG E CA 1
ATOM 7511 C C . ARG E 1 164 ? 42.851 136.740 113.121 1.00 42.02 164 ARG E C 1
ATOM 7512 O O . ARG E 1 164 ? 43.594 137.707 112.920 1.00 44.10 164 ARG E O 1
ATOM 7520 N N . GLU E 1 165 ? 41.955 136.719 114.102 1.00 45.12 165 GLU E N 1
ATOM 7521 C CA . GLU E 1 165 ? 41.613 137.924 114.838 1.00 45.78 165 GLU E CA 1
ATOM 7522 C C . GLU E 1 165 ? 42.796 138.475 115.622 1.00 47.45 165 GLU E C 1
ATOM 7523 O O . GLU E 1 165 ? 42.900 139.692 115.782 1.00 49.97 165 GLU E O 1
ATOM 7529 N N . VAL E 1 166 ? 43.694 137.624 116.124 1.00 40.29 166 VAL E N 1
ATOM 7530 C CA . VAL E 1 166 ? 44.845 138.168 116.844 1.00 40.34 166 VAL E CA 1
ATOM 7531 C C . VAL E 1 166 ? 45.767 138.924 115.893 1.00 44.72 166 VAL E C 1
ATOM 7532 O O . VAL E 1 166 ? 46.364 139.932 116.271 1.00 47.60 166 VAL E O 1
ATOM 7536 N N . LEU E 1 167 ? 45.902 138.460 114.645 1.00 47.00 167 LEU E N 1
ATOM 7537 C CA . LEU E 1 167 ? 46.655 139.230 113.655 1.00 45.40 167 LEU E CA 1
ATOM 7538 C C . LEU E 1 167 ? 45.797 140.343 113.050 1.00 49.78 167 LEU E C 1
ATOM 7539 O O . LEU E 1 167 ? 46.234 141.498 112.972 1.00 52.71 167 LEU E O 1
ATOM 7541 N N . GLU E 1 168 ? 44.562 140.020 112.640 1.00 46.76 168 GLU E N 1
ATOM 7542 C CA . GLU E 1 168 ? 43.689 140.981 111.965 1.00 47.08 168 GLU E CA 1
ATOM 7543 C C . GLU E 1 168 ? 43.330 142.197 112.820 1.00 52.26 168 GLU E C 1
ATOM 7544 O O . GLU E 1 168 ? 42.786 143.167 112.275 1.00 51.06 168 GLU E O 1
ATOM 7546 N N . GLU E 1 169 ? 43.598 142.164 114.142 1.00 53.90 169 GLU E N 1
ATOM 7547 C CA . GLU E 1 169 ? 43.345 143.276 115.062 1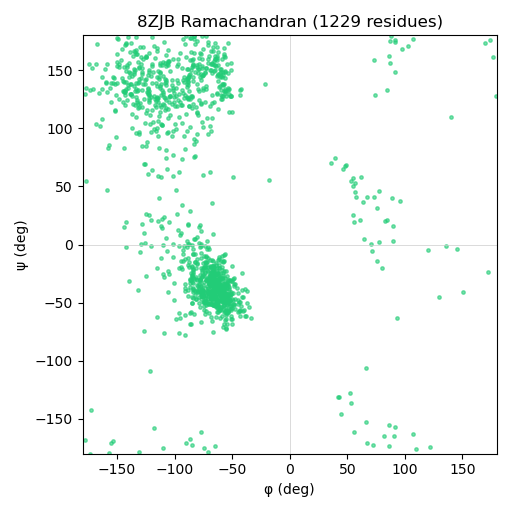.00 53.71 169 GLU E CA 1
ATOM 7548 C C . GLU E 1 169 ? 44.526 143.595 115.967 1.00 52.67 169 GLU E C 1
ATOM 7549 O O . GLU E 1 169 ? 44.777 144.771 116.229 1.00 57.28 169 GLU E O 1
ATOM 7555 N N . GLY E 1 170 ? 45.244 142.590 116.462 1.00 48.25 170 GLY E N 1
ATOM 7556 C CA . GLY E 1 170 ? 46.331 142.833 117.396 1.00 47.41 170 GLY E CA 1
ATOM 7557 C C . GLY E 1 170 ? 47.695 142.562 116.797 1.00 51.55 170 GLY E C 1
ATOM 7558 O O . GLY E 1 170 ? 48.722 142.678 117.474 1.00 48.45 170 GLY E O 1
ATOM 7559 N N . GLY E 1 171 ? 47.695 142.146 115.531 1.00 54.90 171 GLY E N 1
ATOM 7560 C CA . GLY E 1 171 ? 48.878 142.032 114.697 1.00 54.03 171 GLY E CA 1
ATOM 7561 C C . GLY E 1 171 ? 50.053 141.171 115.132 1.00 54.95 171 GLY E C 1
ATOM 7562 O O . GLY E 1 171 ? 51.187 141.667 115.130 1.00 59.71 171 GLY E O 1
ATOM 7563 N N . VAL E 1 172 ? 49.835 139.895 115.482 1.00 50.48 172 VAL E N 1
ATOM 7564 C CA . VAL E 1 172 ? 50.919 138.911 115.552 1.00 50.25 172 VAL E CA 1
ATOM 7565 C C . VAL E 1 172 ? 50.463 137.612 114.891 1.00 48.85 172 VAL E C 1
ATOM 7566 O O . VAL E 1 172 ? 49.282 137.415 114.589 1.00 46.90 172 VAL E O 1
ATOM 7570 N N . LYS E 1 173 ? 51.438 136.736 114.633 1.00 47.13 173 LYS E N 1
ATOM 7571 C CA . LYS E 1 173 ? 51.199 135.368 114.188 1.00 42.67 173 LYS E CA 1
ATOM 7572 C C . LYS E 1 173 ? 51.457 134.455 115.372 1.00 44.28 173 LYS E C 1
ATOM 7573 O O . LYS E 1 173 ? 52.553 134.470 115.945 1.00 45.82 173 LYS E O 1
ATOM 7575 N N . VAL E 1 174 ? 50.444 133.675 115.728 1.00 43.40 174 VAL E N 1
ATOM 7576 C CA . VAL E 1 174 ? 50.406 132.843 116.919 1.00 40.93 174 VAL E CA 1
ATOM 7577 C C . VAL E 1 174 ? 50.249 131.393 116.501 1.00 37.83 174 VAL E C 1
ATOM 7578 O O . VAL E 1 174 ? 49.698 131.100 115.436 1.00 35.60 174 VAL E O 1
ATOM 7582 N N . LYS E 1 175 ? 50.716 130.478 117.348 1.00 37.68 175 LYS E N 1
ATOM 7583 C CA . LYS E 1 175 ? 50.454 129.060 117.127 1.00 40.84 175 LYS E CA 1
ATOM 7584 C C . LYS E 1 175 ? 50.020 128.384 118.428 1.00 39.51 175 LYS E C 1
ATOM 7585 O O . LYS E 1 175 ? 50.652 128.543 119.480 1.00 39.90 175 LYS E O 1
ATOM 7591 N N . LYS E 1 176 ? 48.941 127.619 118.326 1.00 37.08 176 LYS E N 1
ATOM 7592 C CA . LYS E 1 176 ? 48.315 126.939 119.454 1.00 39.42 176 LYS E CA 1
ATOM 7593 C C . LYS E 1 176 ? 49.272 126.109 120.306 1.00 40.25 176 LYS E C 1
ATOM 7594 O O . LYS E 1 176 ? 49.978 125.232 119.803 1.00 41.96 176 LYS E O 1
ATOM 7600 N N . LEU E 1 177 ? 49.239 126.350 121.618 1.00 39.81 177 LEU E N 1
ATOM 7601 C CA . LEU E 1 177 ? 49.898 125.476 122.583 1.00 40.32 177 LEU E CA 1
ATOM 7602 C C . LEU E 1 177 ? 48.922 124.524 123.263 1.00 39.85 177 LEU E C 1
ATOM 7603 O O . LEU E 1 177 ? 49.197 123.323 123.360 1.00 40.51 177 LEU E O 1
ATOM 7608 N N . LYS E 1 178 ? 47.794 125.048 123.751 1.00 37.96 178 LYS E N 1
ATOM 7609 C CA . LYS E 1 178 ? 46.785 124.254 124.440 1.00 37.69 178 LYS E CA 1
ATOM 7610 C C . LYS E 1 178 ? 45.403 124.865 124.219 1.00 36.14 178 LYS E C 1
ATOM 7611 O O . LYS E 1 178 ? 45.254 126.089 124.242 1.00 34.31 178 LYS E O 1
ATOM 7617 N N . GLU E 1 179 ? 44.399 124.011 123.988 1.00 35.68 179 GLU E N 1
ATOM 7618 C CA . GLU E 1 179 ? 42.999 124.430 123.941 1.00 31.59 179 GLU E CA 1
ATOM 7619 C C . GLU E 1 179 ? 42.403 124.387 125.343 1.00 33.44 179 GLU E C 1
ATOM 7620 O O . GLU E 1 179 ? 42.327 123.311 125.950 1.00 35.47 179 GLU E O 1
ATOM 7626 N N . LEU E 1 180 ? 41.942 125.545 125.839 1.00 29.31 180 LEU E N 1
ATOM 7627 C CA . LEU E 1 180 ? 41.233 125.625 127.116 1.00 28.32 180 LEU E CA 1
ATOM 7628 C C . LEU E 1 180 ? 39.742 125.328 126.976 1.00 27.79 180 LEU E C 1
ATOM 7629 O O . LEU E 1 180 ? 39.074 125.026 127.968 1.00 27.45 180 LEU E O 1
ATOM 7634 N N . GLY E 1 181 ? 39.209 125.409 125.778 1.00 27.73 181 GLY E N 1
ATOM 7635 C CA . GLY E 1 181 ? 37.861 124.982 125.575 1.00 27.24 181 GLY E CA 1
ATOM 7636 C C . GLY E 1 181 ? 36.850 125.930 126.178 1.00 27.12 181 GLY E C 1
ATOM 7637 O O . GLY E 1 181 ? 37.163 126.986 126.725 1.00 27.43 181 GLY E O 1
ATOM 7638 N N . VAL E 1 182 ? 35.613 125.462 126.134 1.00 26.67 182 VAL E N 1
ATOM 7639 C CA . VAL E 1 182 ? 34.407 126.271 126.173 1.00 26.54 182 VAL E CA 1
ATOM 7640 C C . VAL E 1 182 ? 33.951 126.505 127.599 1.00 26.37 182 VAL E C 1
ATOM 7641 O O . VAL E 1 182 ? 33.940 125.599 128.432 1.00 26.11 182 VAL E O 1
ATOM 7645 N N . THR E 1 183 ? 33.546 127.736 127.861 1.00 26.54 183 THR E N 1
ATOM 7646 C CA . THR E 1 183 ? 33.050 128.175 129.147 1.00 26.43 183 THR E CA 1
ATOM 7647 C C . THR E 1 183 ? 31.887 129.128 128.903 1.00 26.39 183 THR E C 1
ATOM 7648 O O . THR E 1 183 ? 31.780 129.725 127.837 1.00 26.59 183 THR E O 1
ATOM 7652 N N . LEU E 1 184 ? 30.989 129.244 129.866 1.00 26.14 184 LEU E N 1
ATOM 7653 C CA . LEU E 1 184 ? 29.824 130.102 129.712 1.00 26.09 184 LEU E CA 1
ATOM 7654 C C . LEU E 1 184 ? 30.029 131.408 130.463 1.00 26.40 184 LEU E C 1
ATOM 7655 O O . LEU E 1 184 ? 30.498 131.410 131.607 1.00 26.42 184 LEU E O 1
ATOM 7660 N N . VAL E 1 185 ? 29.720 132.516 129.791 1.00 26.66 185 VAL E N 1
ATOM 7661 C CA . VAL E 1 185 ? 29.677 133.850 130.387 1.00 26.93 185 VAL E CA 1
ATOM 7662 C C . VAL E 1 185 ? 28.395 134.501 129.909 1.00 26.87 185 VAL E C 1
ATOM 7663 O O . VAL E 1 185 ? 28.215 134.684 128.701 1.00 27.00 185 VAL E O 1
ATOM 7667 N N . GLY E 1 186 ? 27.525 134.866 130.850 1.00 26.70 186 GLY E N 1
ATOM 7668 C CA . GLY E 1 186 ? 26.214 135.361 130.502 1.00 26.62 186 GLY E CA 1
ATOM 7669 C C . GLY E 1 186 ? 25.528 134.381 129.593 1.00 26.32 186 GLY E C 1
ATOM 7670 O O . GLY E 1 186 ? 25.584 133.175 129.805 1.00 26.00 186 GLY E O 1
ATOM 7671 N N . ASP E 1 187 ? 24.894 134.906 128.543 1.00 27.26 187 ASP E N 1
ATOM 7672 C CA . ASP E 1 187 ? 24.274 134.088 127.506 1.00 30.72 187 ASP E CA 1
ATOM 7673 C C . ASP E 1 187 ? 25.269 133.572 126.473 1.00 32.74 187 ASP E C 1
ATOM 7674 O O . ASP E 1 187 ? 24.933 132.651 125.715 1.00 32.10 187 ASP E O 1
ATOM 7679 N N . LYS E 1 188 ? 26.469 134.157 126.423 1.00 30.56 188 LYS E N 1
ATOM 7680 C CA . LYS E 1 188 ? 27.464 133.892 125.398 1.00 28.08 188 LYS E CA 1
ATOM 7681 C C . LYS E 1 188 ? 28.230 132.599 125.699 1.00 26.76 188 LYS E C 1
ATOM 7682 O O . LYS E 1 188 ? 28.046 131.951 126.732 1.00 26.44 188 LYS E O 1
ATOM 7688 N N . THR E 1 189 ? 29.099 132.218 124.765 1.00 26.94 189 THR E N 1
ATOM 7689 C CA . THR E 1 189 ? 29.818 130.951 124.775 1.00 26.75 189 THR E CA 1
ATOM 7690 C C . THR E 1 189 ? 31.253 131.260 124.411 1.00 27.20 189 THR E C 1
ATOM 7691 O O . THR E 1 189 ? 31.502 131.782 123.328 1.00 27.53 189 THR E O 1
ATOM 7695 N N . TYR E 1 190 ? 32.191 130.936 125.280 1.00 27.24 190 TYR E N 1
ATOM 7696 C CA . TYR E 1 190 ? 33.565 131.417 125.161 1.00 27.72 190 TYR E CA 1
ATOM 7697 C C . TYR E 1 190 ? 34.548 130.261 124.993 1.00 27.69 190 TYR E C 1
ATOM 7698 O O . TYR E 1 190 ? 34.879 129.602 125.981 1.00 27.51 190 TYR E O 1
ATOM 7707 N N . GLU E 1 191 ? 35.078 130.037 123.788 1.00 27.89 191 GLU E N 1
ATOM 7708 C CA . GLU E 1 191 ? 36.175 129.090 123.621 1.00 27.96 191 GLU E CA 1
ATOM 7709 C C . GLU E 1 191 ? 37.493 129.846 123.631 1.00 28.53 191 GLU E C 1
ATOM 7710 O O . GLU E 1 191 ? 37.658 130.814 122.901 1.00 28.93 191 GLU E O 1
ATOM 7716 N N . SER E 1 192 ? 38.430 129.392 124.442 1.00 28.60 192 SER E N 1
ATOM 7717 C CA . SER E 1 192 ? 39.628 130.149 124.760 1.00 29.13 192 SER E CA 1
ATOM 7718 C C . SER E 1 192 ? 40.866 129.346 124.379 1.00 29.35 192 SER E C 1
ATOM 7719 O O . SER E 1 192 ? 40.864 128.116 124.441 1.00 29.03 192 SER E O 1
ATOM 7722 N N . PHE E 1 193 ? 41.942 130.046 124.026 1.00 29.92 193 PHE E N 1
ATOM 7723 C CA . PHE E 1 193 ? 43.165 129.413 123.537 1.00 30.22 193 PHE E CA 1
ATOM 7724 C C . PHE E 1 193 ? 44.405 129.965 124.222 1.00 31.82 193 PHE E C 1
ATOM 7725 O O . PHE E 1 193 ? 44.664 131.171 124.156 1.00 32.97 193 PHE E O 1
ATOM 7733 N N . LEU E 1 194 ? 45.200 129.075 124.820 1.00 32.36 194 LEU E N 1
ATOM 7734 C CA . LEU E 1 194 ? 46.561 129.400 125.245 1.00 35.42 194 LEU E CA 1
ATOM 7735 C C . LEU E 1 194 ? 47.517 129.312 124.070 1.00 37.13 194 LEU E C 1
ATOM 7736 O O . LEU E 1 194 ? 47.712 128.229 123.510 1.00 38.92 194 LEU E O 1
ATOM 7741 N N . MET E 1 195 ? 48.156 130.425 123.727 1.00 38.64 195 MET E N 1
ATOM 7742 C CA . MET E 1 195 ? 48.978 130.478 122.527 1.00 41.72 195 MET E CA 1
ATOM 7743 C C . MET E 1 195 ? 50.346 131.086 122.805 1.00 47.51 195 MET E C 1
ATOM 7744 O O . MET E 1 195 ? 50.544 131.804 123.791 1.00 51.45 195 MET E O 1
ATOM 7749 N N . ARG E 1 196 ? 51.301 130.745 121.932 1.00 48.71 196 ARG E N 1
ATOM 7750 C CA . ARG E 1 196 ? 52.619 131.373 121.867 1.00 49.52 196 ARG E CA 1
ATOM 7751 C C . ARG E 1 196 ? 52.741 132.088 120.530 1.00 49.30 196 ARG E C 1
ATOM 7752 O O . ARG E 1 196 ? 52.524 131.478 119.477 1.00 47.12 196 ARG E O 1
ATOM 7754 N N . SER E 1 197 ? 53.063 133.375 120.566 1.00 51.07 197 SER E N 1
ATOM 7755 C CA . SER E 1 197 ? 53.327 134.097 119.333 1.00 51.42 197 SER E CA 1
ATOM 7756 C C . SER E 1 197 ? 54.804 133.950 119.003 1.00 52.71 197 SER E C 1
ATOM 7757 O O . SER E 1 197 ? 55.662 134.024 119.889 1.00 54.51 197 SER E O 1
ATOM 7760 N N . LYS E 1 198 ? 55.091 133.712 117.727 1.00 51.57 198 LYS E N 1
ATOM 7761 C CA . LYS E 1 198 ? 56.455 133.496 117.278 1.00 54.03 198 LYS E CA 1
ATOM 7762 C C . LYS E 1 198 ? 57.014 134.635 116.425 1.00 55.80 198 LYS E C 1
ATOM 7763 O O . LYS E 1 198 ? 58.233 134.821 116.409 1.00 52.58 198 LYS E O 1
ATOM 7765 N N . LYS E 1 199 ? 56.165 135.422 115.743 1.00 53.31 199 LYS E N 1
ATOM 7766 C CA . LYS E 1 199 ? 56.627 136.522 114.884 1.00 51.52 199 LYS E CA 1
ATOM 7767 C C . LYS E 1 199 ? 55.744 137.748 115.109 1.00 54.54 199 LYS E C 1
ATOM 7768 O O . LYS E 1 199 ? 54.651 137.845 114.538 1.00 51.73 199 LYS E O 1
ATOM 7770 N N . VAL E 1 200 ? 56.245 138.697 115.903 1.00 56.23 200 VAL E N 1
ATOM 7771 C CA . VAL E 1 200 ? 55.482 139.868 116.345 1.00 56.21 200 VAL E CA 1
ATOM 7772 C C . VAL E 1 200 ? 55.664 140.980 115.311 1.00 58.40 200 VAL E C 1
ATOM 7773 O O . VAL E 1 200 ? 56.652 141.716 115.350 1.00 60.45 200 VAL E O 1
ATOM 7775 N N . TYR E 1 201 ? 54.691 141.121 114.398 1.00 59.84 201 TYR E N 1
ATOM 7776 C CA . TYR E 1 201 ? 54.823 142.063 113.285 1.00 66.05 201 TYR E CA 1
ATOM 7777 C C . TYR E 1 201 ? 54.983 143.494 113.798 1.00 69.33 201 TYR E C 1
ATOM 7778 O O . TYR E 1 201 ? 54.396 143.875 114.816 1.00 67.53 201 TYR E O 1
ATOM 7780 N N . GLU E 1 202 ? 55.803 144.287 113.086 1.00 69.91 202 GLU E N 1
ATOM 7781 C CA . GLU E 1 202 ? 56.144 145.643 113.519 1.00 70.05 202 GLU E CA 1
ATOM 7782 C C . GLU E 1 202 ? 55.086 146.672 113.141 1.00 69.46 202 GLU E C 1
ATOM 7783 O O . GLU E 1 202 ? 55.116 147.796 113.659 1.00 68.14 202 GLU E O 1
ATOM 7785 N N . GLN E 1 203 ? 54.169 146.323 112.243 1.00 65.93 203 GLN E N 1
ATOM 7786 C CA . GLN E 1 203 ? 53.011 147.154 111.958 1.00 62.64 203 GLN E CA 1
ATOM 7787 C C . GLN E 1 203 ? 51.876 146.227 111.529 1.00 64.51 203 GLN E C 1
ATOM 7788 O O . GLN E 1 203 ? 52.103 145.111 111.045 1.00 62.32 203 GLN E O 1
ATOM 7794 N N . TRP E 1 204 ? 50.649 146.695 111.746 1.00 65.84 204 TRP E N 1
ATOM 7795 C CA . TRP E 1 204 ? 49.454 145.860 111.793 1.00 65.78 204 TRP E CA 1
ATOM 7796 C C . TRP E 1 204 ? 48.522 146.234 110.644 1.00 63.92 204 TRP E C 1
ATOM 7797 O O . TRP E 1 204 ? 48.718 147.238 109.954 1.00 61.85 204 TRP E O 1
ATOM 7808 N N . SER E 1 205 ? 47.505 145.397 110.433 1.00 68.26 205 SER E N 1
ATOM 7809 C CA . SER E 1 205 ? 46.326 145.803 109.678 1.00 67.80 205 SER E CA 1
ATOM 7810 C C . SER E 1 205 ? 45.395 146.680 110.517 1.00 62.43 205 SER E C 1
ATOM 7811 O O . SER E 1 205 ? 44.348 147.120 110.021 1.00 55.76 205 SER E O 1
ATOM 7813 N N . GLU E 1 206 ? 45.762 146.928 111.790 1.00 61.55 206 GLU E N 1
ATOM 7814 C CA . GLU E 1 206 ? 45.173 147.954 112.656 1.00 64.56 206 GLU E CA 1
ATOM 7815 C C . GLU E 1 206 ? 46.215 148.272 113.741 1.00 63.41 206 GLU E C 1
ATOM 7816 O O . GLU E 1 206 ? 46.170 147.760 114.861 1.00 56.79 206 GLU E O 1
ATOM 7822 N N . SER E 1 207 ? 47.163 149.147 113.387 1.00 66.03 207 SER E N 1
ATOM 7823 C CA . SER E 1 207 ? 48.344 149.446 114.194 1.00 65.23 207 SER E CA 1
ATOM 7824 C C . SER E 1 207 ? 48.178 150.678 115.070 1.00 68.80 207 SER E C 1
ATOM 7825 O O . SER E 1 207 ? 49.115 151.039 115.802 1.00 62.86 207 SER E O 1
ATOM 7827 N N . ARG E 1 208 ? 47.021 151.339 114.996 1.00 69.16 208 ARG E N 1
ATOM 7828 C CA . ARG E 1 208 ? 46.728 152.423 115.925 1.00 66.94 208 ARG E CA 1
ATOM 7829 C C . ARG E 1 208 ? 46.811 151.939 117.373 1.00 65.56 208 ARG E C 1
ATOM 7830 O O . ARG E 1 208 ? 47.550 152.512 118.182 1.00 64.27 208 ARG E O 1
ATOM 7832 N N . ARG E 1 209 ? 46.099 150.849 117.703 1.00 62.91 209 ARG E N 1
ATOM 7833 C CA . ARG E 1 209 ? 45.978 150.356 119.078 1.00 57.92 209 ARG E CA 1
ATOM 7834 C C . ARG E 1 209 ? 47.323 150.193 119.770 1.00 56.53 209 ARG E C 1
ATOM 7835 O O . ARG E 1 209 ? 48.357 150.037 119.113 1.00 60.86 209 ARG E O 1
ATOM 7843 N N . LEU E 1 210 ? 47.320 150.238 121.096 1.00 54.44 210 LEU E N 1
ATOM 7844 C CA . LEU E 1 210 ? 48.511 149.904 121.855 1.00 59.05 210 LEU E CA 1
ATOM 7845 C C . LEU E 1 210 ? 48.552 148.390 122.059 1.00 57.10 210 LEU E C 1
ATOM 7846 O O . LEU E 1 210 ? 47.652 147.661 121.633 1.00 56.08 210 LEU E O 1
ATOM 7848 N N . ARG E 1 211 ? 49.614 147.912 122.710 1.00 54.80 211 ARG E N 1
ATOM 7849 C CA . ARG E 1 211 ? 49.801 146.493 122.993 1.00 52.47 211 ARG E CA 1
ATOM 7850 C C . ARG E 1 211 ? 51.026 146.322 123.874 1.00 52.49 211 ARG E C 1
ATOM 7851 O O . ARG E 1 211 ? 52.072 146.909 123.590 1.00 61.06 211 ARG E O 1
ATOM 7853 N N . VAL E 1 212 ? 50.923 145.537 124.943 1.00 50.29 212 VAL E N 1
ATOM 7854 C CA . VAL E 1 212 ? 52.035 145.313 125.863 1.00 54.82 212 VAL E CA 1
ATOM 7855 C C . VAL E 1 212 ? 51.979 143.885 126.394 1.00 56.14 212 VAL E C 1
ATOM 7856 O O . VAL E 1 212 ? 50.986 143.172 126.227 1.00 54.04 212 VAL E O 1
ATOM 7860 N N . TRP E 1 213 ? 53.069 143.472 127.047 1.00 56.34 213 TRP E N 1
ATOM 7861 C CA . TRP E 1 213 ? 53.275 142.106 127.515 1.00 53.58 213 TRP E CA 1
ATOM 7862 C C . TRP E 1 213 ? 53.499 142.156 129.023 1.00 54.38 213 TRP E C 1
ATOM 7863 O O . TRP E 1 213 ? 54.307 142.954 129.503 1.00 58.36 213 TRP E O 1
ATOM 7874 N N . LEU E 1 214 ? 52.752 141.346 129.772 1.00 54.31 214 LEU E N 1
ATOM 7875 C CA . LEU E 1 214 ? 52.665 141.479 131.220 1.00 52.06 214 LEU E CA 1
ATOM 7876 C C . LEU E 1 214 ? 52.946 140.160 131.916 1.00 54.33 214 LEU E C 1
ATOM 7877 O O . LEU E 1 214 ? 52.677 139.091 131.365 1.00 57.32 214 LEU E O 1
ATOM 7882 N N . PRO E 1 215 ? 53.454 140.207 133.142 1.00 54.55 215 PRO E N 1
ATOM 7883 C CA . PRO E 1 215 ? 53.586 138.977 133.937 1.00 62.22 215 PRO E CA 1
ATOM 7884 C C . PRO E 1 215 ? 52.223 138.356 134.227 1.00 58.53 215 PRO E C 1
ATOM 7885 O O . PRO E 1 215 ? 51.177 138.955 133.970 1.00 56.87 215 PRO E O 1
ATOM 7889 N N . TRP E 1 216 ? 52.236 137.124 134.757 1.00 58.48 216 TRP E N 1
ATOM 7890 C CA . TRP E 1 216 ? 50.979 136.488 135.155 1.00 59.68 216 TRP E CA 1
ATOM 7891 C C . TRP E 1 216 ? 50.226 137.343 136.165 1.00 57.74 216 TRP E C 1
ATOM 7892 O O . TRP E 1 216 ? 49.080 137.745 135.930 1.00 56.50 216 TRP E O 1
ATOM 7903 N N . ASP E 1 217 ? 50.863 137.639 137.297 1.00 55.05 217 ASP E N 1
ATOM 7904 C CA . ASP E 1 217 ? 50.159 138.297 138.394 1.00 52.39 217 ASP E CA 1
ATOM 7905 C C . ASP E 1 217 ? 49.815 139.747 138.077 1.00 48.80 217 ASP E C 1
ATOM 7906 O O . ASP E 1 217 ? 48.772 140.247 138.520 1.00 44.34 217 ASP E O 1
ATOM 7911 N N . ASP E 1 218 ? 50.662 140.437 137.316 1.00 50.31 218 ASP E N 1
ATOM 7912 C CA . ASP E 1 218 ? 50.363 141.826 136.997 1.00 52.51 218 ASP E CA 1
ATOM 7913 C C . ASP E 1 218 ? 49.233 141.921 135.978 1.00 51.66 218 ASP E C 1
ATOM 7914 O O . ASP E 1 218 ? 48.352 142.781 136.103 1.00 51.05 218 ASP E O 1
ATOM 7916 N N . ALA E 1 219 ? 49.231 141.036 134.970 1.00 51.91 219 ALA E N 1
ATOM 7917 C CA . ALA E 1 219 ? 48.189 141.082 133.945 1.00 48.61 219 ALA E CA 1
ATOM 7918 C C . ALA E 1 219 ? 46.818 140.792 134.531 1.00 46.27 219 ALA E C 1
ATOM 7919 O O . ALA E 1 219 ? 45.811 141.311 134.032 1.00 46.46 219 ALA E O 1
ATOM 7921 N N . ILE E 1 220 ? 46.768 139.976 135.587 1.00 44.85 220 ILE E N 1
ATOM 7922 C CA . ILE E 1 220 ? 45.505 139.658 136.256 1.00 44.95 220 ILE E CA 1
ATOM 7923 C C . ILE E 1 220 ? 44.856 140.928 136.813 1.00 46.79 220 ILE E C 1
ATOM 7924 O O . ILE E 1 220 ? 43.717 141.266 136.463 1.00 44.27 220 ILE E O 1
ATOM 7929 N N . LEU E 1 221 ? 45.589 141.670 137.663 1.00 48.75 221 LEU E N 1
ATOM 7930 C CA . LEU E 1 221 ? 45.016 142.820 138.366 1.00 44.80 221 LEU E CA 1
ATOM 7931 C C . LEU E 1 221 ? 44.701 143.983 137.426 1.00 42.90 221 LEU E C 1
ATOM 7932 O O . LEU E 1 221 ? 43.771 144.757 137.686 1.00 40.71 221 LEU E O 1
ATOM 7934 N N . LEU E 1 222 ? 45.460 144.137 136.344 1.00 42.26 222 LEU E N 1
ATOM 7935 C CA . LEU E 1 222 ? 45.101 145.137 135.345 1.00 43.52 222 LEU E CA 1
ATOM 7936 C C . LEU E 1 222 ? 43.747 144.827 134.713 1.00 43.93 222 LEU E C 1
ATOM 7937 O O . LEU E 1 222 ? 42.847 145.679 134.681 1.00 40.55 222 LEU E O 1
ATOM 7942 N N . LEU E 1 223 ? 43.599 143.612 134.180 1.00 44.79 223 LEU E N 1
ATOM 7943 C CA . LEU E 1 223 ? 42.309 143.167 133.668 1.00 42.98 223 LEU E CA 1
ATOM 7944 C C . LEU E 1 223 ? 41.258 143.116 134.770 1.00 44.42 223 LEU E C 1
ATOM 7945 O O . LEU E 1 223 ? 40.062 143.289 134.497 1.00 45.53 223 LEU E O 1
ATOM 7950 N N . LYS E 1 224 ? 41.686 142.868 136.017 1.00 43.81 224 LYS E N 1
ATOM 7951 C CA . LYS E 1 224 ? 40.776 142.770 137.157 1.00 42.34 224 LYS E CA 1
ATOM 7952 C C . LYS E 1 224 ? 40.135 144.105 137.517 1.00 42.41 224 LYS E C 1
ATOM 7953 O O . LYS E 1 224 ? 39.093 144.115 138.181 1.00 40.65 224 LYS E O 1
ATOM 7959 N N . ALA E 1 225 ? 40.719 145.225 137.084 1.00 43.42 225 ALA E N 1
ATOM 7960 C CA . ALA E 1 225 ? 40.259 146.550 137.477 1.00 41.82 225 ALA E CA 1
ATOM 7961 C C . ALA E 1 225 ? 39.623 147.324 136.324 1.00 40.75 225 ALA E C 1
ATOM 7962 O O . ALA E 1 225 ? 39.574 148.555 136.365 1.00 40.48 225 ALA E O 1
ATOM 7964 N N . ASN E 1 226 ? 39.146 146.631 135.287 1.00 42.91 226 ASN E N 1
ATOM 7965 C CA . ASN E 1 226 ? 38.265 147.234 134.291 1.00 47.30 226 ASN E CA 1
ATOM 7966 C C . ASN E 1 226 ? 36.982 146.421 134.127 1.00 49.59 226 ASN E C 1
ATOM 7967 O O . ASN E 1 226 ? 36.200 146.690 133.194 1.00 45.43 226 ASN E O 1
ATOM 7969 N N . LYS E 1 227 ? 36.758 145.439 135.021 1.00 47.73 227 LYS E N 1
ATOM 7970 C CA . LYS E 1 227 ? 35.537 144.630 135.100 1.00 47.58 227 LYS E CA 1
ATOM 7971 C C . LYS E 1 227 ? 35.445 143.624 133.946 1.00 48.82 227 LYS E C 1
ATOM 7972 O O . LYS E 1 227 ? 34.371 143.399 133.379 1.00 50.16 227 LYS E O 1
ATOM 7974 N N . HIS E 1 228 ? 36.576 143.001 133.602 1.00 45.68 228 HIS E N 1
ATOM 7975 C CA . HIS E 1 228 ? 36.602 141.918 132.616 1.00 45.52 228 HIS E CA 1
ATOM 7976 C C . HIS E 1 228 ? 36.695 140.592 133.366 1.00 44.63 228 HIS E C 1
ATOM 7977 O O . HIS E 1 228 ? 37.749 139.958 133.448 1.00 43.13 228 HIS E O 1
ATOM 7984 N N . ASP E 1 229 ? 35.556 140.162 133.913 1.00 42.31 229 ASP E N 1
ATOM 7985 C CA . ASP E 1 229 ? 35.588 139.059 134.867 1.00 39.08 229 ASP E CA 1
ATOM 7986 C C . ASP E 1 229 ? 35.847 137.732 134.189 1.00 38.24 229 ASP E C 1
ATOM 7987 O O . ASP E 1 229 ? 36.350 136.798 134.827 1.00 36.66 229 ASP E O 1
ATOM 7992 N N . GLU E 1 230 ? 35.509 137.628 132.905 1.00 38.51 230 GLU E N 1
ATOM 7993 C CA . GLU E 1 230 ? 35.812 136.410 132.170 1.00 34.91 230 GLU E CA 1
ATOM 7994 C C . GLU E 1 230 ? 37.293 136.347 131.842 1.00 36.10 230 GLU E C 1
ATOM 7995 O O . GLU E 1 230 ? 37.935 135.314 132.046 1.00 38.61 230 GLU E O 1
ATOM 8001 N N . MET E 1 231 ? 37.871 137.461 131.398 1.00 37.05 231 MET E N 1
ATOM 8002 C CA . MET E 1 231 ? 39.284 137.451 131.060 1.00 36.05 231 MET E CA 1
ATOM 8003 C C . MET E 1 231 ? 40.141 137.151 132.279 1.00 36.78 231 MET E C 1
ATOM 8004 O O . MET E 1 231 ? 41.198 136.524 132.151 1.00 37.78 231 MET E O 1
ATOM 8009 N N . VAL E 1 232 ? 39.692 137.534 133.473 1.00 35.80 232 VAL E N 1
ATOM 8010 C CA . VAL E 1 232 ? 40.411 137.101 134.665 1.00 35.97 232 VAL E CA 1
ATOM 8011 C C . VAL E 1 232 ? 40.354 135.586 134.771 1.00 35.83 232 VAL E C 1
ATOM 8012 O O . VAL E 1 232 ? 41.374 134.916 134.977 1.00 36.93 232 VAL E O 1
ATOM 8016 N N . GLU E 1 233 ? 39.159 135.026 134.592 1.00 35.08 233 GLU E N 1
ATOM 8017 C CA . GLU E 1 233 ? 38.992 133.580 134.654 1.00 34.76 233 GLU E CA 1
ATOM 8018 C C . GLU E 1 233 ? 39.812 132.883 133.573 1.00 36.44 233 GLU E C 1
ATOM 8019 O O . GLU E 1 233 ? 40.382 131.812 133.807 1.00 38.26 233 GLU E O 1
ATOM 8025 N N . ILE E 1 234 ? 39.897 133.480 132.385 1.00 35.03 234 ILE E N 1
ATOM 8026 C CA . ILE E 1 234 ? 40.581 132.817 131.281 1.00 34.53 234 ILE E CA 1
ATOM 8027 C C . ILE E 1 234 ? 42.091 132.903 131.457 1.00 35.82 234 ILE E C 1
ATOM 8028 O O . ILE E 1 234 ? 42.811 131.942 131.178 1.00 36.34 234 ILE E O 1
ATOM 8033 N N . VAL E 1 235 ? 42.595 134.049 131.925 1.00 36.91 235 VAL E N 1
ATOM 8034 C CA . VAL E 1 235 ? 44.034 134.199 132.118 1.00 37.50 235 VAL E CA 1
ATOM 8035 C C . VAL E 1 235 ? 44.518 133.309 133.247 1.00 38.98 235 VAL E C 1
ATOM 8036 O O . VAL E 1 235 ? 45.580 132.680 133.148 1.00 39.10 235 VAL E O 1
ATOM 8040 N N . LYS E 1 236 ? 43.746 133.229 134.333 1.00 39.96 236 LYS E N 1
ATOM 8041 C CA . LYS E 1 236 ? 44.135 132.352 135.432 1.00 40.92 236 LYS E CA 1
ATOM 8042 C C . LYS E 1 236 ? 44.072 130.878 135.025 1.00 43.54 236 LYS E C 1
ATOM 8043 O O . LYS E 1 236 ? 44.795 130.054 135.599 1.00 50.00 236 LYS E O 1
ATOM 8045 N N . GLN E 1 237 ? 43.251 130.519 134.027 1.00 41.57 237 GLN E N 1
ATOM 8046 C CA . GLN E 1 237 ? 43.198 129.117 133.610 1.00 41.20 237 GLN E CA 1
ATOM 8047 C C . GLN E 1 237 ? 44.298 128.787 132.609 1.00 40.74 237 GLN E C 1
ATOM 8048 O O . GLN E 1 237 ? 44.742 127.635 132.532 1.00 36.69 237 GLN E O 1
ATOM 8054 N N . ALA E 1 238 ? 44.757 129.789 131.856 1.00 41.81 238 ALA E N 1
ATOM 8055 C CA . ALA E 1 238 ? 45.920 129.616 130.997 1.00 39.95 238 ALA E CA 1
ATOM 8056 C C . ALA E 1 238 ? 47.177 129.432 131.829 1.00 44.93 238 ALA E C 1
ATOM 8057 O O . ALA E 1 238 ? 47.975 128.526 131.566 1.00 46.08 238 ALA E O 1
ATOM 8059 N N . ARG E 1 239 ? 47.360 130.282 132.847 1.00 47.72 239 ARG E N 1
ATOM 8060 C CA . ARG E 1 239 ? 48.496 130.164 133.762 1.00 50.78 239 ARG E CA 1
ATOM 8061 C C . ARG E 1 239 ? 48.627 128.746 134.307 1.00 50.91 239 ARG E C 1
ATOM 8062 O O . ARG E 1 239 ? 49.635 128.065 134.078 1.00 51.85 239 ARG E O 1
ATOM 8064 N N . ALA E 1 240 ? 47.601 128.287 135.030 1.00 47.39 240 ALA E N 1
ATOM 8065 C CA . ALA E 1 240 ? 47.662 126.973 135.661 1.00 47.49 240 ALA E CA 1
ATOM 8066 C C . ALA E 1 240 ? 47.746 125.856 134.635 1.00 47.57 240 ALA E C 1
ATOM 8067 O O . ALA E 1 240 ? 48.259 124.774 134.946 1.00 49.71 240 ALA E O 1
ATOM 8069 N N . ALA E 1 241 ? 47.246 126.091 133.414 1.00 46.84 241 ALA E N 1
ATOM 8070 C CA . ALA E 1 241 ? 47.380 125.105 132.345 1.00 46.85 241 ALA E CA 1
ATOM 8071 C C . ALA E 1 241 ? 48.734 125.197 131.647 1.00 49.61 241 ALA E C 1
ATOM 8072 O O . ALA E 1 241 ? 49.240 124.183 131.143 1.00 49.25 241 ALA E O 1
ATOM 8074 N N . ALA E 1 242 ? 49.329 126.397 131.608 1.00 50.65 242 ALA E N 1
ATOM 8075 C CA . ALA E 1 242 ? 50.665 126.561 131.041 1.00 50.86 242 ALA E CA 1
ATOM 8076 C C . ALA E 1 242 ? 51.718 125.858 131.887 1.00 52.17 242 ALA E C 1
ATOM 8077 O O . ALA E 1 242 ? 52.644 125.242 131.346 1.00 51.47 242 ALA E O 1
ATOM 8079 N N . ALA E 1 243 ? 51.586 125.940 133.218 1.00 53.96 243 ALA E N 1
ATOM 8080 C CA . ALA E 1 243 ? 52.570 125.344 134.120 1.00 55.13 243 ALA E CA 1
ATOM 8081 C C . ALA E 1 243 ? 52.687 123.833 133.912 1.00 58.77 243 ALA E C 1
ATOM 8082 O O . ALA E 1 243 ? 53.797 123.281 133.953 1.00 60.33 243 ALA E O 1
ATOM 8084 N N . ALA E 1 244 ? 51.558 123.143 133.676 1.00 57.00 244 ALA E N 1
ATOM 8085 C CA . ALA E 1 244 ? 51.609 121.711 133.368 1.00 56.48 244 ALA E CA 1
ATOM 8086 C C . ALA E 1 244 ? 52.329 121.427 132.054 1.00 57.79 244 ALA E C 1
ATOM 8087 O O . ALA E 1 244 ? 52.709 120.277 131.807 1.00 55.70 244 ALA E O 1
ATOM 8089 N N . LYS E 1 245 ? 52.519 122.446 131.213 1.00 57.86 245 LYS E N 1
ATOM 8090 C CA . LYS E 1 245 ? 53.314 122.342 129.991 1.00 56.56 245 LYS E CA 1
ATOM 8091 C C . LYS E 1 245 ? 54.765 122.770 130.232 1.00 57.06 245 LYS E C 1
ATOM 8092 O O . LYS E 1 245 ? 55.181 123.000 131.372 1.00 56.38 245 LYS E O 1
ATOM 8094 N N . VAL F 1 41 ? -30.690 76.939 42.016 1.00 56.00 41 VAL F N 1
ATOM 8095 C CA . VAL F 1 41 ? -30.184 76.638 43.347 1.00 56.17 41 VAL F CA 1
ATOM 8096 C C . VAL F 1 41 ? -30.356 75.147 43.594 1.00 61.28 41 VAL F C 1
ATOM 8097 O O . VAL F 1 41 ? -30.708 74.720 44.697 1.00 58.29 41 VAL F O 1
ATOM 8099 N N . ASP F 1 42 ? -30.117 74.359 42.542 1.00 65.27 42 ASP F N 1
ATOM 8100 C CA . ASP F 1 42 ? -30.163 72.906 42.639 1.00 65.34 42 ASP F CA 1
ATOM 8101 C C . ASP F 1 42 ? -28.855 72.307 43.136 1.00 64.49 42 ASP F C 1
ATOM 8102 O O . ASP F 1 42 ? -28.866 71.204 43.695 1.00 62.77 42 ASP F O 1
ATOM 8104 N N . THR F 1 43 ? -27.735 73.012 42.969 1.00 64.62 43 THR F N 1
ATOM 8105 C CA . THR F 1 43 ? -26.433 72.465 43.338 1.00 63.49 43 THR F CA 1
ATOM 8106 C C . THR F 1 43 ? -26.101 72.716 44.811 1.00 64.14 43 THR F C 1
ATOM 8107 O O . THR F 1 43 ? -25.900 71.766 45.576 1.00 64.14 43 THR F O 1
ATOM 8109 N N . VAL F 1 44 ? -26.060 73.985 45.227 1.00 60.42 44 VAL F N 1
ATOM 8110 C CA . VAL F 1 44 ? -25.490 74.309 46.533 1.00 53.61 44 VAL F CA 1
ATOM 8111 C C . VAL F 1 44 ? -26.396 73.862 47.679 1.00 59.50 44 VAL F C 1
ATOM 8112 O O . VAL F 1 44 ? -25.906 73.571 48.778 1.00 60.48 44 VAL F O 1
ATOM 8114 N N . MET F 1 45 ? -27.718 73.802 47.464 1.00 60.57 45 MET F N 1
ATOM 8115 C CA . MET F 1 45 ? -28.609 73.302 48.512 1.00 56.77 45 MET F CA 1
ATOM 8116 C C . MET F 1 45 ? -28.277 71.858 48.871 1.00 58.68 45 MET F C 1
ATOM 8117 O O . MET F 1 45 ? -28.320 71.477 50.047 1.00 56.43 45 MET F O 1
ATOM 8119 N N . GLU F 1 46 ? -27.935 71.041 47.867 1.00 61.11 46 GLU F N 1
ATOM 8120 C CA . GLU F 1 46 ? -27.447 69.689 48.132 1.00 57.63 46 GLU F CA 1
ATOM 8121 C C . GLU F 1 46 ? -26.042 69.713 48.728 1.00 55.05 46 GLU F C 1
ATOM 8122 O O . GLU F 1 46 ? -25.741 68.935 49.642 1.00 50.58 46 GLU F O 1
ATOM 8124 N N . HIS F 1 47 ? -25.178 70.613 48.229 1.00 58.36 47 HIS F N 1
ATOM 8125 C CA . HIS F 1 47 ? -23.783 70.681 48.671 1.00 58.51 47 HIS F CA 1
ATOM 8126 C C . HIS F 1 47 ? -23.676 70.779 50.186 1.00 60.15 47 HIS F C 1
ATOM 8127 O O . HIS F 1 47 ? -22.782 70.171 50.791 1.00 56.81 47 HIS F O 1
ATOM 8129 N N . TYR F 1 48 ? -24.581 71.534 50.815 1.00 64.56 48 TYR F N 1
ATOM 8130 C CA . TYR F 1 48 ? -24.565 71.674 52.266 1.00 63.28 48 TYR F CA 1
ATOM 8131 C C . TYR F 1 48 ? -24.774 70.308 52.919 1.00 60.42 48 TYR F C 1
ATOM 8132 O O . TYR F 1 48 ? -25.634 69.532 52.475 1.00 60.91 48 TYR F O 1
ATOM 8141 N N . PRO F 1 49 ? -23.995 69.975 53.953 1.00 57.29 49 PRO F N 1
ATOM 8142 C CA . PRO F 1 49 ? -24.019 68.609 54.495 1.00 55.10 49 PRO F CA 1
ATOM 8143 C C . PRO F 1 49 ? -25.422 68.186 54.910 1.00 52.14 49 PRO F C 1
ATOM 8144 O O . PRO F 1 49 ? -26.211 68.988 55.419 1.00 50.23 49 PRO F O 1
ATOM 8148 N N . LYS F 1 50 ? -25.720 66.906 54.677 1.00 48.93 50 LYS F N 1
ATOM 8149 C CA . LYS F 1 50 ? -27.055 66.356 54.868 1.00 51.08 50 LYS F CA 1
ATOM 8150 C C . LYS F 1 50 ? -27.542 66.566 56.307 1.00 47.02 50 LYS F C 1
ATOM 8151 O O . LYS F 1 50 ? -26.789 66.945 57.205 1.00 47.68 50 LYS F O 1
ATOM 8153 N N . GLY F 1 51 ? -28.830 66.308 56.521 1.00 43.11 51 GLY F N 1
ATOM 8154 C CA . GLY F 1 51 ? -29.427 66.596 57.807 1.00 42.64 51 GLY F CA 1
ATOM 8155 C C . GLY F 1 51 ? -29.628 68.087 57.982 1.00 45.44 51 GLY F C 1
ATOM 8156 O O . GLY F 1 51 ? -28.695 68.871 57.782 1.00 48.20 51 GLY F O 1
ATOM 8157 N N . LEU F 1 52 ? -30.846 68.489 58.341 1.00 44.45 52 LEU F N 1
ATOM 8158 C CA . LEU F 1 52 ? -31.198 69.890 58.547 1.00 45.78 52 LEU F CA 1
ATOM 8159 C C . LEU F 1 52 ? -32.652 69.972 58.990 1.00 52.50 52 LEU F C 1
ATOM 8160 O O . LEU F 1 52 ? -33.260 68.949 59.324 1.00 52.37 52 LEU F O 1
ATOM 8162 N N . SER F 1 53 ? -33.224 71.170 58.994 1.00 53.47 53 SER F N 1
ATOM 8163 C CA . SER F 1 53 ? -34.658 71.333 59.169 1.00 52.13 53 SER F CA 1
ATOM 8164 C C . SER F 1 53 ? -35.251 71.990 57.930 1.00 57.65 53 SER F C 1
ATOM 8165 O O . SER F 1 53 ? -34.538 72.440 57.024 1.00 55.10 53 SER F O 1
ATOM 8167 N N . GLU F 1 54 ? -36.584 72.016 57.891 1.00 64.07 54 GLU F N 1
ATOM 8168 C CA . GLU F 1 54 ? -37.272 72.730 56.821 1.00 64.11 54 GLU F CA 1
ATOM 8169 C C . GLU F 1 54 ? -36.998 74.227 56.919 1.00 62.23 54 GLU F C 1
ATOM 8170 O O . GLU F 1 54 ? -36.673 74.876 55.915 1.00 60.61 54 GLU F O 1
ATOM 8172 N N . LYS F 1 55 ? -37.089 74.780 58.136 1.00 59.15 55 LYS F N 1
ATOM 8173 C CA . LYS F 1 55 ? -36.898 76.215 58.339 1.00 57.19 55 LYS F CA 1
ATOM 8174 C C . LYS F 1 55 ? -35.554 76.672 57.795 1.00 59.10 55 LYS F C 1
ATOM 8175 O O . LYS F 1 55 ? -35.461 77.700 57.107 1.00 57.87 55 LYS F O 1
ATOM 8177 N N . ALA F 1 56 ? -34.500 75.907 58.088 1.00 57.08 56 ALA F N 1
ATOM 8178 C CA . ALA F 1 56 ? -33.161 76.286 57.655 1.00 57.57 56 ALA F CA 1
ATOM 8179 C C . ALA F 1 56 ? -33.032 76.228 56.138 1.00 61.35 56 ALA F C 1
ATOM 8180 O O . ALA F 1 56 ? -32.427 77.120 55.526 1.00 59.64 56 ALA F O 1
ATOM 8182 N N . ILE F 1 57 ? -33.601 75.190 55.516 1.00 61.46 57 ILE F N 1
ATOM 8183 C CA . ILE F 1 57 ? -33.418 74.991 54.082 1.00 57.39 57 ILE F CA 1
ATOM 8184 C C . ILE F 1 57 ? -34.006 76.162 53.301 1.00 60.65 57 ILE F C 1
ATOM 8185 O O . ILE F 1 57 ? -33.411 76.636 52.322 1.00 57.08 57 ILE F O 1
ATOM 8187 N N . LYS F 1 58 ? -35.165 76.667 53.742 1.00 62.76 58 LYS F N 1
ATOM 8188 C CA . LYS F 1 58 ? -35.795 77.809 53.078 1.00 64.46 58 LYS F CA 1
ATOM 8189 C C . LYS F 1 58 ? -34.923 79.059 53.180 1.00 62.71 58 LYS F C 1
ATOM 8190 O O . LYS F 1 58 ? -34.616 79.704 52.168 1.00 59.45 58 LYS F O 1
ATOM 8192 N N . GLU F 1 59 ? -34.509 79.414 54.402 1.00 63.26 59 GLU F N 1
ATOM 8193 C CA . GLU F 1 59 ? -33.590 80.529 54.609 1.00 63.87 59 GLU F CA 1
ATOM 8194 C C . GLU F 1 59 ? -32.191 80.259 54.052 1.00 61.44 59 GLU F C 1
ATOM 8195 O O . GLU F 1 59 ? -31.400 81.205 53.938 1.00 56.26 59 GLU F O 1
ATOM 8197 N N . LEU F 1 60 ? -31.870 79.003 53.701 1.00 58.92 60 LEU F N 1
ATOM 8198 C CA . LEU F 1 60 ? -30.591 78.692 53.063 1.00 58.66 60 LEU F CA 1
ATOM 8199 C C . LEU F 1 60 ? -30.635 78.909 51.554 1.00 62.52 60 LEU F C 1
ATOM 8200 O O . LEU F 1 60 ? -29.602 79.208 50.939 1.00 60.55 60 LEU F O 1
ATOM 8202 N N . ARG F 1 61 ? -31.806 78.749 50.938 1.00 62.83 61 ARG F N 1
ATOM 8203 C CA . ARG F 1 61 ? -31.948 79.104 49.532 1.00 60.88 61 ARG F CA 1
ATOM 8204 C C . ARG F 1 61 ? -32.157 80.600 49.354 1.00 63.52 61 ARG F C 1
ATOM 8205 O O . ARG F 1 61 ? -31.739 81.163 48.333 1.00 61.29 61 ARG F O 1
ATOM 8207 N N . THR F 1 62 ? -32.790 81.248 50.343 1.00 65.64 62 THR F N 1
ATOM 8208 C CA . THR F 1 62 ? -33.043 82.687 50.286 1.00 66.96 62 THR F CA 1
ATOM 8209 C C . THR F 1 62 ? -31.747 83.494 50.212 1.00 66.94 62 THR F C 1
ATOM 8210 O O . THR F 1 62 ? -31.727 84.593 49.638 1.00 62.19 62 THR F O 1
ATOM 8212 N N . ALA F 1 63 ? -30.661 82.978 50.793 1.00 66.52 63 ALA F N 1
ATOM 8213 C CA . ALA F 1 63 ? -29.357 83.618 50.660 1.00 65.72 63 ALA F CA 1
ATOM 8214 C C . ALA F 1 63 ? -28.628 83.165 49.401 1.00 65.32 63 ALA F C 1
ATOM 8215 O O . ALA F 1 63 ? -27.954 83.975 48.756 1.00 64.18 63 ALA F O 1
ATOM 8217 N N . GLU F 1 64 ? -28.766 81.887 49.031 1.00 63.16 64 GLU F N 1
ATOM 8218 C CA . GLU F 1 64 ? -28.184 81.402 47.787 1.00 58.41 64 GLU F CA 1
ATOM 8219 C C . GLU F 1 64 ? -28.690 82.177 46.571 1.00 58.79 64 GLU F C 1
ATOM 8220 O O . GLU F 1 64 ? -27.974 82.266 45.566 1.00 56.58 64 GLU F O 1
ATOM 8222 N N . THR F 1 65 ? -29.889 82.766 46.645 1.00 59.36 65 THR F N 1
ATOM 8223 C CA . THR F 1 65 ? -30.440 83.505 45.512 1.00 61.89 65 THR F CA 1
ATOM 8224 C C . THR F 1 65 ? -29.944 84.952 45.437 1.00 62.41 65 THR F C 1
ATOM 8225 O O . THR F 1 65 ? -29.647 85.437 44.336 1.00 60.74 65 THR F O 1
ATOM 8229 N N . LYS F 1 66 ? -29.844 85.654 46.576 1.00 61.81 66 LYS F N 1
ATOM 8230 C CA . LYS F 1 66 ? -29.150 86.940 46.642 1.00 59.69 66 LYS F CA 1
ATOM 8231 C C . LYS F 1 66 ? -27.636 86.775 46.680 1.00 60.25 66 LYS F C 1
ATOM 8232 O O . LYS F 1 66 ? -26.916 87.783 46.702 1.00 61.73 66 LYS F O 1
ATOM 8234 N N . ARG F 1 67 ? -27.154 85.527 46.701 1.00 56.80 67 ARG F N 1
ATOM 8235 C CA . ARG F 1 67 ? -25.743 85.167 46.601 1.00 54.04 67 ARG F CA 1
ATOM 8236 C C . ARG F 1 67 ? -25.190 85.507 45.221 1.00 59.71 67 ARG F C 1
ATOM 8237 O O . ARG F 1 67 ? -24.470 86.501 45.056 1.00 57.74 67 ARG F O 1
ATOM 8245 N N . PHE F 1 68 ? -25.549 84.683 44.223 1.00 62.46 68 PHE F N 1
ATOM 8246 C CA . PHE F 1 68 ? -24.974 84.788 42.882 1.00 58.02 68 PHE F CA 1
ATOM 8247 C C . PHE F 1 68 ? -25.429 86.053 42.164 1.00 57.56 68 PHE F C 1
ATOM 8248 O O . PHE F 1 68 ? -24.683 86.600 41.340 1.00 54.74 68 PHE F O 1
ATOM 8250 N N . THR F 1 69 ? -26.645 86.518 42.461 1.00 56.51 69 THR F N 1
ATOM 8251 C CA . THR F 1 69 ? -27.150 87.765 41.901 1.00 58.06 69 THR F CA 1
ATOM 8252 C C . THR F 1 69 ? -26.086 88.860 41.951 1.00 63.68 69 THR F C 1
ATOM 8253 O O . THR F 1 69 ? -25.686 89.409 40.916 1.00 66.05 69 THR F O 1
ATOM 8257 N N . ASP F 1 70 ? -25.579 89.152 43.156 1.00 64.28 70 ASP F N 1
ATOM 8258 C CA . ASP F 1 70 ? -24.546 90.174 43.316 1.00 66.23 70 ASP F CA 1
ATOM 8259 C C . ASP F 1 70 ? -23.278 89.839 42.524 1.00 67.55 70 ASP F C 1
ATOM 8260 O O . ASP F 1 70 ? -22.513 90.747 42.166 1.00 67.03 70 ASP F O 1
ATOM 8262 N N . TYR F 1 71 ? -23.042 88.557 42.233 1.00 63.93 71 TYR F N 1
ATOM 8263 C CA . TYR F 1 71 ? -21.846 88.150 41.497 1.00 58.30 71 TYR F CA 1
ATOM 8264 C C . TYR F 1 71 ? -21.954 88.637 40.068 1.00 60.65 71 TYR F C 1
ATOM 8265 O O . TYR F 1 71 ? -21.641 89.792 39.786 1.00 64.89 71 TYR F O 1
ATOM 8267 N N . GLY F 1 114 ? -6.714 88.671 67.666 1.00 24.05 114 GLY F N 1
ATOM 8268 C CA . GLY F 1 114 ? -5.365 89.114 67.964 1.00 26.75 114 GLY F CA 1
ATOM 8269 C C . GLY F 1 114 ? -5.095 88.824 69.421 1.00 29.72 114 GLY F C 1
ATOM 8270 O O . GLY F 1 114 ? -4.731 89.709 70.196 1.00 35.55 114 GLY F O 1
ATOM 8271 N N . ARG F 1 115 ? -5.284 87.559 69.783 1.00 26.97 115 ARG F N 1
ATOM 8272 C CA . ARG F 1 115 ? -5.371 87.095 71.168 1.00 25.49 115 ARG F CA 1
ATOM 8273 C C . ARG F 1 115 ? -6.546 87.728 71.932 1.00 20.74 115 ARG F C 1
ATOM 8274 O O . ARG F 1 115 ? -6.535 87.746 73.167 1.00 23.21 115 ARG F O 1
ATOM 8276 N N . SER F 1 116 ? -7.566 88.240 71.236 1.00 18.83 116 SER F N 1
ATOM 8277 C CA . SER F 1 116 ? -8.834 88.613 71.865 1.00 20.08 116 SER F CA 1
ATOM 8278 C C . SER F 1 116 ? -9.913 88.679 70.797 1.00 19.72 116 SER F C 1
ATOM 8279 O O . SER F 1 116 ? -9.668 89.176 69.700 1.00 22.71 116 SER F O 1
ATOM 8282 N N . VAL F 1 117 ? -11.104 88.197 71.138 1.00 18.20 117 VAL F N 1
ATOM 8283 C CA . VAL F 1 117 ? -12.206 88.025 70.197 1.00 18.58 117 VAL F CA 1
ATOM 8284 C C . VAL F 1 117 ? -13.499 88.143 70.975 1.00 18.90 117 VAL F C 1
ATOM 8285 O O . VAL F 1 117 ? -13.624 87.579 72.063 1.00 18.95 117 VAL F O 1
ATOM 8289 N N . VAL F 1 118 ? -14.478 88.834 70.420 1.00 20.66 118 VAL F N 1
ATOM 8290 C CA . VAL F 1 118 ? -15.808 88.827 71.002 1.00 20.24 118 VAL F CA 1
ATOM 8291 C C . VAL F 1 118 ? -16.673 88.017 70.060 1.00 22.71 118 VAL F C 1
ATOM 8292 O O . VAL F 1 118 ? -16.367 87.881 68.880 1.00 27.06 118 VAL F O 1
ATOM 8296 N N . CYS F 1 119 ? -17.764 87.469 70.578 1.00 21.85 119 CYS F N 1
ATOM 8297 C CA . CYS F 1 119 ? -18.451 86.432 69.821 1.00 23.74 119 CYS F CA 1
ATOM 8298 C C . CYS F 1 119 ? -19.894 86.435 70.274 1.00 24.00 119 CYS F C 1
ATOM 8299 O O . CYS F 1 119 ? -20.163 86.258 71.466 1.00 24.11 119 CYS F O 1
ATOM 8302 N N . ASN F 1 120 ? -20.808 86.632 69.334 1.00 23.27 120 ASN F N 1
ATOM 8303 C CA . ASN F 1 120 ? -22.190 87.030 69.608 1.00 27.23 120 ASN F CA 1
ATOM 8304 C C . ASN F 1 120 ? -23.173 85.939 69.205 1.00 28.30 120 ASN F C 1
ATOM 8305 O O . ASN F 1 120 ? -23.630 85.871 68.064 1.00 33.73 120 ASN F O 1
ATOM 8310 N N . VAL F 1 121 ? -23.530 85.094 70.145 1.00 26.26 121 VAL F N 1
ATOM 8311 C CA . VAL F 1 121 ? -24.699 84.289 69.868 1.00 28.10 121 VAL F CA 1
ATOM 8312 C C . VAL F 1 121 ? -25.891 85.215 70.057 1.00 32.73 121 VAL F C 1
ATOM 8313 O O . VAL F 1 121 ? -26.245 85.597 71.177 1.00 33.91 121 VAL F O 1
ATOM 8317 N N . VAL F 1 122 ? -26.482 85.637 68.953 1.00 35.94 122 VAL F N 1
ATOM 8318 C CA . VAL F 1 122 ? -27.542 86.635 68.971 1.00 37.89 122 VAL F CA 1
ATOM 8319 C C . VAL F 1 122 ? -28.859 85.975 68.565 1.00 40.86 122 VAL F C 1
ATOM 8320 O O . VAL F 1 122 ? -29.110 85.698 67.386 1.00 44.56 122 VAL F O 1
ATOM 8324 N N . MET F 1 123 ? -29.716 85.724 69.553 1.00 43.60 123 MET F N 1
ATOM 8325 C CA . MET F 1 123 ? -30.972 85.021 69.335 1.00 49.81 123 MET F CA 1
ATOM 8326 C C . MET F 1 123 ? -32.098 86.005 69.021 1.00 54.49 123 MET F C 1
ATOM 8327 O O . MET F 1 123 ? -31.933 87.225 69.095 1.00 50.69 123 MET F O 1
ATOM 8332 N N . ARG F 1 124 ? -33.257 85.454 68.649 1.00 61.36 124 ARG F N 1
ATOM 8333 C CA . ARG F 1 124 ? -34.455 86.243 68.388 1.00 65.02 124 ARG F CA 1
ATOM 8334 C C . ARG F 1 124 ? -35.665 85.595 69.048 1.00 67.71 124 ARG F C 1
ATOM 8335 O O . ARG F 1 124 ? -35.749 84.367 69.167 1.00 65.49 124 ARG F O 1
ATOM 8337 N N . SER F 1 125 ? -36.595 86.445 69.488 1.00 70.33 125 SER F N 1
ATOM 8338 C CA . SER F 1 125 ? -37.902 85.984 69.924 1.00 68.95 125 SER F CA 1
ATOM 8339 C C . SER F 1 125 ? -38.697 85.499 68.717 1.00 70.37 125 SER F C 1
ATOM 8340 O O . SER F 1 125 ? -38.374 85.809 67.566 1.00 71.58 125 SER F O 1
ATOM 8342 N N . GLU F 1 126 ? -39.746 84.721 68.984 1.00 69.10 126 GLU F N 1
ATOM 8343 C CA . GLU F 1 126 ? -40.574 84.237 67.884 1.00 69.24 126 GLU F CA 1
ATOM 8344 C C . GLU F 1 126 ? -41.352 85.361 67.200 1.00 66.08 126 GLU F C 1
ATOM 8345 O O . GLU F 1 126 ? -41.796 85.182 66.061 1.00 61.80 126 GLU F O 1
ATOM 8347 N N . ALA F 1 127 ? -41.514 86.516 67.858 1.00 67.19 127 ALA F N 1
ATOM 8348 C CA . ALA F 1 127 ? -42.257 87.624 67.264 1.00 63.71 127 ALA F CA 1
ATOM 8349 C C . ALA F 1 127 ? -41.499 88.290 66.121 1.00 65.64 127 ALA F C 1
ATOM 8350 O O . ALA F 1 127 ? -42.126 88.951 65.286 1.00 64.60 127 ALA F O 1
ATOM 8352 N N . GLU F 1 128 ? -40.171 88.150 66.080 1.00 68.32 128 GLU F N 1
ATOM 8353 C CA . GLU F 1 128 ? -39.343 88.510 64.930 1.00 66.14 128 GLU F CA 1
ATOM 8354 C C . GLU F 1 128 ? -38.716 87.256 64.317 1.00 67.23 128 GLU F C 1
ATOM 8355 O O . GLU F 1 128 ? -37.545 87.243 63.921 1.00 65.89 128 GLU F O 1
ATOM 8357 N N . GLY F 1 129 ? -39.499 86.178 64.258 1.00 66.05 129 GLY F N 1
ATOM 8358 C CA . GLY F 1 129 ? -39.069 84.926 63.667 1.00 63.68 129 GLY F CA 1
ATOM 8359 C C . GLY F 1 129 ? -38.479 83.969 64.678 1.00 64.69 129 GLY F C 1
ATOM 8360 O O . GLY F 1 129 ? -39.028 82.893 64.936 1.00 61.35 129 GLY F O 1
ATOM 8361 N N . GLY F 1 130 ? -37.370 84.373 65.273 1.00 66.81 130 GLY F N 1
ATOM 8362 C CA . GLY F 1 130 ? -36.578 83.510 66.114 1.00 66.27 130 GLY F CA 1
ATOM 8363 C C . GLY F 1 130 ? -35.289 83.105 65.430 1.00 66.06 130 GLY F C 1
ATOM 8364 O O . GLY F 1 130 ? -34.855 83.704 64.439 1.00 63.61 130 GLY F O 1
ATOM 8365 N N . GLY F 1 131 ? -34.673 82.055 65.966 1.00 65.84 131 GLY F N 1
ATOM 8366 C CA . GLY F 1 131 ? -33.437 81.539 65.421 1.00 55.83 131 GLY F CA 1
ATOM 8367 C C . GLY F 1 131 ? -32.219 82.244 65.989 1.00 55.09 131 GLY F C 1
ATOM 8368 O O . GLY F 1 131 ? -32.304 83.206 66.759 1.00 58.19 131 GLY F O 1
ATOM 8369 N N . ILE F 1 132 ? -31.054 81.737 65.604 1.00 48.98 132 ILE F N 1
ATOM 8370 C CA . ILE F 1 132 ? -29.772 82.239 66.081 1.00 44.54 132 ILE F CA 1
ATOM 8371 C C . ILE F 1 132 ? -29.044 82.798 64.869 1.00 44.49 132 ILE F C 1
ATOM 8372 O O . ILE F 1 132 ? -28.757 82.058 63.921 1.00 47.69 132 ILE F O 1
ATOM 8377 N N . LEU F 1 133 ? -28.751 84.090 64.887 1.00 41.02 133 LEU F N 1
ATOM 8378 C CA . LEU F 1 133 ? -28.274 84.745 63.675 1.00 42.38 133 LEU F CA 1
ATOM 8379 C C . LEU F 1 133 ? -26.844 84.307 63.362 1.00 41.22 133 LEU F C 1
ATOM 8380 O O . LEU F 1 133 ? -25.908 84.694 64.071 1.00 42.03 133 LEU F O 1
ATOM 8385 N N . LEU F 1 134 ? -26.675 83.502 62.305 1.00 39.79 134 LEU F N 1
ATOM 8386 C CA . LEU F 1 134 ? -25.381 83.227 61.688 1.00 40.05 134 LEU F CA 1
ATOM 8387 C C . LEU F 1 134 ? -25.188 84.138 60.482 1.00 42.61 134 LEU F C 1
ATOM 8388 O O . LEU F 1 134 ? -26.155 84.641 59.909 1.00 46.01 134 LEU F O 1
ATOM 8393 N N . ILE F 1 135 ? -23.932 84.324 60.070 1.00 41.54 135 ILE F N 1
ATOM 8394 C CA . ILE F 1 135 ? -23.627 85.130 58.891 1.00 42.14 135 ILE F CA 1
ATOM 8395 C C . ILE F 1 135 ? -22.630 84.379 58.007 1.00 42.69 135 ILE F C 1
ATOM 8396 O O . ILE F 1 135 ? -22.192 83.280 58.329 1.00 46.26 135 ILE F O 1
ATOM 8401 N N . SER F 1 136 ? -22.281 84.991 56.876 1.00 42.66 136 SER F N 1
ATOM 8402 C CA . SER F 1 136 ? -21.358 84.410 55.910 1.00 45.51 136 SER F CA 1
ATOM 8403 C C . SER F 1 136 ? -19.926 84.877 56.181 1.00 44.35 136 SER F C 1
ATOM 8404 O O . SER F 1 136 ? -19.673 85.697 57.067 1.00 44.84 136 SER F O 1
ATOM 8407 N N . SER F 1 137 ? -18.978 84.358 55.390 1.00 45.64 137 SER F N 1
ATOM 8408 C CA . SER F 1 137 ? -17.551 84.607 55.581 1.00 48.05 137 SER F CA 1
ATOM 8409 C C . SER F 1 137 ? -17.105 85.909 54.911 1.00 50.06 137 SER F C 1
ATOM 8410 O O . SER F 1 137 ? -17.914 86.706 54.424 1.00 48.45 137 SER F O 1
ATOM 8413 N N . SER F 1 138 ? -15.783 86.137 54.904 1.00 51.98 138 SER F N 1
ATOM 8414 C CA . SER F 1 138 ? -15.192 87.244 54.155 1.00 57.05 138 SER F CA 1
ATOM 8415 C C . SER F 1 138 ? -15.048 86.891 52.676 1.00 63.68 138 SER F C 1
ATOM 8416 O O . SER F 1 138 ? -15.301 87.734 51.804 1.00 65.32 138 SER F O 1
ATOM 8418 N N . LYS F 1 139 ? -14.638 85.655 52.375 1.00 63.14 139 LYS F N 1
ATOM 8419 C CA . LYS F 1 139 ? -14.726 85.139 51.013 1.00 56.83 139 LYS F CA 1
ATOM 8420 C C . LYS F 1 139 ? -16.189 84.886 50.668 1.00 54.81 139 LYS F C 1
ATOM 8421 O O . LYS F 1 139 ? -16.737 83.826 51.001 1.00 52.34 139 LYS F O 1
ATOM 8423 N N . LEU F 1 140 ? -16.836 85.868 50.026 1.00 50.37 140 LEU F N 1
ATOM 8424 C CA . LEU F 1 140 ? -18.199 85.677 49.547 1.00 48.37 140 LEU F CA 1
ATOM 8425 C C . LEU F 1 140 ? -18.292 84.515 48.559 1.00 52.35 140 LEU F C 1
ATOM 8426 O O . LEU F 1 140 ? -19.386 83.972 48.357 1.00 50.28 140 LEU F O 1
ATOM 8428 N N . ASP F 1 141 ? -17.158 84.117 47.965 1.00 53.99 141 ASP F N 1
ATOM 8429 C CA . ASP F 1 141 ? -17.087 82.950 47.088 1.00 44.86 141 ASP F CA 1
ATOM 8430 C C . ASP F 1 141 ? -17.401 81.662 47.843 1.00 49.81 141 ASP F C 1
ATOM 8431 O O . ASP F 1 141 ? -18.373 80.966 47.528 1.00 47.51 141 ASP F O 1
ATOM 8433 N N . LYS F 1 142 ? -16.579 81.326 48.844 1.00 55.71 142 LYS F N 1
ATOM 8434 C CA . LYS F 1 142 ? -16.740 80.099 49.624 1.00 56.48 142 LYS F CA 1
ATOM 8435 C C . LYS F 1 142 ? -18.033 80.136 50.452 1.00 56.34 142 LYS F C 1
ATOM 8436 O O . LYS F 1 142 ? -18.663 81.184 50.630 1.00 55.87 142 LYS F O 1
ATOM 8438 N N . GLN F 1 143 ? -18.431 78.960 50.977 1.00 55.40 143 GLN F N 1
ATOM 8439 C CA . GLN F 1 143 ? -19.727 78.796 51.648 1.00 57.04 143 GLN F CA 1
ATOM 8440 C C . GLN F 1 143 ? -19.553 78.209 53.064 1.00 62.91 143 GLN F C 1
ATOM 8441 O O . GLN F 1 143 ? -19.952 77.075 53.349 1.00 61.20 143 GLN F O 1
ATOM 8447 N N . ASP F 1 144 ? -18.984 79.011 53.974 1.00 66.19 144 ASP F N 1
ATOM 8448 C CA . ASP F 1 144 ? -18.991 78.712 55.404 1.00 63.24 144 ASP F CA 1
ATOM 8449 C C . ASP F 1 144 ? -19.728 79.811 56.166 1.00 56.80 144 ASP F C 1
ATOM 8450 O O . ASP F 1 144 ? -19.728 80.985 55.774 1.00 52.65 144 ASP F O 1
ATOM 8455 N N . PHE F 1 145 ? -20.366 79.414 57.269 1.00 53.58 145 PHE F N 1
ATOM 8456 C CA . PHE F 1 145 ? -21.295 80.273 58.004 1.00 46.39 145 PHE F CA 1
ATOM 8457 C C . PHE F 1 145 ? -20.924 80.321 59.487 1.00 44.69 145 PHE F C 1
ATOM 8458 O O . PHE F 1 145 ? -21.477 79.586 60.307 1.00 43.74 145 PHE F O 1
ATOM 8466 N N . ILE F 1 146 ? -19.993 81.213 59.819 1.00 42.91 146 ILE F N 1
ATOM 8467 C CA . ILE F 1 146 ? -19.614 81.543 61.187 1.00 38.03 146 ILE F CA 1
ATOM 8468 C C . ILE F 1 146 ? -20.727 82.329 61.869 1.00 40.24 146 ILE F C 1
ATOM 8469 O O . ILE F 1 146 ? -21.699 82.743 61.225 1.00 39.90 146 ILE F O 1
ATOM 8474 N N . LEU F 1 147 ? -20.592 82.556 63.174 1.00 41.16 147 LEU F N 1
ATOM 8475 C CA . LEU F 1 147 ? -21.432 83.530 63.853 1.00 37.00 147 LEU F CA 1
ATOM 8476 C C . LEU F 1 147 ? -20.613 84.789 64.161 1.00 34.44 147 LEU F C 1
ATOM 8477 O O . LEU F 1 147 ? -19.375 84.740 64.205 1.00 33.04 147 LEU F O 1
ATOM 8482 N N . PRO F 1 148 ? -21.270 85.937 64.347 1.00 31.00 148 PRO F N 1
ATOM 8483 C CA . PRO F 1 148 ? -20.548 87.222 64.377 1.00 30.06 148 PRO F CA 1
ATOM 8484 C C . PRO F 1 148 ? -19.393 87.240 65.376 1.00 28.79 148 PRO F C 1
ATOM 8485 O O . PRO F 1 148 ? -19.532 86.833 66.528 1.00 29.57 148 PRO F O 1
ATOM 8489 N N . LYS F 1 149 ? -18.236 87.720 64.937 1.00 27.66 149 LYS F N 1
ATOM 8490 C CA . LYS F 1 149 ? -17.025 87.526 65.722 1.00 28.23 149 LYS F CA 1
ATOM 8491 C C . LYS F 1 149 ? -16.064 88.698 65.509 1.00 32.22 149 LYS F C 1
ATOM 8492 O O . LYS F 1 149 ? -16.342 89.633 64.747 1.00 35.69 149 LYS F O 1
ATOM 8494 N N . GLY F 1 150 ? -14.944 88.658 66.237 1.00 30.83 150 GLY F N 1
ATOM 8495 C CA . GLY F 1 150 ? -13.757 89.438 65.945 1.00 32.10 150 GLY F CA 1
ATOM 8496 C C . GLY F 1 150 ? -13.693 90.792 66.641 1.00 33.58 150 GLY F C 1
ATOM 8497 O O . GLY F 1 150 ? -14.705 91.435 66.932 1.00 33.08 150 GLY F O 1
ATOM 8498 N N . GLY F 1 151 ? -12.450 91.202 66.937 1.00 31.10 151 GLY F N 1
ATOM 8499 C CA . GLY F 1 151 ? -12.050 92.601 66.972 1.00 31.79 151 GLY F CA 1
ATOM 8500 C C . GLY F 1 151 ? -12.289 93.408 68.227 1.00 30.40 151 GLY F C 1
ATOM 8501 O O . GLY F 1 151 ? -13.407 93.424 68.746 1.00 31.83 151 GLY F O 1
ATOM 8502 N N . LEU F 1 152 ? -11.272 94.148 68.682 1.00 30.78 152 LEU F N 1
ATOM 8503 C CA . LEU F 1 152 ? -11.358 94.807 69.986 1.00 29.29 152 LEU F CA 1
ATOM 8504 C C . LEU F 1 152 ? -10.278 95.889 70.055 1.00 29.85 152 LEU F C 1
ATOM 8505 O O . LEU F 1 152 ? -9.088 95.561 70.146 1.00 28.40 152 LEU F O 1
ATOM 8510 N N . GLU F 1 153 ? -10.691 97.168 69.994 1.00 28.53 153 GLU F N 1
ATOM 8511 C CA . GLU F 1 153 ? -9.780 98.311 69.893 1.00 33.15 153 GLU F CA 1
ATOM 8512 C C . GLU F 1 153 ? -9.159 98.640 71.253 1.00 35.07 153 GLU F C 1
ATOM 8513 O O . GLU F 1 153 ? -9.658 98.225 72.304 1.00 34.56 153 GLU F O 1
ATOM 8519 N N . LYS F 1 154 ? -8.086 99.453 71.222 1.00 35.69 154 LYS F N 1
ATOM 8520 C CA . LYS F 1 154 ? -7.145 99.630 72.339 1.00 34.17 154 LYS F CA 1
ATOM 8521 C C . LYS F 1 154 ? -7.782 100.075 73.657 1.00 31.95 154 LYS F C 1
ATOM 8522 O O . LYS F 1 154 ? -7.075 100.119 74.671 1.00 33.42 154 LYS F O 1
ATOM 8524 N N . GLY F 1 155 ? -9.067 100.420 73.671 1.00 28.81 155 GLY F N 1
ATOM 8525 C CA . GLY F 1 155 ? -9.800 100.662 74.899 1.00 26.77 155 GLY F CA 1
ATOM 8526 C C . GLY F 1 155 ? -11.233 100.182 74.775 1.00 28.27 155 GLY F C 1
ATOM 8527 O O . GLY F 1 155 ? -12.105 100.566 75.559 1.00 27.13 155 GLY F O 1
ATOM 8528 N N . GLU F 1 156 ? -11.494 99.372 73.748 1.00 30.37 156 GLU F N 1
ATOM 8529 C CA . GLU F 1 156 ? -12.765 98.659 73.628 1.00 30.08 156 GLU F CA 1
ATOM 8530 C C . GLU F 1 156 ? -13.013 97.743 74.824 1.00 26.92 156 GLU F C 1
ATOM 8531 O O . GLU F 1 156 ? -12.171 96.903 75.171 1.00 22.03 156 GLU F O 1
ATOM 8537 N N . ILE F 1 157 ? -14.202 97.890 75.442 1.00 24.98 157 ILE F N 1
ATOM 8538 C CA . ILE F 1 157 ? -14.713 96.863 76.340 1.00 22.81 157 ILE F CA 1
ATOM 8539 C C . ILE F 1 157 ? -15.500 95.872 75.501 1.00 22.43 157 ILE F C 1
ATOM 8540 O O . ILE F 1 157 ? -16.187 96.233 74.540 1.00 22.33 157 ILE F O 1
ATOM 8545 N N . ALA F 1 158 ? -15.404 94.602 75.887 1.00 21.99 158 ALA F N 1
ATOM 8546 C CA . ALA F 1 158 ? -15.923 93.521 75.060 1.00 20.90 158 ALA F CA 1
ATOM 8547 C C . ALA F 1 158 ? -17.407 93.673 74.760 1.00 21.26 158 ALA F C 1
ATOM 8548 O O . ALA F 1 158 ? -17.858 93.270 73.686 1.00 23.10 158 ALA F O 1
ATOM 8550 N N . TYR F 1 159 ? -18.192 94.223 75.680 1.00 21.48 159 TYR F N 1
ATOM 8551 C CA . TYR F 1 159 ? -19.586 94.450 75.338 1.00 22.09 159 TYR F CA 1
ATOM 8552 C C . TYR F 1 159 ? -19.723 95.528 74.287 1.00 23.78 159 TYR F C 1
ATOM 8553 O O . TYR F 1 159 ? -20.761 95.595 73.616 1.00 26.46 159 TYR F O 1
ATOM 8562 N N . GLY F 1 160 ? -18.695 96.369 74.130 1.00 23.72 160 GLY F N 1
ATOM 8563 C CA . GLY F 1 160 ? -18.674 97.409 73.115 1.00 23.61 160 GLY F CA 1
ATOM 8564 C C . GLY F 1 160 ? -18.365 96.833 71.750 1.00 26.56 160 GLY F C 1
ATOM 8565 O O . GLY F 1 160 ? -19.230 96.826 70.865 1.00 27.91 160 GLY F O 1
ATOM 8566 N N . ALA F 1 161 ? -17.141 96.321 71.583 1.00 26.22 161 ALA F N 1
ATOM 8567 C CA . ALA F 1 161 ? -16.747 95.574 70.394 1.00 26.67 161 ALA F CA 1
ATOM 8568 C C . ALA F 1 161 ? -17.897 94.710 69.899 1.00 26.61 161 ALA F C 1
ATOM 8569 O O . ALA F 1 161 ? -18.146 94.634 68.695 1.00 29.66 161 ALA F O 1
ATOM 8571 N N . ALA F 1 162 ? -18.636 94.099 70.818 1.00 23.86 162 ALA F N 1
ATOM 8572 C CA . ALA F 1 162 ? -19.679 93.178 70.405 1.00 25.80 162 ALA F CA 1
ATOM 8573 C C . ALA F 1 162 ? -20.793 93.896 69.659 1.00 27.62 162 ALA F C 1
ATOM 8574 O O . ALA F 1 162 ? -21.240 93.419 68.612 1.00 28.22 162 ALA F O 1
ATOM 8576 N N . LYS F 1 163 ? -21.258 95.039 70.172 1.00 28.21 163 LYS F N 1
ATOM 8577 C CA . LYS F 1 163 ? -22.321 95.765 69.478 1.00 30.25 163 LYS F CA 1
ATOM 8578 C C . LYS F 1 163 ? -21.875 96.221 68.082 1.00 31.41 163 LYS F C 1
ATOM 8579 O O . LYS F 1 163 ? -22.680 96.230 67.136 1.00 30.42 163 LYS F O 1
ATOM 8581 N N . ARG F 1 164 ? -20.593 96.565 67.935 1.00 30.75 164 ARG F N 1
ATOM 8582 C CA . ARG F 1 164 ? -20.032 96.942 66.641 1.00 29.30 164 ARG F CA 1
ATOM 8583 C C . ARG F 1 164 ? -20.276 95.866 65.603 1.00 31.51 164 ARG F C 1
ATOM 8584 O O . ARG F 1 164 ? -21.069 96.054 64.681 1.00 34.26 164 ARG F O 1
ATOM 8592 N N . GLU F 1 165 ? -19.611 94.711 65.772 1.00 31.83 165 GLU F N 1
ATOM 8593 C CA . GLU F 1 165 ? -19.600 93.638 64.775 1.00 31.47 165 GLU F CA 1
ATOM 8594 C C . GLU F 1 165 ? -21.005 93.160 64.402 1.00 34.16 165 GLU F C 1
ATOM 8595 O O . GLU F 1 165 ? -21.246 92.804 63.244 1.00 37.59 165 GLU F O 1
ATOM 8597 N N . VAL F 1 166 ? -21.957 93.165 65.344 1.00 34.84 166 VAL F N 1
ATOM 8598 C CA . VAL F 1 166 ? -23.308 92.723 64.987 1.00 35.80 166 VAL F CA 1
ATOM 8599 C C . VAL F 1 166 ? -24.022 93.753 64.105 1.00 41.36 166 VAL F C 1
ATOM 8600 O O . VAL F 1 166 ? -24.887 93.394 63.302 1.00 43.63 166 VAL F O 1
ATOM 8604 N N . LEU F 1 167 ? -23.700 95.041 64.250 1.00 42.54 167 LEU F N 1
ATOM 8605 C CA . LEU F 1 167 ? -24.126 96.104 63.332 1.00 45.04 167 LEU F CA 1
ATOM 8606 C C . LEU F 1 167 ? -23.177 96.280 62.145 1.00 44.88 167 LEU F C 1
ATOM 8607 O O . LEU F 1 167 ? -23.534 95.967 61.000 1.00 42.47 167 LEU F O 1
ATOM 8612 N N . GLU F 1 168 ? -21.956 96.765 62.404 1.00 42.80 168 GLU F N 1
ATOM 8613 C CA . GLU F 1 168 ? -21.016 97.034 61.319 1.00 40.36 168 GLU F CA 1
ATOM 8614 C C . GLU F 1 168 ? -20.844 95.825 60.408 1.00 40.00 168 GLU F C 1
ATOM 8615 O O . GLU F 1 168 ? -20.992 95.936 59.188 1.00 46.63 168 GLU F O 1
ATOM 8617 N N . GLU F 1 169 ? -20.575 94.652 60.979 1.00 39.39 169 GLU F N 1
ATOM 8618 C CA . GLU F 1 169 ? -20.201 93.485 60.189 1.00 39.61 169 GLU F CA 1
ATOM 8619 C C . GLU F 1 169 ? -21.365 92.563 59.833 1.00 38.80 169 GLU F C 1
ATOM 8620 O O . GLU F 1 169 ? -21.241 91.797 58.876 1.00 39.73 169 GLU F O 1
ATOM 8626 N N . GLY F 1 170 ? -22.493 92.628 60.531 1.00 37.04 170 GLY F N 1
ATOM 8627 C CA . GLY F 1 170 ? -23.578 91.723 60.214 1.00 33.63 170 GLY F CA 1
ATOM 8628 C C . GLY F 1 170 ? -24.946 92.367 60.318 1.00 41.39 170 GLY F C 1
ATOM 8629 O O . GLY F 1 170 ? -25.964 91.677 60.450 1.00 44.21 170 GLY F O 1
ATOM 8630 N N . GLY F 1 171 ? -24.970 93.701 60.276 1.00 42.81 171 GLY F N 1
ATOM 8631 C CA . GLY F 1 171 ? -26.178 94.512 60.348 1.00 45.33 171 GLY F CA 1
ATOM 8632 C C . GLY F 1 171 ? -27.292 94.108 61.300 1.00 49.92 171 GLY F C 1
ATOM 8633 O O . GLY F 1 171 ? -28.327 93.608 60.848 1.00 53.76 171 GLY F O 1
ATOM 8634 N N . VAL F 1 172 ? -27.107 94.317 62.606 1.00 49.80 172 VAL F N 1
ATOM 8635 C CA . VAL F 1 172 ? -28.190 94.162 63.581 1.00 51.07 172 VAL F CA 1
ATOM 8636 C C . VAL F 1 172 ? -27.792 94.930 64.840 1.00 47.87 172 VAL F C 1
ATOM 8637 O O . VAL F 1 172 ? -26.606 95.137 65.110 1.00 46.77 172 VAL F O 1
ATOM 8641 N N . LYS F 1 173 ? -28.791 95.420 65.566 1.00 46.61 173 LYS F N 1
ATOM 8642 C CA . LYS F 1 173 ? -28.581 96.131 66.819 1.00 47.69 173 LYS F CA 1
ATOM 8643 C C . LYS F 1 173 ? -29.255 95.323 67.915 1.00 51.11 173 LYS F C 1
ATOM 8644 O O . LYS F 1 173 ? -30.428 94.955 67.783 1.00 50.79 173 LYS F O 1
ATOM 8646 N N . VAL F 1 174 ? -28.504 95.021 68.973 1.00 52.00 174 VAL F N 1
ATOM 8647 C CA . VAL F 1 174 ? -28.916 94.058 69.989 1.00 47.90 174 VAL F CA 1
ATOM 8648 C C . VAL F 1 174 ? -28.396 94.515 71.350 1.00 43.49 174 VAL F C 1
ATOM 8649 O O . VAL F 1 174 ? -27.293 95.062 71.453 1.00 41.13 174 VAL F O 1
ATOM 8653 N N . LYS F 1 175 ? -29.192 94.287 72.397 1.00 41.27 175 LYS F N 1
ATOM 8654 C CA . LYS F 1 175 ? -28.754 94.444 73.779 1.00 38.46 175 LYS F CA 1
ATOM 8655 C C . LYS F 1 175 ? -28.545 93.069 74.404 1.00 39.98 175 LYS F C 1
ATOM 8656 O O . LYS F 1 175 ? -29.155 92.083 73.980 1.00 40.29 175 LYS F O 1
ATOM 8658 N N . LYS F 1 176 ? -27.685 93.011 75.425 1.00 39.08 176 LYS F N 1
ATOM 8659 C CA . LYS F 1 176 ? -27.241 91.732 75.966 1.00 38.41 176 LYS F CA 1
ATOM 8660 C C . LYS F 1 176 ? -28.241 91.156 76.955 1.00 37.03 176 LYS F C 1
ATOM 8661 O O . LYS F 1 176 ? -28.950 91.877 77.662 1.00 37.20 176 LYS F O 1
ATOM 8667 N N . LEU F 1 177 ? -28.282 89.830 76.991 1.00 36.93 177 LEU F N 1
ATOM 8668 C CA . LEU F 1 177 ? -28.996 89.088 78.018 1.00 37.88 177 LEU F CA 1
ATOM 8669 C C . LEU F 1 177 ? -28.052 88.668 79.143 1.00 41.61 177 LEU F C 1
ATOM 8670 O O . LEU F 1 177 ? -28.251 89.062 80.296 1.00 40.63 177 LEU F O 1
ATOM 8675 N N . LYS F 1 178 ? -27.004 87.895 78.816 1.00 42.72 178 LYS F N 1
ATOM 8676 C CA . LYS F 1 178 ? -26.086 87.316 79.796 1.00 38.69 178 LYS F CA 1
ATOM 8677 C C . LYS F 1 178 ? -24.667 87.305 79.240 1.00 34.48 178 LYS F C 1
ATOM 8678 O O . LYS F 1 178 ? -24.459 87.225 78.026 1.00 33.81 178 LYS F O 1
ATOM 8680 N N . GLU F 1 179 ? -23.692 87.357 80.150 1.00 31.58 179 GLU F N 1
ATOM 8681 C CA . GLU F 1 179 ? -22.270 87.462 79.811 1.00 29.60 179 GLU F CA 1
ATOM 8682 C C . GLU F 1 179 ? -21.652 86.067 79.925 1.00 27.27 179 GLU F C 1
ATOM 8683 O O . GLU F 1 179 ? -21.388 85.592 81.033 1.00 29.37 179 GLU F O 1
ATOM 8689 N N . LEU F 1 180 ? -21.404 85.408 78.785 1.00 24.58 180 LEU F N 1
ATOM 8690 C CA . LEU F 1 180 ? -21.002 84.001 78.820 1.00 22.62 180 LEU F CA 1
ATOM 8691 C C . LEU F 1 180 ? -19.537 83.793 79.226 1.00 20.48 180 LEU F C 1
ATOM 8692 O O . LEU F 1 180 ? -19.152 82.658 79.521 1.00 22.99 180 LEU F O 1
ATOM 8694 N N . GLY F 1 181 ? -18.715 84.834 79.273 1.00 19.18 181 GLY F N 1
ATOM 8695 C CA . GLY F 1 181 ? -17.427 84.740 79.930 1.00 18.69 181 GLY F CA 1
ATOM 8696 C C . GLY F 1 181 ? -16.286 84.471 78.969 1.00 18.32 181 GLY F C 1
ATOM 8697 O O . GLY F 1 181 ? -16.471 84.132 77.801 1.00 18.38 181 GLY F O 1
ATOM 8698 N N . VAL F 1 182 ? -15.077 84.627 79.494 1.00 17.94 182 VAL F N 1
ATOM 8699 C CA . VAL F 1 182 ? -13.850 84.391 78.736 1.00 17.57 182 VAL F CA 1
ATOM 8700 C C . VAL F 1 182 ? -13.561 82.890 78.681 1.00 17.22 182 VAL F C 1
ATOM 8701 O O . VAL F 1 182 ? -13.621 82.191 79.698 1.00 17.07 182 VAL F O 1
ATOM 8705 N N . THR F 1 183 ? -13.228 82.387 77.498 1.00 17.10 183 THR F N 1
ATOM 8706 C CA . THR F 1 183 ? -12.723 81.028 77.368 1.00 16.73 183 THR F CA 1
ATOM 8707 C C . THR F 1 183 ? -11.525 81.015 76.429 1.00 16.46 183 THR F C 1
ATOM 8708 O O . THR F 1 183 ? -11.433 81.814 75.499 1.00 16.62 183 THR F O 1
ATOM 8712 N N . LEU F 1 184 ? -10.604 80.108 76.680 1.00 16.06 184 LEU F N 1
ATOM 8713 C CA . LEU F 1 184 ? -9.423 79.990 75.842 1.00 15.80 184 LEU F CA 1
ATOM 8714 C C . LEU F 1 184 ? -9.678 79.064 74.650 1.00 15.78 184 LEU F C 1
ATOM 8715 O O . LEU F 1 184 ? -10.222 77.963 74.793 1.00 15.73 184 LEU F O 1
ATOM 8720 N N . VAL F 1 185 ? -9.290 79.524 73.472 1.00 15.82 185 VAL F N 1
ATOM 8721 C CA . VAL F 1 185 ? -9.527 78.829 72.229 1.00 15.84 185 VAL F CA 1
ATOM 8722 C C . VAL F 1 185 ? -8.191 78.898 71.524 1.00 16.29 185 VAL F C 1
ATOM 8723 O O . VAL F 1 185 ? -7.868 79.917 70.906 1.00 17.65 185 VAL F O 1
ATOM 8727 N N . GLY F 1 186 ? -7.394 77.846 71.659 1.00 17.01 186 GLY F N 1
ATOM 8728 C CA . GLY F 1 186 ? -6.016 77.816 71.206 1.00 15.97 186 GLY F CA 1
ATOM 8729 C C . GLY F 1 186 ? -5.088 79.009 71.263 1.00 19.24 186 GLY F C 1
ATOM 8730 O O . GLY F 1 186 ? -4.770 79.569 70.212 1.00 23.58 186 GLY F O 1
ATOM 8731 N N . ASP F 1 187 ? -4.674 79.419 72.462 1.00 21.01 187 ASP F N 1
ATOM 8732 C CA . ASP F 1 187 ? -3.837 80.611 72.689 1.00 25.71 187 ASP F CA 1
ATOM 8733 C C . ASP F 1 187 ? -4.449 81.891 72.091 1.00 25.26 187 ASP F C 1
ATOM 8734 O O . ASP F 1 187 ? -3.842 82.594 71.282 1.00 24.75 187 ASP F O 1
ATOM 8739 N N . LYS F 1 188 ? -5.671 82.187 72.531 1.00 21.32 188 LYS F N 1
ATOM 8740 C CA . LYS F 1 188 ? -6.483 83.306 72.066 1.00 18.13 188 LYS F CA 1
ATOM 8741 C C . LYS F 1 188 ? -7.687 83.387 72.992 1.00 17.86 188 LYS F C 1
ATOM 8742 O O . LYS F 1 188 ? -8.279 82.352 73.288 1.00 19.37 188 LYS F O 1
ATOM 8748 N N . THR F 1 189 ? -8.072 84.552 73.493 1.00 16.44 189 THR F N 1
ATOM 8749 C CA . THR F 1 189 ? -9.068 84.593 74.553 1.00 16.60 189 THR F CA 1
ATOM 8750 C C . THR F 1 189 ? -10.360 85.115 73.976 1.00 17.07 189 THR F C 1
ATOM 8751 O O . THR F 1 189 ? -10.411 86.260 73.530 1.00 17.35 189 THR F O 1
ATOM 8755 N N . TYR F 1 190 ? -11.399 84.288 74.012 1.00 17.18 190 TYR F N 1
ATOM 8756 C CA . TYR F 1 190 ? -12.700 84.603 73.431 1.00 17.65 190 TYR F CA 1
ATOM 8757 C C . TYR F 1 190 ? -13.679 84.970 74.544 1.00 17.91 190 TYR F C 1
ATOM 8758 O O . TYR F 1 190 ? -14.087 84.097 75.314 1.00 17.80 190 TYR F O 1
ATOM 8767 N N . GLU F 1 191 ? -14.089 86.235 74.619 1.00 18.30 191 GLU F N 1
ATOM 8768 C CA . GLU F 1 191 ? -15.263 86.548 75.414 1.00 18.66 191 GLU F CA 1
ATOM 8769 C C . GLU F 1 191 ? -16.482 86.423 74.512 1.00 19.10 191 GLU F C 1
ATOM 8770 O O . GLU F 1 191 ? -16.391 86.583 73.299 1.00 20.29 191 GLU F O 1
ATOM 8776 N N . SER F 1 192 ? -17.619 86.088 75.102 1.00 19.36 192 SER F N 1
ATOM 8777 C CA . SER F 1 192 ? -18.790 85.732 74.323 1.00 19.75 192 SER F CA 1
ATOM 8778 C C . SER F 1 192 ? -20.006 86.339 74.988 1.00 22.30 192 SER F C 1
ATOM 8779 O O . SER F 1 192 ? -19.995 86.620 76.189 1.00 23.01 192 SER F O 1
ATOM 8782 N N . PHE F 1 193 ? -21.062 86.541 74.206 1.00 23.08 193 PHE F N 1
ATOM 8783 C CA . PHE F 1 193 ? -22.249 87.195 74.735 1.00 23.80 193 PHE F CA 1
ATOM 8784 C C . PHE F 1 193 ? -23.482 86.523 74.171 1.00 27.33 193 PHE F C 1
ATOM 8785 O O . PHE F 1 193 ? -23.526 86.210 72.981 1.00 29.52 193 PHE F O 1
ATOM 8793 N N . LEU F 1 194 ? -24.474 86.301 75.028 1.00 29.48 194 LEU F N 1
ATOM 8794 C CA . LEU F 1 194 ? -25.802 85.873 74.606 1.00 33.00 194 LEU F CA 1
ATOM 8795 C C . LEU F 1 194 ? -26.693 87.108 74.559 1.00 36.82 194 LEU F C 1
ATOM 8796 O O . LEU F 1 194 ? -26.893 87.771 75.586 1.00 36.27 194 LEU F O 1
ATOM 8801 N N . MET F 1 195 ? -27.228 87.416 73.374 1.00 38.97 195 MET F N 1
ATOM 8802 C CA . MET F 1 195 ? -27.873 88.703 73.134 1.00 40.82 195 MET F CA 1
ATOM 8803 C C . MET F 1 195 ? -29.162 88.554 72.333 1.00 45.61 195 MET F C 1
ATOM 8804 O O . MET F 1 195 ? -29.151 87.936 71.264 1.00 46.28 195 MET F O 1
ATOM 8809 N N . ARG F 1 196 ? -30.257 89.162 72.828 1.00 46.06 196 ARG F N 1
ATOM 8810 C CA . ARG F 1 196 ? -31.568 89.106 72.175 1.00 47.25 196 ARG F CA 1
ATOM 8811 C C . ARG F 1 196 ? -31.763 90.303 71.244 1.00 51.42 196 ARG F C 1
ATOM 8812 O O . ARG F 1 196 ? -31.570 91.452 71.658 1.00 47.65 196 ARG F O 1
ATOM 8814 N N . SER F 1 197 ? -32.188 90.020 70.002 1.00 56.72 197 SER F N 1
ATOM 8815 C CA . SER F 1 197 ? -32.187 90.987 68.901 1.00 53.87 197 SER F CA 1
ATOM 8816 C C . SER F 1 197 ? -33.290 92.029 69.038 1.00 52.75 197 SER F C 1
ATOM 8817 O O . SER F 1 197 ? -34.385 91.748 69.530 1.00 52.21 197 SER F O 1
ATOM 8820 N N . LYS F 1 198 ? -33.000 93.238 68.546 1.00 56.25 198 LYS F N 1
ATOM 8821 C CA . LYS F 1 198 ? -33.903 94.375 68.687 1.00 60.05 198 LYS F CA 1
ATOM 8822 C C . LYS F 1 198 ? -34.281 95.058 67.369 1.00 63.18 198 LYS F C 1
ATOM 8823 O O . LYS F 1 198 ? -35.368 95.637 67.300 1.00 63.23 198 LYS F O 1
ATOM 8825 N N . LYS F 1 199 ? -33.445 95.004 66.326 1.00 62.45 199 LYS F N 1
ATOM 8826 C CA . LYS F 1 199 ? -33.796 95.621 65.043 1.00 65.82 199 LYS F CA 1
ATOM 8827 C C . LYS F 1 199 ? -32.827 95.167 63.955 1.00 68.07 199 LYS F C 1
ATOM 8828 O O . LYS F 1 199 ? -31.677 94.813 64.230 1.00 66.99 199 LYS F O 1
ATOM 8830 N N . VAL F 1 200 ? -33.301 95.224 62.706 1.00 67.48 200 VAL F N 1
ATOM 8831 C CA . VAL F 1 200 ? -32.522 94.816 61.539 1.00 62.14 200 VAL F CA 1
ATOM 8832 C C . VAL F 1 200 ? -32.559 95.864 60.425 1.00 62.73 200 VAL F C 1
ATOM 8833 O O . VAL F 1 200 ? -33.493 95.888 59.616 1.00 62.20 200 VAL F O 1
ATOM 8837 N N . TYR F 1 201 ? -31.530 96.717 60.358 1.00 64.96 201 TYR F N 1
ATOM 8838 C CA . TYR F 1 201 ? -31.467 97.757 59.331 1.00 67.89 201 TYR F CA 1
ATOM 8839 C C . TYR F 1 201 ? -31.367 97.142 57.934 1.00 67.22 201 TYR F C 1
ATOM 8840 O O . TYR F 1 201 ? -30.877 96.023 57.753 1.00 65.14 201 TYR F O 1
ATOM 8842 N N . GLU F 1 202 ? -31.835 97.898 56.934 1.00 66.59 202 GLU F N 1
ATOM 8843 C CA . GLU F 1 202 ? -31.980 97.378 55.576 1.00 61.68 202 GLU F CA 1
ATOM 8844 C C . GLU F 1 202 ? -30.656 97.178 54.852 1.00 59.12 202 GLU F C 1
ATOM 8845 O O . GLU F 1 202 ? -30.664 96.599 53.760 1.00 56.99 202 GLU F O 1
ATOM 8847 N N . GLN F 1 203 ? -29.544 97.659 55.411 1.00 63.23 203 GLN F N 1
ATOM 8848 C CA . GLN F 1 203 ? -28.202 97.459 54.865 1.00 60.69 203 GLN F CA 1
ATOM 8849 C C . GLN F 1 203 ? -27.188 97.883 55.925 1.00 55.65 203 GLN F C 1
ATOM 8850 O O . GLN F 1 203 ? -27.543 98.443 56.965 1.00 56.49 203 GLN F O 1
ATOM 8852 N N . TRP F 1 204 ? -25.914 97.611 55.638 1.00 53.32 204 TRP F N 1
ATOM 8853 C CA . TRP F 1 204 ? -24.811 97.820 56.568 1.00 50.26 204 TRP F CA 1
ATOM 8854 C C . TRP F 1 204 ? -23.531 98.043 55.780 1.00 47.87 204 TRP F C 1
ATOM 8855 O O . TRP F 1 204 ? -23.309 97.418 54.739 1.00 47.40 204 TRP F O 1
ATOM 8866 N N . SER F 1 205 ? -22.672 98.915 56.303 1.00 46.82 205 SER F N 1
ATOM 8867 C CA . SER F 1 205 ? -21.454 99.305 55.597 1.00 50.53 205 SER F CA 1
ATOM 8868 C C . SER F 1 205 ? -20.408 98.188 55.665 1.00 50.00 205 SER F C 1
ATOM 8869 O O . SER F 1 205 ? -19.302 98.344 56.187 1.00 49.10 205 SER F O 1
ATOM 8871 N N . GLU F 1 206 ? -20.795 97.032 55.122 1.00 50.35 206 GLU F N 1
ATOM 8872 C CA . GLU F 1 206 ? -19.847 95.963 54.833 1.00 55.58 206 GLU F CA 1
ATOM 8873 C C . GLU F 1 206 ? -20.007 95.554 53.370 1.00 61.74 206 GLU F C 1
ATOM 8874 O O . GLU F 1 206 ? -19.176 95.910 52.519 1.00 64.48 206 GLU F O 1
ATOM 8880 N N . SER F 1 207 ? -21.089 94.827 53.076 1.00 59.11 207 SER F N 1
ATOM 8881 C CA . SER F 1 207 ? -21.456 94.468 51.710 1.00 58.37 207 SER F CA 1
ATOM 8882 C C . SER F 1 207 ? -22.821 93.794 51.603 1.00 59.33 207 SER F C 1
ATOM 8883 O O . SER F 1 207 ? -23.763 94.156 52.323 1.00 53.48 207 SER F O 1
ATOM 8886 N N . ARG F 1 208 ? -22.930 92.811 50.705 1.00 64.60 208 ARG F N 1
ATOM 8887 C CA . ARG F 1 208 ? -24.154 92.025 50.525 1.00 62.17 208 ARG F CA 1
ATOM 8888 C C . ARG F 1 208 ? -23.797 90.659 51.117 1.00 58.40 208 ARG F C 1
ATOM 8889 O O . ARG F 1 208 ? -23.561 89.676 50.411 1.00 58.24 208 ARG F O 1
ATOM 8891 N N . ARG F 1 209 ? -23.757 90.619 52.450 1.00 57.10 209 ARG F N 1
ATOM 8892 C CA . ARG F 1 209 ? -23.453 89.398 53.184 1.00 53.65 209 ARG F CA 1
ATOM 8893 C C . ARG F 1 209 ? -24.719 88.550 53.335 1.00 46.37 209 ARG F C 1
ATOM 8894 O O . ARG F 1 209 ? -25.803 88.923 52.880 1.00 43.74 209 ARG F O 1
ATOM 8896 N N . LEU F 1 210 ? -24.587 87.390 53.983 1.00 45.83 210 LEU F N 1
ATOM 8897 C CA . LEU F 1 210 ? -25.630 86.361 53.976 1.00 50.13 210 LEU F CA 1
ATOM 8898 C C . LEU F 1 210 ? -26.174 86.132 55.385 1.00 47.09 210 LEU F C 1
ATOM 8899 O O . LEU F 1 210 ? -25.591 85.379 56.172 1.00 46.29 210 LEU F O 1
ATOM 8901 N N . ARG F 1 211 ? -27.308 86.763 55.683 1.00 46.87 211 ARG F N 1
ATOM 8902 C CA . ARG F 1 211 ? -28.023 86.544 56.934 1.00 46.96 211 ARG F CA 1
ATOM 8903 C C . ARG F 1 211 ? -28.773 85.219 56.890 1.00 48.47 211 ARG F C 1
ATOM 8904 O O . ARG F 1 211 ? -29.306 84.830 55.847 1.00 52.38 211 ARG F O 1
ATOM 8912 N N . VAL F 1 212 ? -28.840 84.543 58.037 1.00 48.84 212 VAL F N 1
ATOM 8913 C CA . VAL F 1 212 ? -29.585 83.293 58.202 1.00 52.77 212 VAL F CA 1
ATOM 8914 C C . VAL F 1 212 ? -29.998 83.173 59.666 1.00 48.27 212 VAL F C 1
ATOM 8915 O O . VAL F 1 212 ? -29.212 83.474 60.567 1.00 46.51 212 VAL F O 1
ATOM 8919 N N . TRP F 1 213 ? -31.223 82.719 59.908 1.00 48.75 213 TRP F N 1
ATOM 8920 C CA . TRP F 1 213 ? -31.810 82.718 61.251 1.00 51.83 213 TRP F CA 1
ATOM 8921 C C . TRP F 1 213 ? -32.146 81.283 61.669 1.00 53.67 213 TRP F C 1
ATOM 8922 O O . TRP F 1 213 ? -33.313 80.951 61.898 1.00 55.23 213 TRP F O 1
ATOM 8933 N N . LEU F 1 214 ? -31.103 80.438 61.812 1.00 51.82 214 LEU F N 1
ATOM 8934 C CA . LEU F 1 214 ? -31.219 79.017 62.123 1.00 49.46 214 LEU F CA 1
ATOM 8935 C C . LEU F 1 214 ? -31.609 78.787 63.583 1.00 50.79 214 LEU F C 1
ATOM 8936 O O . LEU F 1 214 ? -31.234 79.565 64.463 1.00 50.17 214 LEU F O 1
ATOM 8941 N N . PRO F 1 215 ? -32.374 77.716 63.864 1.00 54.22 215 PRO F N 1
ATOM 8942 C CA . PRO F 1 215 ? -32.643 77.326 65.260 1.00 54.59 215 PRO F CA 1
ATOM 8943 C C . PRO F 1 215 ? -31.443 76.673 65.935 1.00 53.22 215 PRO F C 1
ATOM 8944 O O . PRO F 1 215 ? -30.364 76.594 65.335 1.00 51.24 215 PRO F O 1
ATOM 8948 N N . TRP F 1 216 ? -31.621 76.192 67.172 1.00 51.52 216 TRP F N 1
ATOM 8949 C CA . TRP F 1 216 ? -30.500 75.676 67.953 1.00 49.66 216 TRP F CA 1
ATOM 8950 C C . TRP F 1 216 ? -29.747 74.577 67.208 1.00 47.38 216 TRP F C 1
ATOM 8951 O O . TRP F 1 216 ? -28.631 74.804 66.725 1.00 43.20 216 TRP F O 1
ATOM 8962 N N . ASP F 1 217 ? -30.366 73.395 67.095 1.00 47.55 217 ASP F N 1
ATOM 8963 C CA . ASP F 1 217 ? -29.677 72.216 66.567 1.00 46.65 217 ASP F CA 1
ATOM 8964 C C . ASP F 1 217 ? -29.223 72.413 65.127 1.00 45.03 217 ASP F C 1
ATOM 8965 O O . ASP F 1 217 ? -28.238 71.803 64.687 1.00 38.72 217 ASP F O 1
ATOM 8970 N N . ASP F 1 218 ? -29.932 73.259 64.385 1.00 49.31 218 ASP F N 1
ATOM 8971 C CA . ASP F 1 218 ? -29.597 73.512 62.989 1.00 51.34 218 ASP F CA 1
ATOM 8972 C C . ASP F 1 218 ? -28.363 74.400 62.884 1.00 47.22 218 ASP F C 1
ATOM 8973 O O . ASP F 1 218 ? -27.501 74.192 62.016 1.00 43.06 218 ASP F O 1
ATOM 8978 N N . ALA F 1 219 ? -28.270 75.400 63.768 1.00 48.04 219 ALA F N 1
ATOM 8979 C CA . ALA F 1 219 ? -27.067 76.220 63.846 1.00 48.22 219 ALA F CA 1
ATOM 8980 C C . ALA F 1 219 ? -25.856 75.377 64.228 1.00 43.06 219 ALA F C 1
ATOM 8981 O O . ALA F 1 219 ? -24.786 75.500 63.616 1.00 38.81 219 ALA F O 1
ATOM 8983 N N . ILE F 1 220 ? -26.011 74.515 65.241 1.00 41.65 220 ILE F N 1
ATOM 8984 C CA . ILE F 1 220 ? -24.927 73.613 65.628 1.00 37.86 220 ILE F CA 1
ATOM 8985 C C . ILE F 1 220 ? -24.519 72.761 64.442 1.00 37.19 220 ILE F C 1
ATOM 8986 O O . ILE F 1 220 ? -23.326 72.587 64.165 1.00 35.02 220 ILE F O 1
ATOM 8991 N N . LEU F 1 221 ? -25.511 72.243 63.707 1.00 37.87 221 LEU F N 1
ATOM 8992 C CA . LEU F 1 221 ? -25.250 71.317 62.612 1.00 35.73 221 LEU F CA 1
ATOM 8993 C C . LEU F 1 221 ? -24.390 71.975 61.548 1.00 33.85 221 LEU F C 1
ATOM 8994 O O . LEU F 1 221 ? -23.305 71.485 61.207 1.00 32.29 221 LEU F O 1
ATOM 8996 N N . LEU F 1 222 ? -24.860 73.107 61.030 1.00 34.29 222 LEU F N 1
ATOM 8997 C CA . LEU F 1 222 ? -24.087 73.862 60.054 1.00 36.35 222 LEU F CA 1
ATOM 8998 C C . LEU F 1 222 ? -22.680 74.156 60.554 1.00 36.81 222 LEU F C 1
ATOM 8999 O O . LEU F 1 222 ? -21.710 74.112 59.782 1.00 33.89 222 LEU F O 1
ATOM 9004 N N . LEU F 1 223 ? -22.556 74.427 61.861 1.00 39.15 223 LEU F N 1
ATOM 9005 C CA . LEU F 1 223 ? -21.307 74.916 62.444 1.00 37.94 223 LEU F CA 1
ATOM 9006 C C . LEU F 1 223 ? -20.272 73.802 62.553 1.00 37.01 223 LEU F C 1
ATOM 9007 O O . LEU F 1 223 ? -19.089 74.020 62.254 1.00 37.64 223 LEU F O 1
ATOM 9012 N N . LYS F 1 224 ? -20.705 72.603 62.971 1.00 34.64 224 LYS F N 1
ATOM 9013 C CA . LYS F 1 224 ? -19.818 71.444 62.999 1.00 33.46 224 LYS F CA 1
ATOM 9014 C C . LYS F 1 224 ? -19.253 71.168 61.615 1.00 39.19 224 LYS F C 1
ATOM 9015 O O . LYS F 1 224 ? -18.054 70.891 61.467 1.00 40.51 224 LYS F O 1
ATOM 9021 N N . ALA F 1 225 ? -20.111 71.259 60.590 1.00 39.14 225 ALA F N 1
ATOM 9022 C CA . ALA F 1 225 ? -19.715 71.004 59.207 1.00 38.34 225 ALA F CA 1
ATOM 9023 C C . ALA F 1 225 ? -18.430 71.729 58.834 1.00 40.90 225 ALA F C 1
ATOM 9024 O O . ALA F 1 225 ? -17.460 71.110 58.384 1.00 43.69 225 ALA F O 1
ATOM 9026 N N . ASN F 1 226 ? -18.406 73.047 59.012 1.00 43.04 226 ASN F N 1
ATOM 9027 C CA . ASN F 1 226 ? -17.257 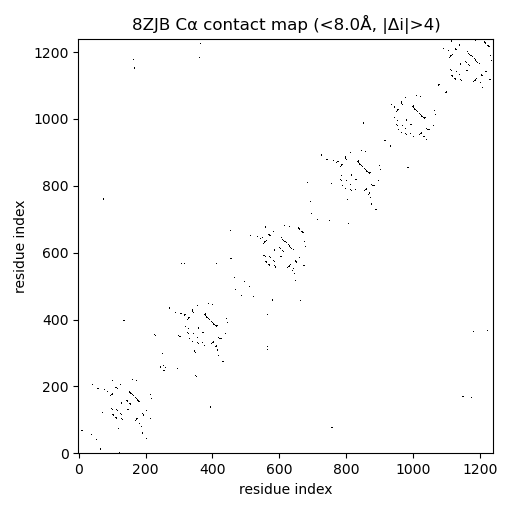73.850 58.615 1.00 45.49 226 ASN F CA 1
ATOM 9028 C C . ASN F 1 226 ? -16.091 73.763 59.615 1.00 45.05 226 ASN F C 1
ATOM 9029 O O . ASN F 1 226 ? -15.190 74.619 59.562 1.00 42.98 226 ASN F O 1
ATOM 9034 N N . LYS F 1 227 ? -16.093 72.749 60.497 1.00 41.09 227 LYS F N 1
ATOM 9035 C CA . LYS F 1 227 ? -15.037 72.536 61.496 1.00 40.95 227 LYS F CA 1
ATOM 9036 C C . LYS F 1 227 ? -14.822 73.792 62.357 1.00 42.36 227 LYS F C 1
ATOM 9037 O O . LYS F 1 227 ? -13.699 74.274 62.550 1.00 43.95 227 LYS F O 1
ATOM 9039 N N . HIS F 1 228 ? -15.924 74.317 62.890 1.00 38.97 228 HIS F N 1
ATOM 9040 C CA . HIS F 1 228 ? -15.933 75.521 63.718 1.00 36.43 228 HIS F CA 1
ATOM 9041 C C . HIS F 1 228 ? -16.188 75.101 65.167 1.00 34.66 228 HIS F C 1
ATOM 9042 O O . HIS F 1 228 ? -17.308 75.180 65.690 1.00 33.41 228 HIS F O 1
ATOM 9049 N N . ASP F 1 229 ? -15.105 74.664 65.820 1.00 33.50 229 ASP F N 1
ATOM 9050 C CA . ASP F 1 229 ? -15.188 74.037 67.136 1.00 30.41 229 ASP F CA 1
ATOM 9051 C C . ASP F 1 229 ? -15.477 75.064 68.218 1.00 26.60 229 ASP F C 1
ATOM 9052 O O . ASP F 1 229 ? -16.209 74.787 69.175 1.00 22.54 229 ASP F O 1
ATOM 9057 N N . GLU F 1 230 ? -14.894 76.253 68.089 1.00 27.98 230 GLU F N 1
ATOM 9058 C CA . GLU F 1 230 ? -15.152 77.303 69.062 1.00 26.41 230 GLU F CA 1
ATOM 9059 C C . GLU F 1 230 ? -16.633 77.654 69.100 1.00 28.23 230 GLU F C 1
ATOM 9060 O O . GLU F 1 230 ? -17.236 77.690 70.177 1.00 27.87 230 GLU F O 1
ATOM 9066 N N . MET F 1 231 ? -17.254 77.865 67.933 1.00 29.65 231 MET F N 1
ATOM 9067 C CA . MET F 1 231 ? -18.647 78.301 67.933 1.00 28.11 231 MET F CA 1
ATOM 9068 C C . MET F 1 231 ? -19.551 77.229 68.513 1.00 28.46 231 MET F C 1
ATOM 9069 O O . MET F 1 231 ? -20.428 77.520 69.338 1.00 27.04 231 MET F O 1
ATOM 9074 N N . VAL F 1 232 ? -19.350 75.975 68.092 1.00 28.96 232 VAL F N 1
ATOM 9075 C CA . VAL F 1 232 ? -20.223 74.900 68.561 1.00 30.67 232 VAL F CA 1
ATOM 9076 C C . VAL F 1 232 ? -20.138 74.748 70.085 1.00 29.51 232 VAL F C 1
ATOM 9077 O O . VAL F 1 232 ? -21.156 74.530 70.753 1.00 27.83 232 VAL F O 1
ATOM 9081 N N . GLU F 1 233 ? -18.938 74.911 70.662 1.00 27.43 233 GLU F N 1
ATOM 9082 C CA . GLU F 1 233 ? -18.807 74.878 72.117 1.00 25.20 233 GLU F CA 1
ATOM 9083 C C . GLU F 1 233 ? -19.474 76.093 72.750 1.00 28.13 233 GLU F C 1
ATOM 9084 O O . GLU F 1 233 ? -20.058 75.987 73.836 1.00 28.73 233 GLU F O 1
ATOM 9090 N N . ILE F 1 234 ? -19.415 77.244 72.072 1.00 27.16 234 ILE F N 1
ATOM 9091 C CA . ILE F 1 234 ? -19.952 78.494 72.607 1.00 26.45 234 ILE F CA 1
ATOM 9092 C C . ILE F 1 234 ? -21.472 78.532 72.497 1.00 27.60 234 ILE F C 1
ATOM 9093 O O . ILE F 1 234 ? -22.155 79.063 73.381 1.00 27.01 234 ILE F O 1
ATOM 9098 N N . VAL F 1 235 ? -22.025 77.958 71.424 1.00 27.18 235 VAL F N 1
ATOM 9099 C CA . VAL F 1 235 ? -23.473 77.947 71.238 1.00 27.50 235 VAL F CA 1
ATOM 9100 C C . VAL F 1 235 ? -24.155 77.092 72.305 1.00 29.49 235 VAL F C 1
ATOM 9101 O O . VAL F 1 235 ? -25.199 77.477 72.854 1.00 29.02 235 VAL F O 1
ATOM 9105 N N . LYS F 1 236 ? -23.586 75.910 72.597 1.00 32.47 236 LYS F N 1
ATOM 9106 C CA . LYS F 1 236 ? -24.082 75.062 73.683 1.00 31.29 236 LYS F CA 1
ATOM 9107 C C . LYS F 1 236 ? -24.213 75.868 74.966 1.00 31.95 236 LYS F C 1
ATOM 9108 O O . LYS F 1 236 ? -25.327 76.091 75.453 1.00 33.33 236 LYS F O 1
ATOM 9114 N N . GLN F 1 237 ? -23.087 76.368 75.502 1.00 31.53 237 GLN F N 1
ATOM 9115 C CA . GLN F 1 237 ? -23.190 77.114 76.758 1.00 33.23 237 GLN F CA 1
ATOM 9116 C C . GLN F 1 237 ? -24.088 78.341 76.647 1.00 31.62 237 GLN F C 1
ATOM 9117 O O . GLN F 1 237 ? -24.518 78.865 77.682 1.00 30.95 237 GLN F O 1
ATOM 9123 N N . ALA F 1 238 ? -24.428 78.763 75.431 1.00 31.05 238 ALA F N 1
ATOM 9124 C CA . ALA F 1 238 ? -25.297 79.908 75.227 1.00 31.07 238 ALA F CA 1
ATOM 9125 C C . ALA F 1 238 ? -26.771 79.544 75.241 1.00 38.12 238 ALA F C 1
ATOM 9126 O O . ALA F 1 238 ? -27.602 80.376 75.631 1.00 41.43 238 ALA F O 1
ATOM 9128 N N . ARG F 1 239 ? -27.117 78.329 74.805 1.00 38.05 239 ARG F N 1
ATOM 9129 C CA . ARG F 1 239 ? -28.496 77.854 74.916 1.00 40.19 239 ARG F CA 1
ATOM 9130 C C . ARG F 1 239 ? -28.805 77.415 76.344 1.00 38.65 239 ARG F C 1
ATOM 9131 O O . ARG F 1 239 ? -29.868 77.740 76.887 1.00 36.45 239 ARG F O 1
ATOM 9139 N N . ALA F 1 240 ? -27.863 76.703 76.967 1.00 37.98 240 ALA F N 1
ATOM 9140 C CA . ALA F 1 240 ? -28.043 76.234 78.334 1.00 39.84 240 ALA F CA 1
ATOM 9141 C C . ALA F 1 240 ? -28.310 77.393 79.280 1.00 42.45 240 ALA F C 1
ATOM 9142 O O . ALA F 1 240 ? -29.246 77.347 80.089 1.00 47.60 240 ALA F O 1
ATOM 9144 N N . ALA F 1 241 ? -27.490 78.445 79.200 1.00 39.27 241 ALA F N 1
ATOM 9145 C CA . ALA F 1 241 ? -27.738 79.616 80.033 1.00 41.20 241 ALA F CA 1
ATOM 9146 C C . ALA F 1 241 ? -29.063 80.276 79.679 1.00 44.65 241 ALA F C 1
ATOM 9147 O O . ALA F 1 241 ? -29.734 80.833 80.559 1.00 42.36 241 ALA F O 1
ATOM 9149 N N . ALA F 1 242 ? -29.456 80.208 78.400 1.00 46.09 242 ALA F N 1
ATOM 9150 C CA . ALA F 1 242 ? -30.716 80.805 77.966 1.00 45.79 242 ALA F CA 1
ATOM 9151 C C . ALA F 1 242 ? -31.904 80.124 78.628 1.00 45.77 242 ALA F C 1
ATOM 9152 O O . ALA F 1 242 ? -32.871 80.790 79.019 1.00 44.26 242 ALA F O 1
ATOM 9154 N N . ALA F 1 243 ? -31.848 78.795 78.754 1.00 46.38 243 ALA F N 1
ATOM 9155 C CA . ALA F 1 243 ? -32.894 78.064 79.459 1.00 48.89 243 ALA F CA 1
ATOM 9156 C C . ALA F 1 243 ? -33.174 78.683 80.829 1.00 52.78 243 ALA F C 1
ATOM 9157 O O . ALA F 1 243 ? -34.332 78.935 81.182 1.00 56.40 243 ALA F O 1
ATOM 9159 N N . ALA F 1 244 ? -32.116 78.986 81.594 1.00 50.21 244 ALA F N 1
ATOM 9160 C CA . ALA F 1 244 ? -32.295 79.551 82.932 1.00 51.31 244 ALA F CA 1
ATOM 9161 C C . ALA F 1 244 ? -32.924 80.947 82.889 1.00 52.57 244 ALA F C 1
ATOM 9162 O O . ALA F 1 244 ? -33.752 81.286 83.748 1.00 54.68 244 ALA F O 1
ATOM 9164 N N . LYS F 1 245 ? -32.549 81.770 81.906 1.00 50.69 245 LYS F N 1
ATOM 9165 C CA . LYS F 1 245 ? -33.032 83.156 81.821 1.00 49.51 245 LYS F CA 1
ATOM 9166 C C . LYS F 1 245 ? -34.536 83.234 81.527 1.00 52.87 245 LYS F C 1
ATOM 9167 O O . LYS F 1 245 ? -35.025 82.713 80.518 1.00 49.72 245 LYS F O 1
#

Secondary structure (DSSP, 8-state):
---SHHHHHHHHHHHHTS-TT--HHHHHH-HHHHHHHHHHHTTSPTT--HHHHHHHHHHHHHHHHHHHHH----SS--PPP-SS--GGGB--------EEEEEEEE--TTTT-SEEEEE-S-TTS--EE--EE---TT-BHHHHHHHHIIIII-EEEEEEEEEEEEEETTEEEEEEEEEEEEE-SB-TTTTS-EEEE-HHHHHHHHHTTT-HHHHHHHHHHHHHHHH-/--B-HHHHHHHHHHHHHHS-SS--HHHHHHSHHHHHHHHHHHTTSPS---HHHHHHHHHHHHHHHHHHHHH---BTTB-----SS--GGGB-HHHH--EEEEEEEEPPGGGT--EEEEEPS-TTB--EE--EE---TT-BHHHHHHHHIIIII-EEEEEEEEEEEEEETTEEEEEEEEEEEEE-SB-TTTTS-EEEE-HHHHHHHHHTTT-HHHHHHHHHHHHHHHH-/-EE-HHHHHHHHHHHHTTS-TT--HHHHHH-HHHHHHHHHHHHTSPS---HHHHHHHHHHHHHHHHHHHHH-S-BTTB-----SS--GGGB-S-------EEEEEEE--TTTT--EEEEE-S-TTEE-EE--EE---TT--HHHHHHHHIIIII-EEEEEEEEEEEEEETTEEEEEEEEEEEEE-SB-TTTTS-EEEE-HHHHHHHHHHTT-HHHHHHHHHHHHHHHH-/-B-HHHHHHHHHHHHHTS-SS--HHHHHH-HHHHHHHHHHGGGSPS---HHHHHHHHHHHHHHHHHHHHH----SS--PPP--S--GGGB-S-TT---EEEEEEEEPPGGGT--EEEEE-S-TTB--EE--EEE--TT--HHHHHHHHHHHHH-EEEEEEEEEEEEEETTEEEEEEEEEEEEE-SB-TTTTS-EEEE-HHHHHHHHHHTT-HHHHHHHHHHHHHHHH-/-HHHHHHTTSSPP--HHHHHHHHHHHHH----S------EEEEEEE--SSS---BEEE-------B--EE---TT-BHHHHHHHHHHHHH--EEEEEEEEEEEEETTEEEEEEEEEEEE--SS-SS-SS-EEE--HHHHHHHHHTTT-HHHHHHHHHHHHHHHT-/--SHHHHSPS---HHHHHHHHHHHHHHHHH---EEEEEEEE--GGG---EEE---S-SSS-----SB----TT-BHHHHHHHHHHTTT--EEEEEEEEEEEEBSSSEEEEEEEEEEE--S--SS-S---EEE-HHHHHHHHHHTT-HHHHHHHHHHHHHHHH-

Radius of gyration: 46.58 Å; Cα contacts (8 Å, |Δi|>4): 2316; chains: 6; bounding box: 106×143×106 Å

Foldseek 3Di:
DFDCPCLVVVLVVLVPPFPPPADLVRSVVDDVVVVVLVVCLVVFDPPQDPVQSVLVSVQVVLLSSCCNPPNFADDVALFDDDDDFDPLQAQPDPDDDCEKEFEFEFEDVVVPTATKWKDDRRSSGPDTGTQMDHDDVPGDSVNVSQVRCCARPNFRKDFDDWLQWDDDPPYIYTYTYIYTDGHHCGHRNNSMGIGGGHLVNVLRRCVVVVVVVRNVSSVSSVVVVVVD/DDQQQVVQVVVLVCVCPVDDVPDDLVVCVVDPVLVVSLVVVLVVADPPADPQQSVLVSVLVSLLRSCCNVPNAADPVALFDDDPPFDPVLAQVVPPPCEKEFEFEFEDVVVPTFTKWKADSHSSDDAIHTQMDHADPPGDRVVVRQVSCCARVVFRKDFDDWLQWDDDPVYIYTYTYIYTPDHHCGHRRNSIGIGGGPLVNVLSRCVVVVVVVRSVVSVSSVVVVVVD/DDFQPPVQVCVLVVVCVVDDPQQDLVRLVPDPVLVVSLVVVLVVFDPDADPLQSVQVSVLSSLLNSLCNNPNFADLVAQFDDDDDFPPVLAQPPLDDDFEKEFEFEWEDVVRPTFTKWKADRRSSDPDTATQMDHADVVGDRVVRRQVSCCARPVFRKDFDDWLDWDDDPRHIYTYTYIYGPHRHPGHNNVSMGMGGGDLVNVLRRCVVVPVVVRNVVSVSNVVVVVVD/DFQQVVLVVLQVVVVVPDDPPDDLVVCVVDPSNVVSLVVCLVLFDPDADPQQSVQVSVFVSLLNSCCNVPNFADLVGQFDDDPPFDPVLAQPDLPDAFEKEFEFEWEPVVVPTATKWKADSRSSDGAIGTQMDHDDVPGDRQVVSQVRCCAQPNFRKDFDDWLQWDDDPRHIYTYTYIYGDHHHPGHNNNNMTIGGGHLVNVLRSCVSVVVVVRNVSSVSNVVVVVVD/DVVLVVVQVVFDPVPVLNSVQVVLLPPPCVVQEDDDPLEKEFEFEWEDPPPDTFTKWKADCVGDTHTQMDDAPPPGDRVRVVQVSCQQAVNFGKDFDDWPQWDDDDSGIYTYTYIYTDGRRNAGNHRSMTMGTHDLVSVLVRCVVVPVVVRNVRSVSSVVVVVVD/DVPVLPVQDDDADPQQSVLVVVQVVVLCVPVDLEKEFEQEWEDCVVPTATKWWADPPSPDGATHGFMDDADPPRDNQRVVQCRCPQVVFFGWDFDDWLDWDDDPSHIYTYTYTYTDDGDPDHPPDSIRIGGHHLVRVLSSCVVVVNVVVNVVSVSNVVVVVVD